Protein AF-A0A941ES91-F1 (afdb_monomer_lite)

pLDDT: mean 83.61, std 17.71, range [25.3, 98.62]

Radius of gyration: 35.35 Å; chains: 1; bounding box: 80×86×104 Å

InterPro domains:
  IPR046922 CASPASE and TPR Repeat-Associated, N-terminal domain [PF20269] (10-216)
  IPR046923 CASPASE and TPR Repeat-Associated, C-terminal domain [PF20270] (257-320)

Foldseek 3Di:
DDQFDWDWKKKKKKFKAFCDDDLNQVSQVLLLQLLVLCCVQVVQQAADDPVFAADRQDGQADPVRHGDPSNQGKHKTAHPVRQKIWIWHDDPRIIMIMIMGIDDVPDAPVNNVVSSCVSSDDDRPSTLAMEMEIETETAAQQQPDPVRQLVVLVSCCVRDDVVQFAPSQSVLWFDFDQKIKTWGGHPDLLHRYTYMYMYGYPPCPCVSCQQRPNNPDDRDDRLVSQLVNLLSQLSSLVVVVVPDDDLLVVLVPDDLVVLVVVLVVLVVSLVSLVVSLVSSQVSCPPRGDRLCPTGPSVVSVVSSQVVSVVSVVSSVSSVVSSVVNVVVVVVVVPPPDDDDDPPPDPPPPDDDDDDDDPPPDDAAEEEEEDQACQPPPFCQNVQSNLLQLLLVVVVHQAEYEHCDDDPVSCVVCVLSNYHYFHFDDDPPDDRQRSLLDDTPDPDDDAGLAYEAEAPRGLVSLVSCCVPPNVLHFYEYEYWDQLLQQQVLLPPDDDDSNVCNVVRNVRRLLSQQPGLAYEQEFDLVLVVCQPCNVVNVRPDRHDYFYAALQDAPPDDPPDDPVVLPDLQDQADDAAEEEEEDACSSVSQQPLLLVLQLQLLLCVVAPDNHAHEYEYEADDVPCQVVVQVSSCVSSVDPRYHYGYDHHDSPSVVLVVVLSRHLEYERLGSAGSAPVVQSNSLSNLHLAAHECRHSPVVVLCVQQPVNSLLRYFYHDPDRPDPSSNSSNNSVNVSVNCSVVSSVVSSVSSSSRNVVGHSNVSSVSVSVSSCVSSVVVPDPPDDDDDDDDDDDDDDDDDDD

Sequence (796 aa):
MPSFPIGAQEVVAHLFAPTSGPHAHAAERRVREIWARCRTRLGTTEPVDAAWPHEDPAAWSDAAGRPDPSGRLSTLARNADDTVQIVLRHEHEVACLSLLAAARLGETWLSLDRRVRDVLGSDHRELLGSTLHYLGQTAAPVWSHPDAIPALGESLRLLLPEAEQGDRWWYSGGGFGELAAWEITPAEDDRAQRRFAILAGPEGAPELSAFTWSDGGGVALPAFARYLMHIARLRYQVRVRSQLPDIAELGRHMSVTRLTEAMQDLTVMRRTVLIAADNAAAALRGLVGDPRRTRPFQDDFRLAEWFGQLIDDDLAYFDAYYQGALRAQHAGSGALDTPRAPEALDRAATASPPRDDAAVRRRARILALADEWFPSRGGISAVNRRLCIAMAGEGADVFCVVPAASAAETEDAAARGVHLLAASQVPGMSDRESLMRRPALPGTDAPDAVIGHSRITGPAAEVLVSDHFPAAVRVHVVHMEPDQIEWHKTDRADDAGERAQERSELELRLAAGAGLAVPVGPRLDQWLRRDLPLYGAERSPHRMDPGFDLLDGAPAAAEPDGLRAVRSVPEGVPQILVMGRMEDAPVKGLDIAGRAVGRAVRLATGRPRWELLVRGAARGESERLRHDVMGWIGHSAVDVTVHPFDPNAARIGRDLSRASLVLLPSRADGFGLVGLEAVAVGAPTLVSERSGLGMLLRELLGDRADPYVLPVTTEDGGEATELWAHRIAAELGDREASFARAAELRALLARRRTWAAAAALLLAAVRRVGGGVGADVEGDAGNESSVEAGVGAAAS

Organism: NCBI:txid1508375

Structure (mmCIF, N/CA/C/O backbone):
data_AF-A0A941ES91-F1
#
_entry.id   AF-A0A941ES91-F1
#
loop_
_atom_site.group_PDB
_atom_site.id
_atom_site.type_symbol
_atom_site.label_atom_id
_atom_site.label_alt_id
_atom_site.label_comp_id
_atom_site.label_asym_id
_atom_site.label_entity_id
_atom_site.label_seq_id
_atom_site.pdbx_PDB_ins_code
_atom_site.Cartn_x
_atom_site.Cartn_y
_atom_site.Cartn_z
_atom_site.occupancy
_atom_site.B_iso_or_equiv
_atom_site.auth_seq_id
_atom_site.auth_comp_id
_atom_site.auth_asym_id
_atom_site.auth_atom_id
_atom_site.pdbx_PDB_model_num
ATOM 1 N N . MET A 1 1 ? -27.543 -5.695 45.703 1.00 39.25 1 MET A N 1
ATOM 2 C CA . MET A 1 1 ? -26.321 -5.236 45.014 1.00 39.25 1 MET A CA 1
ATOM 3 C C . MET A 1 1 ? -25.577 -4.305 45.955 1.00 39.25 1 MET A C 1
ATOM 5 O O . MET A 1 1 ? -26.264 -3.550 46.639 1.00 39.25 1 MET A O 1
ATOM 9 N N . PRO A 1 2 ? -24.242 -4.375 46.067 1.00 44.03 2 PRO A N 1
ATOM 10 C CA . PRO A 1 2 ? -23.498 -3.373 46.822 1.00 44.03 2 PRO A CA 1
ATOM 11 C C . PRO A 1 2 ? -23.760 -1.995 46.199 1.00 44.03 2 PRO A C 1
ATOM 13 O O . PRO A 1 2 ? -23.618 -1.819 44.992 1.00 44.03 2 PRO A O 1
ATOM 16 N N . SER A 1 3 ? -24.227 -1.041 47.003 1.00 53.06 3 SER A N 1
ATOM 17 C CA . SER A 1 3 ? -24.381 0.349 46.582 1.00 53.06 3 SER A CA 1
ATOM 18 C C . SER A 1 3 ? -22.996 0.982 46.504 1.00 53.06 3 SER A C 1
ATOM 20 O O . SER A 1 3 ? -22.313 1.047 47.526 1.00 53.06 3 SER A O 1
ATOM 22 N N . PHE A 1 4 ? -22.587 1.452 45.329 1.00 64.31 4 PHE A N 1
ATOM 23 C CA . PHE A 1 4 ? -21.396 2.284 45.183 1.00 64.31 4 PHE A CA 1
ATOM 24 C C . PHE A 1 4 ? -21.820 3.748 45.360 1.00 64.31 4 PHE A C 1
ATOM 26 O O . PHE A 1 4 ? -22.431 4.303 44.446 1.00 64.31 4 PHE A O 1
ATOM 33 N N . PRO A 1 5 ? -21.598 4.379 46.530 1.00 72.31 5 PRO A N 1
ATOM 34 C CA . PRO A 1 5 ? -21.923 5.789 46.686 1.00 72.31 5 PRO A CA 1
ATOM 35 C C . PRO A 1 5 ? -21.045 6.609 45.735 1.00 72.31 5 PRO A C 1
ATOM 37 O O . PRO A 1 5 ? -19.817 6.541 45.805 1.00 72.31 5 PRO A O 1
ATOM 40 N N . ILE A 1 6 ? -21.685 7.368 44.844 1.00 82.62 6 ILE A N 1
ATOM 41 C CA . ILE A 1 6 ? -21.011 8.342 43.985 1.00 82.62 6 ILE A CA 1
ATOM 42 C C . ILE A 1 6 ? -20.918 9.654 44.761 1.00 82.62 6 ILE A C 1
ATOM 44 O O . ILE A 1 6 ? -21.944 10.188 45.188 1.00 82.62 6 ILE A O 1
ATOM 48 N N . GLY A 1 7 ? -19.685 10.117 44.972 1.00 81.88 7 GLY A N 1
ATOM 49 C CA . GLY A 1 7 ? -19.342 11.327 45.715 1.00 81.88 7 GLY A CA 1
ATOM 50 C C . GLY A 1 7 ? -19.676 12.604 44.945 1.00 81.88 7 GLY A C 1
ATOM 51 O O . GLY A 1 7 ? -20.824 12.811 44.565 1.00 81.88 7 GLY A O 1
ATOM 52 N N . ALA A 1 8 ? -18.684 13.476 44.736 1.00 85.06 8 ALA A N 1
ATOM 53 C CA . ALA A 1 8 ? -18.854 14.695 43.944 1.00 85.06 8 ALA A CA 1
ATOM 54 C C . ALA A 1 8 ? -19.473 14.353 42.578 1.00 85.06 8 ALA A C 1
ATOM 56 O O . ALA A 1 8 ? -18.924 13.531 41.848 1.00 85.06 8 ALA A O 1
ATOM 57 N N . GLN A 1 9 ? -20.642 14.930 42.286 1.00 93.94 9 GLN A N 1
ATOM 58 C CA . GLN A 1 9 ? -21.396 14.702 41.055 1.00 93.94 9 GLN A CA 1
ATOM 59 C C . GLN A 1 9 ? -21.423 15.982 40.233 1.00 93.94 9 GLN A C 1
ATOM 61 O O . GLN A 1 9 ? -21.831 17.034 40.726 1.00 93.94 9 GLN A O 1
ATOM 66 N N . GLU A 1 10 ? -21.051 15.877 38.966 1.00 96.88 10 GLU A N 1
ATOM 67 C CA . GLU A 1 10 ? -21.082 16.993 38.027 1.00 96.88 10 GLU A CA 1
ATOM 68 C C . GLU A 1 10 ? -21.699 16.543 36.705 1.00 96.88 10 GLU A C 1
ATOM 70 O O . GLU A 1 10 ? -21.717 15.355 36.368 1.00 96.88 10 GLU A O 1
ATOM 75 N N . VAL A 1 11 ? -22.224 17.507 35.954 1.00 97.50 11 VAL A N 1
ATOM 76 C CA . VAL A 1 11 ? -22.657 17.312 34.576 1.00 97.50 11 VAL A CA 1
ATOM 77 C C . VAL A 1 11 ? -21.912 18.289 33.685 1.00 97.50 11 VAL A C 1
ATOM 79 O O . VAL A 1 11 ? -21.975 19.498 33.905 1.00 97.50 11 VAL A O 1
ATOM 82 N N . VAL A 1 12 ? -21.240 17.766 32.663 1.00 97.81 12 VAL A N 1
ATOM 83 C CA . VAL A 1 12 ? -20.557 18.570 31.645 1.00 97.81 12 VAL A CA 1
ATOM 84 C C . VAL A 1 12 ? -21.234 18.360 30.301 1.00 97.81 12 VAL A C 1
ATOM 86 O O . VAL A 1 12 ? -21.492 17.231 29.908 1.00 97.81 12 VAL A O 1
ATOM 89 N N . ALA A 1 13 ? -21.523 19.434 29.580 1.00 97.25 13 ALA A N 1
ATOM 90 C CA . ALA A 1 13 ? -22.012 19.376 28.213 1.00 97.25 13 ALA A CA 1
ATOM 91 C C . ALA A 1 13 ? -21.002 19.995 27.252 1.00 97.25 13 ALA A C 1
ATOM 93 O O . ALA A 1 13 ? -20.431 21.034 27.575 1.00 97.25 13 ALA A O 1
ATOM 94 N N . HIS A 1 14 ? -20.853 19.421 26.057 1.00 97.50 14 HIS A N 1
ATOM 95 C CA . HIS A 1 14 ? -20.149 20.059 24.940 1.00 97.50 14 HIS A CA 1
ATOM 96 C C . HIS A 1 14 ? -21.027 20.077 23.694 1.00 97.50 14 HIS A C 1
ATOM 98 O O . HIS A 1 14 ? -21.664 19.079 23.355 1.00 97.50 14 HIS A O 1
ATOM 104 N N . LEU A 1 15 ? -21.041 21.210 23.003 1.00 96.94 15 LEU A N 1
ATOM 105 C CA . LEU A 1 15 ? -21.764 21.437 21.763 1.00 96.94 15 LEU A CA 1
ATOM 106 C C . LEU A 1 15 ? -20.759 21.873 20.702 1.00 96.94 15 LEU A C 1
ATOM 108 O O . LEU A 1 15 ? -20.019 22.838 20.902 1.00 96.94 15 LEU A O 1
ATOM 112 N N . PHE A 1 16 ? -20.743 21.155 19.583 1.00 97.00 16 PHE A N 1
ATOM 113 C CA . PHE A 1 16 ? -19.783 21.352 18.503 1.00 97.00 16 PHE A CA 1
ATOM 114 C C . PHE A 1 16 ? -20.483 22.005 17.318 1.00 97.00 16 PHE A C 1
ATOM 116 O O . PHE A 1 16 ? -21.284 21.373 16.627 1.00 97.00 16 PHE A O 1
ATOM 123 N N . ALA A 1 17 ? -20.199 23.280 17.091 1.00 95.56 17 ALA A N 1
ATOM 124 C CA . ALA A 1 17 ? -20.874 24.085 16.091 1.00 95.56 17 ALA A CA 1
ATOM 125 C C . ALA A 1 17 ? -19.931 24.379 14.908 1.00 95.56 17 ALA A C 1
ATOM 127 O O . ALA A 1 17 ? -18.808 24.840 15.132 1.00 95.56 17 ALA A O 1
ATOM 128 N N . PRO A 1 18 ? -20.336 24.101 13.654 1.00 92.94 18 PRO A N 1
ATOM 129 C CA . PRO A 1 18 ? -19.504 24.401 12.493 1.00 92.94 18 PRO A CA 1
ATOM 130 C C . PRO A 1 18 ? -19.416 25.916 12.288 1.00 92.94 18 PRO A C 1
ATOM 132 O O . PRO A 1 18 ? -20.441 26.588 12.317 1.00 92.94 18 PRO A O 1
ATOM 135 N N . THR A 1 19 ? -18.221 26.463 12.048 1.00 89.88 19 THR A N 1
ATOM 136 C CA . THR A 1 19 ? -18.050 27.911 11.785 1.00 89.88 19 THR A CA 1
ATOM 137 C C . THR A 1 19 ? -18.063 28.266 10.296 1.00 89.88 19 THR A C 1
ATOM 139 O O . THR A 1 19 ? -17.960 29.437 9.934 1.00 89.88 19 THR A O 1
ATOM 142 N N . SER A 1 20 ? -18.205 27.266 9.426 1.00 83.50 20 SER A N 1
ATOM 143 C CA . SER A 1 20 ? -18.290 27.394 7.971 1.00 83.50 20 SER A CA 1
ATOM 144 C C . SER A 1 20 ? -19.325 26.416 7.394 1.00 83.50 20 SER A C 1
ATOM 146 O O . SER A 1 20 ? -19.787 25.492 8.068 1.00 83.50 20 SER A O 1
ATOM 148 N N . GLY A 1 21 ? -19.724 26.635 6.139 1.00 82.50 21 GLY A N 1
ATOM 149 C CA . GLY A 1 21 ? -20.707 25.797 5.451 1.00 82.50 21 GLY A CA 1
ATOM 150 C C . GLY A 1 21 ? -22.173 26.169 5.735 1.00 82.50 21 GLY A C 1
ATOM 151 O O . GLY A 1 21 ? -22.456 27.163 6.408 1.00 82.50 21 GLY A O 1
ATOM 152 N N . PRO A 1 22 ? -23.131 25.383 5.210 1.00 80.88 22 PRO A N 1
ATOM 153 C CA . PRO A 1 22 ? -24.547 25.763 5.146 1.00 80.88 22 PRO A CA 1
ATOM 154 C C . PRO A 1 22 ? -25.222 25.910 6.518 1.00 80.88 22 PRO A C 1
ATOM 156 O O . PRO A 1 22 ? -26.181 26.667 6.653 1.00 80.88 22 PRO A O 1
ATOM 159 N N . HIS A 1 23 ? -24.714 25.228 7.547 1.00 86.56 23 HIS A N 1
ATOM 160 C CA . HIS A 1 23 ? -25.278 25.270 8.899 1.00 86.56 23 HIS A CA 1
ATOM 161 C C . HIS A 1 23 ? -24.625 26.316 9.815 1.00 86.56 23 HIS A C 1
ATOM 163 O O . HIS A 1 23 ? -25.118 26.521 10.922 1.00 86.56 23 HIS A O 1
ATOM 169 N N . ALA A 1 24 ? -23.572 27.019 9.375 1.00 88.88 24 ALA A N 1
ATOM 170 C CA . ALA A 1 24 ? -22.777 27.891 10.245 1.00 88.88 24 ALA A CA 1
ATOM 171 C C . ALA A 1 24 ? -23.603 28.993 10.923 1.00 88.88 24 ALA A C 1
ATOM 173 O O . ALA A 1 24 ? -23.592 29.107 12.144 1.00 88.88 24 ALA A O 1
ATOM 174 N N . HIS A 1 25 ? -24.398 29.749 10.160 1.00 88.69 25 HIS A N 1
ATOM 175 C CA . HIS A 1 25 ? -25.226 30.818 10.731 1.00 88.69 25 HIS A CA 1
ATOM 176 C C . HIS A 1 25 ? -26.303 30.299 11.689 1.00 88.69 25 HIS A C 1
ATOM 178 O O . HIS A 1 25 ? -26.649 30.970 12.660 1.00 88.69 25 HIS A O 1
ATOM 184 N N . ALA A 1 26 ? -26.884 29.128 11.415 1.00 90.81 26 ALA A N 1
ATOM 185 C CA . ALA A 1 26 ? -27.893 28.556 12.300 1.00 90.81 26 ALA A CA 1
ATOM 186 C C . ALA A 1 26 ? -27.257 28.037 13.598 1.00 90.81 26 ALA A C 1
ATOM 188 O O . ALA A 1 26 ? -27.767 28.313 14.684 1.00 90.81 26 ALA A O 1
ATOM 189 N N . ALA A 1 27 ? -26.098 27.388 13.487 1.00 92.62 27 ALA A N 1
ATOM 190 C CA . ALA A 1 27 ? -25.310 26.928 14.618 1.00 92.62 27 ALA A CA 1
ATOM 191 C C . ALA A 1 27 ? -24.803 28.090 15.490 1.00 92.62 27 ALA A C 1
ATOM 193 O O . ALA A 1 27 ? -24.867 28.011 16.715 1.00 92.62 27 ALA A O 1
ATOM 194 N N . GLU A 1 28 ? -24.380 29.197 14.876 1.00 92.81 28 GLU A N 1
ATOM 195 C CA . GLU A 1 28 ? -23.990 30.429 15.567 1.00 92.81 28 GLU A CA 1
ATOM 196 C C . GLU A 1 28 ? -25.134 30.980 16.417 1.00 92.81 28 GLU A C 1
ATOM 198 O O . GLU A 1 28 ? -24.975 31.193 17.623 1.00 92.81 28 GLU A O 1
ATOM 203 N N . ARG A 1 29 ? -26.312 31.185 15.804 1.00 91.12 29 ARG A N 1
ATOM 204 C CA . ARG A 1 29 ? -27.499 31.661 16.529 1.00 91.12 29 ARG A CA 1
ATOM 205 C C . ARG A 1 29 ? -27.804 30.747 17.705 1.00 91.12 29 ARG A C 1
ATOM 207 O O . ARG A 1 29 ? -28.031 31.233 18.809 1.00 91.12 29 ARG A O 1
ATOM 214 N N . ARG A 1 30 ? -27.734 29.433 17.487 1.00 92.50 30 ARG A N 1
ATOM 215 C CA . ARG A 1 30 ? -27.987 28.432 18.521 1.00 92.50 30 ARG A CA 1
ATOM 216 C C . ARG A 1 30 ? -27.004 28.538 19.687 1.00 92.50 30 ARG A C 1
ATOM 218 O O . ARG A 1 30 ? -27.434 28.523 20.839 1.00 92.50 30 ARG A O 1
ATOM 225 N N . VAL A 1 31 ? -25.707 28.686 19.412 1.00 94.06 31 VAL A N 1
ATOM 226 C CA . VAL A 1 31 ? -24.668 28.885 20.439 1.00 94.06 31 VAL A CA 1
ATOM 227 C C . VAL A 1 31 ? -24.932 30.160 21.241 1.00 94.06 31 VAL A C 1
ATOM 229 O O . VAL A 1 31 ? -24.918 30.118 22.472 1.00 94.06 31 VAL A O 1
ATOM 232 N N . ARG A 1 32 ? -25.242 31.275 20.569 1.00 92.75 32 ARG A N 1
ATOM 233 C CA . ARG A 1 32 ? -25.525 32.565 21.223 1.00 92.75 32 ARG A CA 1
ATOM 234 C C . ARG A 1 32 ? -26.801 32.521 22.066 1.00 92.75 32 ARG A C 1
ATOM 236 O O . ARG A 1 32 ? -26.821 33.049 23.175 1.00 92.75 32 ARG A O 1
ATOM 243 N N . GLU A 1 33 ? -27.844 31.840 21.595 1.00 93.31 33 GLU A N 1
ATOM 244 C CA . GLU A 1 33 ? -29.068 31.602 22.369 1.00 93.31 33 GLU A CA 1
ATOM 245 C C . GLU A 1 33 ? -28.802 30.794 23.640 1.00 93.31 33 GLU A C 1
ATOM 247 O O . GLU A 1 33 ? -29.314 31.138 24.706 1.00 93.31 33 GLU A O 1
ATOM 252 N N . ILE A 1 34 ? -28.013 29.719 23.545 1.00 95.00 34 ILE A N 1
ATOM 253 C CA . ILE A 1 34 ? -27.669 28.891 24.707 1.00 95.00 34 ILE A CA 1
ATOM 254 C C . ILE A 1 34 ? -26.834 29.703 25.696 1.00 95.00 34 ILE A C 1
ATOM 256 O O . ILE A 1 34 ? -27.142 29.687 26.886 1.00 95.00 34 ILE A O 1
ATOM 260 N N . TRP A 1 35 ? -25.851 30.471 25.217 1.00 95.06 35 TRP A N 1
ATOM 261 C CA . TRP A 1 35 ? -25.067 31.380 26.055 1.00 95.06 35 TRP A CA 1
ATOM 262 C C . TRP A 1 35 ? -25.964 32.361 26.821 1.00 95.06 35 TRP A C 1
ATOM 264 O O . TRP A 1 35 ? -25.900 32.446 28.049 1.00 95.06 35 TRP A O 1
ATOM 274 N N . ALA A 1 36 ? -26.879 33.037 26.121 1.00 94.50 36 ALA A N 1
ATOM 275 C CA . ALA A 1 36 ? -27.823 33.970 26.731 1.00 94.50 36 ALA A CA 1
ATOM 276 C C . ALA A 1 36 ? -28.759 33.287 27.749 1.00 94.50 36 ALA A C 1
ATOM 278 O O . ALA A 1 36 ? -29.043 33.845 28.816 1.00 94.50 36 ALA A O 1
ATOM 279 N N . ARG A 1 37 ? -29.222 32.059 27.470 1.00 95.69 37 ARG A N 1
ATOM 280 C CA . ARG A 1 37 ? -30.021 31.276 28.427 1.00 95.69 37 ARG A CA 1
ATOM 281 C C . ARG A 1 37 ? -29.206 30.861 29.655 1.00 95.69 37 ARG A C 1
ATOM 283 O O . ARG A 1 37 ? -29.747 30.927 30.754 1.00 95.69 37 ARG A O 1
ATOM 290 N N . CYS A 1 38 ? -27.926 30.509 29.519 1.00 95.62 38 CYS A N 1
ATOM 291 C CA . CYS A 1 38 ? -27.052 30.249 30.669 1.00 95.62 38 CYS A CA 1
ATOM 292 C C . CYS A 1 38 ? -26.894 31.498 31.545 1.00 95.62 38 CYS A C 1
ATOM 294 O O . CYS A 1 38 ? -27.083 31.415 32.759 1.00 95.62 38 CYS A O 1
ATOM 296 N N . ARG A 1 39 ? -26.665 32.673 30.944 1.00 94.25 39 ARG A N 1
ATOM 297 C CA . ARG A 1 39 ? -26.574 33.934 31.700 1.00 94.25 39 ARG A CA 1
ATOM 298 C C . ARG A 1 39 ? -27.850 34.230 32.481 1.00 94.25 39 ARG A C 1
ATOM 300 O O . ARG A 1 39 ? -27.792 34.541 33.664 1.00 94.25 39 ARG A O 1
ATOM 307 N N . THR A 1 40 ? -29.003 34.114 31.827 1.00 94.44 40 THR A N 1
ATOM 308 C CA . THR A 1 40 ? -30.297 34.511 32.407 1.00 94.44 40 THR A CA 1
ATOM 309 C C . THR A 1 40 ? -30.892 33.479 33.364 1.00 94.44 40 THR A C 1
ATOM 311 O O . THR A 1 40 ? -31.496 33.867 34.360 1.00 94.44 40 THR A O 1
ATOM 314 N N . ARG A 1 41 ? -30.738 32.176 33.089 1.00 95.06 41 ARG A N 1
ATOM 315 C CA . ARG A 1 41 ? -31.352 31.091 33.879 1.00 95.06 41 ARG A CA 1
ATOM 316 C C . ARG A 1 41 ? -30.399 30.425 34.867 1.00 95.06 41 ARG A C 1
ATOM 318 O O . ARG A 1 41 ? -30.860 29.938 35.894 1.00 95.06 41 ARG A O 1
ATOM 325 N N . LEU A 1 42 ? -29.098 30.381 34.568 1.00 94.19 42 LEU A N 1
ATOM 326 C CA . LEU A 1 42 ? -28.075 29.782 35.443 1.00 94.19 42 LEU A CA 1
ATOM 327 C C . LEU A 1 42 ? -27.185 30.829 36.126 1.00 94.19 42 LEU A C 1
ATOM 329 O O . LEU A 1 42 ? -26.387 30.469 36.990 1.00 94.19 42 LEU A O 1
ATOM 333 N N . GLY A 1 43 ? -27.342 32.109 35.777 1.00 94.19 43 GLY A N 1
ATOM 334 C CA . GLY A 1 43 ? -26.633 33.215 36.414 1.00 94.19 43 GLY A CA 1
ATOM 335 C C . GLY A 1 43 ? -25.152 33.280 36.060 1.00 94.19 43 GLY A C 1
ATOM 336 O O . GLY A 1 43 ? -24.376 33.754 36.880 1.00 94.19 43 GLY A O 1
ATOM 337 N N . THR A 1 44 ? -24.733 32.782 34.889 1.00 94.88 44 THR A N 1
ATOM 338 C CA . THR A 1 44 ? -23.318 32.780 34.474 1.00 94.88 44 THR A CA 1
ATOM 339 C C . THR A 1 44 ? -22.845 34.175 34.041 1.00 94.88 44 THR A C 1
ATOM 341 O O . THR A 1 44 ? -22.647 34.426 32.854 1.00 94.88 44 THR A O 1
ATOM 344 N N . THR A 1 45 ? -22.754 35.117 34.978 1.00 92.75 45 THR A N 1
ATOM 345 C CA . THR A 1 45 ? -22.437 36.535 34.723 1.00 92.75 45 THR A CA 1
ATOM 346 C C . THR A 1 45 ? -21.099 36.991 35.288 1.00 92.75 45 THR A C 1
ATOM 348 O O . THR A 1 45 ? -20.685 38.108 34.995 1.00 92.75 45 THR A O 1
ATOM 351 N N . GLU A 1 46 ? -20.435 36.156 36.082 1.00 92.62 46 GLU A N 1
ATOM 352 C CA . GLU A 1 46 ? -19.188 36.501 36.759 1.00 92.62 46 GLU A CA 1
ATOM 353 C C . GLU A 1 46 ? -17.966 36.082 35.923 1.00 92.62 46 GLU A C 1
ATOM 355 O O . GLU A 1 46 ? -17.990 35.022 35.282 1.00 92.62 46 GLU A O 1
ATOM 360 N N . PRO A 1 47 ? -16.869 36.858 35.949 1.00 89.56 47 PRO A N 1
ATOM 361 C CA . PRO A 1 47 ? -15.612 36.459 35.330 1.00 89.56 47 PRO A CA 1
ATOM 362 C C . PRO A 1 47 ? -14.944 35.310 36.107 1.00 89.56 47 PRO A C 1
ATOM 364 O O . PRO A 1 47 ? -15.088 35.184 37.330 1.00 89.56 47 PRO A O 1
ATOM 367 N N . VAL A 1 48 ? -14.186 34.476 35.389 1.00 83.69 48 VAL A N 1
ATOM 368 C CA . VAL A 1 48 ? -13.382 33.384 35.975 1.00 83.69 48 VAL A CA 1
ATOM 369 C C . VAL A 1 48 ? -11.917 33.795 36.124 1.00 83.69 48 VAL A C 1
ATOM 371 O O . VAL A 1 48 ? -11.350 33.650 37.201 1.00 83.69 48 VAL A O 1
ATOM 374 N N . ASP A 1 49 ? -11.324 34.351 35.066 1.00 76.44 49 ASP A N 1
ATOM 375 C CA . ASP A 1 49 ? -9.928 34.796 35.008 1.00 76.44 49 ASP A CA 1
ATOM 376 C C . ASP A 1 49 ? -9.833 36.020 34.077 1.00 76.44 49 ASP A C 1
ATOM 378 O O . ASP A 1 49 ? -10.536 36.088 33.068 1.00 76.44 49 ASP A O 1
ATOM 382 N N . ALA A 1 50 ? -8.965 36.982 34.400 1.00 71.69 50 ALA A N 1
ATOM 383 C CA . ALA A 1 50 ? -8.702 38.163 33.576 1.00 71.69 50 ALA A CA 1
ATOM 384 C C . ALA A 1 50 ? -8.151 37.821 32.178 1.00 71.69 50 ALA A C 1
ATOM 386 O O . ALA A 1 50 ? -8.281 38.628 31.259 1.00 71.69 50 ALA A O 1
ATOM 387 N N . ALA A 1 51 ? -7.558 36.635 32.003 1.00 74.19 51 ALA A N 1
ATOM 388 C CA . ALA A 1 51 ? -7.096 36.138 30.708 1.00 74.19 51 ALA A CA 1
ATOM 389 C C . ALA A 1 51 ? -8.240 35.781 29.738 1.00 74.19 51 ALA A C 1
ATOM 391 O O . ALA A 1 51 ? -7.990 35.607 28.544 1.00 74.19 51 ALA A O 1
ATOM 392 N N . TRP A 1 52 ? -9.482 35.679 30.226 1.00 80.75 52 TRP A N 1
ATOM 393 C CA . TRP A 1 52 ? -10.648 35.328 29.422 1.00 80.75 52 TRP A CA 1
ATOM 394 C C . TRP A 1 52 ? -11.649 36.487 29.332 1.00 80.75 52 TRP A C 1
ATOM 396 O O . TRP A 1 52 ? -12.132 36.976 30.357 1.00 80.75 52 TRP A O 1
ATOM 406 N N . PRO A 1 53 ? -12.057 36.889 28.116 1.00 82.19 53 PRO A N 1
ATOM 407 C CA . PRO A 1 53 ? -13.268 37.678 27.934 1.00 82.19 53 PRO A CA 1
ATOM 408 C C . PRO A 1 53 ? -14.470 36.956 28.563 1.00 82.19 53 PRO A C 1
ATOM 410 O O . PRO A 1 53 ? -14.604 35.743 28.412 1.00 82.19 53 PRO A O 1
ATOM 413 N N . HIS A 1 54 ? -15.372 37.684 29.221 1.00 81.19 54 HIS A N 1
ATOM 414 C CA . HIS A 1 54 ? -16.617 37.146 29.809 1.00 81.19 54 HIS A CA 1
ATOM 415 C C . HIS A 1 54 ? -17.876 37.809 29.214 1.00 81.19 54 HIS A C 1
ATOM 417 O O . HIS A 1 54 ? -18.977 37.703 29.759 1.00 81.19 54 HIS A O 1
ATOM 423 N N . GLU A 1 55 ? -17.696 38.541 28.113 1.00 83.38 55 GLU A N 1
ATOM 424 C CA . GLU A 1 55 ? -18.758 39.218 27.373 1.00 83.38 55 GLU A CA 1
ATOM 425 C C . GLU A 1 55 ? -19.584 38.225 26.543 1.00 83.38 55 GLU A C 1
ATOM 427 O O . GLU A 1 55 ? -19.248 37.048 26.413 1.00 83.38 55 GLU A O 1
ATOM 432 N N . ASP A 1 56 ? -20.696 38.693 25.975 1.00 85.69 56 ASP A N 1
ATOM 433 C CA . ASP A 1 56 ? -21.494 37.847 25.091 1.00 85.69 56 ASP A CA 1
ATOM 434 C C . ASP A 1 56 ? -20.713 37.509 23.808 1.00 85.69 56 ASP A C 1
ATOM 436 O O . ASP A 1 56 ? -20.070 38.396 23.240 1.00 85.69 56 ASP A O 1
ATOM 440 N N . PRO A 1 57 ? -20.804 36.264 23.298 1.00 87.38 57 PRO A N 1
ATOM 441 C CA . PRO A 1 57 ? -20.142 35.877 22.067 1.00 87.38 57 PRO A CA 1
ATOM 442 C C . PRO A 1 57 ? -20.515 36.813 20.915 1.00 87.38 57 PRO A C 1
ATOM 444 O O . PRO A 1 57 ? -21.704 37.003 20.599 1.00 87.38 57 PRO A O 1
ATOM 447 N N . ALA A 1 58 ? -19.482 37.377 20.289 1.00 84.50 58 ALA A N 1
ATOM 448 C CA . ALA A 1 58 ? -19.604 38.175 19.081 1.00 84.50 58 ALA A CA 1
ATOM 449 C C . ALA A 1 58 ? -20.153 37.328 17.923 1.00 84.50 58 ALA A C 1
ATOM 451 O O . ALA A 1 58 ? -20.113 36.094 17.949 1.00 84.50 58 ALA A O 1
ATOM 452 N N . ALA A 1 59 ? -20.697 38.002 16.911 1.00 84.69 59 ALA A N 1
ATOM 453 C CA . ALA A 1 59 ? -21.159 37.312 15.718 1.00 84.69 59 ALA A CA 1
ATOM 454 C C . ALA A 1 59 ? -19.967 36.727 14.943 1.00 84.69 59 ALA A C 1
ATOM 456 O O . ALA A 1 59 ? -18.910 37.350 14.875 1.00 84.69 59 ALA A O 1
ATOM 457 N N . TRP A 1 60 ? -20.120 35.541 14.351 1.00 86.00 60 TRP A N 1
ATOM 458 C CA . TRP A 1 60 ? -19.055 34.905 13.557 1.00 86.00 60 TRP A CA 1
ATOM 459 C C . TRP A 1 60 ? -18.876 35.553 12.189 1.00 86.00 60 TRP A C 1
ATOM 461 O O . TRP A 1 60 ? -17.836 35.385 11.549 1.00 86.00 60 TRP A O 1
ATOM 471 N N . SER A 1 61 ? -19.890 36.284 11.738 1.00 80.94 61 SER A N 1
ATOM 472 C CA . SER A 1 61 ? -19.880 37.044 10.499 1.00 80.94 61 SER A CA 1
ATOM 473 C C . SER A 1 61 ? -20.390 38.462 10.712 1.00 80.94 61 SER A C 1
ATOM 475 O O . SER A 1 61 ? -21.298 38.684 11.516 1.00 80.94 61 SER A O 1
ATOM 477 N N . ASP A 1 62 ? -19.863 39.403 9.933 1.00 79.00 62 ASP A N 1
ATOM 478 C CA . ASP A 1 62 ? -20.351 40.777 9.894 1.00 79.00 62 ASP A CA 1
ATOM 479 C C . ASP A 1 62 ? -21.759 40.874 9.266 1.00 79.00 62 ASP A C 1
ATOM 481 O O . ASP A 1 62 ? -22.314 39.908 8.735 1.00 79.00 62 ASP A O 1
ATOM 485 N N . ALA A 1 63 ? -22.352 42.072 9.292 1.00 75.06 63 ALA A N 1
ATOM 486 C CA . ALA A 1 63 ? -23.676 42.323 8.712 1.00 75.06 63 ALA A CA 1
ATOM 487 C C . ALA A 1 63 ? -23.753 42.078 7.187 1.00 75.06 63 ALA A C 1
ATOM 489 O O . ALA A 1 63 ? -24.852 42.001 6.640 1.00 75.06 63 ALA A O 1
ATOM 490 N N . ALA A 1 64 ? -22.609 41.964 6.502 1.00 74.69 64 ALA A N 1
ATOM 491 C CA . ALA A 1 64 ? -22.502 41.639 5.082 1.00 74.69 64 ALA A CA 1
ATOM 492 C C . ALA A 1 64 ? -22.229 40.139 4.831 1.00 74.69 64 ALA A C 1
ATOM 494 O O . ALA A 1 64 ? -22.035 39.744 3.682 1.00 74.69 64 ALA A O 1
ATOM 495 N N . GLY A 1 65 ? -22.217 39.305 5.879 1.00 70.81 65 GLY A N 1
ATOM 496 C CA . GLY A 1 65 ? -21.997 37.859 5.798 1.00 70.81 65 GLY A CA 1
ATOM 497 C C . GLY A 1 65 ? -20.531 37.444 5.646 1.00 70.81 65 GLY A C 1
ATOM 498 O O . GLY A 1 65 ? -20.257 36.281 5.353 1.00 70.81 65 GLY A O 1
ATOM 499 N N . ARG A 1 66 ? -19.571 38.359 5.828 1.00 78.31 66 ARG A N 1
ATOM 500 C CA . ARG A 1 66 ? -18.134 38.039 5.773 1.00 78.31 66 ARG A CA 1
ATOM 501 C C . ARG A 1 66 ? -17.644 37.559 7.141 1.00 78.31 66 ARG A C 1
ATOM 503 O O . ARG A 1 66 ? -18.147 38.060 8.141 1.00 78.31 66 ARG A O 1
ATOM 510 N N . PRO A 1 67 ? -16.654 36.650 7.220 1.00 78.69 67 PRO A N 1
ATOM 511 C CA . PRO A 1 67 ? -16.123 36.180 8.500 1.00 78.69 67 PRO A CA 1
ATOM 512 C C . PRO A 1 67 ? -15.602 37.335 9.368 1.00 78.69 67 PRO A C 1
ATOM 514 O O . PRO A 1 67 ? -14.779 38.125 8.905 1.00 78.69 67 PRO A O 1
ATOM 517 N N . ASP A 1 68 ? -16.049 37.409 10.621 1.00 79.38 68 ASP A N 1
ATOM 518 C CA . ASP A 1 68 ? -15.595 38.386 11.612 1.00 79.38 68 ASP A CA 1
ATOM 519 C C . ASP A 1 68 ? -14.550 37.733 12.542 1.00 79.38 68 ASP A C 1
ATOM 521 O O . ASP A 1 68 ? -14.873 36.785 13.266 1.00 79.38 68 ASP A O 1
ATOM 525 N N . PRO A 1 69 ? -13.288 38.207 12.549 1.00 77.56 69 PRO A N 1
ATOM 526 C CA . PRO A 1 69 ? -12.247 37.671 13.424 1.00 77.56 69 PRO A CA 1
ATOM 527 C C . PRO A 1 69 ? -12.584 37.766 14.917 1.00 77.56 69 PRO A C 1
ATOM 529 O O . PRO A 1 69 ? -12.150 36.912 15.688 1.00 77.56 69 PRO A O 1
ATOM 532 N N . SER A 1 70 ? -13.359 38.774 15.335 1.00 75.94 70 SER A N 1
ATOM 533 C CA . SER A 1 70 ? -13.767 38.946 16.736 1.00 75.94 70 SER A CA 1
ATOM 534 C C . SER A 1 70 ? -14.719 37.841 17.199 1.00 75.94 70 SER A C 1
ATOM 536 O O . SER A 1 70 ? -14.651 37.403 18.346 1.00 75.94 70 SER A O 1
ATOM 538 N N . GLY A 1 71 ? -15.517 37.296 16.275 1.00 72.31 71 GLY A N 1
ATOM 539 C CA . GLY A 1 71 ? -16.369 36.130 16.489 1.00 72.31 71 GLY A CA 1
ATOM 540 C C . GLY A 1 71 ? -15.611 34.828 16.750 1.00 72.31 71 GLY A C 1
ATOM 541 O O . GLY A 1 71 ? -16.250 33.814 17.004 1.00 72.31 71 GLY A O 1
ATOM 542 N N . ARG A 1 72 ? -14.270 34.833 16.679 1.00 77.69 72 ARG A N 1
ATOM 543 C CA . ARG A 1 72 ? -13.402 33.691 17.017 1.00 77.69 72 ARG A CA 1
ATOM 544 C C . ARG A 1 72 ? -12.698 33.827 18.370 1.00 77.69 72 ARG A C 1
ATOM 546 O O . ARG A 1 72 ? -11.858 32.990 18.699 1.00 77.69 72 ARG A O 1
ATOM 553 N N . LEU A 1 73 ? -13.005 34.866 19.145 1.00 81.06 73 LEU A N 1
ATOM 554 C CA . LEU A 1 73 ? -12.462 35.036 20.491 1.00 81.06 73 LEU A CA 1
ATOM 555 C C . LEU A 1 73 ? -13.129 34.055 21.464 1.00 81.06 73 LEU A C 1
ATOM 557 O O . LEU A 1 73 ? -14.352 34.009 21.584 1.00 81.06 73 LEU A O 1
ATOM 561 N N . SER A 1 74 ? -12.314 33.280 22.178 1.00 86.75 74 SER A N 1
ATOM 562 C CA . SER A 1 74 ? -12.795 32.381 23.228 1.00 86.75 74 SER A CA 1
ATOM 563 C C . SER A 1 74 ? -13.262 33.181 24.450 1.00 86.75 74 SER A C 1
ATOM 565 O O . SER A 1 74 ? -12.596 34.133 24.850 1.00 86.75 74 SER A O 1
ATOM 567 N N . THR A 1 75 ? -14.378 32.790 25.067 1.00 90.69 75 THR A N 1
ATOM 568 C CA . THR A 1 75 ? -14.959 33.473 26.237 1.00 90.69 75 THR A CA 1
ATOM 569 C C . THR A 1 75 ? -15.376 32.479 27.318 1.00 90.69 75 THR A C 1
ATOM 571 O O . THR A 1 75 ? -15.739 31.346 27.009 1.00 90.69 75 THR A O 1
ATOM 574 N N . LEU A 1 76 ? -15.300 32.887 28.585 1.00 92.62 76 LEU A N 1
ATOM 575 C CA . LEU A 1 76 ? -15.583 32.068 29.762 1.00 92.62 76 LEU A CA 1
ATOM 576 C C . LEU A 1 76 ? -16.332 32.900 30.810 1.00 92.62 76 LEU A C 1
ATOM 578 O O . LEU A 1 76 ? -15.924 34.012 31.139 1.00 92.62 76 LEU A O 1
ATOM 582 N N . ALA A 1 77 ? -17.402 32.337 31.366 1.00 93.69 77 ALA A N 1
ATOM 583 C CA . ALA A 1 77 ? -18.179 32.941 32.441 1.00 93.69 77 ALA A CA 1
ATOM 584 C C . ALA A 1 77 ? -18.604 31.885 33.466 1.00 93.69 77 ALA A C 1
ATOM 586 O O . ALA A 1 77 ? -18.749 30.704 33.145 1.00 93.69 77 ALA A O 1
ATOM 587 N N . ARG A 1 78 ? -18.851 32.314 34.702 1.00 95.25 78 ARG A N 1
ATOM 588 C CA . ARG A 1 78 ? -19.346 31.459 35.787 1.00 95.25 78 ARG A CA 1
ATOM 589 C C . ARG A 1 78 ? -20.482 32.118 36.544 1.00 95.25 78 ARG A C 1
ATOM 591 O O . ARG A 1 78 ? -20.743 33.308 36.375 1.00 95.25 78 ARG A O 1
ATOM 598 N N . ASN A 1 79 ? -21.178 31.347 37.364 1.00 95.31 79 ASN A N 1
ATOM 599 C CA . ASN A 1 79 ? -22.146 31.893 38.302 1.00 95.31 79 ASN A CA 1
ATOM 600 C C . ASN A 1 79 ? -21.503 32.264 39.650 1.00 95.31 79 ASN A C 1
ATOM 602 O O . ASN A 1 79 ? -20.355 31.923 39.931 1.00 95.31 79 ASN A O 1
ATOM 606 N N . ALA A 1 80 ? -22.250 32.989 40.484 1.00 92.38 80 ALA A N 1
ATOM 607 C CA . ALA A 1 80 ? -21.728 33.580 41.719 1.00 92.38 80 ALA A CA 1
ATOM 608 C C . ALA A 1 80 ? -21.190 32.563 42.744 1.00 92.38 80 ALA A C 1
ATOM 610 O O . ALA A 1 80 ? -20.286 32.894 43.507 1.00 92.38 80 ALA A O 1
ATOM 611 N N . ASP A 1 81 ? -21.732 31.341 42.769 1.00 91.19 81 ASP A N 1
ATOM 612 C CA . ASP A 1 81 ? -21.301 30.269 43.676 1.00 91.19 81 ASP A CA 1
ATOM 613 C C . ASP A 1 81 ? -20.310 29.280 43.032 1.00 91.19 81 ASP A C 1
ATOM 615 O O . ASP A 1 81 ? -19.975 28.279 43.657 1.00 91.19 81 ASP A O 1
ATOM 619 N N . ASP A 1 82 ? -19.843 29.563 41.809 1.00 90.25 82 ASP A N 1
ATOM 620 C CA . ASP A 1 82 ? -18.908 28.747 41.015 1.00 90.25 82 ASP A CA 1
ATOM 621 C C . ASP A 1 82 ? -19.371 27.301 40.753 1.00 90.25 82 ASP A C 1
ATOM 623 O O . ASP A 1 82 ? -18.591 26.430 40.379 1.00 90.25 82 ASP A O 1
ATOM 627 N N . THR A 1 83 ? -20.668 27.030 40.920 1.00 93.69 83 THR A N 1
ATOM 628 C CA . THR A 1 83 ? -21.249 25.709 40.634 1.00 93.69 83 THR A CA 1
ATOM 629 C C . THR A 1 83 ? -21.600 25.528 39.162 1.00 93.69 83 THR A C 1
ATOM 631 O O . THR A 1 83 ? -21.925 24.418 38.744 1.00 93.69 83 THR A O 1
ATOM 634 N N . VAL A 1 84 ? -21.578 26.601 38.366 1.00 96.25 84 VAL A N 1
ATOM 635 C CA . VAL A 1 84 ? -21.832 26.563 36.926 1.00 96.25 84 VAL A CA 1
ATOM 636 C C . VAL A 1 84 ? -20.801 27.408 36.192 1.00 96.25 84 VAL A C 1
ATOM 638 O O . VAL A 1 84 ? -20.651 28.594 36.482 1.00 96.25 84 VAL A O 1
ATOM 641 N N . GLN A 1 85 ? -20.164 26.820 35.182 1.00 95.31 85 GLN A N 1
ATOM 642 C CA . GLN A 1 85 ? -19.233 27.505 34.289 1.00 95.31 85 GLN A CA 1
ATOM 643 C C . GLN A 1 85 ? -19.615 27.245 32.834 1.00 95.31 85 GLN A C 1
ATOM 645 O O . GLN A 1 85 ? -19.948 26.121 32.468 1.00 95.31 85 GLN A O 1
ATOM 650 N N . ILE A 1 86 ? -19.551 28.269 31.989 1.00 95.62 86 ILE A N 1
ATOM 651 C CA . ILE A 1 86 ? -19.784 28.166 30.550 1.00 95.62 86 ILE A CA 1
ATOM 652 C C . ILE A 1 86 ? -18.613 28.768 29.790 1.00 95.62 86 ILE A C 1
ATOM 654 O O . ILE A 1 86 ? -18.132 29.846 30.122 1.00 95.62 86 ILE A O 1
ATOM 658 N N . VAL A 1 87 ? -18.164 28.074 28.752 1.00 94.06 87 VAL A N 1
ATOM 659 C CA . VAL A 1 87 ? -17.011 28.475 27.956 1.00 94.06 87 VAL A CA 1
ATOM 660 C C . VAL A 1 87 ? -17.255 28.218 26.481 1.00 94.06 87 VAL A C 1
ATOM 662 O O . VAL A 1 87 ? -17.733 27.154 26.097 1.00 94.06 87 VAL A O 1
ATOM 665 N N . LEU A 1 88 ? -16.905 29.186 25.647 1.00 94.19 88 LEU A N 1
ATOM 666 C CA . LEU A 1 88 ? -16.858 29.055 24.201 1.00 94.19 88 LEU A CA 1
ATOM 667 C C . LEU A 1 88 ? -15.392 29.066 23.774 1.00 94.19 88 LEU A C 1
ATOM 669 O O . LEU A 1 88 ? -14.677 30.026 24.054 1.00 94.19 88 LEU A O 1
ATOM 673 N N . ARG A 1 89 ? -14.945 28.000 23.109 1.00 92.56 89 ARG A N 1
ATOM 674 C CA . ARG A 1 89 ? -13.595 27.890 22.535 1.00 92.56 89 ARG A CA 1
ATOM 675 C C . ARG A 1 89 ? -13.678 27.743 21.024 1.00 92.56 89 ARG A C 1
ATOM 677 O O . ARG A 1 89 ? -14.577 27.066 20.534 1.00 92.56 89 ARG A O 1
ATOM 684 N N . HIS A 1 90 ? -12.722 28.309 20.299 1.00 89.50 90 HIS A N 1
ATOM 685 C CA . HIS A 1 90 ? -12.594 28.106 18.857 1.00 89.50 90 HIS A CA 1
ATOM 686 C C . HIS A 1 90 ? -11.409 27.193 18.547 1.00 89.50 90 HIS A C 1
ATOM 688 O O . HIS A 1 90 ? -10.275 27.503 18.897 1.00 89.50 90 HIS A O 1
ATOM 694 N N . GLU A 1 91 ? -11.678 26.081 17.866 1.00 87.88 91 GLU A N 1
ATOM 695 C CA . GLU A 1 91 ? -10.681 25.097 17.448 1.00 87.88 91 GLU A CA 1
ATOM 696 C C . GLU A 1 91 ? -10.807 24.892 15.935 1.00 87.88 91 GLU A C 1
ATOM 698 O O . GLU A 1 91 ? -11.731 24.239 15.440 1.00 87.88 91 GLU A O 1
ATOM 703 N N . HIS A 1 92 ? -9.889 25.501 15.180 1.00 84.19 92 HIS A N 1
ATOM 704 C CA . HIS A 1 92 ? -9.924 25.546 13.717 1.00 84.19 92 HIS A CA 1
ATOM 705 C C . HIS A 1 92 ? -11.285 26.021 13.158 1.00 84.19 92 HIS A C 1
ATOM 707 O O . HIS A 1 92 ? -11.601 27.209 13.212 1.00 84.19 92 HIS A O 1
ATOM 713 N N . GLU A 1 93 ? -12.089 25.105 12.609 1.00 87.50 93 GLU A N 1
ATOM 714 C CA . GLU A 1 93 ? -13.395 25.390 11.990 1.00 87.50 93 GLU A CA 1
ATOM 715 C C . GLU A 1 93 ? -14.581 24.941 12.866 1.00 87.50 93 GLU A C 1
ATOM 717 O O . GLU A 1 93 ? -15.692 24.743 12.371 1.00 87.50 93 GLU A O 1
ATOM 722 N N . VAL A 1 94 ? -14.356 24.723 14.166 1.00 93.56 94 VAL A N 1
ATOM 723 C CA . VAL A 1 94 ? -15.415 24.397 15.132 1.00 93.56 94 VAL A CA 1
ATOM 724 C C . VAL A 1 94 ? -15.408 25.393 16.280 1.00 93.56 94 VAL A C 1
ATOM 726 O O . VAL A 1 94 ? -14.363 25.699 16.854 1.00 93.56 94 VAL A O 1
ATOM 729 N N . ALA A 1 95 ? -16.595 25.872 16.634 1.00 94.44 95 ALA A N 1
ATOM 730 C CA . ALA A 1 95 ? -16.845 26.553 17.890 1.00 94.44 95 ALA A CA 1
ATOM 731 C C . ALA A 1 95 ? -17.398 25.537 18.900 1.00 94.44 95 ALA A C 1
ATOM 733 O O . ALA A 1 95 ? -18.403 24.868 18.652 1.00 94.44 95 ALA A O 1
ATOM 734 N N . CYS A 1 96 ? -16.723 25.406 20.034 1.00 95.88 96 CYS A N 1
ATOM 735 C CA . CYS A 1 96 ? -17.007 24.431 21.076 1.00 95.88 96 CYS A CA 1
ATOM 736 C C . CYS A 1 96 ? -17.575 25.150 22.300 1.00 95.88 96 CYS A C 1
ATOM 738 O O . CYS A 1 96 ? -16.823 25.724 23.092 1.00 95.88 96 CYS A O 1
ATOM 740 N N . LEU A 1 97 ? -18.898 25.109 22.462 1.00 96.12 97 LEU A N 1
ATOM 741 C CA . LEU A 1 97 ? -19.573 25.617 23.655 1.00 96.12 97 LEU A CA 1
ATOM 742 C C . LEU A 1 97 ? -19.627 24.506 24.703 1.00 96.12 97 LEU A C 1
ATOM 744 O O . LEU A 1 97 ? -20.205 23.452 24.449 1.00 96.12 97 LEU A O 1
ATOM 748 N N . SER A 1 98 ? -19.030 24.727 25.869 1.00 96.62 98 SER A N 1
ATOM 749 C CA . SER A 1 98 ? -19.032 23.772 26.976 1.00 96.62 98 SER A CA 1
ATOM 750 C C . SER A 1 98 ? -19.670 24.374 28.222 1.00 96.62 98 SER A C 1
ATOM 752 O O . SER A 1 98 ? -19.457 25.546 28.514 1.00 96.62 98 SER A O 1
ATOM 754 N N . LEU A 1 99 ? -20.439 23.575 28.955 1.00 97.00 99 LEU A N 1
ATOM 755 C CA . LEU A 1 99 ? -21.127 23.968 30.185 1.00 97.00 99 LEU A CA 1
ATOM 756 C C . LEU A 1 99 ? -20.847 22.925 31.264 1.00 97.00 99 LEU A C 1
ATOM 758 O O . LEU A 1 99 ? -21.172 21.761 31.063 1.00 97.00 99 LEU A O 1
ATOM 762 N N . LEU A 1 100 ? -20.295 23.338 32.399 1.00 96.81 100 LEU A N 1
ATOM 763 C CA . LEU A 1 100 ? -20.148 22.520 33.599 1.00 96.81 100 LEU A CA 1
ATOM 764 C C . LEU A 1 100 ? -21.197 22.935 34.628 1.00 96.81 100 LEU A C 1
ATOM 766 O O . LEU A 1 100 ? -21.437 24.125 34.823 1.00 96.81 100 LEU A O 1
ATOM 770 N N . ALA A 1 101 ? -21.805 21.955 35.291 1.00 97.31 101 ALA A N 1
ATOM 771 C CA . ALA A 1 101 ? -22.713 22.143 36.411 1.00 97.31 101 ALA A CA 1
ATOM 772 C C . ALA A 1 101 ? -22.395 21.135 37.528 1.00 97.31 101 ALA A C 1
ATOM 774 O O . ALA A 1 101 ? -22.629 19.938 37.366 1.00 97.31 101 ALA A O 1
ATOM 775 N N . ALA A 1 102 ? -21.914 21.621 38.668 1.00 95.75 102 ALA A N 1
ATOM 776 C CA . ALA A 1 102 ? -21.633 20.823 39.857 1.00 95.75 102 ALA A CA 1
ATOM 777 C C . ALA A 1 102 ? -22.870 20.697 40.765 1.00 95.75 102 ALA A C 1
ATOM 779 O O . ALA A 1 102 ? -23.702 21.611 40.853 1.00 95.75 102 ALA A O 1
ATOM 780 N N . ALA A 1 103 ? -23.006 19.546 41.432 1.00 92.50 103 ALA A N 1
ATOM 781 C CA . ALA A 1 103 ? -24.095 19.271 42.364 1.00 92.50 103 ALA A CA 1
ATOM 782 C C . ALA A 1 103 ? -23.960 20.108 43.637 1.00 92.50 103 ALA A C 1
ATOM 784 O O . ALA A 1 103 ? -22.932 20.087 44.315 1.00 92.50 103 ALA A O 1
ATOM 785 N N . ARG A 1 104 ? -25.046 20.783 44.016 1.00 89.69 104 ARG A N 1
ATOM 786 C CA . ARG A 1 104 ? -25.212 21.319 45.371 1.00 89.69 104 ARG A CA 1
ATOM 787 C C . ARG A 1 104 ? -25.668 20.220 46.331 1.00 89.69 104 ARG A C 1
ATOM 789 O O . ARG A 1 104 ? -26.084 19.138 45.918 1.00 89.69 104 ARG A O 1
ATOM 796 N N . LEU A 1 105 ? -25.634 20.504 47.633 1.00 85.50 105 LEU A N 1
ATOM 797 C CA . LEU A 1 105 ? -26.129 19.578 48.652 1.00 85.50 105 LEU A CA 1
ATOM 798 C C . LEU A 1 105 ? -27.577 19.145 48.343 1.00 85.50 105 LEU A C 1
ATOM 800 O O . LEU A 1 105 ? -28.475 19.981 48.270 1.00 85.50 105 LEU A O 1
ATOM 804 N N . GLY A 1 106 ? -27.794 17.838 48.175 1.00 82.88 106 GLY A N 1
ATOM 805 C CA . GLY A 1 106 ? -29.102 17.260 47.839 1.00 82.88 106 GLY A CA 1
ATOM 806 C C . GLY A 1 106 ? -29.426 17.204 46.340 1.00 82.88 106 GLY A C 1
ATOM 807 O O . GLY A 1 106 ? -30.451 16.630 45.972 1.00 82.88 106 GLY A O 1
ATOM 808 N N . GLU A 1 107 ? -28.571 17.748 45.469 1.00 91.50 107 GLU A N 1
ATOM 809 C CA . GLU A 1 107 ? -28.665 17.547 44.022 1.00 91.50 107 GLU A CA 1
ATOM 810 C C . GLU A 1 107 ? -28.019 16.217 43.606 1.00 91.50 107 GLU A C 1
ATOM 812 O O . GLU A 1 107 ? -27.132 15.681 44.265 1.00 91.50 107 GLU A O 1
ATOM 817 N N . THR A 1 108 ? -28.496 15.674 42.490 1.00 93.38 108 THR A N 1
ATOM 818 C CA . THR A 1 108 ? -28.011 14.434 41.873 1.00 93.38 108 THR A CA 1
ATOM 819 C C . THR A 1 108 ? -27.792 14.660 40.380 1.00 93.38 108 THR A C 1
ATOM 821 O O . THR A 1 108 ? -28.283 15.646 39.819 1.00 93.38 108 THR A O 1
ATOM 824 N N . TRP A 1 109 ? -27.148 13.719 39.692 1.00 95.25 109 TRP A N 1
ATOM 825 C CA . TRP A 1 109 ? -27.066 13.721 38.229 1.00 95.25 109 TRP A CA 1
ATOM 826 C C . TRP A 1 109 ? -28.422 13.936 37.546 1.00 95.25 109 TRP A C 1
ATOM 828 O O . TRP A 1 109 ? -28.495 14.686 36.579 1.00 95.25 109 TRP A O 1
ATOM 838 N N . LEU A 1 110 ? -29.519 13.377 38.073 1.00 93.62 110 LEU A N 1
ATOM 839 C CA . LEU A 1 110 ? -30.864 13.559 37.510 1.00 93.62 110 LEU A CA 1
ATOM 840 C C . LEU A 1 110 ? -31.408 14.990 37.644 1.00 93.62 110 LEU A C 1
ATOM 842 O O . LEU A 1 110 ? -32.203 15.427 36.807 1.00 93.62 110 LEU A O 1
ATOM 846 N N . SER A 1 111 ? -31.068 15.720 38.711 1.00 94.06 111 SER A N 1
ATOM 847 C CA . SER A 1 111 ? -31.463 17.132 38.840 1.00 94.06 111 SER A CA 1
ATOM 848 C C . SER A 1 111 ? -30.564 18.038 38.002 1.00 94.06 111 SER A C 1
ATOM 850 O O . SER A 1 111 ? -31.072 18.952 37.353 1.00 94.06 111 SER A O 1
ATOM 852 N N . LEU A 1 112 ? -29.260 17.749 37.959 1.00 94.94 112 LEU A N 1
ATOM 853 C CA . LEU A 1 112 ? -28.303 18.467 37.117 1.00 94.94 112 LEU A CA 1
ATOM 854 C C . LEU A 1 112 ? -28.616 18.309 35.626 1.00 94.94 112 LEU A C 1
ATOM 856 O O . LEU A 1 112 ? -28.672 19.306 34.914 1.00 94.94 112 LEU A O 1
ATOM 860 N N . ASP A 1 113 ? -28.909 17.089 35.172 1.00 94.38 113 ASP A N 1
ATOM 861 C CA . ASP A 1 113 ? -29.332 16.779 33.802 1.00 94.38 113 ASP A CA 1
ATOM 862 C C . ASP A 1 113 ? -30.502 17.654 33.354 1.00 94.38 113 ASP A C 1
ATOM 864 O O . ASP A 1 113 ? -30.442 18.297 32.308 1.00 94.38 113 ASP A O 1
ATOM 868 N N . ARG A 1 114 ? -31.561 17.711 34.171 1.00 93.19 114 ARG A N 1
ATOM 869 C CA . ARG A 1 114 ? -32.751 18.517 33.876 1.00 93.19 114 ARG A CA 1
ATOM 870 C C . ARG A 1 114 ? -32.407 19.998 33.779 1.00 93.19 114 ARG A C 1
ATOM 872 O O . ARG A 1 114 ? -32.861 20.660 32.850 1.00 93.19 114 ARG A O 1
ATOM 879 N N . ARG A 1 115 ? -31.586 20.500 34.708 1.00 93.69 115 ARG A N 1
ATOM 880 C CA . ARG A 1 115 ? -31.142 21.900 34.740 1.00 93.69 115 ARG A CA 1
ATOM 881 C C . ARG A 1 115 ? -30.320 22.261 33.502 1.00 93.69 115 ARG A C 1
ATOM 883 O O . ARG A 1 115 ? -30.563 23.297 32.894 1.00 93.69 115 ARG A O 1
ATOM 890 N N . VAL A 1 116 ? -29.384 21.400 33.110 1.00 94.62 116 VAL A N 1
ATOM 891 C CA . VAL A 1 116 ? -28.550 21.597 31.918 1.00 94.62 116 VAL A CA 1
ATOM 892 C C . VAL A 1 116 ? -29.401 21.526 30.648 1.00 94.62 116 VAL A C 1
ATOM 894 O O . VAL A 1 116 ? -29.348 22.436 29.821 1.00 94.62 116 VAL A O 1
ATOM 897 N N . ARG A 1 117 ? -30.259 20.510 30.501 1.00 91.88 117 ARG A N 1
ATOM 898 C CA . ARG A 1 117 ? -31.104 20.345 29.307 1.00 91.88 117 ARG A CA 1
ATOM 899 C C . ARG A 1 117 ? -32.124 21.459 29.104 1.00 91.88 117 ARG A C 1
ATOM 901 O O . ARG A 1 117 ? -32.371 21.813 27.955 1.00 91.88 117 ARG A O 1
ATOM 908 N N . ASP A 1 118 ? -32.675 22.041 30.171 1.00 92.88 118 ASP A N 1
ATOM 909 C CA . ASP A 1 118 ? -33.581 23.199 30.059 1.00 92.88 118 ASP A CA 1
ATOM 910 C C . ASP A 1 118 ? -32.926 24.378 29.317 1.00 92.88 118 ASP A C 1
ATOM 912 O O . ASP A 1 118 ? -33.578 25.129 28.590 1.00 92.88 118 ASP A O 1
ATOM 916 N N . VAL A 1 119 ? -31.606 24.508 29.450 1.00 94.56 119 VAL A N 1
ATOM 917 C CA . VAL A 1 119 ? -30.836 25.604 28.864 1.00 94.56 119 VAL A CA 1
ATOM 918 C C . VAL A 1 119 ? -30.270 25.241 27.494 1.00 94.56 119 VAL A C 1
ATOM 920 O O . VAL A 1 119 ? -30.297 26.070 26.578 1.00 94.56 119 VAL A O 1
ATOM 923 N N . LEU A 1 120 ? -29.821 24.000 27.304 1.00 92.50 120 LEU A N 1
ATOM 924 C CA . LEU A 1 120 ? -29.364 23.523 25.996 1.00 92.50 120 LEU A CA 1
ATOM 925 C C . LEU A 1 120 ? -30.524 23.404 24.991 1.00 92.50 120 LEU A C 1
ATOM 927 O O . LEU A 1 120 ? -30.352 23.700 23.807 1.00 92.50 120 LEU A O 1
ATOM 931 N N . GLY A 1 121 ? -31.728 23.061 25.454 1.00 87.12 121 GLY A N 1
ATOM 932 C CA . GLY A 1 121 ? -32.863 22.686 24.607 1.00 87.12 121 GLY A CA 1
ATOM 933 C C . GLY A 1 121 ? -32.694 21.289 23.997 1.00 87.12 121 GLY A C 1
ATOM 934 O O . GLY A 1 121 ? -31.692 20.624 24.233 1.00 87.12 121 GLY A O 1
ATOM 935 N N . SER A 1 122 ? -33.685 20.842 23.224 1.00 75.06 122 SER A N 1
ATOM 936 C CA . SER A 1 122 ? -33.743 19.474 22.681 1.00 75.06 122 SER A CA 1
ATOM 937 C C . SER A 1 122 ? -33.369 19.347 21.202 1.00 75.06 122 SER A C 1
ATOM 939 O O . SER A 1 122 ? -33.144 18.234 20.742 1.00 75.06 122 SER A O 1
ATOM 941 N N . ASP A 1 123 ? -33.332 20.450 20.446 1.00 78.06 123 ASP A N 1
ATOM 942 C CA . ASP A 1 123 ? -32.944 20.427 19.032 1.00 78.06 123 ASP A CA 1
ATOM 943 C C . ASP A 1 123 ? -31.488 20.876 18.852 1.00 78.06 123 ASP A C 1
ATOM 945 O O . ASP A 1 123 ? -31.068 21.937 19.343 1.00 78.06 123 ASP A O 1
ATOM 949 N N . HIS A 1 124 ? -30.725 20.024 18.175 1.00 81.62 124 HIS A N 1
ATOM 950 C CA . HIS A 1 124 ? -29.292 20.150 17.919 1.00 81.62 124 HIS A CA 1
ATOM 951 C C . HIS A 1 124 ? -28.945 19.833 16.459 1.00 81.62 124 HIS A C 1
ATOM 953 O O . HIS A 1 124 ? -27.779 19.595 16.149 1.00 81.62 124 HIS A O 1
ATOM 959 N N . ARG A 1 125 ? -29.935 19.799 15.556 1.00 81.75 125 ARG A N 1
ATOM 960 C CA . ARG A 1 125 ? -29.738 19.400 14.153 1.00 81.75 125 ARG A CA 1
ATOM 961 C C . ARG A 1 125 ? -28.767 20.299 13.394 1.00 81.75 125 ARG A C 1
ATOM 963 O O . ARG A 1 125 ? -28.121 19.822 12.468 1.00 81.75 125 ARG A O 1
ATOM 970 N N . GLU A 1 126 ? -28.636 21.567 13.787 1.00 87.00 126 GLU A N 1
ATOM 971 C CA . GLU A 1 126 ? -27.703 22.499 13.141 1.00 87.00 126 GLU A CA 1
ATOM 972 C C . GLU A 1 126 ? -26.253 22.354 13.637 1.00 87.00 126 GLU A C 1
ATOM 974 O O . GLU A 1 126 ? -25.350 23.007 13.117 1.00 87.00 126 GLU A O 1
ATOM 979 N N . LEU A 1 127 ? -26.012 21.504 14.641 1.00 92.81 127 LEU A N 1
ATOM 980 C CA . LEU A 1 127 ? -24.691 21.243 15.207 1.00 92.81 127 LEU A CA 1
ATOM 981 C C . LEU A 1 127 ? -24.033 20.021 14.551 1.00 92.81 127 LEU A C 1
ATOM 983 O O . LEU A 1 127 ? -24.693 19.104 14.058 1.00 92.81 127 LEU A O 1
ATOM 987 N N . LEU A 1 128 ? -22.701 19.955 14.625 1.00 93.88 128 LEU A N 1
ATOM 988 C CA . LEU A 1 128 ? -21.957 18.730 14.304 1.00 93.88 128 LEU A CA 1
ATOM 989 C C . LEU A 1 128 ? -22.266 17.618 15.314 1.00 93.88 128 LEU A C 1
ATOM 991 O O . LEU A 1 128 ? -22.187 16.437 14.994 1.00 93.88 128 LEU A O 1
ATOM 995 N N . GLY A 1 129 ? -22.622 17.989 16.538 1.00 94.75 129 GLY A N 1
ATOM 996 C CA . GLY A 1 129 ? -23.093 17.077 17.567 1.00 94.75 129 GLY A CA 1
ATOM 997 C C . GLY A 1 129 ? -23.081 17.728 18.942 1.00 94.75 129 GLY A C 1
ATOM 998 O O . GLY A 1 129 ? -22.526 18.816 19.131 1.00 94.75 129 GLY A O 1
ATOM 999 N N . SER A 1 130 ? -23.685 17.048 19.908 1.00 94.94 130 SER A N 1
ATOM 1000 C CA . SER A 1 130 ? -23.652 17.437 21.314 1.00 94.94 130 SER A CA 1
ATOM 1001 C C . SER A 1 130 ? -23.379 16.240 22.215 1.00 94.94 130 SER A C 1
ATOM 1003 O O . SER A 1 130 ? -23.651 15.087 21.877 1.00 94.94 130 SER A O 1
ATOM 1005 N N . THR A 1 131 ? -22.792 16.513 23.373 1.00 95.94 131 THR A N 1
ATOM 1006 C CA . THR A 1 131 ? -22.418 15.491 24.350 1.00 95.94 131 THR A CA 1
ATOM 1007 C C . THR A 1 131 ? -22.788 15.937 25.753 1.00 95.94 131 THR A C 1
ATOM 1009 O O . THR A 1 131 ? -22.754 17.133 26.044 1.00 95.94 131 THR A O 1
ATOM 1012 N N . LEU A 1 132 ? -23.174 14.985 26.602 1.00 96.06 132 LEU A N 1
ATOM 1013 C CA . LEU A 1 132 ? -23.486 15.210 28.012 1.00 96.06 132 LEU A CA 1
ATOM 1014 C C . LEU A 1 132 ? -22.798 14.147 28.871 1.00 96.06 132 LEU A C 1
ATOM 1016 O O . LEU A 1 132 ? -22.974 12.953 28.645 1.00 96.06 132 LEU A O 1
ATOM 1020 N N . HIS A 1 133 ? -22.007 14.567 29.843 1.00 97.50 133 HIS A N 1
ATOM 1021 C CA . HIS A 1 133 ? -21.169 13.708 30.667 1.00 97.50 133 HIS A CA 1
ATOM 1022 C C . HIS A 1 133 ? -21.650 13.762 32.112 1.00 97.50 133 HIS A C 1
ATOM 1024 O O . HIS A 1 133 ? -21.780 14.846 32.670 1.00 97.50 133 HIS A O 1
ATOM 1030 N N . TYR A 1 134 ? -21.881 12.602 32.713 1.00 97.44 134 TYR A N 1
ATOM 1031 C CA . TYR A 1 134 ? -22.176 12.420 34.128 1.00 97.44 134 TYR A CA 1
ATOM 1032 C C . TYR A 1 134 ? -20.878 12.052 34.832 1.00 97.44 134 TYR A C 1
ATOM 1034 O O . TYR A 1 134 ? -20.397 10.925 34.703 1.00 97.44 134 TYR A O 1
ATOM 1042 N N . LEU A 1 135 ? -20.287 13.026 35.514 1.00 96.75 135 LEU A N 1
ATOM 1043 C CA . LEU A 1 135 ? -18.984 12.893 36.152 1.00 96.75 135 LEU A CA 1
ATOM 1044 C C . LEU A 1 135 ? -19.166 12.569 37.629 1.00 96.75 135 LEU A C 1
ATOM 1046 O O . LEU A 1 135 ? -20.013 13.173 38.295 1.00 96.75 135 LEU A O 1
ATOM 1050 N N . GLY A 1 136 ? -18.400 11.608 38.137 1.00 93.31 136 GLY A N 1
ATOM 1051 C CA . GLY A 1 136 ? -18.511 11.171 39.523 1.00 93.31 136 GLY A CA 1
ATOM 1052 C C . GLY A 1 136 ? -17.208 10.650 40.106 1.00 93.31 136 GLY A C 1
ATOM 1053 O O . GLY A 1 136 ? -16.346 10.150 39.390 1.00 93.31 136 GLY A O 1
ATOM 1054 N N . GLN A 1 137 ? -17.085 10.706 41.428 1.00 89.56 137 GLN A N 1
ATOM 1055 C CA . GLN A 1 137 ? -15.992 10.054 42.150 1.00 89.56 137 GLN A CA 1
ATOM 1056 C C . GLN A 1 137 ? -16.484 8.864 42.961 1.00 89.56 137 GLN A C 1
ATOM 1058 O O . GLN A 1 137 ? -17.580 8.881 43.525 1.00 89.56 137 GLN A O 1
ATOM 1063 N N . THR A 1 138 ? -15.642 7.843 43.051 1.00 86.94 138 THR A N 1
ATOM 1064 C CA . THR A 1 138 ? -15.901 6.630 43.830 1.00 86.94 138 THR A CA 1
ATOM 1065 C C . THR A 1 138 ? -14.960 6.546 45.029 1.00 86.94 138 THR A C 1
ATOM 1067 O O . THR A 1 138 ? -13.833 7.032 44.987 1.00 86.94 138 THR A O 1
ATOM 1070 N N . ALA A 1 139 ? -15.415 5.919 46.117 1.00 79.56 139 ALA A N 1
ATOM 1071 C CA . ALA A 1 139 ? -14.620 5.772 47.342 1.00 79.56 139 ALA A CA 1
ATOM 1072 C C . ALA A 1 139 ? -13.505 4.708 47.247 1.00 79.56 139 ALA A C 1
ATOM 1074 O O . ALA A 1 139 ? -12.659 4.633 48.135 1.00 79.56 139 ALA A O 1
ATOM 1075 N N . ALA A 1 140 ? -13.499 3.878 46.200 1.00 74.19 140 ALA A N 1
ATOM 1076 C CA . ALA A 1 140 ? -12.477 2.864 45.957 1.00 74.19 140 ALA A CA 1
ATOM 1077 C C . ALA A 1 140 ? -12.309 2.628 44.444 1.00 74.19 140 ALA A C 1
ATOM 1079 O O . ALA A 1 140 ? -13.318 2.615 43.737 1.00 74.19 140 ALA A O 1
ATOM 1080 N N . PRO A 1 141 ? -11.080 2.400 43.945 1.00 69.38 141 PRO A N 1
ATOM 1081 C CA . PRO A 1 141 ? -10.848 2.062 42.545 1.00 69.38 141 PRO A CA 1
ATOM 1082 C C . PRO A 1 141 ? -11.341 0.637 42.275 1.00 69.38 141 PRO A C 1
ATOM 1084 O O . PRO A 1 141 ? -10.832 -0.329 42.845 1.00 69.38 141 PRO A O 1
ATOM 1087 N N . VAL A 1 142 ? -12.366 0.500 41.430 1.00 63.16 142 VAL A N 1
ATOM 1088 C CA . VAL A 1 142 ? -13.019 -0.799 41.179 1.00 63.16 142 VAL A CA 1
ATOM 1089 C C . VAL A 1 142 ? -12.627 -1.410 39.828 1.00 63.16 142 VAL A C 1
ATOM 1091 O O . VAL A 1 142 ? -12.810 -2.600 39.638 1.00 63.16 142 VAL A O 1
ATOM 1094 N N . TRP A 1 143 ? -12.049 -0.654 38.890 1.00 72.62 143 TRP A N 1
ATOM 1095 C CA . TRP A 1 143 ? -11.777 -1.099 37.505 1.00 72.62 143 TRP A CA 1
ATOM 1096 C C . TRP A 1 143 ? -10.502 -1.938 37.308 1.00 72.62 143 TRP A C 1
ATOM 1098 O O . TRP A 1 143 ? -10.168 -2.272 36.174 1.00 72.62 143 TRP A O 1
ATOM 1108 N N . SER A 1 144 ? -9.799 -2.328 38.374 1.00 61.75 144 SER A N 1
ATOM 1109 C CA . SER A 1 144 ? -8.609 -3.195 38.299 1.00 61.75 144 SER A CA 1
ATOM 1110 C C . SER A 1 144 ? -8.932 -4.685 38.090 1.00 61.75 144 SER A C 1
ATOM 1112 O O . SER A 1 144 ? -8.029 -5.469 37.800 1.00 61.75 144 SER A O 1
ATOM 1114 N N . HIS A 1 145 ? -10.209 -5.082 38.186 1.00 65.81 145 HIS A N 1
ATOM 1115 C CA . HIS A 1 145 ? -10.680 -6.437 37.881 1.00 65.81 145 HIS A CA 1
ATOM 1116 C C . HIS A 1 145 ? -11.601 -6.436 36.640 1.00 65.81 145 HIS A C 1
ATOM 1118 O O . HIS A 1 145 ? -12.526 -5.621 36.589 1.00 65.81 145 HIS A O 1
ATOM 1124 N N . PRO A 1 146 ? -11.431 -7.357 35.666 1.00 59.09 146 PRO A N 1
ATOM 1125 C CA . PRO A 1 146 ? -12.210 -7.372 34.417 1.00 59.09 146 PRO A CA 1
ATOM 1126 C C . PRO A 1 146 ? -13.736 -7.387 34.609 1.00 59.09 146 PRO A C 1
ATOM 1128 O O . PRO A 1 146 ? -14.466 -6.734 33.868 1.00 59.09 146 PRO A O 1
ATOM 1131 N N . ASP A 1 147 ? -14.217 -8.085 35.640 1.00 72.88 147 ASP A N 1
ATOM 1132 C CA . ASP A 1 147 ? -15.654 -8.212 35.937 1.00 72.88 147 ASP A CA 1
ATOM 1133 C C . ASP A 1 147 ? -16.265 -6.993 36.650 1.00 72.88 147 ASP A C 1
ATOM 1135 O O . ASP A 1 147 ? -17.485 -6.887 36.779 1.00 72.88 147 ASP A O 1
ATOM 1139 N N . ALA A 1 148 ? -15.442 -6.061 37.132 1.00 80.81 148 ALA A N 1
ATOM 1140 C CA . ALA A 1 148 ? -15.917 -4.968 37.971 1.00 80.81 148 ALA A CA 1
ATOM 1141 C C . ALA A 1 148 ? -16.484 -3.783 37.174 1.00 80.81 148 ALA A C 1
ATOM 1143 O O . ALA A 1 148 ? -17.384 -3.100 37.659 1.00 80.81 148 ALA A O 1
ATOM 1144 N N . ILE A 1 149 ? -16.017 -3.561 35.940 1.00 88.19 149 ILE A N 1
ATOM 1145 C CA . ILE A 1 149 ? -16.504 -2.471 35.078 1.00 88.19 149 ILE A CA 1
ATOM 1146 C C . ILE A 1 149 ? -17.980 -2.683 34.683 1.00 88.19 149 ILE A C 1
ATOM 1148 O O . ILE A 1 149 ? -18.773 -1.761 34.883 1.00 88.19 149 ILE A O 1
ATOM 1152 N N . PRO A 1 150 ? -18.416 -3.866 34.199 1.00 89.75 150 PRO A N 1
ATOM 1153 C CA . PRO A 1 150 ? -19.830 -4.084 33.896 1.00 89.75 150 PRO A CA 1
ATOM 1154 C C . PRO A 1 150 ? -20.736 -3.999 35.127 1.00 89.75 150 PRO A C 1
ATOM 1156 O O . PRO A 1 150 ? -21.803 -3.398 35.050 1.00 89.75 150 PRO A O 1
ATOM 1159 N N . ALA A 1 151 ? -20.305 -4.545 36.269 1.00 87.12 151 ALA A N 1
ATOM 1160 C CA . ALA A 1 151 ? -21.079 -4.495 37.511 1.00 87.12 151 ALA A CA 1
ATOM 1161 C C . ALA A 1 151 ? -21.246 -3.058 38.033 1.00 87.12 151 ALA A C 1
ATOM 1163 O O . ALA A 1 151 ? -22.324 -2.676 38.495 1.00 87.12 151 ALA A O 1
ATOM 1164 N N . LEU A 1 152 ? -20.190 -2.243 37.929 1.00 87.38 152 LEU A N 1
ATOM 1165 C CA . LEU A 1 152 ? -20.248 -0.829 38.274 1.00 87.38 152 LEU A CA 1
ATOM 1166 C C . LEU A 1 152 ? -21.206 -0.087 37.337 1.00 87.38 152 LEU A C 1
ATOM 1168 O O . LEU A 1 152 ? -22.123 0.565 37.830 1.00 87.38 152 LEU A O 1
ATOM 1172 N N . GLY A 1 153 ? -21.074 -0.252 36.018 1.00 90.31 153 GLY A N 1
ATOM 1173 C CA . GLY A 1 153 ? -21.987 0.357 35.045 1.00 90.31 153 GLY A CA 1
ATOM 1174 C C . GLY A 1 153 ? -23.454 -0.026 35.283 1.00 90.31 153 GLY A C 1
ATOM 1175 O O . GLY A 1 153 ? -24.327 0.839 35.286 1.00 90.31 153 GLY A O 1
ATOM 1176 N N . GLU A 1 154 ? -23.733 -1.300 35.574 1.00 90.69 154 GLU A N 1
ATOM 1177 C CA . GLU A 1 154 ? -25.090 -1.778 35.869 1.00 90.69 154 GLU A CA 1
ATOM 1178 C C . GLU A 1 154 ? -25.682 -1.077 37.103 1.00 90.69 154 GLU A C 1
ATOM 1180 O O . GLU A 1 154 ? -26.865 -0.726 37.118 1.00 90.69 154 GLU A O 1
ATOM 1185 N N . SER A 1 155 ? -24.855 -0.796 38.115 1.00 87.94 155 SER A N 1
ATOM 1186 C CA . SER A 1 155 ? -25.284 -0.069 39.315 1.00 87.94 155 SER A CA 1
ATOM 1187 C C . SER A 1 155 ? -25.629 1.405 39.049 1.00 87.94 155 SER A C 1
ATOM 1189 O O . SER A 1 155 ? -26.506 1.957 39.717 1.00 87.94 155 SER A O 1
ATOM 1191 N N . LEU A 1 156 ? -25.007 2.034 38.042 1.00 90.44 156 LEU A N 1
ATOM 1192 C CA . LEU A 1 156 ? -25.264 3.432 37.669 1.00 90.44 156 LEU A CA 1
ATOM 1193 C C . LEU A 1 156 ? -26.589 3.617 36.924 1.00 90.44 156 LEU A C 1
ATOM 1195 O O . LEU A 1 156 ? -27.110 4.730 36.883 1.00 90.44 156 LEU A O 1
ATOM 1199 N N . ARG A 1 157 ? -27.165 2.544 36.370 1.00 89.94 157 ARG A N 1
ATOM 1200 C CA . ARG A 1 157 ? -28.410 2.560 35.580 1.00 89.94 157 ARG A CA 1
ATOM 1201 C C . ARG A 1 157 ? -29.549 3.328 36.258 1.00 89.94 157 ARG A C 1
ATOM 1203 O O . ARG A 1 157 ? -30.286 4.051 35.596 1.00 89.94 157 ARG A O 1
ATOM 1210 N N . LEU A 1 158 ? -29.673 3.186 37.581 1.00 87.88 158 LEU A N 1
ATOM 1211 C CA . LEU A 1 158 ? -30.722 3.821 38.392 1.00 87.88 158 LEU A CA 1
ATOM 1212 C C . LEU A 1 158 ? -30.426 5.286 38.759 1.00 87.88 158 LEU A C 1
ATOM 1214 O O . LEU A 1 158 ? -31.319 5.988 39.226 1.00 87.88 158 LEU A O 1
ATOM 1218 N N . LEU A 1 159 ? -29.184 5.740 38.577 1.00 90.44 159 LEU A N 1
ATOM 1219 C CA . LEU A 1 159 ? -28.743 7.111 38.856 1.00 90.44 159 LEU A CA 1
ATOM 1220 C C . LEU A 1 159 ? -28.788 8.006 37.607 1.00 90.44 159 LEU A C 1
ATOM 1222 O O . LEU A 1 159 ? -28.556 9.211 37.699 1.00 90.44 159 LEU A O 1
ATOM 1226 N N . LEU A 1 160 ? -29.078 7.417 36.447 1.00 92.44 160 LEU A N 1
ATOM 1227 C CA . LEU A 1 160 ? -29.060 8.052 35.134 1.00 92.44 160 LEU A CA 1
ATOM 1228 C C . LEU A 1 160 ? -30.479 8.113 34.537 1.00 92.44 160 LEU A C 1
ATOM 1230 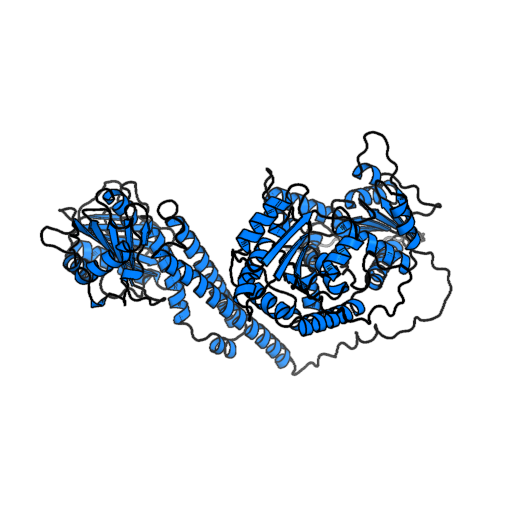O O . LEU A 1 160 ? -31.335 7.310 34.912 1.00 92.44 160 LEU A O 1
ATOM 1234 N N . PRO A 1 161 ? -30.773 9.042 33.607 1.00 89.50 161 PRO A N 1
ATOM 1235 C CA . PRO A 1 161 ? -32.104 9.146 33.000 1.00 89.50 161 PRO A CA 1
ATOM 1236 C C . PRO A 1 161 ? -32.472 7.883 32.207 1.00 89.50 161 PRO A C 1
ATOM 1238 O O . PRO A 1 161 ? -31.751 7.513 31.290 1.00 89.50 161 PRO A O 1
ATOM 1241 N N . GLU A 1 162 ? -33.580 7.212 32.537 1.00 83.94 162 GLU A N 1
ATOM 1242 C CA . GLU A 1 162 ? -33.945 5.912 31.936 1.00 83.94 162 GLU A CA 1
ATOM 1243 C C . GLU A 1 162 ? -34.257 5.995 30.434 1.00 83.94 162 GLU A C 1
ATOM 1245 O O . GLU A 1 162 ? -33.772 5.175 29.663 1.00 83.94 162 GLU A O 1
ATOM 1250 N N . ALA A 1 163 ? -34.994 7.023 29.999 1.00 79.31 163 ALA A N 1
ATOM 1251 C CA . ALA A 1 163 ? -35.411 7.197 28.601 1.00 79.31 163 ALA A CA 1
ATOM 1252 C C . ALA A 1 163 ? -34.252 7.417 27.608 1.00 79.31 163 ALA A C 1
ATOM 1254 O O . ALA A 1 163 ? -34.459 7.419 26.401 1.00 79.31 163 ALA A O 1
ATOM 1255 N N . GLU A 1 164 ? -33.046 7.645 28.119 1.00 80.00 164 GLU A N 1
ATOM 1256 C CA . GLU A 1 164 ? -31.865 8.020 27.341 1.00 80.00 164 GLU A CA 1
ATOM 1257 C C . GLU A 1 164 ? -30.828 6.888 27.294 1.00 80.00 164 GLU A C 1
ATOM 1259 O O . GLU A 1 164 ? -29.735 7.074 26.755 1.00 80.00 164 GLU A O 1
ATOM 1264 N N . GLN A 1 165 ? -31.150 5.740 27.902 1.00 87.69 165 GLN A N 1
ATOM 1265 C CA . GLN A 1 165 ? -30.255 4.599 28.039 1.00 87.69 165 GLN A CA 1
ATOM 1266 C C . GLN A 1 165 ? -30.481 3.571 26.928 1.00 87.69 165 GLN 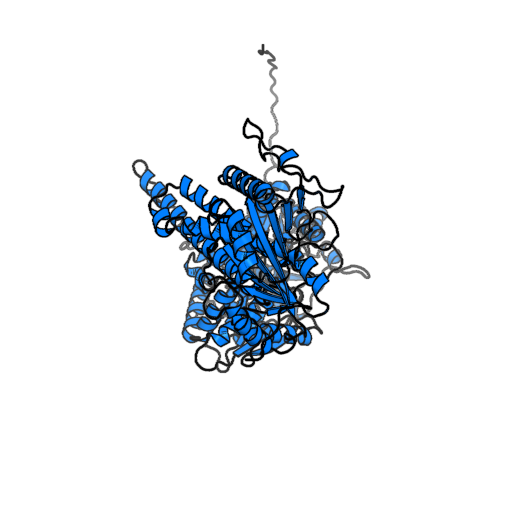A C 1
ATOM 1268 O O . GLN A 1 165 ? -31.610 3.184 26.641 1.00 87.69 165 GLN A O 1
ATOM 1273 N N . GLY A 1 166 ? -29.387 3.103 26.328 1.00 85.94 166 GLY A N 1
ATOM 1274 C CA . GLY A 1 166 ? -29.374 1.961 25.422 1.00 85.94 166 GLY A CA 1
ATOM 1275 C C . GLY A 1 166 ? -29.422 0.621 26.160 1.00 85.94 166 GLY A C 1
ATOM 1276 O O . GLY A 1 166 ? -29.159 0.524 27.360 1.00 85.94 166 GLY A O 1
ATOM 1277 N N . ASP A 1 167 ? -29.709 -0.453 25.432 1.00 86.62 167 ASP A N 1
ATOM 1278 C CA . ASP A 1 167 ? -29.746 -1.789 26.021 1.00 86.62 167 ASP A CA 1
ATOM 1279 C C . ASP A 1 167 ? -28.361 -2.253 26.471 1.00 86.62 167 ASP A C 1
ATOM 1281 O O . ASP A 1 167 ? -27.407 -2.289 25.694 1.00 86.62 167 ASP A O 1
ATOM 1285 N N . ARG A 1 168 ? -28.269 -2.693 27.734 1.00 89.31 168 ARG A N 1
ATOM 1286 C CA . ARG A 1 168 ? -27.070 -3.328 28.310 1.00 89.31 168 ARG A CA 1
ATOM 1287 C C . ARG A 1 168 ? -25.781 -2.514 28.112 1.00 89.31 168 ARG A C 1
ATOM 1289 O O . ARG A 1 168 ? -24.692 -3.085 28.006 1.00 89.31 168 ARG A O 1
ATOM 1296 N N . TRP A 1 169 ? -25.897 -1.185 28.115 1.00 91.12 169 TRP A N 1
ATOM 1297 C CA . TRP A 1 169 ? -24.785 -0.254 27.898 1.00 91.12 169 TRP A CA 1
ATOM 1298 C C . TRP A 1 169 ? -23.635 -0.445 28.896 1.00 91.12 169 TRP A C 1
ATOM 1300 O O . TRP A 1 169 ? -22.489 -0.150 28.591 1.00 91.12 169 TRP A O 1
ATOM 1310 N N . TRP A 1 170 ? -23.882 -1.008 30.078 1.00 91.38 170 TRP A N 1
ATOM 1311 C CA . TRP A 1 170 ? -22.836 -1.252 31.073 1.00 91.38 170 TRP A CA 1
ATOM 1312 C C . TRP A 1 170 ? -21.723 -2.203 30.599 1.00 91.38 170 TRP A C 1
ATOM 1314 O O . TRP A 1 170 ? -20.609 -2.132 31.117 1.00 91.38 170 TRP A O 1
ATOM 1324 N N . TYR A 1 171 ? -21.962 -3.037 29.576 1.00 89.00 171 TYR A N 1
ATOM 1325 C CA . TYR A 1 171 ? -20.903 -3.830 28.938 1.00 89.00 171 TYR A CA 1
ATOM 1326 C C . TYR A 1 171 ? -20.030 -3.026 27.964 1.00 89.00 171 TYR A C 1
ATOM 1328 O O . TYR A 1 171 ? -18.958 -3.504 27.598 1.00 89.00 171 TYR A O 1
ATOM 1336 N N . SER A 1 172 ? -20.441 -1.831 27.530 1.00 87.12 172 SER A N 1
ATOM 1337 C CA . SER A 1 172 ? -19.661 -0.992 26.606 1.00 87.12 172 SER A CA 1
ATOM 1338 C C . SER A 1 172 ? -18.556 -0.193 27.303 1.00 87.12 172 SER A C 1
ATOM 1340 O O . SER A 1 172 ? -17.785 0.480 26.626 1.00 87.12 172 SER A O 1
ATOM 1342 N N . GLY A 1 173 ? -18.456 -0.268 28.634 1.00 89.56 173 GLY A N 1
ATOM 1343 C CA . GLY A 1 173 ? -17.484 0.506 29.398 1.00 89.56 173 GLY A CA 1
ATOM 1344 C C . GLY A 1 173 ? -16.065 -0.038 29.369 1.00 89.56 173 GLY A C 1
ATOM 1345 O O . GLY A 1 173 ? -15.829 -1.223 29.117 1.00 89.56 173 GLY A O 1
ATOM 1346 N N . GLY A 1 174 ? -15.115 0.842 29.671 1.00 89.88 174 GLY A N 1
ATOM 1347 C CA . GLY A 1 174 ? -13.702 0.509 29.824 1.00 89.88 174 GLY A CA 1
ATOM 1348 C C . GLY A 1 174 ? -13.005 1.418 30.834 1.00 89.88 174 GLY A C 1
ATOM 1349 O O . GLY A 1 174 ? -13.474 2.521 31.116 1.00 89.88 174 GLY A O 1
ATOM 1350 N N . GLY A 1 175 ? -11.907 0.914 31.398 1.00 88.62 175 GLY A N 1
ATOM 1351 C CA . GLY A 1 175 ? -11.068 1.611 32.369 1.00 88.62 175 GLY A CA 1
ATOM 1352 C C . GLY A 1 175 ? -9.726 1.999 31.756 1.00 88.62 175 GLY A C 1
ATOM 1353 O O . GLY A 1 175 ? -9.172 1.246 30.952 1.00 88.62 175 GLY A O 1
ATOM 1354 N N . PHE A 1 176 ? -9.221 3.171 32.124 1.00 87.88 176 PHE A N 1
ATOM 1355 C CA . PHE A 1 176 ? -7.940 3.724 31.688 1.00 87.88 176 PHE A CA 1
ATOM 1356 C C . PHE A 1 176 ? -7.441 4.709 32.752 1.00 87.88 176 PHE A C 1
ATOM 1358 O O . PHE A 1 176 ? -8.196 5.573 33.186 1.00 87.88 176 PHE A O 1
ATOM 1365 N N . GLY A 1 177 ? -6.193 4.557 33.204 1.00 84.75 177 GLY A N 1
ATOM 1366 C CA . GLY A 1 177 ? -5.677 5.349 34.329 1.00 84.75 177 GLY A CA 1
ATOM 1367 C C . GLY A 1 177 ? -6.528 5.180 35.596 1.00 84.75 177 GLY A C 1
ATOM 1368 O O . GLY A 1 177 ? -6.941 4.063 35.930 1.00 84.75 177 GLY A O 1
ATOM 1369 N N . GLU A 1 178 ? -6.836 6.294 36.264 1.00 87.38 178 GLU A N 1
ATOM 1370 C CA . GLU A 1 178 ? -7.764 6.344 37.406 1.00 87.38 178 GLU A CA 1
ATOM 1371 C C . GLU A 1 178 ? -9.228 6.561 36.986 1.00 87.38 178 GLU A C 1
ATOM 1373 O O . GLU A 1 178 ? -10.066 6.920 37.821 1.00 87.38 178 GLU A O 1
ATOM 1378 N N . LEU A 1 179 ? -9.549 6.363 35.703 1.00 91.31 179 LEU A N 1
ATOM 1379 C CA . LEU A 1 179 ? -10.862 6.636 35.129 1.00 91.31 179 LEU A CA 1
ATOM 1380 C C . LEU A 1 179 ? -11.545 5.374 34.590 1.00 91.31 179 LEU A C 1
ATOM 1382 O O . LEU A 1 179 ? -10.917 4.431 34.102 1.00 91.31 179 LEU A O 1
ATOM 1386 N N . ALA A 1 180 ? -12.874 5.394 34.613 1.00 91.75 180 ALA A N 1
ATOM 1387 C CA . ALA A 1 180 ? -13.723 4.458 33.891 1.00 91.75 180 ALA A CA 1
ATOM 1388 C C . ALA A 1 180 ? -14.838 5.218 33.173 1.00 91.75 180 ALA A C 1
ATOM 1390 O O . ALA A 1 180 ? -15.454 6.112 33.754 1.00 91.75 180 ALA A O 1
ATOM 1391 N N . ALA A 1 181 ? -15.107 4.862 31.919 1.00 94.12 181 ALA A N 1
ATOM 1392 C CA . ALA A 1 181 ? -16.105 5.541 31.101 1.00 94.12 181 ALA A CA 1
ATOM 1393 C C . ALA A 1 181 ? -17.043 4.557 30.402 1.00 94.12 181 ALA A C 1
ATOM 1395 O O . ALA A 1 181 ? -16.631 3.475 29.982 1.00 94.12 181 ALA A O 1
ATOM 1396 N N . TRP A 1 182 ? -18.291 4.982 30.222 1.00 94.38 182 TRP A N 1
ATOM 1397 C CA . TRP A 1 182 ? -19.325 4.284 29.465 1.00 94.38 182 TRP A CA 1
ATOM 1398 C C . TRP A 1 182 ? -20.058 5.270 28.571 1.00 94.38 182 TRP A C 1
ATOM 1400 O O . TRP A 1 182 ? -20.370 6.379 29.006 1.00 94.38 182 TRP A O 1
ATOM 1410 N N . GLU A 1 183 ? -20.403 4.850 27.359 1.00 94.31 183 GLU A N 1
ATOM 1411 C CA . GLU A 1 183 ? -21.437 5.530 26.585 1.00 94.31 183 GLU A CA 1
ATOM 1412 C C . GLU A 1 183 ? -22.794 4.910 26.914 1.00 94.31 183 GLU A C 1
ATOM 1414 O O . GLU A 1 183 ? -22.955 3.693 26.819 1.00 94.31 183 GLU A O 1
ATOM 1419 N N . ILE A 1 184 ? -23.754 5.745 27.312 1.00 93.50 184 ILE A N 1
ATOM 1420 C CA . ILE A 1 184 ? -25.065 5.282 27.786 1.00 93.50 184 ILE A CA 1
ATOM 1421 C C . ILE A 1 184 ? -26.154 5.389 26.718 1.00 93.50 184 ILE A C 1
ATOM 1423 O O . ILE A 1 184 ? -27.192 4.757 26.854 1.00 93.50 184 ILE A O 1
ATOM 1427 N N . THR A 1 185 ? -25.939 6.184 25.670 1.00 88.69 185 THR A N 1
ATOM 1428 C CA . THR A 1 185 ? -26.904 6.398 24.579 1.00 88.69 185 THR A CA 1
ATOM 1429 C C . THR A 1 185 ? -27.086 5.128 23.733 1.00 88.69 185 THR A C 1
ATOM 1431 O O . THR A 1 185 ? -26.137 4.348 23.616 1.00 88.69 185 THR A O 1
ATOM 1434 N N . PRO A 1 186 ? -28.263 4.904 23.112 1.00 80.50 186 PRO A N 1
ATOM 1435 C CA . PRO A 1 186 ? -28.454 3.832 22.136 1.00 80.50 186 PRO A CA 1
ATOM 1436 C C . PRO A 1 186 ? -27.379 3.799 21.040 1.00 80.50 186 PRO A C 1
ATOM 1438 O O . PRO A 1 186 ? -26.863 4.833 20.614 1.00 80.50 186 PRO A O 1
ATOM 1441 N N . ALA A 1 187 ? -27.060 2.592 20.570 1.00 74.19 187 ALA A N 1
ATOM 1442 C CA . ALA A 1 187 ? -25.959 2.317 19.646 1.00 74.19 187 ALA A CA 1
ATOM 1443 C C . ALA A 1 187 ? -26.262 2.681 18.174 1.00 74.19 187 ALA A C 1
ATOM 1445 O O . ALA A 1 187 ? -25.867 1.961 17.267 1.00 74.19 187 ALA A O 1
ATOM 1446 N N . GLU A 1 188 ? -26.958 3.791 17.924 1.00 79.81 188 GLU A N 1
ATOM 1447 C CA . GLU A 1 188 ? -27.270 4.271 16.569 1.00 79.81 188 GLU A CA 1
ATOM 1448 C C . GLU A 1 188 ? -26.093 5.055 15.978 1.00 79.81 188 GLU A C 1
ATOM 1450 O O . GLU A 1 188 ? -25.591 5.997 16.597 1.00 79.81 188 GLU A O 1
ATOM 1455 N N . ASP A 1 189 ? -25.629 4.697 14.786 1.00 77.81 189 ASP A N 1
ATOM 1456 C CA . ASP A 1 189 ? -24.396 5.249 14.212 1.00 77.81 189 ASP A CA 1
ATOM 1457 C C . ASP A 1 189 ? -24.491 6.722 13.780 1.00 77.81 189 ASP A C 1
ATOM 1459 O O . ASP A 1 189 ? -23.489 7.446 13.777 1.00 77.81 189 ASP A O 1
ATOM 1463 N N . ASP A 1 190 ? -25.693 7.222 13.521 1.00 75.62 190 ASP A N 1
ATOM 1464 C CA . ASP A 1 190 ? -25.947 8.587 13.062 1.00 75.62 190 ASP A CA 1
ATOM 1465 C C . ASP A 1 190 ? -26.392 9.549 14.183 1.00 75.62 190 ASP A C 1
ATOM 1467 O O . ASP A 1 190 ? -26.570 10.749 13.937 1.00 75.62 190 ASP A O 1
ATOM 1471 N N . ARG A 1 191 ? -26.476 9.072 15.435 1.00 85.94 191 ARG A N 1
ATOM 1472 C CA . ARG A 1 191 ? -26.896 9.867 16.602 1.00 85.94 191 ARG A CA 1
ATOM 1473 C C . ARG A 1 191 ? -26.164 11.212 16.702 1.00 85.94 191 ARG A C 1
ATOM 1475 O O . ARG A 1 191 ? -24.933 11.294 16.659 1.00 85.94 191 ARG A O 1
ATOM 1482 N N . ALA A 1 192 ? -26.931 12.293 16.847 1.00 85.00 192 ALA A N 1
ATOM 1483 C CA . ALA A 1 192 ? -26.396 13.655 16.972 1.00 85.00 192 ALA A CA 1
ATOM 1484 C C . ALA A 1 192 ? -26.008 14.017 18.413 1.00 85.00 192 ALA A C 1
ATOM 1486 O O . ALA A 1 192 ? -25.131 14.854 18.624 1.00 85.00 192 ALA A O 1
ATOM 1487 N N . GLN A 1 193 ? -26.646 13.375 19.390 1.00 90.19 193 GLN A N 1
ATOM 1488 C CA . GLN A 1 193 ? -26.409 13.592 20.808 1.00 90.19 193 GLN A CA 1
ATOM 1489 C C . GLN A 1 193 ? -25.872 12.312 21.441 1.00 90.19 193 GLN A C 1
ATOM 1491 O O . GLN A 1 193 ? -26.406 11.231 21.202 1.00 90.19 193 GLN A O 1
ATOM 1496 N N . ARG A 1 194 ? -24.823 12.436 22.255 1.00 93.06 194 ARG A N 1
ATOM 1497 C CA . ARG A 1 194 ? -24.228 11.314 22.994 1.00 93.06 194 ARG A CA 1
ATOM 1498 C C . ARG A 1 194 ? -24.174 11.622 24.477 1.00 93.06 194 ARG A C 1
ATOM 1500 O O . ARG A 1 194 ? -24.056 12.777 24.887 1.00 93.06 194 ARG A O 1
ATOM 1507 N N . ARG A 1 195 ? -24.255 10.588 25.297 1.00 94.56 195 ARG A N 1
ATOM 1508 C CA . ARG A 1 195 ? -24.218 10.708 26.748 1.00 94.56 195 ARG A CA 1
ATOM 1509 C C . ARG A 1 195 ? -23.223 9.718 27.323 1.00 94.56 195 ARG A C 1
ATOM 1511 O O . ARG A 1 195 ? -23.209 8.556 26.920 1.00 94.56 195 ARG A O 1
ATOM 1518 N N . PHE A 1 196 ? -22.428 10.173 28.281 1.00 96.50 196 PHE A N 1
ATOM 1519 C CA . PHE A 1 196 ? -21.376 9.374 28.896 1.00 96.50 196 PHE A CA 1
ATOM 1520 C C . PHE A 1 196 ? -21.481 9.400 30.409 1.00 96.50 196 PHE A C 1
ATOM 1522 O O . PHE A 1 196 ? -21.728 10.454 30.982 1.00 96.50 196 PHE A O 1
ATOM 1529 N N . ALA A 1 197 ? -21.245 8.269 31.059 1.00 96.00 197 ALA A N 1
ATOM 1530 C CA . ALA A 1 197 ? -20.936 8.231 32.484 1.00 96.00 197 ALA A CA 1
ATOM 1531 C C . ALA A 1 197 ? -19.423 8.072 32.634 1.00 96.00 197 ALA A C 1
ATOM 1533 O O . ALA A 1 197 ? -18.843 7.207 31.979 1.00 96.00 197 ALA A O 1
ATOM 1534 N N . ILE A 1 198 ? -18.785 8.909 33.453 1.00 95.44 198 ILE A N 1
ATOM 1535 C CA . ILE A 1 198 ? -17.336 8.876 33.674 1.00 95.44 198 ILE A CA 1
ATOM 1536 C C . ILE A 1 198 ? -17.079 8.958 35.171 1.00 95.44 198 ILE A C 1
ATOM 1538 O O . ILE A 1 198 ? -17.500 9.899 35.843 1.00 95.44 198 ILE A O 1
ATOM 1542 N N . LEU A 1 199 ? -16.397 7.948 35.690 1.00 93.56 199 LEU A N 1
ATOM 1543 C CA . LEU A 1 199 ? -16.061 7.837 37.095 1.00 93.56 199 LEU A CA 1
ATOM 1544 C C . LEU A 1 199 ? -14.560 7.913 37.297 1.00 93.56 199 LEU A C 1
ATOM 1546 O O . LEU A 1 199 ? -13.803 7.365 36.501 1.00 93.56 199 LEU A O 1
ATOM 1550 N N . ALA A 1 200 ? -14.162 8.542 38.395 1.00 92.44 200 ALA A N 1
ATOM 1551 C CA . ALA A 1 200 ? -12.785 8.587 38.850 1.00 92.44 200 ALA A CA 1
ATOM 1552 C C . ALA A 1 200 ? -12.587 7.882 40.190 1.00 92.44 200 ALA A C 1
ATOM 1554 O O . ALA A 1 200 ? -13.511 7.747 41.011 1.00 92.44 200 ALA A O 1
ATOM 1555 N N . GLY A 1 201 ? -11.346 7.457 40.412 1.00 88.06 201 GLY A N 1
ATOM 1556 C CA . GLY A 1 201 ? -10.884 6.929 41.691 1.00 88.06 201 GLY A CA 1
ATOM 1557 C C . GLY A 1 201 ? -10.806 7.997 42.766 1.00 88.06 201 GLY A C 1
ATOM 1558 O O . GLY A 1 201 ? -10.977 9.186 42.476 1.00 88.06 201 GLY A O 1
ATOM 1559 N N . PRO A 1 202 ? -10.510 7.590 44.011 1.00 83.00 202 PRO A N 1
ATOM 1560 C CA . PRO A 1 202 ? -10.322 8.519 45.121 1.00 83.00 202 PRO A CA 1
ATOM 1561 C C . PRO A 1 202 ? -9.315 9.635 44.805 1.00 83.00 202 PRO A C 1
ATOM 1563 O O . PRO A 1 202 ? -9.528 10.779 45.197 1.00 83.00 202 PRO A O 1
ATOM 1566 N N . GLU A 1 203 ? -8.258 9.318 44.051 1.00 83.88 203 GLU A N 1
ATOM 1567 C CA . GLU A 1 203 ? -7.202 10.266 43.662 1.00 83.88 203 GLU A CA 1
ATOM 1568 C C . GLU A 1 203 ? -7.369 10.818 42.233 1.00 83.88 203 GLU A C 1
ATOM 1570 O O . GLU A 1 203 ? -6.646 11.724 41.828 1.00 83.88 203 GLU A O 1
ATOM 1575 N N . GLY A 1 204 ? -8.358 10.337 41.473 1.00 87.38 204 GLY A N 1
ATOM 1576 C CA . GLY A 1 204 ? -8.526 10.648 40.050 1.00 87.38 204 GLY A CA 1
ATOM 1577 C C . GLY A 1 204 ? -9.257 11.961 39.738 1.00 87.38 204 GLY A C 1
ATOM 1578 O O . GLY A 1 204 ? -9.562 12.213 38.578 1.00 87.38 204 GLY A O 1
ATOM 1579 N N . ALA A 1 205 ? -9.577 12.806 40.728 1.00 88.56 205 ALA A N 1
ATOM 1580 C CA . ALA A 1 205 ? -10.288 14.078 40.496 1.00 88.56 205 ALA A CA 1
ATOM 1581 C C . ALA A 1 2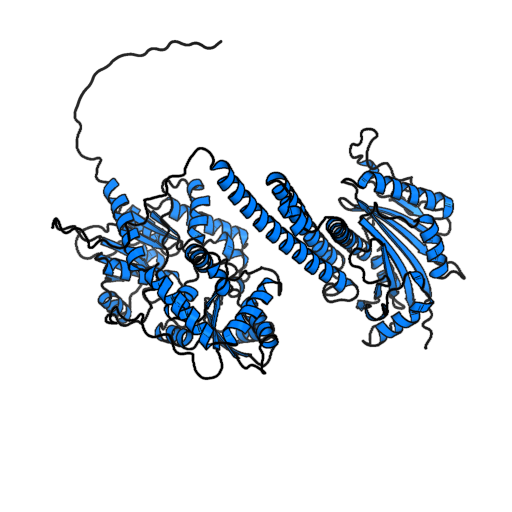05 ? -9.560 15.018 39.510 1.00 88.56 205 ALA A C 1
ATOM 1583 O O . ALA A 1 205 ? -10.199 15.510 38.576 1.00 88.56 205 ALA A O 1
ATOM 1584 N N . PRO A 1 206 ? -8.242 15.267 39.669 1.00 90.75 206 PRO A N 1
ATOM 1585 C CA . PRO A 1 206 ? -7.499 16.113 38.738 1.00 90.75 206 PRO A CA 1
ATOM 1586 C C . PRO A 1 206 ? -7.457 15.522 37.326 1.00 90.75 206 PRO A C 1
ATOM 1588 O O . PRO A 1 206 ? -7.622 16.253 36.353 1.00 90.75 206 PRO A O 1
ATOM 1591 N N . GLU A 1 207 ? -7.299 14.198 37.215 1.00 91.50 207 GLU A N 1
ATOM 1592 C CA . GLU A 1 207 ? -7.312 13.486 35.933 1.00 91.50 207 GLU A CA 1
ATOM 1593 C C . GLU A 1 207 ? -8.684 13.595 35.252 1.00 91.50 207 GLU A C 1
ATOM 1595 O O . GLU A 1 207 ? -8.760 13.904 34.065 1.00 91.50 207 GLU A O 1
ATOM 1600 N N . LEU A 1 208 ? -9.776 13.445 36.010 1.00 93.69 208 LEU A N 1
ATOM 1601 C CA . LEU A 1 208 ? -11.146 13.593 35.515 1.00 93.69 208 LEU A CA 1
ATOM 1602 C C . LEU A 1 208 ? -11.407 15.000 34.971 1.00 93.69 208 LEU A C 1
ATOM 1604 O O . LEU A 1 208 ? -11.956 15.142 33.874 1.00 93.69 208 LEU A O 1
ATOM 1608 N N . SER A 1 209 ? -10.987 16.033 35.707 1.00 92.50 209 SER A N 1
ATOM 1609 C CA . SER A 1 209 ? -11.107 17.423 35.258 1.00 92.50 209 SER A CA 1
ATOM 1610 C C . SER A 1 209 ? -10.260 17.676 34.013 1.00 92.50 209 SER A C 1
ATOM 1612 O O . SER A 1 209 ? -10.785 18.192 33.029 1.00 92.50 209 SER A O 1
ATOM 1614 N N . ALA A 1 210 ? -8.986 17.269 33.997 1.00 91.94 210 ALA A N 1
ATOM 1615 C CA . ALA A 1 210 ? -8.105 17.450 32.839 1.00 91.94 210 ALA A CA 1
ATOM 1616 C C . ALA A 1 210 ? -8.637 16.732 31.587 1.00 91.94 210 ALA A C 1
ATOM 1618 O O . ALA A 1 210 ? -8.546 17.245 30.468 1.00 91.94 210 ALA A O 1
ATOM 1619 N N . PHE A 1 211 ? -9.247 15.562 31.779 1.00 94.19 211 PHE A N 1
ATOM 1620 C CA . PHE A 1 211 ? -9.844 14.781 30.708 1.00 94.19 211 PHE A CA 1
ATOM 1621 C C . PHE A 1 211 ? -11.104 15.450 30.136 1.00 94.19 211 PHE A C 1
ATOM 1623 O O . PHE A 1 211 ? -11.255 15.511 28.914 1.00 94.19 211 PHE A O 1
ATOM 1630 N N . THR A 1 212 ? -11.991 15.977 30.991 1.00 95.44 212 THR A N 1
ATOM 1631 C CA . THR A 1 212 ? -13.366 16.363 30.608 1.00 95.44 212 THR A CA 1
ATOM 1632 C C . THR A 1 212 ? -13.665 17.866 30.597 1.00 95.44 212 THR A C 1
ATOM 1634 O O . THR A 1 212 ? -14.564 18.284 29.870 1.00 95.44 212 THR A O 1
ATOM 1637 N N . TRP A 1 213 ? -12.930 18.694 31.344 1.00 94.06 213 TRP A N 1
ATOM 1638 C CA . TRP A 1 213 ? -13.265 20.110 31.555 1.00 94.06 213 TRP A CA 1
ATOM 1639 C C . TRP A 1 213 ? -12.101 21.097 31.402 1.00 94.06 213 TRP A C 1
ATOM 1641 O O . TRP A 1 213 ? -12.210 22.055 30.626 1.00 94.06 213 TRP A O 1
ATOM 1651 N N . SER A 1 214 ? -11.010 20.892 32.142 1.00 88.06 214 SER A N 1
ATOM 1652 C CA . SER A 1 214 ? -9.833 21.765 32.168 1.00 88.06 214 SER A CA 1
ATOM 1653 C C . SER A 1 214 ? -8.679 21.102 32.922 1.00 88.06 214 SER A C 1
ATOM 1655 O O . SER A 1 214 ? -8.890 20.501 33.978 1.00 88.06 214 SER A O 1
ATOM 1657 N N . ASP A 1 215 ? -7.458 21.263 32.415 1.00 82.56 215 ASP A N 1
ATOM 1658 C CA . ASP A 1 215 ? -6.202 20.920 33.097 1.00 82.56 215 ASP A CA 1
ATOM 1659 C C . ASP A 1 215 ? -5.658 22.077 33.963 1.00 82.56 215 ASP A C 1
ATOM 1661 O O . ASP A 1 215 ? -4.576 21.981 34.538 1.00 82.56 215 ASP A O 1
ATOM 1665 N N . GLY A 1 216 ? -6.406 23.184 34.055 1.00 74.00 216 GLY A N 1
ATOM 1666 C CA . GLY A 1 216 ? -6.000 24.404 34.755 1.00 74.00 216 GLY A CA 1
ATOM 1667 C C . GLY A 1 216 ? -5.023 25.287 33.967 1.00 74.00 216 GLY A C 1
ATOM 1668 O O . GLY A 1 216 ? -4.607 26.322 34.483 1.00 74.00 216 GLY A O 1
ATOM 1669 N N . GLY A 1 217 ? -4.668 24.914 32.730 1.00 62.47 217 GLY A N 1
ATOM 1670 C CA . GLY A 1 217 ? -3.563 25.479 31.955 1.00 62.47 217 GLY A CA 1
ATOM 1671 C C . GLY A 1 217 ? -3.958 26.071 30.598 1.00 62.47 217 GLY A C 1
ATOM 1672 O O . GLY A 1 217 ? -3.352 25.744 29.581 1.00 62.47 217 GLY A O 1
ATOM 1673 N N . GLY A 1 218 ? -4.927 26.993 30.559 1.00 71.69 218 GLY A N 1
ATOM 1674 C CA . GLY A 1 218 ? -5.152 27.879 29.403 1.00 71.69 218 GLY A CA 1
ATOM 1675 C C . GLY A 1 218 ? -6.416 27.615 28.575 1.00 71.69 218 GLY A C 1
ATOM 1676 O O . GLY A 1 218 ? -7.392 27.037 29.045 1.00 71.69 218 GLY A O 1
ATOM 1677 N N . VAL A 1 219 ? -6.428 28.117 27.331 1.00 77.75 219 VAL A N 1
ATOM 1678 C CA . VAL A 1 219 ? -7.620 28.156 26.451 1.00 77.75 219 VAL A CA 1
ATOM 1679 C C . VAL A 1 219 ? -7.885 26.876 25.662 1.00 77.75 219 VAL A C 1
ATOM 1681 O O . VAL A 1 219 ? -8.862 26.809 24.917 1.00 77.75 219 VAL A O 1
ATOM 1684 N N . ALA A 1 220 ? -7.035 25.863 25.814 1.00 85.12 220 ALA A N 1
ATOM 1685 C CA . ALA A 1 220 ? -7.130 24.625 25.057 1.00 85.12 220 ALA A CA 1
ATOM 1686 C C . ALA A 1 220 ? -8.397 23.827 25.411 1.00 85.12 220 ALA A C 1
ATOM 1688 O O . ALA A 1 220 ? -8.911 23.872 26.530 1.00 85.12 220 ALA A O 1
ATOM 1689 N N . LEU A 1 221 ? -8.905 23.068 24.438 1.00 90.75 221 LEU A N 1
ATOM 1690 C CA . LEU A 1 221 ? -9.931 22.061 24.699 1.00 90.75 221 LEU A CA 1
ATOM 1691 C C . LEU A 1 221 ? -9.356 20.891 25.520 1.00 90.75 221 LEU A C 1
ATOM 1693 O O . LEU A 1 221 ? -8.253 20.426 25.204 1.00 90.75 221 LEU A O 1
ATOM 1697 N N . PRO A 1 222 ? -10.117 20.360 26.497 1.00 93.56 222 PRO A N 1
ATOM 1698 C CA . PRO A 1 222 ? -9.796 19.103 27.170 1.00 93.56 222 PRO A CA 1
ATOM 1699 C C . PRO A 1 222 ? -9.657 17.954 26.180 1.00 93.56 222 PRO A C 1
ATOM 1701 O O . PRO A 1 222 ? -10.319 17.939 25.136 1.00 93.56 222 PRO A O 1
ATOM 1704 N N . ALA A 1 223 ? -8.838 16.964 26.525 1.00 93.88 223 ALA A N 1
ATOM 1705 C CA . ALA A 1 223 ? -8.544 15.830 25.652 1.00 93.88 223 ALA A CA 1
ATOM 1706 C C . ALA A 1 223 ? -9.812 15.109 25.171 1.00 93.88 223 ALA A C 1
ATOM 1708 O O . ALA A 1 223 ? -9.974 14.877 23.969 1.00 93.88 223 ALA A O 1
ATOM 1709 N N . PHE A 1 224 ? -10.752 14.826 26.079 1.00 96.25 224 PHE A N 1
ATOM 1710 C CA . PHE A 1 224 ? -11.985 14.133 25.721 1.00 96.25 224 PHE A CA 1
ATOM 1711 C C . PHE A 1 224 ? -12.923 15.008 24.885 1.00 96.25 224 PHE A C 1
ATOM 1713 O O . PHE A 1 224 ? -13.499 14.535 23.909 1.00 96.25 224 PHE A O 1
ATOM 1720 N N . ALA A 1 225 ? -13.019 16.305 25.190 1.00 95.56 225 ALA A N 1
ATOM 1721 C CA . ALA A 1 225 ? -13.803 17.245 24.390 1.00 95.56 225 ALA A CA 1
ATOM 1722 C C . ALA A 1 225 ? -13.244 17.384 22.961 1.00 95.56 225 ALA A C 1
ATOM 1724 O O . ALA A 1 225 ? -14.013 17.399 21.999 1.00 95.56 225 ALA A O 1
ATOM 1725 N N . ARG A 1 226 ? -11.912 17.426 22.803 1.00 95.81 226 ARG A N 1
ATOM 1726 C CA . ARG A 1 226 ? -11.242 17.447 21.491 1.00 95.81 226 ARG A CA 1
ATOM 1727 C C . ARG A 1 226 ? -11.476 16.144 20.723 1.00 95.81 226 ARG A C 1
ATOM 1729 O O . ARG A 1 226 ? -11.803 16.191 19.540 1.00 95.81 226 ARG A O 1
ATOM 1736 N N . TYR A 1 227 ? -11.376 14.993 21.390 1.00 97.44 227 TYR A N 1
ATOM 1737 C CA . TYR A 1 227 ? -11.740 13.696 20.812 1.00 97.44 227 TYR A CA 1
ATOM 1738 C C . TYR A 1 227 ? -13.189 13.698 20.299 1.00 97.44 227 TYR A C 1
ATOM 1740 O O . TYR A 1 227 ? -13.436 13.430 19.121 1.00 97.44 227 TYR A O 1
ATOM 1748 N N . LEU A 1 228 ? -14.145 14.083 21.149 1.00 96.94 228 LEU A N 1
ATOM 1749 C CA . LEU A 1 228 ? -15.569 14.105 20.816 1.00 96.94 228 LEU A CA 1
ATOM 1750 C C . LEU A 1 228 ? -15.903 15.096 19.701 1.00 96.94 228 LEU A C 1
ATOM 1752 O O . LEU A 1 228 ? -16.770 14.800 18.885 1.00 96.94 228 LEU A O 1
ATOM 1756 N N . MET A 1 229 ? -15.198 16.226 19.613 1.00 96.81 229 MET A N 1
ATOM 1757 C CA . MET A 1 229 ? -15.331 17.177 18.507 1.00 96.81 229 MET A CA 1
ATOM 1758 C C . MET A 1 229 ? -15.015 16.516 17.158 1.00 96.81 229 MET A C 1
ATOM 1760 O O . MET A 1 229 ? -15.754 16.685 16.184 1.00 96.81 229 MET A O 1
ATOM 1764 N N . HIS A 1 230 ? -13.926 15.748 17.087 1.00 96.75 230 HIS A N 1
ATOM 1765 C CA . HIS A 1 230 ? -13.560 15.031 15.869 1.00 96.75 230 HIS A CA 1
ATOM 1766 C C . HIS A 1 230 ? -14.541 13.897 15.557 1.00 96.75 230 HIS A C 1
ATOM 1768 O O . HIS A 1 230 ? -14.964 13.761 14.410 1.00 96.75 230 HIS A O 1
ATOM 1774 N N . ILE A 1 231 ? -14.999 13.150 16.564 1.00 96.06 231 ILE A N 1
ATOM 1775 C CA . ILE A 1 231 ? -16.038 12.134 16.351 1.00 96.06 231 ILE A CA 1
ATOM 1776 C C . ILE A 1 231 ? -17.374 12.758 15.919 1.00 96.06 231 ILE A C 1
ATOM 1778 O O . ILE A 1 231 ? -18.071 12.199 15.074 1.00 96.06 231 ILE A O 1
ATOM 1782 N N . ALA A 1 232 ? -17.728 13.940 16.425 1.00 94.94 232 ALA A N 1
ATOM 1783 C CA . ALA A 1 232 ? -18.915 14.669 15.990 1.00 94.94 232 ALA A CA 1
ATOM 1784 C C . ALA A 1 232 ? -18.821 15.062 14.507 1.00 94.94 232 ALA A C 1
ATOM 1786 O O . ALA A 1 232 ? -19.788 14.886 13.769 1.00 94.94 232 ALA A O 1
ATOM 1787 N N . ARG A 1 233 ? -17.644 15.505 14.034 1.00 93.00 233 ARG A N 1
ATOM 1788 C CA . ARG A 1 233 ? -17.394 15.738 12.596 1.00 93.00 233 ARG A CA 1
ATOM 1789 C C . ARG A 1 233 ? -17.600 14.473 11.769 1.00 93.00 233 ARG A C 1
ATOM 1791 O O . ARG A 1 233 ? -18.232 14.539 10.721 1.00 93.00 233 ARG A O 1
ATOM 1798 N N . LEU A 1 234 ? -17.097 13.337 12.243 1.00 94.38 234 LEU A N 1
ATOM 1799 C CA . LEU A 1 234 ? -17.258 12.053 11.567 1.00 94.38 234 LEU A CA 1
ATOM 1800 C C . LEU A 1 234 ? -18.733 11.650 11.466 1.00 94.38 234 LEU A C 1
ATOM 1802 O O . LEU A 1 234 ? -19.234 11.402 10.373 1.00 94.38 234 LEU A O 1
ATOM 1806 N N . ARG A 1 235 ? -19.456 11.655 12.590 1.00 92.31 235 ARG A N 1
ATOM 1807 C CA . ARG A 1 235 ? -20.885 11.303 12.635 1.00 92.31 235 ARG A CA 1
ATOM 1808 C C . ARG A 1 235 ? -21.757 12.288 11.859 1.00 92.31 235 ARG A C 1
ATOM 1810 O O . ARG A 1 235 ? -22.791 11.904 11.322 1.00 92.31 235 ARG A O 1
ATOM 1817 N N . TYR A 1 236 ? -21.338 13.549 11.753 1.00 91.69 236 TYR A N 1
ATOM 1818 C CA . TYR A 1 236 ? -21.978 14.506 10.856 1.00 91.69 236 TYR A CA 1
ATOM 1819 C C . TYR A 1 236 ? -21.886 14.056 9.393 1.00 91.69 236 TYR A C 1
ATOM 1821 O O . TYR A 1 236 ? -22.895 14.111 8.699 1.00 91.69 236 TYR A O 1
ATOM 1829 N N . GLN A 1 237 ? -20.740 13.535 8.941 1.00 91.50 237 GLN A N 1
ATOM 1830 C CA . GLN A 1 237 ? -20.628 12.982 7.586 1.00 91.50 237 GLN A CA 1
ATOM 1831 C C . GLN A 1 237 ? -21.525 11.752 7.390 1.00 91.50 237 GLN A C 1
ATOM 1833 O O . GLN A 1 237 ? -22.196 11.661 6.365 1.00 91.50 237 GLN A O 1
ATOM 1838 N N . VAL A 1 238 ? -21.628 10.870 8.395 1.00 91.50 238 VAL A N 1
ATOM 1839 C CA . VAL A 1 238 ? -22.571 9.731 8.377 1.00 91.50 238 VAL A CA 1
ATOM 1840 C C . VAL A 1 238 ? -24.007 10.215 8.166 1.00 91.50 238 VAL A C 1
ATOM 1842 O O . VAL A 1 238 ? -24.701 9.706 7.290 1.00 91.50 238 VAL A O 1
ATOM 1845 N N . ARG A 1 239 ? -24.439 11.250 8.903 1.00 89.38 239 ARG A N 1
ATOM 1846 C CA . ARG A 1 239 ? -25.773 11.854 8.741 1.00 89.38 239 ARG A CA 1
ATOM 1847 C C . ARG A 1 239 ? -25.984 12.500 7.378 1.00 89.38 239 ARG A C 1
ATOM 1849 O O . ARG A 1 239 ? -27.059 12.374 6.806 1.00 89.38 239 ARG A O 1
ATOM 1856 N N . VAL A 1 240 ? -24.986 13.222 6.872 1.00 87.38 240 VAL A N 1
ATOM 1857 C CA . VAL A 1 240 ? -25.068 13.829 5.536 1.00 87.38 240 VAL A CA 1
ATOM 1858 C C . VAL A 1 240 ? -25.246 12.732 4.490 1.00 87.38 240 VAL A C 1
ATOM 1860 O O . VAL A 1 240 ? -26.131 12.834 3.646 1.00 87.38 240 VAL A O 1
ATOM 1863 N N . ARG A 1 241 ? -24.471 11.647 4.583 1.00 87.12 241 ARG A N 1
ATOM 1864 C CA . ARG A 1 241 ? -24.548 10.523 3.648 1.00 87.12 241 ARG A CA 1
ATOM 1865 C C . ARG A 1 241 ? -25.845 9.724 3.763 1.00 87.12 241 ARG A C 1
ATOM 1867 O O . ARG A 1 241 ? -26.360 9.304 2.729 1.00 87.12 241 ARG A O 1
ATOM 1874 N N . SER A 1 242 ? -26.382 9.525 4.968 1.00 84.19 242 SER A N 1
ATOM 1875 C CA . SER A 1 242 ? -27.633 8.778 5.178 1.00 84.19 242 SER A CA 1
ATOM 1876 C C . SER A 1 242 ? -28.874 9.512 4.661 1.00 84.19 242 SER A C 1
ATOM 1878 O O . SER A 1 242 ? -29.894 8.882 4.394 1.00 84.19 242 SER A O 1
ATOM 1880 N N . GLN A 1 243 ? -28.791 10.835 4.486 1.00 82.00 243 GLN A N 1
ATOM 1881 C CA . GLN A 1 243 ? -29.843 11.653 3.873 1.00 82.00 243 GLN A CA 1
ATOM 1882 C C . GLN A 1 243 ? -29.793 11.657 2.341 1.00 82.00 243 GLN A C 1
ATOM 1884 O O . GLN A 1 243 ? -30.757 12.084 1.701 1.00 82.00 243 GLN A O 1
ATOM 1889 N N . LEU A 1 244 ? -28.685 11.211 1.746 1.00 77.94 244 LEU A N 1
ATOM 1890 C CA . LEU A 1 244 ? -28.580 11.071 0.300 1.00 77.94 244 LEU A CA 1
ATOM 1891 C C . LEU A 1 244 ? -29.285 9.781 -0.152 1.00 77.94 244 LEU A C 1
ATOM 1893 O O . LEU A 1 244 ? -29.199 8.767 0.544 1.00 77.94 244 LEU A O 1
ATOM 1897 N N . PRO A 1 245 ? -29.966 9.795 -1.315 1.00 73.19 245 PRO A N 1
ATOM 1898 C CA . PRO A 1 245 ? -30.544 8.586 -1.895 1.00 73.19 245 PRO A CA 1
ATOM 1899 C C . PRO A 1 245 ? -29.501 7.481 -2.121 1.00 73.19 245 PRO A C 1
ATOM 1901 O O . PRO A 1 245 ? -28.293 7.727 -2.112 1.00 73.19 245 PRO A O 1
ATOM 1904 N N . ASP A 1 246 ? -29.971 6.259 -2.368 1.00 71.31 246 ASP A N 1
ATOM 1905 C CA . ASP A 1 246 ? -29.101 5.146 -2.753 1.00 71.31 246 ASP A CA 1
ATOM 1906 C C . ASP A 1 246 ? -28.306 5.504 -4.026 1.00 71.31 246 ASP A C 1
ATOM 1908 O O . ASP A 1 246 ? -28.851 6.012 -5.014 1.00 71.31 246 ASP A O 1
ATOM 1912 N N . ILE A 1 247 ? -27.002 5.234 -4.015 1.00 69.69 247 ILE A N 1
ATOM 1913 C CA . ILE A 1 247 ? -26.097 5.544 -5.124 1.00 69.69 247 ILE A CA 1
ATOM 1914 C C . ILE A 1 247 ? -26.449 4.767 -6.384 1.00 69.69 247 ILE A C 1
ATOM 1916 O O . ILE A 1 247 ? -26.309 5.297 -7.488 1.00 69.69 247 ILE A O 1
ATOM 1920 N N . ALA A 1 248 ? -26.996 3.558 -6.253 1.00 62.59 248 ALA A N 1
ATOM 1921 C CA . ALA A 1 248 ? -27.494 2.812 -7.399 1.00 62.59 248 ALA A CA 1
ATOM 1922 C C . ALA A 1 248 ? -28.696 3.505 -8.067 1.00 62.59 248 ALA A C 1
ATOM 1924 O O . ALA A 1 248 ? -28.943 3.323 -9.261 1.00 62.59 248 ALA A O 1
ATOM 1925 N N . GLU A 1 249 ? -29.478 4.290 -7.329 1.00 65.75 249 GLU A N 1
ATOM 1926 C CA . GLU A 1 249 ? -30.596 5.070 -7.864 1.00 65.75 249 GLU A CA 1
ATOM 1927 C C . GLU A 1 249 ? -30.125 6.402 -8.467 1.00 65.75 249 GLU A C 1
ATOM 1929 O O . GLU A 1 249 ? -30.538 6.756 -9.578 1.00 65.75 249 GLU A O 1
ATOM 1934 N N . LEU A 1 250 ? -29.198 7.085 -7.788 1.00 64.06 250 LEU A N 1
ATOM 1935 C CA . LEU A 1 250 ? -28.561 8.327 -8.242 1.00 64.06 250 LEU A CA 1
ATOM 1936 C C . LEU A 1 250 ? -27.770 8.127 -9.542 1.00 64.06 250 LEU A C 1
ATOM 1938 O O . LEU A 1 250 ? -27.974 8.858 -10.514 1.00 64.06 250 LEU A O 1
ATOM 1942 N N . GLY A 1 251 ? -26.935 7.087 -9.606 1.00 60.88 251 GLY A N 1
ATOM 1943 C CA . GLY A 1 251 ? -26.064 6.793 -10.746 1.00 60.88 251 GLY A CA 1
ATOM 1944 C C . GLY A 1 251 ? -26.802 6.586 -12.074 1.00 60.88 251 GLY A C 1
ATOM 1945 O O . GLY A 1 251 ? -26.286 6.932 -13.134 1.00 60.88 251 GLY A O 1
ATOM 1946 N N . ARG A 1 252 ? -28.047 6.087 -12.028 1.00 64.94 252 ARG A N 1
ATOM 1947 C CA . ARG A 1 252 ? -28.876 5.812 -13.218 1.00 64.94 252 ARG A CA 1
ATOM 1948 C C . ARG A 1 252 ? -29.514 7.050 -13.848 1.00 64.94 252 ARG A C 1
ATOM 1950 O O . ARG A 1 252 ? -29.882 7.000 -15.019 1.00 64.94 252 ARG A O 1
ATOM 1957 N N . HIS A 1 253 ? -29.659 8.138 -13.094 1.00 66.44 253 HIS A N 1
ATOM 1958 C CA . HIS A 1 253 ? -30.428 9.317 -13.514 1.00 66.44 253 HIS A CA 1
ATOM 1959 C C . HIS A 1 253 ? -29.592 10.603 -13.569 1.00 66.44 253 HIS A C 1
ATOM 1961 O O . HIS A 1 253 ? -30.094 11.655 -13.973 1.00 66.44 253 HIS A O 1
ATOM 1967 N N . MET A 1 254 ? -28.322 10.545 -13.163 1.00 73.12 254 MET A N 1
ATOM 1968 C CA . MET A 1 254 ? -27.435 11.703 -13.125 1.00 73.12 254 MET A CA 1
ATOM 1969 C C . MET A 1 254 ? -26.656 11.878 -14.431 1.00 73.12 254 MET A C 1
ATOM 1971 O O . MET A 1 254 ? -26.135 10.936 -15.019 1.00 73.12 254 MET A O 1
ATOM 1975 N N . SER A 1 255 ? -26.544 13.130 -14.878 1.00 72.00 255 SER A N 1
ATOM 1976 C CA . SER A 1 255 ? -25.620 13.517 -15.949 1.00 72.00 255 SER A CA 1
ATOM 1977 C C . SER A 1 255 ? -24.165 13.285 -15.531 1.00 72.00 255 SER A C 1
ATOM 1979 O O . SER A 1 255 ? -23.849 13.465 -14.357 1.00 72.00 255 SER A O 1
ATOM 1981 N N . VAL A 1 256 ? -23.271 13.053 -16.496 1.00 67.75 256 VAL A N 1
ATOM 1982 C CA . VAL A 1 256 ? -21.817 12.889 -16.288 1.00 67.75 256 VAL A CA 1
ATOM 1983 C C . VAL A 1 256 ? -21.211 13.978 -15.389 1.00 67.75 256 VAL A C 1
ATOM 1985 O O . VAL A 1 256 ? -20.496 13.652 -14.452 1.00 67.75 256 VAL A O 1
ATOM 1988 N N . THR A 1 257 ? -21.551 15.255 -15.598 1.00 69.00 257 THR A N 1
ATOM 1989 C CA . THR A 1 257 ? -21.052 16.368 -14.766 1.00 69.00 257 THR A CA 1
ATOM 1990 C C . THR A 1 257 ? -21.451 16.218 -13.297 1.00 69.00 257 THR A C 1
ATOM 1992 O O . THR A 1 257 ? -20.603 16.289 -12.417 1.00 69.00 257 THR A O 1
ATOM 1995 N N . ARG A 1 258 ? -22.731 15.926 -13.036 1.00 71.25 258 ARG A N 1
ATOM 1996 C CA . ARG A 1 258 ? -23.244 15.696 -11.677 1.00 71.25 258 ARG A CA 1
ATOM 1997 C C . ARG A 1 258 ? -22.654 14.440 -11.028 1.00 71.25 258 ARG A C 1
ATOM 1999 O O . ARG A 1 258 ? -22.494 14.419 -9.815 1.00 71.25 258 ARG A O 1
ATOM 2006 N N . LEU A 1 259 ? -22.343 13.401 -11.812 1.00 69.25 259 LEU A N 1
ATOM 2007 C CA . LEU A 1 259 ? -21.636 12.213 -11.314 1.00 69.25 259 LEU A CA 1
ATOM 2008 C C . LEU A 1 259 ? -20.226 12.586 -10.845 1.00 69.25 259 LEU A C 1
ATOM 2010 O O . LEU A 1 259 ? -19.827 12.203 -9.753 1.00 69.25 259 LEU A O 1
ATOM 2014 N N . THR A 1 260 ? -19.497 13.384 -11.629 1.00 68.50 260 THR A N 1
ATOM 2015 C CA . THR A 1 260 ? -18.163 13.873 -11.251 1.00 68.50 260 THR A CA 1
ATOM 2016 C C . THR A 1 260 ? -18.202 14.740 -9.992 1.00 68.50 260 THR A C 1
ATOM 2018 O O . THR A 1 260 ? -17.367 14.550 -9.112 1.00 68.50 260 THR A O 1
ATOM 2021 N N . GLU A 1 261 ? -19.177 15.646 -9.874 1.00 72.75 261 GLU A N 1
ATOM 2022 C CA . GLU A 1 261 ? -19.389 16.460 -8.666 1.00 72.75 261 GLU A CA 1
ATOM 2023 C C . GLU A 1 261 ? -19.654 15.572 -7.437 1.00 72.75 261 GLU A C 1
ATOM 2025 O O . GLU A 1 261 ? -18.973 15.706 -6.423 1.00 72.75 261 GLU A O 1
ATOM 2030 N N . ALA A 1 262 ? -20.548 14.583 -7.549 1.00 77.56 262 ALA A N 1
ATOM 2031 C CA . ALA A 1 262 ? -20.836 13.654 -6.456 1.00 77.56 262 ALA A CA 1
ATOM 2032 C C . ALA A 1 262 ? -19.621 12.791 -6.057 1.00 77.56 262 ALA A C 1
ATOM 2034 O O . ALA A 1 262 ? -19.383 12.569 -4.870 1.00 77.56 262 ALA A O 1
ATOM 2035 N N . MET A 1 263 ? -18.815 12.336 -7.024 1.00 73.75 263 MET A N 1
ATOM 2036 C CA . MET A 1 263 ? -17.564 11.614 -6.750 1.00 73.75 263 MET A CA 1
ATOM 2037 C C . MET A 1 263 ? -16.538 12.496 -6.026 1.00 73.75 263 MET A C 1
ATOM 2039 O O . MET A 1 263 ? -15.835 12.025 -5.128 1.00 73.75 263 MET A O 1
ATOM 2043 N N . GLN A 1 264 ? -16.444 13.779 -6.384 1.00 75.12 264 GLN A N 1
ATOM 2044 C CA . GLN A 1 264 ? -15.587 14.735 -5.680 1.00 75.12 264 GLN A CA 1
ATOM 2045 C C . GLN A 1 264 ? -16.070 14.956 -4.242 1.00 75.12 264 GLN A C 1
ATOM 2047 O O . GLN A 1 264 ? -15.255 14.879 -3.320 1.00 75.12 264 GLN A O 1
ATOM 2052 N N . ASP A 1 265 ? -17.376 15.138 -4.037 1.00 80.62 265 ASP A N 1
ATOM 2053 C CA . ASP A 1 265 ? -17.974 15.311 -2.709 1.00 80.62 265 ASP A CA 1
ATOM 2054 C C . ASP A 1 265 ? -17.719 14.094 -1.805 1.00 80.62 265 ASP A C 1
ATOM 2056 O O . ASP A 1 265 ? -17.302 14.251 -0.654 1.00 80.62 265 ASP A O 1
ATOM 2060 N N . LEU A 1 266 ? -17.874 12.874 -2.332 1.00 84.50 266 LEU A N 1
ATOM 2061 C CA . LEU A 1 266 ? -17.558 11.637 -1.609 1.00 84.50 266 LEU A CA 1
ATOM 2062 C C . LEU A 1 266 ? -16.061 11.495 -1.311 1.00 84.50 266 LEU A C 1
ATOM 2064 O O . LEU A 1 266 ? -15.684 11.115 -0.203 1.00 84.50 266 LEU A O 1
ATOM 2068 N N . THR A 1 267 ? -15.186 11.868 -2.247 1.00 80.12 267 THR A N 1
ATOM 2069 C CA . THR A 1 267 ? -13.730 11.857 -2.020 1.00 80.12 267 THR A CA 1
ATOM 2070 C C . THR A 1 267 ? -13.337 12.815 -0.887 1.00 80.12 267 THR A C 1
ATOM 2072 O O . THR A 1 267 ? -12.531 12.475 -0.013 1.00 80.12 267 THR A O 1
ATOM 2075 N N . VAL A 1 268 ? -13.932 14.013 -0.856 1.00 83.00 268 VAL A N 1
ATOM 2076 C CA . VAL A 1 268 ? -13.730 14.998 0.221 1.00 83.00 268 VAL A CA 1
ATOM 2077 C C . VAL A 1 268 ? -14.282 14.479 1.550 1.00 83.00 268 VAL A C 1
ATOM 2079 O O . VAL A 1 268 ? -13.605 14.585 2.583 1.00 83.00 268 VAL A O 1
ATOM 2082 N N . MET A 1 269 ? -15.478 13.886 1.532 1.00 88.19 269 MET A N 1
ATOM 2083 C CA . MET A 1 269 ? -16.107 13.266 2.697 1.00 88.19 269 MET A CA 1
ATOM 2084 C C . MET A 1 269 ? -15.208 12.177 3.291 1.00 88.19 269 MET A C 1
ATOM 2086 O O . MET A 1 269 ? -14.890 12.234 4.481 1.00 88.19 269 MET A O 1
ATOM 2090 N N . ARG A 1 270 ? -14.704 11.256 2.461 1.00 89.44 270 ARG A N 1
ATOM 2091 C CA . ARG A 1 270 ? -13.791 10.184 2.874 1.00 89.44 270 ARG A CA 1
ATOM 2092 C C . ARG A 1 270 ? -12.534 10.728 3.541 1.00 89.44 270 ARG A C 1
ATOM 2094 O O . ARG A 1 270 ? -12.130 10.261 4.607 1.00 89.44 270 ARG A O 1
ATOM 2101 N N . ARG A 1 271 ? -11.915 11.744 2.936 1.00 85.56 271 ARG A N 1
ATOM 2102 C CA . ARG A 1 271 ? -10.725 12.386 3.505 1.00 85.56 271 ARG A CA 1
ATOM 2103 C C . ARG A 1 271 ? -11.028 13.039 4.855 1.00 85.56 271 ARG A C 1
ATOM 2105 O O . ARG A 1 271 ? -10.216 12.944 5.772 1.00 85.56 271 ARG A O 1
ATOM 2112 N N . THR A 1 272 ? -12.197 13.662 5.000 1.00 86.12 272 THR A N 1
ATOM 2113 C CA . THR A 1 272 ? -12.631 14.273 6.265 1.00 86.12 272 THR A CA 1
ATOM 2114 C C . THR A 1 272 ? -12.830 13.230 7.362 1.00 86.12 272 THR A C 1
ATOM 2116 O O . THR A 1 272 ? -12.409 13.466 8.493 1.00 86.12 272 THR A O 1
ATOM 2119 N N . VAL A 1 273 ? -13.407 12.070 7.034 1.00 89.31 273 VAL A N 1
ATOM 2120 C CA . VAL A 1 273 ? -13.600 10.950 7.973 1.00 89.31 273 VAL A CA 1
ATOM 2121 C C . VAL A 1 273 ? -12.261 10.428 8.499 1.00 89.31 273 VAL A C 1
ATOM 2123 O O . VAL A 1 273 ? -12.094 10.331 9.715 1.00 89.31 273 VAL A O 1
ATOM 2126 N N . LEU A 1 274 ? -11.285 10.176 7.617 1.00 84.12 274 LEU A N 1
ATOM 2127 C CA . LEU A 1 274 ? -9.951 9.713 8.022 1.00 84.12 274 LEU A CA 1
ATOM 2128 C C . LEU A 1 274 ? -9.240 10.717 8.935 1.00 84.12 274 LEU A C 1
ATOM 2130 O O . LEU A 1 274 ? -8.789 10.366 10.023 1.00 84.12 274 LEU A O 1
ATOM 2134 N N . ILE A 1 275 ? -9.192 11.987 8.519 1.00 88.56 275 ILE A N 1
ATOM 2135 C CA . ILE A 1 275 ? -8.539 13.049 9.295 1.00 88.56 275 ILE A CA 1
ATOM 2136 C C . ILE A 1 275 ? -9.213 13.206 10.663 1.00 88.56 275 ILE A C 1
ATOM 2138 O O . ILE A 1 275 ? -8.538 13.419 11.670 1.00 88.56 275 ILE A O 1
ATOM 2142 N N . ALA A 1 276 ? -10.543 13.107 10.723 1.00 92.50 276 ALA A N 1
ATOM 2143 C CA . ALA A 1 276 ? -11.272 13.151 11.982 1.00 92.50 276 ALA A CA 1
ATOM 2144 C C . ALA A 1 276 ? -10.894 11.972 12.892 1.00 92.50 276 ALA A C 1
ATOM 2146 O O . ALA A 1 276 ? -10.598 12.197 14.063 1.00 92.50 276 ALA A O 1
ATOM 2147 N N . ALA A 1 277 ? -10.839 10.746 12.369 1.00 92.81 277 ALA A N 1
ATOM 2148 C CA . ALA A 1 277 ? -10.455 9.571 13.147 1.00 92.81 277 ALA A CA 1
ATOM 2149 C C . ALA A 1 277 ? -9.013 9.671 13.680 1.00 92.81 277 ALA A C 1
ATOM 2151 O O . ALA A 1 277 ? -8.775 9.441 14.867 1.00 92.81 277 ALA A O 1
ATOM 2152 N N . ASP A 1 278 ? -8.053 10.084 12.854 1.00 91.00 278 ASP A N 1
ATOM 2153 C CA . ASP A 1 278 ? -6.656 10.210 13.283 1.00 91.00 278 ASP A CA 1
ATOM 2154 C C . ASP A 1 278 ? -6.462 11.316 14.324 1.00 91.00 278 ASP A C 1
ATOM 2156 O O . ASP A 1 278 ? -5.787 11.109 15.337 1.00 91.00 278 ASP A O 1
ATOM 2160 N N . ASN A 1 279 ? -7.112 12.468 14.138 1.00 94.44 279 ASN A N 1
ATOM 2161 C CA . ASN A 1 279 ? -7.074 13.545 15.125 1.00 94.44 279 ASN A CA 1
ATOM 2162 C C . ASN A 1 279 ? -7.777 13.151 16.434 1.00 94.44 279 ASN A C 1
ATOM 2164 O O . ASN A 1 279 ? -7.308 13.513 17.515 1.00 94.44 279 ASN A O 1
ATOM 2168 N N . ALA A 1 280 ? -8.860 12.369 16.363 1.00 96.06 280 ALA A N 1
ATOM 2169 C CA . ALA A 1 280 ? -9.517 11.809 17.539 1.00 96.06 280 ALA A CA 1
ATOM 2170 C C . ALA A 1 280 ? -8.564 10.881 18.314 1.00 96.06 280 ALA A C 1
ATOM 2172 O O . ALA A 1 280 ? -8.418 11.024 19.528 1.00 96.06 280 ALA A O 1
ATOM 2173 N N . ALA A 1 281 ? -7.851 9.980 17.628 1.00 94.50 281 ALA A N 1
ATOM 2174 C CA . ALA A 1 281 ? -6.847 9.124 18.264 1.00 94.50 281 ALA A CA 1
ATOM 2175 C C . ALA A 1 281 ? -5.701 9.942 18.881 1.00 94.50 281 ALA A C 1
ATOM 2177 O O . ALA A 1 281 ? -5.266 9.663 19.999 1.00 94.50 281 ALA A O 1
ATOM 2178 N N . ALA A 1 282 ? -5.232 10.978 18.181 1.00 93.75 282 ALA A N 1
ATOM 2179 C CA . ALA A 1 282 ? -4.181 11.858 18.675 1.00 93.75 282 ALA A CA 1
ATOM 2180 C C . ALA A 1 282 ? -4.601 12.632 19.936 1.00 93.75 282 ALA A C 1
ATOM 2182 O O . ALA A 1 282 ? -3.775 12.799 20.831 1.00 93.75 282 ALA A O 1
ATOM 2183 N N . ALA A 1 283 ? -5.869 13.046 20.040 1.00 94.06 283 ALA A N 1
ATOM 2184 C CA . ALA A 1 283 ? -6.393 13.773 21.197 1.00 94.06 283 ALA A CA 1
ATOM 2185 C C . ALA A 1 283 ? -6.358 12.961 22.506 1.00 94.06 283 ALA A C 1
ATOM 2187 O O . ALA A 1 283 ? -6.312 13.559 23.577 1.00 94.06 283 ALA A O 1
ATOM 2188 N N . LEU A 1 284 ? -6.353 11.625 22.426 1.00 94.44 284 LEU A N 1
ATOM 2189 C CA . LEU A 1 284 ? -6.304 10.719 23.583 1.00 94.44 284 LEU A CA 1
ATOM 2190 C C . LEU A 1 284 ? -4.897 10.161 23.869 1.00 94.44 284 LEU A C 1
ATOM 2192 O O . LEU A 1 284 ? -4.720 9.375 24.804 1.00 94.44 284 LEU A O 1
ATOM 2196 N N . ARG A 1 285 ? -3.891 10.539 23.070 1.00 90.00 285 ARG A N 1
ATOM 2197 C CA . ARG A 1 285 ? -2.531 9.991 23.148 1.00 90.00 285 ARG A CA 1
ATOM 2198 C C . ARG A 1 285 ? -1.907 10.250 24.520 1.00 90.00 285 ARG A C 1
ATOM 2200 O O . ARG A 1 285 ? -1.822 11.390 24.960 1.00 90.00 285 ARG A O 1
ATOM 2207 N N . GLY A 1 286 ? -1.416 9.188 25.158 1.00 84.75 286 GLY A N 1
ATOM 2208 C CA . GLY A 1 286 ? -0.760 9.262 26.468 1.00 84.75 286 GLY A CA 1
ATOM 2209 C C . GLY A 1 286 ? -1.720 9.288 27.662 1.00 84.75 286 GLY A C 1
ATOM 2210 O O . GLY A 1 286 ? -1.253 9.163 28.786 1.00 84.75 286 GLY A O 1
ATOM 2211 N N . LEU A 1 287 ? -3.033 9.401 27.421 1.00 86.19 287 LEU A N 1
ATOM 2212 C CA . LEU A 1 287 ? -4.085 9.329 28.445 1.00 86.19 287 LEU A CA 1
ATOM 2213 C C . LEU A 1 287 ? -4.807 7.982 28.402 1.00 86.19 287 LEU A C 1
ATOM 2215 O O . LEU A 1 287 ? -5.031 7.335 29.418 1.00 86.19 287 LEU A O 1
ATOM 2219 N N . VAL A 1 288 ? -5.138 7.539 27.193 1.00 87.06 288 VAL A N 1
ATOM 2220 C CA . VAL A 1 288 ? -5.666 6.204 26.922 1.00 87.06 288 VAL A CA 1
ATOM 2221 C C . VAL A 1 288 ? -4.548 5.398 26.260 1.00 87.06 288 VAL A C 1
ATOM 2223 O O . VAL A 1 288 ? -3.662 5.978 25.628 1.00 87.06 288 VAL A O 1
ATOM 2226 N N . GLY A 1 289 ? -4.569 4.069 26.420 1.00 85.06 289 GLY A N 1
ATOM 2227 C CA . GLY A 1 289 ? -3.730 3.156 25.637 1.00 85.06 289 GLY A CA 1
ATOM 2228 C C . GLY A 1 289 ? -4.046 3.255 24.140 1.00 85.06 289 GLY A C 1
ATOM 2229 O O . GLY A 1 289 ? -4.210 4.335 23.593 1.00 85.06 289 GLY A O 1
ATOM 2230 N N . ASP A 1 290 ? -4.175 2.138 23.432 1.00 88.62 290 ASP A N 1
ATOM 2231 C CA . ASP A 1 290 ? -4.693 2.213 22.062 1.00 88.62 290 ASP A CA 1
ATOM 2232 C C . ASP A 1 290 ? -6.212 2.499 22.101 1.00 88.62 290 ASP A C 1
ATOM 2234 O O . ASP A 1 290 ? -6.979 1.597 22.468 1.00 88.62 290 ASP A O 1
ATOM 2238 N N . PRO A 1 291 ? -6.693 3.711 21.739 1.00 91.00 291 PRO A N 1
ATOM 2239 C CA . PRO A 1 291 ? -8.117 4.024 21.804 1.00 91.00 291 PRO A CA 1
ATOM 2240 C C . PRO A 1 291 ? -8.923 3.201 20.785 1.00 91.00 291 PRO A C 1
ATOM 2242 O O . PRO A 1 291 ? -10.112 2.976 20.989 1.00 91.00 291 PRO A O 1
ATOM 2245 N N . ARG A 1 292 ? -8.280 2.642 19.746 1.00 91.19 292 ARG A N 1
ATOM 2246 C CA . ARG A 1 292 ? -8.919 1.732 18.778 1.00 91.19 292 ARG A CA 1
ATOM 2247 C C . ARG A 1 292 ? -9.251 0.367 19.389 1.00 91.19 292 ARG A C 1
ATOM 2249 O O . ARG A 1 292 ? -10.056 -0.381 18.841 1.00 91.19 292 ARG A O 1
ATOM 2256 N N . ARG A 1 293 ? -8.644 0.034 20.531 1.00 89.00 293 ARG A N 1
ATOM 2257 C CA . ARG A 1 293 ? -8.839 -1.229 21.265 1.00 89.00 293 ARG A CA 1
ATOM 2258 C C . ARG A 1 293 ? -9.411 -1.032 22.666 1.00 89.00 293 ARG A C 1
ATOM 2260 O O . ARG A 1 293 ? -9.604 -2.009 23.383 1.00 89.00 293 ARG A O 1
ATOM 2267 N N . THR A 1 294 ? -9.679 0.212 23.054 1.00 88.69 294 THR A N 1
ATOM 2268 C CA . THR A 1 294 ? -10.126 0.558 24.404 1.00 88.69 294 THR A CA 1
ATOM 2269 C C . THR A 1 294 ? -11.578 1.004 24.372 1.00 88.69 294 THR A C 1
ATOM 2271 O O . THR A 1 294 ? -11.960 1.876 23.596 1.00 88.69 294 THR A O 1
ATOM 2274 N N . ARG A 1 295 ? -12.406 0.401 25.221 1.00 90.12 295 ARG A N 1
ATOM 2275 C CA . ARG A 1 295 ? -13.799 0.813 25.417 1.00 90.12 295 ARG A CA 1
ATOM 2276 C C . ARG A 1 295 ? -13.885 2.115 26.229 1.00 90.12 295 ARG A C 1
ATOM 2278 O O . ARG A 1 295 ? -13.048 2.305 27.108 1.00 90.12 295 ARG A O 1
ATOM 2285 N N . PRO A 1 296 ? -14.871 2.993 25.968 1.00 91.25 296 PRO A N 1
ATOM 2286 C CA . PRO A 1 296 ? -15.899 2.907 24.919 1.00 91.25 296 PRO A CA 1
ATOM 2287 C C . PRO A 1 296 ? -15.427 3.410 23.536 1.00 91.25 296 PRO A C 1
ATOM 2289 O O . PRO A 1 296 ? -16.171 3.340 22.565 1.00 91.25 296 PRO A O 1
ATOM 2292 N N . PHE A 1 297 ? -14.191 3.900 23.417 1.00 94.19 297 PHE A N 1
ATOM 2293 C CA . PHE A 1 297 ? -13.697 4.607 22.226 1.00 94.19 297 PHE A CA 1
ATOM 2294 C C . PHE A 1 297 ? -13.608 3.747 20.959 1.00 94.19 297 PHE A C 1
ATOM 2296 O O . PHE A 1 297 ? -13.819 4.259 19.861 1.00 94.19 297 PHE A O 1
ATOM 2303 N N . GLN A 1 298 ? -13.309 2.450 21.101 1.00 92.06 298 GLN A N 1
ATOM 2304 C CA . GLN A 1 298 ? -13.134 1.507 19.986 1.00 92.06 298 GLN A CA 1
ATOM 2305 C C . GLN A 1 298 ? -14.285 1.532 18.967 1.00 92.06 298 GLN A C 1
ATOM 2307 O O . GLN A 1 298 ? -14.045 1.349 17.776 1.00 92.06 298 GLN A O 1
ATOM 2312 N N . ASP A 1 299 ? -15.521 1.763 19.413 1.00 89.19 299 ASP A N 1
ATOM 2313 C CA . ASP A 1 299 ? -16.701 1.683 18.552 1.00 89.19 299 ASP A CA 1
ATOM 2314 C C . ASP A 1 299 ? -16.758 2.875 17.584 1.00 89.19 299 ASP A C 1
ATOM 2316 O O . ASP A 1 299 ? -17.160 2.713 16.436 1.00 89.19 299 ASP A O 1
ATOM 2320 N N . ASP A 1 300 ? -16.249 4.045 17.985 1.00 94.06 300 ASP A N 1
ATOM 2321 C CA . ASP A 1 300 ? -16.134 5.206 17.095 1.00 94.06 300 ASP A CA 1
ATOM 2322 C C . ASP A 1 300 ? -15.084 4.990 15.993 1.00 94.06 300 ASP A C 1
ATOM 2324 O O . ASP A 1 300 ? -15.264 5.449 14.866 1.00 94.06 300 ASP A O 1
ATOM 2328 N N . PHE A 1 301 ? -14.006 4.257 16.286 1.00 94.50 301 PHE A N 1
ATOM 2329 C CA . PHE A 1 301 ? -13.003 3.907 15.274 1.00 94.50 301 PHE A CA 1
ATOM 2330 C C . PHE A 1 301 ? -13.495 2.812 14.326 1.00 94.50 301 PHE A C 1
ATOM 2332 O O . PHE A 1 301 ? -13.201 2.878 13.137 1.00 94.50 301 PHE A O 1
ATOM 2339 N N . ARG A 1 302 ? -14.297 1.855 14.815 1.00 90.00 302 ARG A N 1
ATOM 2340 C CA . ARG A 1 302 ? -14.994 0.899 13.938 1.00 90.00 302 ARG A CA 1
ATOM 2341 C C . ARG A 1 302 ? -16.003 1.593 13.033 1.00 90.00 302 ARG A C 1
ATOM 2343 O O . ARG A 1 302 ? -16.085 1.253 11.861 1.00 90.00 302 ARG A O 1
ATOM 2350 N N . LEU A 1 303 ? -16.735 2.579 13.557 1.00 89.88 303 LEU A N 1
ATOM 2351 C CA . LEU A 1 303 ? -17.630 3.404 12.749 1.00 89.88 303 LEU A CA 1
ATOM 2352 C C . LEU A 1 303 ? -16.854 4.156 11.660 1.00 89.88 303 LEU A C 1
ATOM 2354 O O . LEU A 1 303 ? -17.307 4.207 10.522 1.00 89.88 303 LEU A O 1
ATOM 2358 N N . ALA A 1 304 ? -15.683 4.708 11.988 1.00 91.62 304 ALA A N 1
ATOM 2359 C CA . ALA A 1 304 ? -14.818 5.374 11.016 1.00 91.62 304 ALA A CA 1
ATOM 2360 C C . ALA A 1 304 ? -14.367 4.443 9.884 1.00 91.62 304 ALA A C 1
ATOM 2362 O O . ALA A 1 304 ? -14.417 4.830 8.719 1.00 91.62 304 ALA A O 1
ATOM 2363 N N . GLU A 1 305 ? -13.944 3.229 10.237 1.00 86.50 305 GLU A N 1
ATOM 2364 C CA . GLU A 1 305 ? -13.512 2.198 9.292 1.00 86.50 305 GLU A CA 1
ATOM 2365 C C . GLU A 1 305 ? -14.671 1.748 8.394 1.00 86.50 305 GLU A C 1
ATOM 2367 O O . GLU A 1 305 ? -14.568 1.829 7.172 1.00 86.50 305 GLU A O 1
ATOM 2372 N N . TRP A 1 306 ? -15.806 1.370 8.991 1.00 92.62 306 TRP A N 1
ATOM 2373 C CA . TRP A 1 306 ? -17.005 0.965 8.254 1.00 92.62 306 TRP A CA 1
ATOM 2374 C C . TRP A 1 306 ? -17.513 2.070 7.324 1.00 92.62 306 TRP A C 1
ATOM 2376 O O . TRP A 1 306 ? -17.820 1.812 6.164 1.00 92.62 306 TRP A O 1
ATOM 2386 N N . PHE A 1 307 ? -17.590 3.310 7.809 1.00 90.19 307 PHE A N 1
ATOM 2387 C CA . PHE A 1 307 ? -18.102 4.415 7.007 1.00 90.19 307 PHE A CA 1
ATOM 2388 C C . PHE A 1 307 ? -17.125 4.816 5.895 1.00 90.19 307 PHE A C 1
ATOM 2390 O O . PHE A 1 307 ? -17.553 5.180 4.803 1.00 90.19 307 PHE A O 1
ATOM 2397 N N . GLY A 1 308 ? -15.816 4.710 6.145 1.00 82.81 308 GLY A N 1
ATOM 2398 C CA . GLY A 1 308 ? -14.795 4.852 5.109 1.00 82.81 308 GLY A CA 1
ATOM 2399 C C . GLY A 1 308 ? -14.974 3.827 3.989 1.00 82.81 308 GLY A C 1
ATOM 2400 O O . GLY A 1 308 ? -14.978 4.219 2.826 1.00 82.81 308 GLY A O 1
ATOM 2401 N N . GLN A 1 309 ? -15.210 2.559 4.349 1.00 80.38 309 GLN A N 1
ATOM 2402 C CA . GLN A 1 309 ? -15.502 1.491 3.391 1.00 80.38 309 GLN A CA 1
ATOM 2403 C C . GLN A 1 309 ? -16.779 1.771 2.593 1.00 80.38 309 GLN A C 1
ATOM 2405 O O . GLN A 1 309 ? -16.772 1.656 1.375 1.00 80.38 309 GLN A O 1
ATOM 2410 N N . LEU A 1 310 ? -17.857 2.199 3.261 1.00 84.44 310 LEU A N 1
ATOM 2411 C CA . LEU A 1 310 ? -19.107 2.550 2.583 1.00 84.44 310 LEU A CA 1
ATOM 2412 C C . LEU A 1 310 ? -18.873 3.614 1.500 1.00 84.44 310 LEU A C 1
ATOM 2414 O O . LEU A 1 310 ? -19.377 3.476 0.391 1.00 84.44 310 LEU A O 1
ATOM 2418 N N . ILE A 1 311 ? -18.082 4.652 1.799 1.00 83.12 311 ILE A N 1
ATOM 2419 C CA . ILE A 1 311 ? -17.757 5.702 0.823 1.00 83.12 311 ILE A CA 1
ATOM 2420 C C . ILE A 1 311 ? -16.870 5.171 -0.320 1.00 83.12 311 ILE A C 1
ATOM 2422 O O . ILE A 1 311 ? -17.002 5.632 -1.454 1.00 83.12 311 ILE A O 1
ATOM 2426 N N . ASP A 1 312 ? -15.973 4.220 -0.058 1.00 77.88 312 ASP A N 1
ATOM 2427 C CA . ASP A 1 312 ? -15.166 3.581 -1.108 1.00 77.88 312 ASP A CA 1
ATOM 2428 C C . ASP A 1 312 ? -16.022 2.746 -2.063 1.00 77.88 312 ASP A C 1
ATOM 2430 O O . ASP A 1 312 ? -15.901 2.886 -3.284 1.00 77.88 312 ASP A O 1
ATOM 2434 N N . ASP A 1 313 ? -16.941 1.948 -1.520 1.00 77.56 313 ASP A N 1
ATOM 2435 C CA . ASP A 1 313 ? -17.895 1.161 -2.301 1.00 77.56 313 ASP A CA 1
ATOM 2436 C C . ASP A 1 313 ? -18.765 2.085 -3.170 1.00 77.56 313 ASP A C 1
ATOM 2438 O O . ASP A 1 313 ? -18.952 1.871 -4.371 1.00 77.56 313 ASP A O 1
ATOM 2442 N N . ASP A 1 314 ? -19.251 3.168 -2.568 1.00 81.00 314 ASP A N 1
ATOM 2443 C CA . ASP A 1 314 ? -20.022 4.228 -3.205 1.00 81.00 314 ASP A CA 1
ATOM 2444 C C . ASP A 1 314 ? -19.274 4.894 -4.379 1.00 81.00 314 ASP A C 1
ATOM 2446 O O . ASP A 1 314 ? -19.840 5.097 -5.460 1.00 81.00 314 ASP A O 1
ATOM 2450 N N . LEU A 1 315 ? -17.988 5.215 -4.192 1.00 77.44 315 LEU A N 1
ATOM 2451 C CA . LEU A 1 315 ? -17.117 5.763 -5.235 1.00 77.44 315 LEU A CA 1
ATOM 2452 C C . LEU A 1 315 ? -16.902 4.762 -6.376 1.00 77.44 315 LEU A C 1
ATOM 2454 O O . LEU A 1 315 ? -16.935 5.159 -7.544 1.00 77.44 315 LEU A O 1
ATOM 2458 N N . ALA A 1 316 ? -16.737 3.475 -6.061 1.00 70.38 316 ALA A N 1
ATOM 2459 C CA . ALA A 1 316 ? -16.607 2.417 -7.058 1.00 70.38 316 ALA A CA 1
ATOM 2460 C C . ALA A 1 316 ? -17.891 2.256 -7.894 1.00 70.38 316 ALA A C 1
ATOM 2462 O O . ALA A 1 316 ? -17.824 2.130 -9.121 1.00 70.38 316 ALA A O 1
ATOM 2463 N N . TYR A 1 317 ? -19.071 2.332 -7.265 1.00 71.69 317 TYR A N 1
ATOM 2464 C CA . TYR A 1 317 ? -20.348 2.337 -7.985 1.00 71.69 317 TYR A CA 1
ATOM 2465 C C . TYR A 1 317 ? -20.479 3.549 -8.907 1.00 71.69 317 TYR A C 1
ATOM 2467 O O . TYR A 1 317 ? -20.879 3.398 -10.066 1.00 71.69 317 TYR A O 1
ATOM 2475 N N . PHE A 1 318 ? -20.140 4.746 -8.425 1.00 70.88 318 PHE A N 1
ATOM 2476 C CA . PHE A 1 318 ? -20.190 5.943 -9.257 1.00 70.88 318 PHE A CA 1
ATOM 2477 C C . PHE A 1 318 ? -19.215 5.888 -10.435 1.00 70.88 318 PHE A C 1
ATOM 2479 O O . PHE A 1 318 ? -19.612 6.283 -11.532 1.00 70.88 318 PHE A O 1
ATOM 2486 N N . ASP A 1 319 ? -18.004 5.349 -10.262 1.00 67.62 319 ASP A N 1
ATOM 2487 C CA . ASP A 1 319 ? -17.078 5.139 -11.380 1.00 67.62 319 ASP A CA 1
ATOM 2488 C C . ASP A 1 319 ? -17.677 4.176 -12.415 1.00 67.62 319 ASP A C 1
ATOM 2490 O O . ASP A 1 319 ? -17.727 4.497 -13.602 1.00 67.62 319 ASP A O 1
ATOM 2494 N N . ALA A 1 320 ? -18.274 3.057 -11.991 1.00 68.31 320 ALA A N 1
ATOM 2495 C CA . ALA A 1 320 ? -18.946 2.135 -12.909 1.00 68.31 320 ALA A CA 1
ATOM 2496 C C . ALA A 1 320 ? -20.079 2.810 -13.718 1.00 68.31 320 ALA A C 1
ATOM 2498 O O . ALA A 1 320 ? -20.181 2.606 -14.935 1.00 68.31 320 ALA A O 1
ATOM 2499 N N . TYR A 1 321 ? -20.903 3.654 -13.079 1.00 67.69 321 TYR A N 1
ATOM 2500 C CA . TYR A 1 321 ? -21.935 4.445 -13.767 1.00 67.69 321 TYR A CA 1
ATOM 2501 C C . TYR A 1 321 ? -21.342 5.515 -14.688 1.00 67.69 321 TYR A C 1
ATOM 2503 O O . TYR A 1 321 ? -21.831 5.686 -15.806 1.00 67.69 321 TYR A O 1
ATOM 2511 N N . TYR A 1 322 ? -20.279 6.199 -14.266 1.00 61.88 322 TYR A N 1
ATOM 2512 C CA . TYR A 1 322 ? -19.557 7.183 -15.069 1.00 61.88 322 TYR A CA 1
ATOM 2513 C C . TYR A 1 322 ? -18.985 6.544 -16.344 1.00 61.88 322 TYR A C 1
ATOM 2515 O O . TYR A 1 322 ? -19.243 7.031 -17.448 1.00 61.88 322 TYR A O 1
ATOM 2523 N N . GLN A 1 323 ? -18.318 5.391 -16.226 1.00 65.06 323 GLN A N 1
ATOM 2524 C CA . GLN A 1 323 ? -17.830 4.618 -17.373 1.00 65.06 323 GLN A CA 1
ATOM 2525 C C . GLN A 1 323 ? -18.982 4.150 -18.280 1.00 65.06 323 GLN A C 1
ATOM 2527 O O . GLN A 1 323 ? -18.869 4.188 -19.509 1.00 65.06 323 GLN A O 1
ATOM 2532 N N . GLY A 1 324 ? -20.116 3.741 -17.703 1.00 65.88 324 GLY A N 1
ATOM 2533 C CA . GLY A 1 324 ? -21.329 3.387 -18.447 1.00 65.88 324 GLY A CA 1
ATOM 2534 C C . GLY A 1 324 ? -21.926 4.564 -19.231 1.00 65.88 324 GLY A C 1
ATOM 2535 O O . GLY A 1 324 ? -22.240 4.423 -20.415 1.00 65.88 324 GLY A O 1
ATOM 2536 N N . ALA A 1 325 ? -22.031 5.738 -18.608 1.00 62.50 325 ALA A N 1
ATOM 2537 C CA . ALA A 1 325 ? -22.537 6.961 -19.224 1.00 62.50 325 ALA A CA 1
ATOM 2538 C C . ALA A 1 325 ? -21.611 7.472 -20.340 1.00 62.50 325 ALA A C 1
ATOM 2540 O O . ALA A 1 325 ? -22.100 7.885 -21.393 1.00 62.50 325 ALA A O 1
ATOM 2541 N N . LEU A 1 326 ? -20.287 7.369 -20.166 1.00 59.19 326 LEU A N 1
ATOM 2542 C CA . LEU A 1 326 ? -19.318 7.648 -21.228 1.00 59.19 326 LEU A CA 1
ATOM 2543 C C . LEU A 1 326 ? -19.507 6.703 -22.416 1.00 59.19 326 LEU A C 1
ATOM 2545 O O . LEU A 1 326 ? -19.553 7.159 -23.557 1.00 59.19 326 LEU A O 1
ATOM 2549 N N . ARG A 1 327 ? -19.672 5.395 -22.184 1.00 62.53 327 ARG A N 1
ATOM 2550 C CA . ARG A 1 327 ? -19.962 4.428 -23.262 1.00 62.53 327 ARG A CA 1
ATOM 2551 C C . ARG A 1 327 ? -21.270 4.765 -23.991 1.00 62.53 327 ARG A C 1
ATOM 2553 O O . ARG A 1 327 ? -21.316 4.676 -25.215 1.00 62.53 327 ARG A O 1
ATOM 2560 N N . ALA A 1 328 ? -22.305 5.200 -23.269 1.00 58.75 328 ALA A N 1
ATOM 2561 C CA . ALA A 1 328 ? -23.589 5.605 -23.846 1.00 58.75 328 ALA A CA 1
ATOM 2562 C C . ALA A 1 328 ? -23.520 6.933 -24.625 1.00 58.75 328 ALA A C 1
ATOM 2564 O O . ALA A 1 328 ? -24.144 7.042 -2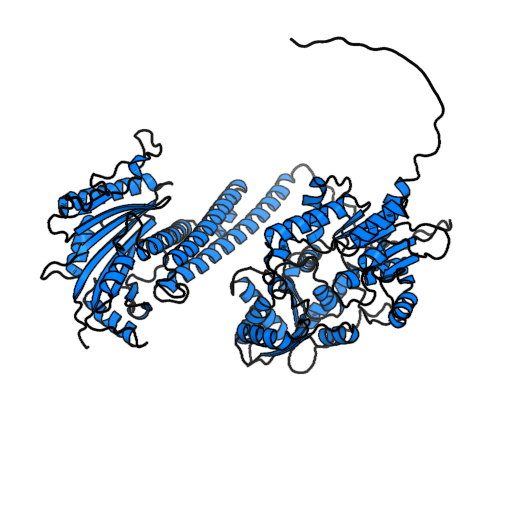5.677 1.00 58.75 328 ALA A O 1
ATOM 2565 N N . GLN A 1 329 ? -22.736 7.922 -24.176 1.00 55.84 329 GLN A N 1
ATOM 2566 C CA . GLN A 1 329 ? -22.473 9.152 -24.939 1.00 55.84 329 GLN A CA 1
ATOM 2567 C C . GLN A 1 329 ? -21.714 8.865 -26.238 1.00 55.84 329 GLN A C 1
ATOM 2569 O O . GLN A 1 329 ? -22.080 9.409 -27.277 1.00 55.84 329 GLN A O 1
ATOM 2574 N N . HIS A 1 330 ? -20.730 7.960 -26.205 1.00 49.81 330 HIS A N 1
ATOM 2575 C CA . HIS A 1 330 ? -20.037 7.495 -27.411 1.00 49.81 330 HIS A CA 1
ATOM 2576 C C . HIS A 1 330 ? -20.943 6.673 -28.346 1.00 49.81 330 HIS A C 1
ATOM 2578 O O . HIS A 1 330 ? -20.715 6.650 -29.551 1.00 49.81 330 HIS A O 1
ATOM 2584 N N . ALA A 1 331 ? -21.983 6.017 -27.820 1.00 47.19 331 ALA A N 1
ATOM 2585 C CA . ALA A 1 331 ? -22.990 5.326 -28.629 1.00 47.19 331 ALA A CA 1
ATOM 2586 C C . ALA A 1 331 ? -24.058 6.286 -29.202 1.00 47.19 331 ALA A C 1
ATOM 2588 O O . ALA A 1 331 ? -24.531 6.085 -30.318 1.00 47.19 331 ALA A O 1
ATOM 2589 N N . GLY A 1 332 ? -24.428 7.339 -28.462 1.00 40.34 332 GLY A N 1
ATOM 2590 C CA . GLY A 1 332 ? -25.425 8.347 -28.847 1.00 40.34 332 GLY A CA 1
ATOM 2591 C C . GLY A 1 332 ? -24.912 9.417 -29.816 1.00 40.34 332 GLY A C 1
ATOM 2592 O O . GLY A 1 332 ? -25.696 9.955 -30.593 1.00 40.34 332 GLY A O 1
ATOM 2593 N N . SER A 1 333 ? -23.601 9.677 -29.850 1.00 40.19 333 SER A N 1
ATOM 2594 C CA . SER A 1 333 ? -22.959 10.450 -30.924 1.00 40.19 333 SER A CA 1
ATOM 2595 C C . SER A 1 333 ? -22.788 9.651 -32.228 1.00 40.19 333 SER A C 1
ATOM 2597 O O . SER A 1 333 ? -22.270 10.176 -33.208 1.00 40.19 333 SER A O 1
ATOM 2599 N N . GLY A 1 334 ? -23.261 8.398 -32.268 1.00 33.84 334 GLY A N 1
ATOM 2600 C CA . GLY A 1 334 ? -23.177 7.495 -33.418 1.00 33.84 334 GLY A CA 1
ATOM 2601 C C . GLY A 1 334 ? -24.216 7.715 -34.526 1.00 33.84 334 GLY A C 1
ATOM 2602 O O . GLY A 1 334 ? -24.234 6.954 -35.493 1.00 33.84 334 GLY A O 1
ATOM 2603 N N . ALA A 1 335 ? -25.076 8.735 -34.440 1.00 38.25 335 ALA A N 1
ATOM 2604 C CA . ALA A 1 335 ? -25.938 9.130 -35.553 1.00 38.25 335 ALA A CA 1
ATOM 2605 C C . ALA A 1 335 ? -25.290 10.298 -36.316 1.00 38.25 335 ALA A C 1
ATOM 2607 O O . ALA A 1 335 ? -25.504 11.455 -35.969 1.00 38.25 335 ALA A O 1
ATOM 2608 N N . LEU A 1 336 ? -24.540 9.949 -37.371 1.00 40.16 336 LEU A N 1
ATOM 2609 C CA . LEU A 1 336 ? -23.700 10.792 -38.248 1.00 40.16 336 LEU A CA 1
ATOM 2610 C C . LEU A 1 336 ? -22.217 10.889 -37.852 1.00 40.16 336 LEU A C 1
ATOM 2612 O O . LEU A 1 336 ? -21.647 11.967 -37.801 1.00 40.16 336 LEU A O 1
ATOM 2616 N N . ASP A 1 337 ? -21.578 9.749 -37.621 1.00 31.62 337 ASP A N 1
ATOM 2617 C CA . ASP A 1 337 ? -20.485 9.295 -38.488 1.00 31.62 337 ASP A CA 1
ATOM 2618 C C . ASP A 1 337 ? -20.088 7.892 -38.033 1.00 31.62 337 ASP A C 1
ATOM 2620 O O . ASP A 1 337 ? -19.657 7.672 -36.904 1.00 31.62 337 ASP A O 1
ATOM 2624 N N . THR A 1 338 ? -20.281 6.911 -38.908 1.00 25.30 338 THR A N 1
ATOM 2625 C CA . THR A 1 338 ? -19.773 5.551 -38.716 1.00 25.30 338 THR A CA 1
ATOM 2626 C C . THR A 1 338 ? -18.270 5.599 -38.426 1.00 25.30 338 THR A C 1
ATOM 2628 O O . THR A 1 338 ? -17.511 5.977 -39.325 1.00 25.30 338 THR A O 1
ATOM 2631 N N . PRO A 1 339 ? -17.794 5.156 -37.246 1.00 28.52 339 PRO A N 1
ATOM 2632 C CA . PRO A 1 339 ? -16.383 4.885 -37.067 1.00 28.52 339 PRO A CA 1
ATOM 2633 C C . PRO A 1 339 ? -16.069 3.683 -37.951 1.00 28.52 339 PRO A C 1
ATOM 2635 O O . PRO A 1 339 ? -16.560 2.574 -37.721 1.00 28.52 339 PRO A O 1
ATOM 2638 N N . ARG A 1 340 ? -15.277 3.907 -39.002 1.00 25.84 340 ARG A N 1
ATOM 2639 C CA . ARG A 1 340 ? -14.591 2.823 -39.704 1.00 25.84 340 ARG A CA 1
ATOM 2640 C C . ARG A 1 340 ? -13.907 1.958 -38.650 1.00 25.84 340 ARG A C 1
ATOM 2642 O O . ARG A 1 340 ? -13.133 2.469 -37.842 1.00 25.84 340 ARG A O 1
ATOM 2649 N N . ALA A 1 341 ? -14.206 0.663 -38.677 1.00 26.20 341 ALA A N 1
ATOM 2650 C CA . ALA A 1 341 ? -13.446 -0.344 -37.959 1.00 26.20 341 ALA A CA 1
ATOM 2651 C C . ALA A 1 341 ? -11.942 -0.068 -38.135 1.00 26.20 341 ALA A C 1
ATOM 2653 O O . ALA A 1 341 ? -11.524 0.261 -39.252 1.00 26.20 341 ALA A O 1
ATOM 2654 N N . PRO A 1 342 ? -11.105 -0.213 -37.094 1.00 29.27 342 PRO A N 1
ATOM 2655 C CA . PRO A 1 342 ? -9.678 -0.316 -37.311 1.00 29.27 342 PRO A CA 1
ATOM 2656 C C . PRO A 1 342 ? -9.415 -1.673 -37.976 1.00 29.27 342 PRO A C 1
ATOM 2658 O O . PRO A 1 342 ? -9.046 -2.654 -37.335 1.00 29.27 342 PRO A O 1
ATOM 2661 N N . GLU A 1 343 ? -9.595 -1.725 -39.295 1.00 28.31 343 GLU A N 1
ATOM 2662 C CA . GLU A 1 343 ? -8.960 -2.693 -40.187 1.00 28.31 343 GLU A CA 1
ATOM 2663 C C . GLU A 1 343 ? -7.450 -2.414 -40.214 1.00 28.31 343 GLU A C 1
ATOM 2665 O O . GLU A 1 343 ? -6.880 -2.008 -41.220 1.00 28.31 343 GLU A O 1
ATOM 2670 N N . ALA A 1 344 ? -6.789 -2.565 -39.071 1.00 32.31 344 ALA A N 1
ATOM 2671 C CA . ALA A 1 344 ? -5.342 -2.494 -38.953 1.00 32.31 344 ALA A CA 1
ATOM 2672 C C . ALA A 1 344 ? -4.906 -3.086 -37.613 1.00 32.31 344 ALA A C 1
ATOM 2674 O O . ALA A 1 344 ? -4.333 -2.381 -36.798 1.00 32.31 344 ALA A O 1
ATOM 2675 N N . LEU A 1 345 ? -5.202 -4.365 -37.363 1.00 30.06 345 LEU A N 1
ATOM 2676 C CA . LEU A 1 345 ? -4.464 -5.182 -36.383 1.00 30.06 345 LEU A CA 1
ATOM 2677 C C . LEU A 1 345 ? -4.597 -6.702 -36.608 1.00 30.06 345 LEU A C 1
ATOM 2679 O O . LEU A 1 345 ? -4.140 -7.477 -35.776 1.00 30.06 345 LEU A O 1
ATOM 2683 N N . ASP A 1 346 ? -5.117 -7.135 -37.766 1.00 26.20 346 ASP A N 1
ATOM 2684 C CA . ASP A 1 346 ? -5.197 -8.556 -38.152 1.00 26.20 346 ASP A CA 1
ATOM 2685 C C . ASP A 1 346 ? -4.203 -8.945 -39.269 1.00 26.20 346 ASP A C 1
ATOM 2687 O O . ASP A 1 346 ? -4.405 -9.865 -40.056 1.00 26.20 346 ASP A O 1
ATOM 2691 N N . ARG A 1 347 ? -3.066 -8.241 -39.342 1.00 31.25 347 ARG A N 1
ATOM 2692 C CA . ARG A 1 347 ? -1.878 -8.691 -40.090 1.00 31.25 347 ARG A CA 1
ATOM 2693 C C . ARG A 1 347 ? -0.623 -8.569 -39.236 1.00 31.25 347 ARG A C 1
ATOM 2695 O O . ARG A 1 347 ? 0.257 -7.767 -39.522 1.00 31.25 347 ARG A O 1
ATOM 2702 N N . ALA A 1 348 ? -0.540 -9.361 -38.174 1.00 30.44 348 ALA A N 1
ATOM 2703 C CA . ALA A 1 348 ? 0.732 -9.605 -37.489 1.00 30.44 348 ALA A CA 1
ATOM 2704 C C . ALA A 1 348 ? 0.826 -11.002 -36.846 1.00 30.44 348 ALA A C 1
ATOM 2706 O O . ALA A 1 348 ? 1.661 -11.212 -35.973 1.00 30.44 348 ALA A O 1
ATOM 2707 N N . ALA A 1 349 ? -0.012 -11.963 -37.260 1.00 37.78 349 ALA A N 1
ATOM 2708 C CA . ALA A 1 349 ? -0.013 -13.312 -36.679 1.00 37.78 349 ALA A CA 1
ATOM 2709 C C . ALA A 1 349 ? 0.108 -14.469 -37.691 1.00 37.78 349 ALA A C 1
ATOM 2711 O O . ALA A 1 349 ? 0.266 -15.610 -37.272 1.00 37.78 349 ALA A O 1
ATOM 2712 N N . THR A 1 350 ? 0.112 -14.217 -39.002 1.00 33.78 350 THR A N 1
ATOM 2713 C CA . THR A 1 350 ? 0.301 -15.267 -40.022 1.00 33.78 350 THR A CA 1
ATOM 2714 C C . THR A 1 350 ? 0.967 -14.705 -41.280 1.00 33.78 350 THR A C 1
ATOM 2716 O O . THR A 1 350 ? 0.349 -14.530 -42.324 1.00 33.78 350 THR A O 1
ATOM 2719 N N . ALA A 1 351 ? 2.263 -14.420 -41.204 1.00 26.97 351 ALA A N 1
ATOM 2720 C CA . ALA A 1 351 ? 3.085 -14.261 -42.397 1.00 26.97 351 ALA A CA 1
ATOM 2721 C C . ALA A 1 351 ? 4.340 -15.113 -42.221 1.00 26.97 351 ALA A C 1
ATOM 2723 O O . ALA A 1 351 ? 5.192 -14.814 -41.386 1.00 26.97 351 ALA A O 1
ATOM 2724 N N . SER A 1 352 ? 4.458 -16.185 -43.008 1.00 29.41 352 SER A N 1
ATOM 2725 C CA . SER A 1 352 ? 5.784 -16.695 -43.354 1.00 29.41 352 SER A CA 1
ATOM 2726 C C . SER A 1 352 ? 6.598 -15.527 -43.927 1.00 29.41 352 SER A C 1
ATOM 2728 O O . SER A 1 352 ? 6.028 -14.703 -44.649 1.00 29.41 352 SER A O 1
ATOM 2730 N N . PRO A 1 353 ? 7.892 -15.405 -43.591 1.00 33.00 353 PRO A N 1
ATOM 2731 C CA . PRO A 1 353 ? 8.671 -14.240 -43.979 1.00 33.00 353 PRO A CA 1
ATOM 2732 C C . PRO A 1 353 ? 8.741 -14.151 -45.510 1.00 33.00 353 PRO A C 1
ATOM 2734 O O . PRO A 1 353 ? 8.814 -15.197 -46.168 1.00 33.00 353 PRO A O 1
ATOM 2737 N N . PRO A 1 354 ? 8.736 -12.939 -46.097 1.00 32.19 354 PRO A N 1
ATOM 2738 C CA . PRO A 1 354 ? 9.052 -12.796 -47.506 1.00 32.19 354 PRO A CA 1
ATOM 2739 C C . PRO A 1 354 ? 10.474 -13.325 -47.712 1.00 32.19 354 PRO A C 1
ATOM 2741 O O . PRO A 1 354 ? 11.422 -12.892 -47.053 1.00 32.19 354 PRO A O 1
ATOM 2744 N N . ARG A 1 355 ? 10.602 -14.323 -48.584 1.00 51.56 355 ARG A N 1
ATOM 2745 C CA . ARG A 1 355 ? 11.876 -14.620 -49.231 1.00 51.56 355 ARG A CA 1
ATOM 2746 C C . ARG A 1 355 ? 12.090 -13.552 -50.303 1.00 51.56 355 ARG A C 1
ATOM 2748 O O . ARG A 1 355 ? 11.143 -13.279 -51.033 1.00 51.56 355 ARG A O 1
ATOM 2755 N N . ASP A 1 356 ? 13.300 -12.990 -50.290 1.00 34.84 356 ASP A N 1
ATOM 2756 C CA . ASP A 1 356 ? 13.988 -12.108 -51.260 1.00 34.84 356 ASP A CA 1
ATOM 2757 C C . ASP A 1 356 ? 14.491 -10.845 -50.528 1.00 34.84 356 ASP A C 1
ATOM 2759 O O . ASP A 1 356 ? 13.723 -10.152 -49.869 1.00 34.84 356 ASP A O 1
ATOM 2763 N N . ASP A 1 357 ? 15.772 -10.481 -50.469 1.00 32.25 357 ASP A N 1
ATOM 2764 C CA . ASP A 1 357 ? 16.979 -10.903 -51.178 1.00 32.25 357 ASP A CA 1
ATOM 2765 C C . ASP A 1 357 ? 18.132 -11.109 -50.185 1.00 32.25 357 ASP A C 1
ATOM 2767 O O . ASP A 1 357 ? 18.279 -10.389 -49.191 1.00 32.25 357 ASP A O 1
ATOM 2771 N N . ALA A 1 358 ? 18.995 -12.075 -50.488 1.00 34.53 358 ALA A N 1
ATOM 2772 C CA . ALA A 1 358 ? 20.236 -12.347 -49.778 1.00 34.53 358 ALA A CA 1
ATOM 2773 C C . ALA A 1 358 ? 21.300 -11.265 -50.055 1.00 34.53 358 ALA A C 1
ATOM 2775 O O . ALA A 1 358 ? 22.337 -11.531 -50.653 1.00 34.53 358 ALA A O 1
ATOM 2776 N N . ALA A 1 359 ? 21.077 -10.041 -49.577 1.00 39.25 359 ALA A N 1
ATOM 2777 C CA . ALA A 1 359 ? 22.184 -9.178 -49.191 1.00 39.25 359 ALA A CA 1
ATOM 2778 C C . ALA A 1 359 ? 22.590 -9.601 -47.777 1.00 39.25 359 ALA A C 1
ATOM 2780 O O . ALA A 1 359 ? 21.762 -9.584 -46.866 1.00 39.25 359 ALA A O 1
ATOM 2781 N N . VAL A 1 360 ? 23.836 -10.039 -47.600 1.00 44.69 360 VAL A N 1
ATOM 2782 C CA . VAL A 1 360 ? 24.406 -10.467 -46.314 1.00 44.69 360 VAL A CA 1
ATOM 2783 C C . VAL A 1 360 ? 24.280 -9.317 -45.306 1.00 44.69 360 VAL A C 1
ATOM 2785 O O . VAL A 1 360 ? 25.140 -8.445 -45.222 1.00 44.69 360 VAL A O 1
ATOM 2788 N N . ARG A 1 361 ? 23.167 -9.261 -44.566 1.00 58.06 361 ARG A N 1
ATOM 2789 C CA . ARG A 1 361 ? 22.949 -8.253 -43.526 1.00 58.06 361 ARG A CA 1
ATOM 2790 C C . ARG A 1 361 ? 23.882 -8.581 -42.369 1.00 58.06 361 ARG A C 1
ATOM 2792 O O . ARG A 1 361 ? 23.781 -9.660 -41.786 1.00 58.06 361 ARG A O 1
ATOM 2799 N N . ARG A 1 362 ? 24.799 -7.661 -42.054 1.00 75.00 362 ARG A N 1
ATOM 2800 C CA . ARG A 1 362 ? 25.709 -7.798 -40.911 1.00 75.00 362 ARG A CA 1
ATOM 2801 C C . ARG A 1 362 ? 24.888 -8.028 -39.639 1.00 75.00 362 ARG A C 1
ATOM 2803 O O . ARG A 1 362 ? 23.904 -7.328 -39.396 1.00 75.00 362 ARG A O 1
ATOM 2810 N N . ARG A 1 363 ? 25.293 -9.017 -38.841 1.00 85.81 363 ARG A N 1
ATOM 2811 C CA . ARG A 1 363 ? 24.695 -9.291 -37.531 1.00 85.81 363 ARG A CA 1
ATOM 2812 C C . ARG A 1 363 ? 24.835 -8.066 -36.628 1.00 85.81 363 ARG A C 1
ATOM 2814 O O . ARG A 1 363 ? 25.864 -7.390 -36.654 1.00 85.81 363 ARG A O 1
ATOM 2821 N N . ALA A 1 364 ? 23.786 -7.778 -35.858 1.00 91.94 364 ALA A N 1
ATOM 2822 C CA . ALA A 1 364 ? 23.831 -6.702 -34.874 1.00 91.94 364 ALA A CA 1
ATOM 2823 C C . ALA A 1 364 ? 24.799 -7.099 -33.760 1.00 91.94 364 ALA A C 1
ATOM 2825 O O . ALA A 1 364 ? 24.739 -8.222 -33.266 1.00 91.94 364 ALA A O 1
ATOM 2826 N N . ARG A 1 365 ? 25.678 -6.183 -33.380 1.00 95.44 365 ARG A N 1
ATOM 2827 C CA . ARG A 1 365 ? 26.769 -6.421 -32.449 1.00 95.44 365 ARG A CA 1
ATOM 2828 C C . ARG A 1 365 ? 26.467 -5.707 -31.141 1.00 95.44 365 ARG A C 1
ATOM 2830 O O . ARG A 1 365 ? 26.483 -4.482 -31.091 1.00 95.44 365 ARG A O 1
ATOM 2837 N N . ILE A 1 366 ? 26.136 -6.453 -30.096 1.00 97.81 366 ILE A N 1
ATOM 2838 C CA . ILE A 1 366 ? 25.581 -5.896 -28.857 1.00 97.81 366 ILE A CA 1
ATOM 2839 C C . ILE A 1 366 ? 26.584 -6.053 -27.724 1.00 97.81 366 ILE A C 1
ATOM 2841 O O . ILE A 1 366 ? 27.078 -7.152 -27.488 1.00 97.81 366 ILE A O 1
ATOM 2845 N N . LEU A 1 367 ? 26.857 -4.966 -27.006 1.00 98.19 367 LEU A N 1
ATOM 2846 C CA . LEU A 1 367 ? 27.663 -4.969 -25.793 1.00 98.19 367 LEU A CA 1
ATOM 2847 C C . LEU A 1 367 ? 26.765 -4.736 -24.575 1.00 98.19 367 LEU A C 1
ATOM 2849 O O . LEU A 1 367 ? 26.311 -3.622 -24.351 1.00 98.19 367 LEU A O 1
ATOM 2853 N N . ALA A 1 368 ? 26.504 -5.760 -23.775 1.00 98.12 368 ALA A N 1
ATOM 2854 C CA . ALA A 1 368 ? 25.735 -5.644 -22.541 1.00 98.12 368 ALA A CA 1
ATOM 2855 C C . ALA A 1 368 ? 26.655 -5.588 -21.318 1.00 98.12 368 ALA A C 1
ATOM 2857 O O . ALA A 1 368 ? 27.640 -6.322 -21.243 1.00 98.12 368 ALA A O 1
ATOM 2858 N N . LEU A 1 369 ? 26.327 -4.738 -20.345 1.00 97.44 369 LEU A N 1
ATOM 2859 C CA . LEU A 1 369 ? 27.052 -4.645 -19.078 1.00 97.44 369 LEU A CA 1
ATOM 2860 C C . LEU A 1 369 ? 26.237 -5.254 -17.940 1.00 97.44 369 LEU A C 1
ATOM 2862 O O . LEU A 1 369 ? 25.102 -4.837 -17.689 1.00 97.44 369 LEU A O 1
ATOM 2866 N N . ALA A 1 370 ? 26.852 -6.170 -17.197 1.00 93.50 370 ALA A N 1
ATOM 2867 C CA . ALA A 1 370 ? 26.267 -6.799 -16.020 1.00 93.50 370 ALA A CA 1
ATOM 2868 C C . ALA A 1 370 ? 27.234 -6.739 -14.835 1.00 93.50 370 ALA A C 1
ATOM 2870 O O . ALA A 1 370 ? 28.446 -6.684 -15.011 1.00 93.50 370 ALA A O 1
ATOM 2871 N N . ASP A 1 371 ? 26.703 -6.773 -13.620 1.00 89.56 371 ASP A N 1
ATOM 2872 C CA . ASP A 1 371 ? 27.485 -6.949 -12.395 1.00 89.56 371 ASP A CA 1
ATOM 2873 C C . ASP A 1 371 ? 27.821 -8.425 -12.111 1.00 89.56 371 ASP A C 1
ATOM 2875 O O . ASP A 1 371 ? 28.765 -8.708 -11.375 1.00 89.56 371 ASP A O 1
ATOM 2879 N N . GLU A 1 372 ? 27.087 -9.359 -12.719 1.00 89.69 372 GLU A N 1
ATOM 2880 C CA . GLU A 1 372 ? 27.281 -10.813 -12.651 1.00 89.69 372 GLU A CA 1
ATOM 2881 C C . GLU A 1 372 ? 26.546 -11.513 -13.813 1.00 89.69 372 GLU A C 1
ATOM 2883 O O . GLU A 1 372 ? 25.585 -10.964 -14.361 1.00 89.69 372 GLU A O 1
ATOM 2888 N N . TRP A 1 373 ? 26.967 -12.730 -14.185 1.00 90.62 373 TRP A N 1
ATOM 2889 C CA . TRP A 1 373 ? 26.245 -13.537 -15.179 1.00 90.62 373 TRP A CA 1
ATOM 2890 C C . TRP A 1 373 ? 25.169 -14.396 -14.521 1.00 90.62 373 TRP A C 1
ATOM 2892 O O . TRP A 1 373 ? 24.003 -14.333 -14.913 1.00 90.62 373 TRP A O 1
ATOM 2902 N N . PHE A 1 374 ? 25.529 -15.182 -13.502 1.00 85.69 374 PHE A N 1
ATOM 2903 C CA . PHE A 1 374 ? 24.530 -15.908 -12.722 1.00 85.69 374 PHE A CA 1
ATOM 2904 C C . PHE A 1 374 ? 23.866 -14.979 -11.703 1.00 85.69 374 PHE A C 1
ATOM 2906 O O . PHE A 1 374 ? 24.567 -14.376 -10.893 1.00 85.69 374 PHE A O 1
ATOM 2913 N N . PRO A 1 375 ? 22.525 -14.866 -11.703 1.00 75.06 375 PRO A N 1
ATOM 2914 C CA . PRO A 1 375 ? 21.840 -13.889 -10.873 1.00 75.06 375 PRO A CA 1
ATOM 2915 C C . PRO A 1 375 ? 21.886 -14.289 -9.393 1.00 75.06 375 PRO A C 1
ATOM 2917 O O . PRO A 1 375 ? 21.110 -15.127 -8.932 1.00 75.06 375 PRO A O 1
ATOM 2920 N N . SER A 1 376 ? 22.795 -13.673 -8.638 1.00 69.44 376 SER A N 1
ATOM 2921 C CA . SER A 1 376 ? 22.953 -13.829 -7.193 1.00 69.44 376 SER A CA 1
ATOM 2922 C C . SER A 1 376 ? 22.580 -12.576 -6.387 1.00 69.44 376 SER A C 1
ATOM 2924 O O . SER A 1 376 ? 22.324 -12.667 -5.186 1.00 69.44 376 SER A O 1
ATOM 2926 N N . ARG A 1 377 ? 22.519 -11.410 -7.042 1.00 61.97 377 ARG A N 1
ATOM 2927 C CA . ARG A 1 377 ? 22.353 -10.074 -6.445 1.00 61.97 377 ARG A CA 1
ATOM 2928 C C . ARG A 1 377 ? 21.020 -9.400 -6.786 1.00 61.97 377 ARG A C 1
ATOM 2930 O O . ARG A 1 377 ? 20.741 -8.322 -6.259 1.00 61.97 377 ARG A O 1
ATOM 2937 N N . GLY A 1 378 ? 20.160 -10.025 -7.597 1.00 67.31 378 GLY A N 1
ATOM 2938 C CA . GLY A 1 378 ? 18.769 -9.592 -7.779 1.00 67.31 378 GLY A CA 1
ATOM 2939 C C . GLY A 1 378 ? 18.204 -9.771 -9.190 1.00 67.31 378 GLY A C 1
ATOM 2940 O O . GLY A 1 378 ? 18.678 -10.575 -9.982 1.00 67.31 378 GLY A O 1
ATOM 2941 N N . GLY A 1 379 ? 17.147 -9.011 -9.496 1.00 77.94 379 GLY A N 1
ATOM 2942 C CA . GLY A 1 379 ? 16.394 -9.125 -10.753 1.00 77.94 379 GLY A CA 1
ATOM 2943 C C . GLY A 1 379 ? 17.058 -8.500 -11.987 1.00 77.94 379 GLY A C 1
ATOM 2944 O O . GLY A 1 379 ? 16.683 -8.828 -13.110 1.00 77.94 379 GLY A O 1
ATOM 2945 N N . ILE A 1 380 ? 18.047 -7.620 -11.802 1.00 85.88 380 ILE A N 1
ATOM 2946 C CA . ILE A 1 380 ? 18.707 -6.907 -12.909 1.00 85.88 380 ILE A CA 1
ATOM 2947 C C . ILE A 1 380 ? 19.543 -7.872 -13.753 1.00 85.88 380 ILE A C 1
ATOM 2949 O O . ILE A 1 380 ? 19.338 -7.955 -14.965 1.00 85.88 380 ILE A O 1
ATOM 2953 N N . SER A 1 381 ? 20.434 -8.637 -13.117 1.00 84.44 381 SER A N 1
ATOM 2954 C CA . SER A 1 381 ? 21.251 -9.662 -13.777 1.00 84.44 381 SER A CA 1
ATOM 2955 C C . SER A 1 381 ? 20.377 -10.748 -14.414 1.00 84.44 381 SER A C 1
ATOM 2957 O O . SER A 1 381 ? 20.634 -11.172 -15.539 1.00 84.44 381 SER A O 1
ATOM 2959 N N . ALA A 1 382 ? 19.264 -11.107 -13.765 1.00 86.00 382 ALA A N 1
ATOM 2960 C CA . ALA A 1 382 ? 18.282 -12.060 -14.278 1.00 86.00 382 ALA A CA 1
ATOM 2961 C C . ALA A 1 382 ? 17.623 -11.598 -15.598 1.00 86.00 382 ALA A C 1
ATOM 2963 O O . ALA A 1 382 ? 17.479 -12.396 -16.530 1.00 86.00 382 ALA A O 1
ATOM 2964 N N . VAL A 1 383 ? 17.243 -10.319 -15.701 1.00 90.88 383 VAL A N 1
ATOM 2965 C CA . VAL A 1 383 ? 16.711 -9.721 -16.941 1.00 90.88 383 VAL A CA 1
ATOM 2966 C C . VAL A 1 383 ? 17.797 -9.601 -17.997 1.00 90.88 383 VAL A C 1
ATOM 2968 O O . VAL A 1 383 ? 17.567 -10.001 -19.135 1.00 90.88 383 VAL A O 1
ATOM 2971 N N . ASN A 1 384 ? 18.975 -9.082 -17.637 1.00 93.75 384 ASN A N 1
ATOM 2972 C CA . ASN A 1 384 ? 20.048 -8.875 -18.604 1.00 93.75 384 ASN A CA 1
ATOM 2973 C C . ASN A 1 384 ? 20.501 -10.196 -19.237 1.00 93.75 384 ASN A C 1
ATOM 2975 O O . ASN A 1 384 ? 20.630 -10.287 -20.455 1.00 93.75 384 ASN A O 1
ATOM 2979 N N . ARG A 1 385 ? 20.660 -11.250 -18.429 1.00 91.94 385 ARG A N 1
ATOM 2980 C CA . ARG A 1 385 ? 21.004 -12.590 -18.911 1.00 91.94 385 ARG A CA 1
ATOM 2981 C C . ARG A 1 385 ? 19.980 -13.107 -19.922 1.00 91.94 385 ARG A C 1
ATOM 2983 O O . ARG A 1 385 ? 20.360 -13.509 -21.019 1.00 91.94 385 ARG A O 1
ATOM 2990 N N . ARG A 1 386 ? 18.683 -13.075 -19.585 1.00 92.06 386 ARG A N 1
ATOM 2991 C CA . ARG A 1 386 ? 17.606 -13.533 -20.485 1.00 92.06 386 ARG A CA 1
ATOM 2992 C C . ARG A 1 386 ? 17.537 -12.696 -21.762 1.00 92.06 386 ARG A C 1
ATOM 2994 O O . ARG A 1 386 ? 17.365 -13.257 -22.841 1.00 92.06 386 ARG A O 1
ATOM 3001 N N . LEU A 1 387 ? 17.744 -11.384 -21.653 1.00 94.69 387 LEU A N 1
ATOM 3002 C CA . LEU A 1 387 ? 17.802 -10.482 -22.798 1.00 94.69 387 LEU A CA 1
ATOM 3003 C C . LEU A 1 387 ? 18.987 -10.804 -23.719 1.00 94.69 387 LEU A C 1
ATOM 3005 O O . LEU A 1 387 ? 18.795 -10.904 -24.927 1.00 94.69 387 LEU A O 1
ATOM 3009 N N . CYS A 1 388 ? 20.181 -11.026 -23.163 1.00 96.81 388 CYS A N 1
ATOM 3010 C CA . CYS A 1 388 ? 21.371 -11.416 -23.923 1.00 96.81 388 CYS A CA 1
ATOM 3011 C C . CYS A 1 388 ? 21.151 -12.732 -24.677 1.00 96.81 388 CYS A C 1
ATOM 3013 O O . CYS A 1 388 ? 21.434 -12.814 -25.869 1.00 96.81 388 CYS A O 1
ATOM 3015 N N . ILE A 1 389 ? 20.602 -13.743 -23.996 1.00 94.81 389 ILE A N 1
ATOM 3016 C CA . ILE A 1 389 ? 20.287 -15.049 -24.593 1.00 94.81 389 ILE A CA 1
ATOM 3017 C C . ILE A 1 389 ? 19.274 -14.890 -25.731 1.00 94.81 389 ILE A C 1
ATOM 3019 O O . ILE A 1 389 ? 19.460 -15.447 -26.809 1.00 94.81 389 ILE A O 1
ATOM 3023 N N . ALA A 1 390 ? 18.215 -14.111 -25.516 1.00 94.31 390 ALA A N 1
ATOM 3024 C CA . ALA A 1 390 ? 17.192 -13.894 -26.528 1.00 94.31 390 ALA A CA 1
ATOM 3025 C C . ALA A 1 390 ? 17.722 -13.113 -27.737 1.00 94.31 390 ALA A C 1
ATOM 3027 O O . ALA A 1 390 ? 17.436 -13.482 -28.870 1.00 94.31 390 ALA A O 1
ATOM 3028 N N . MET A 1 391 ? 18.557 -12.091 -27.526 1.00 95.69 391 MET A N 1
ATOM 3029 C CA . MET A 1 391 ? 19.214 -11.372 -28.622 1.00 95.69 391 MET A CA 1
ATOM 3030 C C . MET A 1 391 ? 20.155 -12.275 -29.427 1.00 95.69 391 MET A C 1
ATOM 3032 O O . MET A 1 391 ? 20.172 -12.182 -30.655 1.00 95.69 391 MET A O 1
ATOM 3036 N N . ALA A 1 392 ? 20.898 -13.166 -28.764 1.00 95.56 392 ALA A N 1
ATOM 3037 C CA . ALA A 1 392 ? 21.720 -14.167 -29.441 1.00 95.56 392 ALA A CA 1
ATOM 3038 C C . ALA A 1 392 ? 20.856 -15.150 -30.253 1.00 95.56 392 ALA A C 1
ATOM 3040 O O . ALA A 1 392 ? 21.184 -15.462 -31.399 1.00 95.56 392 ALA A O 1
ATOM 3041 N N . GLY A 1 393 ? 19.709 -15.571 -29.705 1.00 92.06 393 GLY A N 1
ATOM 3042 C CA . GLY A 1 393 ? 18.705 -16.379 -30.408 1.00 92.06 393 GLY A CA 1
ATOM 3043 C C . GLY A 1 393 ? 18.121 -15.696 -31.652 1.00 92.06 393 GLY A C 1
ATOM 3044 O O . GLY A 1 393 ? 17.900 -16.355 -32.663 1.00 92.06 393 GLY A O 1
ATOM 3045 N N . GLU A 1 394 ? 17.972 -14.369 -31.623 1.00 93.31 394 GLU A N 1
ATOM 3046 C CA . GLU A 1 394 ? 17.580 -13.530 -32.771 1.00 93.31 394 GLU A CA 1
ATOM 3047 C C . GLU A 1 394 ? 18.744 -13.247 -33.752 1.00 93.31 394 GLU A C 1
ATOM 3049 O O . GLU A 1 394 ? 18.619 -12.449 -34.688 1.00 93.31 394 GLU A O 1
ATOM 3054 N N . GLY A 1 395 ? 19.897 -13.897 -33.558 1.00 93.12 395 GLY A N 1
ATOM 3055 C CA . GLY A 1 395 ? 21.046 -13.850 -34.462 1.00 93.12 395 GLY A CA 1
ATOM 3056 C C . GLY A 1 395 ? 21.981 -12.653 -34.272 1.00 93.12 395 GLY A C 1
ATOM 3057 O O . GLY A 1 395 ? 22.767 -12.361 -35.177 1.00 93.12 395 GLY A O 1
ATOM 3058 N N . ALA A 1 396 ? 21.901 -11.943 -33.142 1.00 95.12 396 ALA A N 1
ATOM 3059 C CA . ALA A 1 396 ? 22.869 -10.909 -32.780 1.00 95.12 396 ALA A CA 1
ATOM 3060 C C . ALA A 1 396 ? 24.166 -11.521 -32.219 1.00 95.12 396 ALA A C 1
ATOM 3062 O O . ALA A 1 396 ? 24.140 -12.539 -31.532 1.00 95.12 396 ALA A O 1
ATOM 3063 N N . ASP A 1 397 ? 25.298 -10.861 -32.461 1.00 95.50 397 ASP A N 1
ATOM 3064 C CA . ASP A 1 397 ? 26.567 -11.189 -31.814 1.00 95.50 397 ASP A CA 1
ATOM 3065 C C . ASP A 1 397 ? 26.621 -10.442 -30.471 1.00 95.50 397 ASP A C 1
ATOM 3067 O O . ASP A 1 397 ? 26.834 -9.225 -30.428 1.00 95.50 397 ASP A O 1
ATOM 3071 N N . VAL A 1 398 ? 26.364 -11.161 -29.375 1.00 97.50 398 VAL A N 1
ATOM 3072 C CA . VAL A 1 398 ? 26.192 -10.578 -28.035 1.00 97.50 398 VAL A CA 1
ATOM 3073 C C . VAL A 1 398 ? 27.438 -10.783 -27.179 1.00 97.50 398 VAL A C 1
ATOM 3075 O O . VAL A 1 398 ? 27.856 -11.912 -26.923 1.00 97.50 398 VAL A O 1
ATOM 3078 N N . PHE A 1 399 ? 27.991 -9.681 -26.681 1.00 97.44 399 PHE A N 1
ATOM 3079 C CA . PHE A 1 399 ? 29.099 -9.633 -25.733 1.00 97.44 399 PHE A CA 1
ATOM 3080 C C . PHE A 1 399 ? 28.576 -9.117 -24.396 1.00 97.44 399 PHE A C 1
ATOM 3082 O O . PHE A 1 399 ? 28.065 -8.003 -24.329 1.00 97.44 399 PHE A O 1
ATOM 3089 N N . CYS A 1 400 ? 28.704 -9.902 -23.331 1.00 97.62 400 CYS A N 1
ATOM 3090 C CA . CYS A 1 400 ? 28.319 -9.490 -21.984 1.00 97.62 400 CYS A CA 1
ATOM 3091 C C . CYS A 1 400 ? 29.578 -9.273 -21.145 1.00 97.62 400 CYS A C 1
ATOM 3093 O O . CYS A 1 400 ? 30.349 -10.210 -20.949 1.00 97.62 400 CYS A O 1
ATOM 3095 N N . VAL A 1 401 ? 29.798 -8.056 -20.649 1.00 96.94 401 VAL A N 1
ATOM 3096 C CA . VAL A 1 401 ? 30.941 -7.734 -19.784 1.00 96.94 401 VAL A CA 1
ATOM 3097 C C . VAL A 1 401 ? 30.508 -7.797 -18.327 1.00 96.94 401 VAL A C 1
ATOM 3099 O O . VAL A 1 401 ? 29.512 -7.181 -17.949 1.00 96.94 401 VAL A O 1
ATOM 3102 N N . VAL A 1 402 ? 31.278 -8.526 -17.524 1.00 95.44 402 VAL A N 1
ATOM 3103 C CA . VAL A 1 402 ? 31.114 -8.673 -16.071 1.00 95.44 402 VAL A CA 1
ATOM 3104 C C . VAL A 1 402 ? 32.425 -8.343 -15.353 1.00 95.44 402 VAL A C 1
ATOM 3106 O O . VAL A 1 402 ? 33.488 -8.529 -15.946 1.00 95.44 402 VAL A O 1
ATOM 3109 N N . PRO A 1 403 ? 32.412 -7.897 -14.082 1.00 92.94 403 PRO A N 1
ATOM 3110 C CA . PRO A 1 403 ? 33.641 -7.614 -13.334 1.00 92.94 403 PRO A CA 1
ATOM 3111 C C . PRO A 1 403 ? 34.580 -8.822 -13.235 1.00 92.94 403 PRO A C 1
ATOM 3113 O O . PRO A 1 403 ? 35.799 -8.672 -13.307 1.00 92.94 403 PRO A O 1
ATOM 3116 N N . ALA A 1 404 ? 34.002 -10.017 -13.101 1.00 90.94 404 ALA A N 1
ATOM 3117 C CA . ALA A 1 404 ? 34.690 -11.299 -13.112 1.00 90.94 404 ALA A CA 1
ATOM 3118 C C . ALA A 1 404 ? 33.762 -12.378 -13.689 1.00 90.94 404 ALA A C 1
ATOM 3120 O O . ALA A 1 404 ? 32.545 -12.289 -13.541 1.00 90.94 404 ALA A O 1
ATOM 3121 N N . ALA A 1 405 ? 34.343 -13.398 -14.322 1.00 91.06 405 ALA A N 1
ATOM 3122 C CA . ALA A 1 405 ? 33.619 -14.542 -14.869 1.00 91.06 405 ALA A CA 1
ATOM 3123 C C . ALA A 1 405 ? 34.286 -15.847 -14.424 1.00 91.06 405 ALA A C 1
ATOM 3125 O O . ALA A 1 405 ? 35.494 -16.031 -14.591 1.00 91.06 405 ALA A O 1
ATOM 3126 N N . SER A 1 406 ? 33.502 -16.767 -13.869 1.00 90.88 406 SER A N 1
ATOM 3127 C CA . SER A 1 406 ? 33.947 -18.134 -13.596 1.00 90.88 406 SER A CA 1
ATOM 3128 C C . SER A 1 406 ? 33.935 -18.999 -14.864 1.00 90.88 406 SER A C 1
ATOM 3130 O O . SER A 1 406 ? 33.290 -18.676 -15.866 1.00 90.88 406 SER A O 1
ATOM 3132 N N . ALA A 1 407 ? 34.624 -20.144 -14.819 1.00 92.31 407 ALA A N 1
ATOM 3133 C CA . ALA A 1 407 ? 34.613 -21.107 -15.922 1.00 92.31 407 ALA A CA 1
ATOM 3134 C C . ALA A 1 407 ? 33.191 -21.615 -16.227 1.00 92.31 407 ALA A C 1
ATOM 3136 O O . ALA A 1 407 ? 32.804 -21.680 -17.388 1.00 92.31 407 ALA A O 1
ATOM 3137 N N . ALA A 1 408 ? 32.396 -21.889 -15.186 1.00 88.62 408 ALA A N 1
ATOM 3138 C CA . ALA A 1 408 ? 31.013 -22.341 -15.330 1.00 88.62 408 ALA A CA 1
ATOM 3139 C C . ALA A 1 408 ? 30.104 -21.272 -15.961 1.00 88.62 408 ALA A C 1
ATOM 3141 O O . ALA A 1 408 ? 29.265 -21.596 -16.795 1.00 88.62 408 ALA A O 1
ATOM 3142 N N . GLU A 1 409 ? 30.278 -19.997 -15.596 1.00 90.31 409 GLU A N 1
ATOM 3143 C CA . GLU A 1 409 ? 29.545 -18.891 -16.231 1.00 90.31 409 GLU A CA 1
ATOM 3144 C C . GLU A 1 409 ? 29.932 -18.728 -17.699 1.00 90.31 409 GLU A C 1
ATOM 3146 O O . GLU A 1 409 ? 29.068 -18.535 -18.549 1.00 90.31 409 GLU A O 1
ATOM 3151 N N . THR A 1 410 ? 31.226 -18.845 -17.999 1.00 93.88 410 THR A N 1
ATOM 3152 C CA . THR A 1 410 ? 31.741 -18.740 -19.368 1.00 93.88 410 THR A CA 1
ATOM 3153 C C . THR A 1 410 ? 31.195 -19.864 -20.249 1.00 93.88 410 THR A C 1
ATOM 3155 O O . THR A 1 410 ? 30.761 -19.610 -21.372 1.00 93.88 410 THR A O 1
ATOM 3158 N N . GLU A 1 411 ? 31.174 -21.095 -19.736 1.00 92.81 411 GLU A N 1
ATOM 3159 C CA . GLU A 1 411 ? 30.626 -22.261 -20.433 1.00 92.81 411 GLU A CA 1
ATOM 3160 C C . GLU A 1 411 ? 29.111 -22.139 -20.653 1.00 92.81 411 GLU A C 1
ATOM 3162 O O . GLU A 1 411 ? 28.640 -22.345 -21.772 1.00 92.81 411 GLU A O 1
ATOM 3167 N N . ASP A 1 412 ? 28.343 -21.741 -19.632 1.00 90.19 412 ASP A N 1
ATOM 3168 C CA . ASP A 1 412 ? 26.892 -21.547 -19.766 1.00 90.19 412 ASP A CA 1
ATOM 3169 C C . ASP A 1 412 ? 26.541 -20.408 -20.737 1.00 90.19 412 ASP A C 1
ATOM 3171 O O . ASP A 1 412 ? 25.620 -20.559 -21.541 1.00 90.19 412 ASP A O 1
ATOM 3175 N N . ALA A 1 413 ? 27.273 -19.290 -20.706 1.00 93.56 413 ALA A N 1
ATOM 3176 C CA . ALA A 1 413 ? 27.076 -18.197 -21.655 1.00 93.56 413 ALA A CA 1
ATOM 3177 C C . ALA A 1 413 ? 27.361 -18.649 -23.094 1.00 93.56 413 ALA A C 1
ATOM 3179 O O . ALA A 1 413 ? 26.527 -18.452 -23.983 1.00 93.56 413 ALA A O 1
ATOM 3180 N N . ALA A 1 414 ? 28.490 -19.334 -23.311 1.00 94.25 414 ALA A N 1
ATOM 3181 C CA . ALA A 1 414 ? 28.877 -19.844 -24.623 1.00 94.25 414 ALA A CA 1
ATOM 3182 C C . ALA A 1 414 ? 27.866 -20.867 -25.165 1.00 94.25 414 ALA A C 1
ATOM 3184 O O . ALA A 1 414 ? 27.475 -20.785 -26.330 1.00 94.25 414 ALA A O 1
ATOM 3185 N N . ALA A 1 415 ? 27.369 -21.773 -24.315 1.00 92.06 415 ALA A N 1
ATOM 3186 C CA . ALA A 1 415 ? 26.331 -22.744 -24.670 1.00 92.06 415 ALA A CA 1
ATOM 3187 C C . ALA A 1 415 ? 25.007 -22.089 -25.112 1.00 92.06 415 ALA A C 1
ATOM 3189 O O . ALA A 1 415 ? 24.171 -22.740 -25.738 1.00 92.06 415 ALA A O 1
ATOM 3190 N N . ARG A 1 416 ? 24.813 -20.803 -24.798 1.00 91.44 416 ARG A N 1
ATOM 3191 C CA . ARG A 1 416 ? 23.627 -20.005 -25.139 1.00 91.44 416 ARG A CA 1
ATOM 3192 C C . ARG A 1 416 ? 23.910 -18.932 -26.194 1.00 91.44 416 ARG A C 1
ATOM 3194 O O . ARG A 1 416 ? 23.073 -18.061 -26.407 1.00 91.44 416 ARG A O 1
ATOM 3201 N N . GLY A 1 417 ? 25.072 -18.990 -26.847 1.00 93.56 417 GLY A N 1
ATOM 3202 C CA . GLY A 1 417 ? 25.454 -18.064 -27.914 1.00 93.56 417 GLY A CA 1
ATOM 3203 C C . GLY A 1 417 ? 25.887 -16.675 -27.436 1.00 93.56 417 GLY A C 1
ATOM 3204 O O . GLY A 1 417 ? 25.898 -15.745 -28.236 1.00 93.56 417 GLY A O 1
ATOM 3205 N N . VAL A 1 418 ? 26.240 -16.515 -26.155 1.00 96.56 418 VAL A N 1
ATOM 3206 C CA . VAL A 1 418 ? 26.689 -15.240 -25.574 1.00 96.56 418 VAL A CA 1
ATOM 3207 C C . VAL A 1 418 ? 28.184 -15.295 -25.257 1.00 96.56 418 VAL A C 1
ATOM 3209 O O . VAL A 1 418 ? 28.670 -16.226 -24.617 1.00 96.56 418 VAL A O 1
ATOM 3212 N N . HIS A 1 419 ? 28.924 -14.265 -25.665 1.00 95.94 419 HIS A N 1
ATOM 3213 C CA . HIS A 1 419 ? 30.338 -14.107 -25.334 1.00 95.94 419 HIS A CA 1
ATOM 3214 C C . HIS A 1 419 ? 30.487 -13.393 -23.988 1.00 95.94 419 HIS A C 1
ATOM 3216 O O . HIS A 1 419 ? 30.353 -12.171 -23.910 1.00 95.94 419 HIS A O 1
ATOM 3222 N N . LEU A 1 420 ? 30.773 -14.144 -22.924 1.00 96.69 420 LEU A N 1
ATOM 3223 C CA . LEU A 1 420 ? 31.035 -13.567 -21.606 1.00 96.69 420 LEU A CA 1
ATOM 3224 C C . LEU A 1 420 ? 32.485 -13.073 -21.507 1.00 96.69 420 LEU A C 1
ATOM 3226 O O . LEU A 1 420 ? 33.423 -13.828 -21.763 1.00 96.69 420 LEU A O 1
ATOM 3230 N N . LEU A 1 421 ? 32.667 -11.808 -21.133 1.00 95.19 421 LEU A N 1
ATOM 3231 C CA . LEU A 1 421 ? 33.965 -11.144 -21.030 1.00 95.19 421 LEU A CA 1
ATOM 3232 C C . LEU A 1 421 ? 34.183 -10.641 -19.601 1.00 95.19 421 LEU A C 1
ATOM 3234 O O . LEU A 1 421 ? 33.367 -9.891 -19.070 1.00 95.19 421 LEU A O 1
ATOM 3238 N N . ALA A 1 422 ? 35.311 -11.005 -18.994 1.00 94.38 422 ALA A N 1
ATOM 3239 C CA . ALA A 1 422 ? 35.732 -10.402 -17.735 1.00 94.38 422 ALA A CA 1
ATOM 3240 C C . ALA A 1 422 ? 36.339 -9.012 -17.988 1.00 94.38 422 ALA A C 1
ATOM 3242 O O . ALA A 1 422 ? 37.192 -8.841 -18.866 1.00 94.38 422 ALA A O 1
ATOM 3243 N N . ALA A 1 423 ? 35.914 -8.020 -17.211 1.00 92.56 423 ALA A N 1
ATOM 3244 C CA . ALA A 1 423 ? 36.484 -6.685 -17.236 1.00 92.56 423 ALA A CA 1
ATOM 3245 C C . ALA A 1 423 ? 37.956 -6.715 -16.798 1.00 92.56 423 ALA A C 1
ATOM 3247 O O . ALA A 1 423 ? 38.373 -7.506 -15.950 1.00 92.56 423 ALA A O 1
ATOM 3248 N N . SER A 1 424 ? 38.773 -5.837 -17.379 1.00 87.50 424 SER A N 1
ATOM 3249 C CA . SER A 1 424 ? 40.192 -5.769 -17.027 1.00 87.50 424 SER A CA 1
ATOM 3250 C C . SER A 1 424 ? 40.375 -5.117 -15.653 1.00 87.50 424 SER A C 1
ATOM 3252 O O . SER A 1 424 ? 40.216 -3.904 -15.513 1.00 87.50 424 SER A O 1
ATOM 3254 N N . GLN A 1 425 ? 40.769 -5.910 -14.660 1.00 86.88 425 GLN A N 1
ATOM 3255 C CA . GLN A 1 425 ? 41.010 -5.472 -13.282 1.00 86.88 425 GLN A CA 1
ATOM 3256 C C . GLN A 1 425 ? 42.474 -5.064 -13.053 1.00 86.88 425 GLN A C 1
ATOM 3258 O O . GLN A 1 425 ? 43.390 -5.628 -13.655 1.00 86.88 425 GLN A O 1
ATOM 3263 N N . VAL A 1 426 ? 42.702 -4.106 -12.153 1.00 87.56 426 VAL A N 1
ATOM 3264 C CA . VAL A 1 426 ? 44.027 -3.780 -11.588 1.00 87.56 426 VAL A CA 1
ATOM 3265 C C . VAL A 1 426 ? 43.910 -3.641 -10.065 1.00 87.56 426 VAL A C 1
ATOM 3267 O O . VAL A 1 426 ? 42.819 -3.339 -9.577 1.00 87.56 426 VAL A O 1
ATOM 3270 N N . PRO A 1 427 ? 44.990 -3.851 -9.286 1.00 88.94 427 PRO A N 1
ATOM 3271 C CA . PRO A 1 427 ? 44.929 -3.719 -7.831 1.00 88.94 427 PRO A CA 1
ATOM 3272 C C . PRO A 1 427 ? 44.364 -2.362 -7.386 1.00 88.94 427 PRO A C 1
ATOM 3274 O O . PRO A 1 427 ? 44.847 -1.319 -7.820 1.00 88.94 427 PRO A O 1
ATOM 3277 N N . GLY A 1 428 ? 43.355 -2.389 -6.510 1.00 86.56 428 GLY A N 1
ATOM 3278 C CA . GLY A 1 428 ? 42.696 -1.195 -5.963 1.00 86.56 428 GLY A CA 1
ATOM 3279 C C . GLY A 1 428 ? 41.491 -0.677 -6.758 1.00 86.56 428 GLY A C 1
ATOM 3280 O O . GLY A 1 428 ? 40.815 0.222 -6.273 1.00 86.56 428 GLY A O 1
ATOM 3281 N N . MET A 1 429 ? 41.199 -1.244 -7.933 1.00 89.56 429 MET A N 1
ATOM 3282 C CA . MET A 1 429 ? 40.029 -0.893 -8.744 1.00 89.56 429 MET A CA 1
ATOM 3283 C C . MET A 1 429 ? 38.763 -1.587 -8.230 1.00 89.56 429 MET A C 1
ATOM 3285 O O . MET A 1 429 ? 38.790 -2.762 -7.864 1.00 89.56 429 MET A O 1
ATOM 3289 N N . SER A 1 430 ? 37.646 -0.868 -8.223 1.00 91.00 430 SER A N 1
ATOM 3290 C CA . SER A 1 430 ? 36.327 -1.426 -7.929 1.00 91.00 430 SER A CA 1
ATOM 3291 C C . SER A 1 430 ? 35.703 -2.117 -9.147 1.00 91.00 430 SER A C 1
ATOM 3293 O O . SER A 1 430 ? 35.981 -1.774 -10.298 1.00 91.00 430 SER A O 1
ATOM 3295 N N . ASP A 1 431 ? 34.766 -3.038 -8.899 1.00 90.31 431 ASP A N 1
ATOM 3296 C CA . ASP A 1 431 ? 33.964 -3.691 -9.945 1.00 90.31 431 ASP A CA 1
ATOM 3297 C C . ASP A 1 431 ? 33.328 -2.672 -10.902 1.00 90.31 431 ASP A C 1
ATOM 3299 O O . ASP A 1 431 ? 33.379 -2.836 -12.121 1.00 90.31 431 ASP A O 1
ATOM 3303 N N . ARG A 1 432 ? 32.784 -1.576 -10.362 1.00 88.25 432 ARG A N 1
ATOM 3304 C CA . ARG A 1 432 ? 32.144 -0.518 -11.151 1.00 88.25 432 ARG A CA 1
ATOM 3305 C C . ARG A 1 432 ? 33.134 0.209 -12.063 1.00 88.25 432 ARG A C 1
ATOM 3307 O O . ARG A 1 432 ? 32.812 0.444 -13.223 1.00 88.25 432 ARG A O 1
ATOM 3314 N N . GLU A 1 433 ? 34.314 0.557 -11.555 1.00 91.06 433 GLU A N 1
ATOM 3315 C CA . GLU A 1 433 ? 35.367 1.207 -12.349 1.00 91.06 433 GLU A CA 1
ATOM 3316 C C . GLU A 1 433 ? 35.895 0.276 -13.444 1.00 91.06 433 GLU A C 1
ATOM 3318 O O . GLU A 1 433 ? 36.172 0.721 -14.556 1.00 91.06 433 GLU A O 1
ATOM 3323 N N . SER A 1 434 ? 35.973 -1.031 -13.174 1.00 94.00 434 SER A N 1
ATOM 3324 C CA . SER A 1 434 ? 36.417 -2.007 -14.173 1.00 94.00 434 SER A CA 1
ATOM 3325 C C . SER A 1 434 ? 35.498 -2.060 -15.400 1.00 94.00 434 SER A C 1
ATOM 3327 O O . SER A 1 434 ? 35.989 -2.149 -16.526 1.00 94.00 434 SER A O 1
ATOM 3329 N N . LEU A 1 435 ? 34.178 -1.923 -15.202 1.00 94.62 435 LEU A N 1
ATOM 3330 C CA . LEU A 1 435 ? 33.176 -1.922 -16.274 1.00 94.62 435 LEU A CA 1
ATOM 3331 C C . LEU A 1 435 ? 33.231 -0.663 -17.154 1.00 94.62 435 LEU A C 1
ATOM 3333 O O . LEU A 1 435 ? 32.714 -0.683 -18.267 1.00 94.62 435 LEU A O 1
ATOM 3337 N N . MET A 1 436 ? 33.851 0.422 -16.677 1.00 94.81 436 MET A N 1
ATOM 3338 C CA . MET A 1 436 ? 34.048 1.657 -17.449 1.00 94.81 436 MET A CA 1
ATOM 3339 C C . MET A 1 436 ? 35.223 1.560 -18.427 1.00 94.81 436 MET A C 1
ATOM 3341 O O . MET A 1 436 ? 35.369 2.407 -19.303 1.00 94.81 436 MET A O 1
ATOM 3345 N N . ARG A 1 437 ? 36.085 0.545 -18.294 1.00 92.69 437 ARG A N 1
ATOM 3346 C CA . ARG A 1 437 ? 37.234 0.370 -19.185 1.00 92.69 437 ARG A CA 1
ATOM 3347 C C . ARG A 1 437 ? 36.804 -0.244 -20.506 1.00 92.69 437 ARG A C 1
ATOM 3349 O O . ARG A 1 437 ? 36.007 -1.179 -20.530 1.00 92.69 437 ARG A O 1
ATOM 3356 N N . ARG A 1 438 ? 37.435 0.194 -21.599 1.00 92.75 438 ARG A N 1
ATOM 3357 C CA . ARG A 1 438 ? 37.257 -0.420 -22.920 1.00 92.75 438 ARG A CA 1
ATOM 3358 C C . ARG A 1 438 ? 37.476 -1.947 -22.860 1.00 92.75 438 ARG A C 1
ATOM 3360 O O . ARG A 1 438 ? 38.603 -2.376 -22.595 1.00 92.75 438 ARG A O 1
ATOM 3367 N N . PRO A 1 439 ? 36.446 -2.770 -23.131 1.00 92.06 439 PRO A N 1
ATOM 3368 C CA . PRO A 1 439 ? 36.586 -4.220 -23.133 1.00 92.06 439 PRO A CA 1
ATOM 3369 C C . PRO A 1 439 ? 37.361 -4.699 -24.365 1.00 92.06 439 PRO A C 1
ATOM 3371 O O . PRO A 1 439 ? 37.304 -4.090 -25.437 1.00 92.06 439 PRO A O 1
ATOM 3374 N N . ALA A 1 440 ? 38.059 -5.826 -24.223 1.00 86.69 440 ALA A N 1
ATOM 3375 C CA . ALA A 1 440 ? 38.742 -6.496 -25.326 1.00 86.69 440 ALA A CA 1
ATOM 3376 C C . ALA A 1 440 ? 37.728 -7.278 -26.179 1.00 86.69 440 ALA A C 1
ATOM 3378 O O . ALA A 1 440 ? 37.552 -8.485 -26.016 1.00 86.69 440 ALA A O 1
ATOM 3379 N N . LEU A 1 441 ? 37.022 -6.571 -27.061 1.00 88.44 441 LEU A N 1
ATOM 3380 C CA . LEU A 1 441 ? 36.090 -7.189 -28.002 1.00 88.44 441 LEU A CA 1
ATOM 3381 C C . LEU A 1 441 ? 36.868 -7.949 -29.094 1.00 88.44 441 LEU A C 1
ATOM 3383 O O . LEU A 1 441 ? 37.855 -7.420 -29.606 1.00 88.44 441 LEU A O 1
ATOM 3387 N N . PRO A 1 442 ? 36.451 -9.168 -29.479 1.00 82.00 442 PRO A N 1
ATOM 3388 C CA . PRO A 1 442 ? 37.048 -9.877 -30.610 1.00 82.00 442 PRO A CA 1
ATOM 3389 C C . PRO A 1 442 ? 36.889 -9.077 -31.911 1.00 82.00 442 PRO A C 1
ATOM 3391 O O . PRO A 1 442 ? 35.827 -8.528 -32.149 1.00 82.00 442 PRO A O 1
ATOM 3394 N N . GLY A 1 443 ? 37.878 -9.042 -32.803 1.00 78.62 443 GLY A N 1
ATOM 3395 C CA . GLY A 1 443 ? 37.776 -8.285 -34.065 1.00 78.62 443 GLY A CA 1
ATOM 3396 C C . GLY A 1 443 ? 37.855 -6.757 -33.899 1.00 78.62 443 GLY A C 1
ATOM 3397 O O . GLY A 1 443 ? 38.182 -6.256 -32.829 1.00 78.62 443 GLY A O 1
ATOM 3398 N N . THR A 1 444 ? 37.613 -6.012 -34.983 1.00 71.31 444 THR A N 1
ATOM 3399 C CA . THR A 1 444 ? 37.858 -4.554 -35.040 1.00 71.31 444 THR A CA 1
ATOM 3400 C C . THR A 1 444 ? 36.602 -3.686 -35.023 1.00 71.31 444 THR A C 1
ATOM 3402 O O . THR A 1 444 ? 36.717 -2.490 -34.760 1.00 71.31 444 THR A O 1
ATOM 3405 N N . ASP A 1 445 ? 35.420 -4.245 -35.296 1.00 79.62 445 ASP A N 1
ATOM 3406 C CA . ASP A 1 445 ? 34.201 -3.435 -35.403 1.00 79.62 445 ASP A CA 1
ATOM 3407 C C . ASP A 1 445 ? 33.663 -3.046 -34.024 1.00 79.62 445 ASP A C 1
ATOM 3409 O O . ASP A 1 445 ? 33.602 -3.864 -33.100 1.00 79.62 445 ASP A O 1
ATOM 3413 N N . ALA A 1 446 ? 33.233 -1.791 -33.907 1.00 89.38 446 ALA A N 1
ATOM 3414 C CA . ALA A 1 446 ? 32.545 -1.284 -32.729 1.00 89.38 446 ALA A CA 1
ATOM 3415 C C . ALA A 1 446 ? 31.178 -1.980 -32.532 1.00 89.38 446 ALA A C 1
ATOM 3417 O O . ALA A 1 446 ? 30.585 -2.467 -33.501 1.00 89.38 446 ALA A O 1
ATOM 3418 N N . PRO A 1 447 ? 30.660 -2.041 -31.292 1.00 95.44 447 PRO A N 1
ATOM 3419 C CA . PRO A 1 447 ? 29.295 -2.487 -31.055 1.00 95.44 447 PRO A CA 1
ATOM 3420 C C . PRO A 1 447 ? 28.286 -1.504 -31.666 1.00 95.44 447 PRO A C 1
ATOM 3422 O O . PRO A 1 447 ? 28.500 -0.295 -31.671 1.00 95.44 447 PRO A O 1
ATOM 3425 N N . ASP A 1 448 ? 27.156 -2.031 -32.128 1.00 96.00 448 ASP A N 1
ATOM 3426 C CA . ASP A 1 448 ? 25.998 -1.256 -32.587 1.00 96.00 448 ASP A CA 1
ATOM 3427 C C . ASP A 1 448 ? 25.228 -0.635 -31.417 1.00 96.00 448 ASP A C 1
ATOM 3429 O O . ASP A 1 448 ? 24.605 0.417 -31.559 1.00 96.00 448 ASP A O 1
ATOM 3433 N N . ALA A 1 449 ? 25.257 -1.289 -30.255 1.00 98.00 449 ALA A N 1
ATOM 3434 C CA . ALA A 1 449 ? 24.639 -0.791 -29.038 1.00 98.00 449 ALA A CA 1
ATOM 3435 C C . ALA A 1 449 ? 25.408 -1.210 -27.788 1.00 98.00 449 ALA A C 1
ATOM 3437 O O . ALA A 1 449 ? 25.962 -2.312 -27.725 1.00 98.00 449 ALA A O 1
ATOM 3438 N N . VAL A 1 450 ? 25.362 -0.343 -26.777 1.00 98.56 450 VAL A N 1
ATOM 3439 C CA . VAL A 1 450 ? 25.838 -0.624 -25.420 1.00 98.56 450 VAL A CA 1
ATOM 3440 C C . VAL A 1 450 ? 24.643 -0.590 -24.470 1.00 98.56 450 VAL A C 1
ATOM 3442 O O . VAL A 1 450 ? 23.961 0.431 -24.377 1.00 98.56 450 VAL A O 1
ATOM 3445 N N . ILE A 1 451 ? 24.378 -1.699 -23.779 1.00 98.62 451 ILE A N 1
ATOM 3446 C CA . ILE A 1 451 ? 23.262 -1.849 -22.840 1.00 98.62 451 ILE A CA 1
ATOM 3447 C C . ILE A 1 451 ? 23.771 -1.674 -21.410 1.00 98.62 451 ILE A C 1
ATOM 3449 O O . ILE A 1 451 ? 24.628 -2.428 -20.947 1.00 98.62 451 ILE A O 1
ATOM 3453 N N . GLY A 1 452 ? 23.207 -0.695 -20.708 1.00 97.62 452 GLY A N 1
ATOM 3454 C CA . GLY A 1 452 ? 23.383 -0.485 -19.274 1.00 97.62 452 GLY A CA 1
ATOM 3455 C C . GLY A 1 452 ? 22.054 -0.571 -18.528 1.00 97.62 452 GLY A C 1
ATOM 3456 O O . GLY A 1 452 ? 20.988 -0.312 -19.087 1.00 97.62 452 GLY A O 1
ATOM 3457 N N . HIS A 1 453 ? 22.119 -0.928 -17.249 1.00 96.69 453 HIS A N 1
ATOM 3458 C CA . HIS A 1 453 ? 20.954 -1.136 -16.396 1.00 96.69 453 HIS A CA 1
ATOM 3459 C C . HIS A 1 453 ? 20.981 -0.213 -15.186 1.00 96.69 453 HIS A C 1
ATOM 3461 O O . HIS A 1 453 ? 21.803 -0.388 -14.276 1.00 96.69 453 HIS A O 1
ATOM 3467 N N . SER A 1 454 ? 20.039 0.732 -15.165 1.00 94.50 454 SER A N 1
ATOM 3468 C CA . SER A 1 454 ? 19.824 1.693 -14.083 1.00 94.50 454 SER A CA 1
ATOM 3469 C C . SER A 1 454 ? 21.129 2.286 -13.529 1.00 94.50 454 SER A C 1
ATOM 3471 O O . SER A 1 454 ? 22.157 2.349 -14.201 1.00 94.50 454 SER A O 1
ATOM 3473 N N . ARG A 1 455 ? 21.130 2.733 -12.280 1.00 91.44 455 ARG A N 1
ATOM 3474 C CA . ARG A 1 455 ? 22.341 3.164 -11.560 1.00 91.44 455 ARG A CA 1
ATOM 3475 C C . ARG A 1 455 ? 23.458 2.117 -11.397 1.00 91.44 455 ARG A C 1
ATOM 3477 O O . ARG A 1 455 ? 24.544 2.497 -10.966 1.00 91.44 455 ARG A O 1
ATOM 3484 N N . ILE A 1 456 ? 23.217 0.836 -11.698 1.00 91.00 456 ILE A N 1
ATOM 3485 C CA . ILE A 1 456 ? 24.202 -0.239 -11.481 1.00 91.00 456 ILE A CA 1
ATOM 3486 C C . ILE A 1 456 ? 25.235 -0.256 -12.608 1.00 91.00 456 ILE A C 1
ATOM 3488 O O . ILE A 1 456 ? 26.422 -0.071 -12.347 1.00 91.00 456 ILE A O 1
ATOM 3492 N N . THR A 1 457 ? 24.791 -0.410 -13.860 1.00 95.81 457 THR A N 1
ATOM 3493 C CA . THR A 1 457 ? 25.685 -0.432 -15.033 1.00 95.81 457 THR A CA 1
ATOM 3494 C C . THR A 1 457 ? 25.411 0.684 -16.043 1.00 95.81 457 THR A C 1
ATOM 3496 O O . THR A 1 457 ? 26.210 0.879 -16.954 1.00 95.81 457 THR A O 1
ATOM 3499 N N . GLY A 1 458 ? 24.352 1.484 -15.863 1.00 96.38 458 GLY A N 1
ATOM 3500 C CA . GLY A 1 458 ? 24.038 2.641 -16.715 1.00 96.38 458 GLY A CA 1
ATOM 3501 C C . GLY A 1 458 ? 25.170 3.672 -16.820 1.00 96.38 458 GLY A C 1
ATOM 3502 O O . GLY A 1 458 ? 25.549 4.004 -17.941 1.00 96.38 458 GLY A O 1
ATOM 3503 N N . PRO A 1 459 ? 25.792 4.114 -15.705 1.00 96.12 459 PRO A N 1
ATOM 3504 C CA . PRO A 1 459 ? 26.930 5.033 -15.768 1.00 96.12 459 PRO A CA 1
ATOM 3505 C C . PRO A 1 459 ? 28.134 4.461 -16.528 1.00 96.12 459 PRO A C 1
ATOM 3507 O O . PRO A 1 459 ? 28.818 5.189 -17.236 1.00 96.12 459 PRO A O 1
ATOM 3510 N N . ALA A 1 460 ? 28.393 3.155 -16.409 1.00 96.44 460 ALA A N 1
ATOM 3511 C CA . ALA A 1 460 ? 29.466 2.515 -17.165 1.00 96.44 460 ALA A CA 1
ATOM 3512 C C . ALA A 1 460 ? 29.137 2.460 -18.664 1.00 96.44 460 ALA A C 1
ATOM 3514 O O . ALA A 1 460 ? 30.004 2.740 -19.484 1.00 96.44 460 ALA A O 1
ATOM 3515 N N . ALA A 1 461 ? 27.881 2.184 -19.030 1.00 97.75 461 ALA A N 1
ATOM 3516 C CA . ALA A 1 461 ? 27.445 2.217 -20.424 1.00 97.75 461 ALA A CA 1
ATOM 3517 C C . ALA A 1 461 ? 27.547 3.626 -21.030 1.00 97.75 461 ALA A C 1
ATOM 3519 O O . ALA A 1 461 ? 27.910 3.760 -22.194 1.00 97.75 461 ALA A O 1
ATOM 3520 N N . GLU A 1 462 ? 27.266 4.670 -20.246 1.00 97.25 462 GLU A N 1
ATOM 3521 C CA . GLU A 1 462 ? 27.472 6.061 -20.657 1.00 97.25 462 GLU A CA 1
ATOM 3522 C C . GLU A 1 462 ? 28.942 6.366 -20.934 1.00 97.25 462 GLU A C 1
ATOM 3524 O O . GLU A 1 462 ? 29.256 6.822 -22.029 1.00 97.25 462 GLU A O 1
ATOM 3529 N N . VAL A 1 463 ? 29.844 6.027 -20.008 1.00 96.81 463 VAL A N 1
ATOM 3530 C CA . VAL A 1 463 ? 31.292 6.207 -20.204 1.00 96.81 463 VAL A CA 1
ATOM 3531 C C . VAL A 1 463 ? 31.789 5.438 -21.430 1.00 96.81 463 VAL A C 1
ATOM 3533 O O . VAL A 1 463 ? 32.487 6.000 -22.268 1.00 96.81 463 VAL A O 1
ATOM 3536 N N . LEU A 1 464 ? 31.398 4.169 -21.593 1.00 96.62 464 LEU A N 1
ATOM 3537 C CA . LEU A 1 464 ? 31.835 3.365 -22.737 1.00 96.62 464 LEU A CA 1
ATOM 3538 C C . LEU A 1 464 ? 31.389 3.955 -24.078 1.00 96.62 464 LEU A C 1
ATOM 3540 O O . LEU A 1 464 ? 32.156 3.917 -25.039 1.00 96.62 464 LEU A O 1
ATOM 3544 N N . VAL A 1 465 ? 30.167 4.479 -24.169 1.00 97.19 465 VAL A N 1
ATOM 3545 C CA . VAL A 1 465 ? 29.680 5.109 -25.404 1.00 97.19 465 VAL A CA 1
ATOM 3546 C C . VAL A 1 465 ? 30.412 6.426 -25.646 1.00 97.19 465 VAL A C 1
ATOM 3548 O O . VAL A 1 465 ? 30.960 6.606 -26.728 1.00 97.19 465 VAL A O 1
ATOM 3551 N N . SER A 1 466 ? 30.499 7.300 -24.643 1.00 95.06 466 SER A N 1
ATOM 3552 C CA . SER A 1 466 ? 31.127 8.621 -24.778 1.00 95.06 466 SER A CA 1
ATOM 3553 C C . SER A 1 466 ? 32.619 8.544 -25.113 1.00 95.06 466 SER A C 1
ATOM 3555 O O . SER A 1 466 ? 33.087 9.253 -26.003 1.00 95.06 466 SER A O 1
ATOM 3557 N N . ASP A 1 467 ? 33.360 7.651 -24.454 1.00 95.06 467 ASP A N 1
ATOM 3558 C CA . ASP A 1 467 ? 34.826 7.658 -24.504 1.00 95.06 467 ASP A CA 1
ATOM 3559 C C . ASP A 1 467 ? 35.404 6.628 -25.482 1.00 95.06 467 ASP A C 1
ATOM 3561 O O . ASP A 1 467 ? 36.565 6.732 -25.898 1.00 95.06 467 ASP A O 1
ATOM 3565 N N . HIS A 1 468 ? 34.649 5.576 -25.817 1.00 93.62 468 HIS A N 1
ATOM 3566 C CA . HIS A 1 468 ? 35.191 4.420 -26.543 1.00 93.62 468 HIS A CA 1
ATOM 3567 C C . HIS A 1 468 ? 34.367 3.987 -27.756 1.00 93.62 468 HIS A C 1
ATOM 3569 O O . HIS A 1 468 ? 34.951 3.491 -28.723 1.00 93.62 468 HIS A O 1
ATOM 3575 N N . PHE A 1 469 ? 33.046 4.167 -27.731 1.00 95.19 469 PHE A N 1
ATOM 3576 C CA . PHE A 1 469 ? 32.137 3.701 -28.779 1.00 95.19 469 PHE A CA 1
ATOM 3577 C C . PHE A 1 469 ? 31.090 4.770 -29.156 1.00 95.19 469 PHE A C 1
ATOM 3579 O O . PHE A 1 469 ? 29.894 4.500 -29.054 1.00 95.19 469 PHE A O 1
ATOM 3586 N N . PRO A 1 470 ? 31.500 5.962 -29.639 1.00 93.44 470 PRO A N 1
ATOM 3587 C CA . PRO A 1 470 ? 30.587 7.096 -29.849 1.00 93.44 470 PRO A CA 1
ATOM 3588 C C . PRO A 1 470 ? 29.522 6.861 -30.929 1.00 93.44 470 PRO A C 1
ATOM 3590 O O . PRO A 1 470 ? 28.507 7.547 -30.952 1.00 93.44 470 PRO A O 1
ATOM 3593 N N . ALA A 1 471 ? 29.731 5.884 -31.817 1.00 92.44 471 ALA A N 1
ATOM 3594 C CA . ALA A 1 471 ? 28.752 5.484 -32.829 1.00 92.44 471 ALA A CA 1
ATOM 3595 C C . ALA A 1 471 ? 27.712 4.465 -32.315 1.00 92.44 471 ALA A C 1
ATOM 3597 O O . ALA A 1 471 ? 26.754 4.162 -33.023 1.00 92.44 471 ALA A O 1
ATOM 3598 N N . ALA A 1 472 ? 27.900 3.904 -31.116 1.00 96.38 472 ALA A N 1
ATOM 3599 C CA . ALA A 1 472 ? 27.003 2.898 -30.564 1.00 96.38 472 ALA A CA 1
ATOM 3600 C C . ALA A 1 472 ? 25.756 3.544 -29.948 1.00 96.38 472 ALA A C 1
ATOM 3602 O O . ALA A 1 472 ? 25.829 4.548 -29.238 1.00 96.38 472 ALA A O 1
ATOM 3603 N N . VAL A 1 473 ? 24.596 2.916 -30.137 1.00 97.81 473 VAL A N 1
ATOM 3604 C CA . VAL A 1 473 ? 23.364 3.336 -29.464 1.00 97.81 473 VAL A CA 1
ATOM 3605 C C . VAL A 1 473 ? 23.455 2.986 -27.981 1.00 97.81 473 VAL A C 1
ATOM 3607 O O . VAL A 1 473 ? 23.513 1.812 -27.610 1.00 97.81 473 VAL A O 1
ATOM 3610 N N . ARG A 1 474 ? 23.411 3.997 -27.108 1.00 98.12 474 ARG A N 1
ATOM 3611 C CA . ARG A 1 474 ? 23.279 3.763 -25.667 1.00 98.12 474 ARG A CA 1
ATOM 3612 C C . ARG A 1 474 ? 21.855 3.336 -25.327 1.00 98.12 474 ARG A C 1
ATOM 3614 O O . ARG A 1 474 ? 20.919 4.119 -25.489 1.00 98.12 474 ARG A O 1
ATOM 3621 N N . VAL A 1 475 ? 21.705 2.118 -24.822 1.00 98.56 475 VAL A N 1
ATOM 3622 C CA . VAL A 1 475 ? 20.440 1.573 -24.325 1.00 98.56 475 VAL A CA 1
ATOM 3623 C C . VAL A 1 475 ? 20.474 1.596 -22.802 1.00 98.56 475 VAL A C 1
ATOM 3625 O O . VAL A 1 475 ? 21.301 0.926 -22.186 1.00 98.56 475 VAL A O 1
ATOM 3628 N N . HIS A 1 476 ? 19.579 2.367 -22.188 1.00 98.44 476 HIS A N 1
ATOM 3629 C CA . HIS A 1 476 ? 19.453 2.464 -20.734 1.00 98.44 476 HIS A CA 1
ATOM 3630 C C . HIS A 1 476 ? 18.177 1.768 -20.272 1.00 98.44 476 HIS A C 1
ATOM 3632 O O . HIS A 1 476 ? 17.072 2.258 -20.502 1.00 98.44 476 HIS A O 1
ATOM 3638 N N . VAL A 1 477 ? 18.327 0.608 -19.638 1.00 98.44 477 VAL A N 1
ATOM 3639 C CA . VAL A 1 477 ? 17.206 -0.205 -19.160 1.00 98.44 477 VAL A CA 1
ATOM 3640 C C . VAL A 1 477 ? 16.873 0.168 -17.718 1.00 98.44 477 VAL A C 1
ATOM 3642 O O . VAL A 1 477 ? 17.731 0.070 -16.837 1.00 98.44 477 VAL A O 1
ATOM 3645 N N . VAL A 1 478 ? 15.621 0.555 -17.474 1.00 97.12 478 VAL A N 1
ATOM 3646 C CA . VAL A 1 478 ? 15.136 1.037 -16.173 1.00 97.12 478 VAL A CA 1
ATOM 3647 C C . VAL A 1 478 ? 14.369 -0.064 -15.448 1.00 97.12 478 VAL A C 1
ATOM 3649 O O . VAL A 1 478 ? 13.426 -0.629 -16.002 1.00 97.12 478 VAL A O 1
ATOM 3652 N N . HIS A 1 479 ? 14.756 -0.347 -14.198 1.00 93.38 479 HIS A N 1
ATOM 3653 C CA . HIS A 1 479 ? 14.213 -1.463 -13.402 1.00 93.38 479 HIS A CA 1
ATOM 3654 C C . HIS A 1 479 ? 13.384 -1.063 -12.182 1.00 93.38 479 HIS A C 1
ATOM 3656 O O . HIS A 1 479 ? 12.655 -1.897 -11.645 1.00 93.38 479 HIS A O 1
ATOM 3662 N N . MET A 1 480 ? 13.517 0.169 -11.691 1.00 88.81 480 MET A N 1
ATOM 3663 C CA . MET A 1 480 ? 12.895 0.606 -10.438 1.00 88.81 480 MET A CA 1
ATOM 3664 C C . MET A 1 480 ? 12.556 2.096 -10.475 1.00 88.81 480 MET A C 1
ATOM 3666 O O . MET A 1 480 ? 13.281 2.869 -11.090 1.00 88.81 480 MET A O 1
ATOM 3670 N N . GLU A 1 481 ? 11.498 2.472 -9.755 1.00 91.94 481 GLU A N 1
ATOM 3671 C CA . GLU A 1 481 ? 11.080 3.851 -9.471 1.00 91.94 481 GLU A CA 1
ATOM 3672 C C . GLU A 1 481 ? 11.411 4.159 -7.996 1.00 91.94 481 GLU A C 1
ATOM 3674 O O . GLU A 1 481 ? 10.712 3.668 -7.102 1.00 91.94 481 GLU A O 1
ATOM 3679 N N . PRO A 1 482 ? 12.503 4.891 -7.703 1.00 89.38 482 PRO A N 1
ATOM 3680 C CA . PRO A 1 482 ? 12.963 5.099 -6.328 1.00 89.38 482 PRO A CA 1
ATOM 3681 C C . PRO A 1 482 ? 11.933 5.788 -5.423 1.00 89.38 482 PRO A C 1
ATOM 3683 O O . PRO A 1 482 ? 11.772 5.370 -4.273 1.00 89.38 482 PRO A O 1
ATOM 3686 N N . ASP A 1 483 ? 11.164 6.739 -5.962 1.00 87.06 483 ASP A N 1
ATOM 3687 C CA . ASP A 1 483 ? 10.102 7.476 -5.254 1.00 87.06 483 ASP A CA 1
ATOM 3688 C C . ASP A 1 483 ? 9.010 6.591 -4.650 1.00 87.06 483 ASP A C 1
ATOM 3690 O O . ASP A 1 483 ? 8.279 7.026 -3.765 1.00 87.06 483 ASP A O 1
ATOM 3694 N N . GLN A 1 484 ? 8.895 5.338 -5.086 1.00 85.19 484 GLN A N 1
ATOM 3695 C CA . GLN A 1 484 ? 7.892 4.393 -4.591 1.00 85.19 484 GLN A CA 1
ATOM 3696 C C . GLN A 1 484 ? 8.485 3.326 -3.664 1.00 85.19 484 GLN A C 1
ATOM 3698 O O . GLN A 1 484 ? 7.752 2.501 -3.125 1.00 85.19 484 GLN A O 1
ATOM 3703 N N . ILE A 1 485 ? 9.809 3.310 -3.486 1.00 82.56 485 ILE A N 1
ATOM 3704 C CA . ILE A 1 485 ? 10.524 2.233 -2.792 1.00 82.56 485 ILE A CA 1
ATOM 3705 C C . ILE A 1 485 ? 11.266 2.755 -1.559 1.00 82.56 485 ILE A C 1
ATOM 3707 O O . ILE A 1 485 ? 11.253 2.092 -0.522 1.00 82.56 485 ILE A O 1
ATOM 3711 N N . GLU A 1 486 ? 11.924 3.916 -1.641 1.00 84.75 486 GLU A N 1
ATOM 3712 C CA . GLU A 1 486 ? 12.859 4.353 -0.590 1.00 84.75 486 GLU A CA 1
ATOM 3713 C C . GLU A 1 486 ? 12.186 4.637 0.765 1.00 84.75 486 GLU A C 1
ATOM 3715 O O . GLU A 1 486 ? 12.826 4.450 1.800 1.00 84.75 486 GLU A O 1
ATOM 3720 N N . TRP A 1 487 ? 10.891 4.975 0.775 1.00 81.50 487 TRP A N 1
ATOM 3721 C CA . TRP A 1 487 ? 10.072 5.186 1.981 1.00 81.50 487 TRP A CA 1
ATOM 3722 C C . TRP A 1 487 ? 9.913 3.942 2.859 1.00 81.50 487 TRP A C 1
ATOM 3724 O O . TRP A 1 487 ? 9.612 4.039 4.045 1.00 81.50 487 TRP A O 1
ATOM 3734 N N . HIS A 1 488 ? 10.100 2.759 2.280 1.00 72.88 488 HIS A N 1
ATOM 3735 C CA . HIS A 1 488 ? 9.909 1.479 2.958 1.00 72.88 488 HIS A CA 1
ATOM 3736 C C . HIS A 1 488 ? 11.226 0.873 3.474 1.00 72.88 488 HIS A C 1
ATOM 3738 O O . HIS A 1 488 ? 11.211 -0.215 4.050 1.00 72.88 488 HIS A O 1
ATOM 3744 N N . LYS A 1 489 ? 12.356 1.566 3.274 1.00 69.69 489 LYS A N 1
ATOM 3745 C CA . LYS A 1 489 ? 13.693 1.183 3.755 1.00 69.69 489 LYS A CA 1
ATOM 3746 C C . LYS A 1 489 ? 14.034 1.992 5.008 1.00 69.69 489 LYS A C 1
ATOM 3748 O O . LYS A 1 489 ? 14.711 3.021 4.936 1.00 69.69 489 LYS A O 1
ATOM 3753 N N . THR A 1 490 ? 13.478 1.557 6.138 1.00 57.78 490 THR A N 1
ATOM 3754 C CA . THR A 1 490 ? 13.505 2.254 7.440 1.00 57.78 490 THR A CA 1
ATOM 3755 C C . THR A 1 490 ? 14.760 1.973 8.275 1.00 57.78 490 THR A C 1
ATOM 3757 O O . THR A 1 490 ? 14.866 2.434 9.405 1.00 57.78 490 THR A O 1
ATOM 3760 N N . ASP A 1 491 ? 15.700 1.188 7.754 1.00 55.03 491 ASP A N 1
ATOM 3761 C CA . ASP A 1 491 ? 16.887 0.668 8.441 1.00 55.03 491 ASP A CA 1
ATOM 3762 C C . ASP A 1 491 ? 18.143 1.542 8.267 1.00 55.03 491 ASP A C 1
ATOM 3764 O O . ASP A 1 491 ? 19.257 1.105 8.557 1.00 55.03 491 ASP A O 1
ATOM 3768 N N . ARG A 1 492 ? 17.994 2.784 7.793 1.00 59.19 492 ARG A N 1
ATOM 3769 C CA . ARG A 1 492 ? 19.122 3.668 7.469 1.00 59.19 492 ARG A CA 1
ATOM 3770 C C . ARG A 1 492 ? 18.967 5.058 8.085 1.00 59.19 492 ARG A C 1
ATOM 3772 O O . ARG A 1 492 ? 17.855 5.523 8.304 1.00 59.19 492 ARG A O 1
ATOM 3779 N N . ALA A 1 493 ? 20.105 5.694 8.363 1.00 52.75 493 ALA A N 1
ATOM 3780 C CA . ALA A 1 493 ? 20.202 6.957 9.099 1.00 52.75 493 ALA A CA 1
ATOM 3781 C C . ALA A 1 493 ? 19.923 8.222 8.259 1.00 52.75 493 ALA A C 1
ATOM 3783 O O . ALA A 1 493 ? 19.792 9.300 8.829 1.00 52.75 493 ALA A O 1
ATOM 3784 N N . ASP A 1 494 ? 19.874 8.102 6.932 1.00 66.12 494 ASP A N 1
ATOM 3785 C CA . ASP A 1 494 ? 19.637 9.180 5.968 1.00 66.12 494 ASP A CA 1
ATOM 3786 C C . ASP A 1 494 ? 18.145 9.314 5.597 1.00 66.12 494 ASP A C 1
ATOM 3788 O O . ASP A 1 494 ? 17.413 8.319 5.561 1.00 66.12 494 ASP A O 1
ATOM 3792 N N . ASP A 1 495 ? 17.695 10.548 5.327 1.00 82.69 495 ASP A N 1
ATOM 3793 C CA . ASP A 1 495 ? 16.289 10.865 5.043 1.00 82.69 495 ASP A CA 1
ATOM 3794 C C . ASP A 1 495 ? 15.771 10.115 3.803 1.00 82.69 495 ASP A C 1
ATOM 3796 O O . ASP A 1 495 ? 16.411 10.061 2.748 1.00 82.69 495 ASP A O 1
ATOM 3800 N N . ALA A 1 496 ? 14.595 9.495 3.925 1.00 82.31 496 ALA A N 1
ATOM 3801 C CA . ALA A 1 496 ? 14.047 8.658 2.863 1.00 82.31 496 ALA A CA 1
ATOM 3802 C C . ALA A 1 496 ? 13.593 9.466 1.636 1.00 82.31 496 ALA A C 1
ATOM 3804 O O . ALA A 1 496 ? 13.697 8.951 0.519 1.00 82.31 496 ALA A O 1
ATOM 3805 N N . GLY A 1 497 ? 13.119 10.700 1.838 1.00 85.62 497 GLY A N 1
ATOM 3806 C CA . GLY A 1 497 ? 12.671 11.596 0.777 1.00 85.62 497 GLY A CA 1
ATOM 3807 C C . GLY A 1 497 ? 13.838 12.144 -0.039 1.00 85.62 497 GLY A C 1
ATOM 3808 O O . GLY A 1 497 ? 13.803 12.074 -1.266 1.00 85.62 497 GLY A O 1
ATOM 3809 N N . GLU A 1 498 ? 14.910 12.587 0.622 1.00 85.44 498 GLU A N 1
ATOM 3810 C CA . GLU A 1 498 ? 16.134 13.043 -0.056 1.00 85.44 498 GLU A CA 1
ATOM 3811 C C . GLU A 1 498 ? 16.725 11.936 -0.940 1.00 85.44 498 GLU A C 1
ATOM 3813 O O . GLU A 1 498 ? 16.969 12.132 -2.132 1.00 85.44 498 GLU A O 1
ATOM 3818 N N . ARG A 1 499 ? 16.857 10.718 -0.403 1.00 85.88 499 ARG A N 1
ATOM 3819 C CA . ARG A 1 499 ? 17.346 9.561 -1.173 1.00 85.88 499 ARG A CA 1
ATOM 3820 C C . ARG A 1 499 ? 16.448 9.205 -2.346 1.00 85.88 499 ARG A C 1
ATOM 3822 O O . ARG A 1 499 ? 16.962 8.782 -3.382 1.00 85.88 499 ARG A O 1
ATOM 3829 N N . ALA A 1 500 ? 15.128 9.273 -2.162 1.00 89.00 500 ALA A N 1
ATOM 3830 C CA . ALA A 1 500 ? 14.167 9.021 -3.229 1.00 89.00 500 ALA A CA 1
ATOM 3831 C C . ALA A 1 500 ? 14.413 9.994 -4.384 1.00 89.00 500 ALA A C 1
ATOM 3833 O O . ALA A 1 500 ? 14.711 9.553 -5.496 1.00 89.00 500 ALA A O 1
ATOM 3834 N N . GLN A 1 501 ? 14.437 11.292 -4.072 1.00 90.56 501 GLN A N 1
ATOM 3835 C CA . GLN A 1 501 ? 14.667 12.360 -5.034 1.00 90.56 501 GLN A CA 1
ATOM 3836 C C . GLN A 1 501 ? 16.011 12.203 -5.757 1.00 90.56 501 GLN A C 1
ATOM 3838 O O . GLN A 1 501 ? 16.038 12.104 -6.984 1.00 90.56 501 GLN A O 1
ATOM 3843 N N . GLU A 1 502 ? 17.124 12.095 -5.024 1.00 91.12 502 GLU A N 1
ATOM 3844 C CA . GLU A 1 502 ? 18.459 11.925 -5.616 1.00 91.12 502 GLU A CA 1
ATOM 3845 C C . GLU A 1 502 ? 18.513 10.709 -6.547 1.00 91.12 502 GLU A C 1
ATOM 3847 O O . GLU A 1 502 ? 19.147 10.719 -7.615 1.00 91.12 502 GLU A O 1
ATOM 3852 N N . ARG A 1 503 ? 17.854 9.615 -6.143 1.00 91.00 503 ARG A N 1
ATOM 3853 C CA . ARG A 1 503 ? 17.877 8.385 -6.921 1.00 91.00 503 ARG A CA 1
ATOM 3854 C C . ARG A 1 503 ? 17.036 8.475 -8.179 1.00 91.00 503 ARG A C 1
ATOM 3856 O O . ARG A 1 503 ? 17.518 7.996 -9.213 1.00 91.00 503 ARG A O 1
ATOM 3863 N N . SER A 1 504 ? 15.851 9.065 -8.091 1.00 94.12 504 SER A N 1
ATOM 3864 C CA . SER A 1 504 ? 14.953 9.306 -9.218 1.00 94.12 504 SER A CA 1
ATOM 3865 C C . SER A 1 504 ? 15.588 10.269 -10.219 1.00 94.12 504 SER A C 1
ATOM 3867 O O . SER A 1 504 ? 15.666 9.949 -11.404 1.00 94.12 504 SER A O 1
ATOM 3869 N N . GLU A 1 505 ? 16.180 11.369 -9.749 1.00 95.25 505 GLU A N 1
ATOM 3870 C CA . GLU A 1 505 ? 16.882 12.335 -10.599 1.00 95.25 505 GLU A CA 1
ATOM 3871 C C . GLU A 1 505 ? 18.065 11.719 -11.352 1.00 95.25 505 GLU A C 1
ATOM 3873 O O . GLU A 1 505 ? 18.282 12.031 -12.524 1.00 95.25 505 GLU A O 1
ATOM 3878 N N . LEU A 1 506 ? 18.866 10.862 -10.707 1.00 93.94 506 LEU A N 1
ATOM 3879 C CA . LEU A 1 506 ? 19.952 10.170 -11.409 1.00 93.94 506 LEU A CA 1
ATOM 3880 C C . LEU A 1 506 ? 19.404 9.215 -12.478 1.00 93.94 506 LEU A C 1
ATOM 3882 O O . LEU A 1 506 ? 19.946 9.159 -13.577 1.00 93.94 506 LEU A O 1
ATOM 3886 N N . GLU A 1 507 ? 18.353 8.458 -12.160 1.00 97.06 507 GLU A N 1
ATOM 3887 C CA . GLU A 1 507 ? 17.774 7.479 -13.085 1.00 97.06 507 GLU A CA 1
ATOM 3888 C C . GLU A 1 507 ? 17.175 8.168 -14.321 1.00 97.06 507 GLU A C 1
ATOM 3890 O O . GLU A 1 507 ? 17.448 7.751 -15.447 1.00 97.06 507 GLU A O 1
ATOM 3895 N N . LEU A 1 508 ? 16.438 9.265 -14.119 1.00 97.25 508 LEU A N 1
ATOM 3896 C CA . LEU A 1 508 ? 15.832 10.053 -15.192 1.00 97.25 508 LEU A CA 1
ATOM 3897 C C . LEU A 1 508 ? 16.885 10.753 -16.056 1.00 97.25 508 LEU A C 1
ATOM 3899 O O . LEU A 1 508 ? 16.752 10.744 -17.275 1.00 97.25 508 LEU A O 1
ATOM 3903 N N . ARG A 1 509 ? 17.978 11.269 -15.473 1.00 96.44 509 ARG A N 1
ATOM 3904 C CA . ARG A 1 509 ? 19.106 11.824 -16.248 1.00 96.44 509 ARG A CA 1
ATOM 3905 C C . ARG A 1 509 ? 19.803 10.769 -17.106 1.00 96.44 509 ARG A C 1
ATOM 3907 O O . ARG A 1 509 ? 20.031 11.000 -18.293 1.00 96.44 509 ARG A O 1
ATOM 3914 N N . LEU A 1 510 ? 20.101 9.601 -16.530 1.00 96.25 510 LEU A N 1
ATOM 3915 C CA . LEU A 1 510 ? 20.712 8.492 -17.270 1.00 96.25 510 LEU A CA 1
ATOM 3916 C C . LEU A 1 510 ? 19.823 8.039 -18.433 1.00 96.25 510 LEU A C 1
ATOM 3918 O O . LEU A 1 510 ? 20.341 7.785 -19.524 1.00 96.25 510 LEU A O 1
ATOM 3922 N N . ALA A 1 511 ? 18.509 7.958 -18.206 1.00 97.38 511 ALA A N 1
ATOM 3923 C CA . ALA A 1 511 ? 17.528 7.596 -19.220 1.00 97.38 511 ALA A CA 1
ATOM 3924 C C . ALA A 1 511 ? 17.369 8.684 -20.295 1.00 97.38 511 ALA A C 1
ATOM 3926 O O . ALA A 1 511 ? 17.324 8.354 -21.477 1.00 97.38 511 ALA A O 1
ATOM 3927 N N . ALA A 1 512 ? 17.322 9.963 -19.912 1.00 96.25 512 ALA A N 1
ATOM 3928 C CA . ALA A 1 512 ? 17.103 11.072 -20.838 1.00 96.25 512 ALA A CA 1
ATOM 3929 C C . ALA A 1 512 ? 18.266 11.250 -21.818 1.00 96.25 512 ALA A C 1
ATOM 3931 O O . ALA A 1 512 ? 18.042 11.497 -22.998 1.00 96.25 512 ALA A O 1
ATOM 3932 N N . GLY A 1 513 ? 19.504 11.049 -21.358 1.00 93.38 513 GLY A N 1
ATOM 3933 C CA . GLY A 1 513 ? 20.676 11.094 -22.233 1.00 93.38 513 GLY A CA 1
ATOM 3934 C C . GLY A 1 513 ? 20.890 9.834 -23.082 1.00 93.38 513 GLY A C 1
ATOM 3935 O O . GLY A 1 513 ? 21.938 9.716 -23.720 1.00 93.38 513 GLY A O 1
ATOM 3936 N N . ALA A 1 514 ? 20.025 8.816 -22.990 1.00 96.56 514 ALA A N 1
ATOM 3937 C CA . ALA A 1 514 ? 20.217 7.548 -23.691 1.00 96.56 514 ALA A CA 1
ATOM 3938 C C . ALA A 1 514 ? 19.632 7.619 -25.105 1.00 96.56 514 ALA A C 1
ATOM 3940 O O . ALA A 1 514 ? 18.576 8.206 -25.322 1.00 96.56 514 ALA A O 1
ATOM 3941 N N . GLY A 1 515 ? 20.265 6.939 -26.066 1.00 95.69 515 GLY A N 1
ATOM 3942 C CA . GLY A 1 515 ? 19.683 6.781 -27.403 1.00 95.69 515 GLY A CA 1
ATOM 3943 C C . GLY A 1 515 ? 18.363 6.000 -27.367 1.00 95.69 515 GLY A C 1
ATOM 3944 O O . GLY A 1 515 ? 17.465 6.250 -28.172 1.00 95.69 515 GLY A O 1
ATOM 3945 N N . LEU A 1 516 ? 18.235 5.075 -26.407 1.00 97.31 516 LEU A N 1
ATOM 3946 C CA . LEU A 1 516 ? 17.005 4.354 -26.085 1.00 97.31 516 LEU A CA 1
ATOM 3947 C C . LEU A 1 516 ? 16.849 4.206 -24.565 1.00 97.31 516 LEU A C 1
ATOM 3949 O O . LEU A 1 516 ? 17.611 3.475 -23.931 1.00 97.31 516 LEU A O 1
ATOM 3953 N N . ALA A 1 517 ? 15.822 4.836 -23.994 1.00 98.25 517 ALA A N 1
ATOM 3954 C CA . ALA A 1 517 ? 15.352 4.545 -22.640 1.00 98.25 517 ALA A CA 1
ATOM 3955 C C . ALA A 1 517 ? 14.357 3.375 -22.679 1.00 98.25 517 ALA A C 1
ATOM 3957 O O . ALA A 1 517 ? 13.349 3.441 -23.386 1.00 98.25 517 ALA A O 1
ATOM 3958 N N . VAL A 1 518 ? 14.632 2.302 -21.936 1.00 98.44 518 VAL A N 1
ATOM 3959 C CA . VAL A 1 518 ? 13.881 1.037 -21.992 1.00 98.44 518 VAL A CA 1
ATOM 3960 C C . VAL A 1 518 ? 13.312 0.704 -20.609 1.00 98.44 518 VAL A C 1
ATOM 3962 O O . VAL A 1 518 ? 13.982 0.044 -19.811 1.00 98.44 518 VAL A O 1
ATOM 3965 N N . PRO A 1 519 ? 12.094 1.162 -20.274 1.00 98.06 519 PRO A N 1
ATOM 3966 C CA . PRO A 1 519 ? 11.442 0.761 -19.036 1.00 98.06 519 PRO A CA 1
ATOM 3967 C C . PRO A 1 519 ? 10.988 -0.701 -19.104 1.00 98.06 519 PRO A C 1
ATOM 3969 O O . PRO A 1 519 ? 10.409 -1.140 -20.104 1.00 98.06 519 PRO A O 1
ATOM 3972 N N . VAL A 1 520 ? 11.235 -1.448 -18.024 1.00 97.69 520 VAL A N 1
ATOM 3973 C CA . VAL A 1 520 ? 10.788 -2.840 -17.891 1.00 97.69 520 VAL A CA 1
ATOM 3974 C C . VAL A 1 520 ? 9.327 -2.876 -17.436 1.00 97.69 520 VAL A C 1
ATOM 3976 O O . VAL A 1 520 ? 9.014 -2.711 -16.257 1.00 97.69 520 VAL A O 1
ATOM 3979 N N . GLY A 1 521 ? 8.428 -3.128 -18.383 1.00 96.94 521 GLY A N 1
ATOM 3980 C CA . GLY A 1 521 ? 6.996 -3.276 -18.148 1.00 96.94 521 GLY A CA 1
ATOM 3981 C C . GLY A 1 521 ? 6.191 -1.971 -18.054 1.00 96.94 521 GLY A C 1
ATOM 3982 O O . GLY A 1 521 ? 6.735 -0.867 -18.131 1.00 96.94 521 GLY A O 1
ATOM 3983 N N . PRO A 1 522 ? 4.861 -2.095 -17.887 1.00 96.62 522 PRO A N 1
ATOM 3984 C CA . PRO A 1 522 ? 3.917 -0.977 -17.983 1.00 96.62 522 PRO A CA 1
ATOM 3985 C C . PRO A 1 522 ? 4.075 0.066 -16.880 1.00 96.62 522 PRO A C 1
ATOM 3987 O O . PRO A 1 522 ? 3.940 1.258 -17.140 1.00 96.62 522 PRO A O 1
ATOM 3990 N N . ARG A 1 523 ? 4.388 -0.364 -15.653 1.00 95.50 523 ARG A N 1
ATOM 3991 C CA . ARG A 1 523 ? 4.530 0.541 -14.506 1.00 95.50 523 ARG A CA 1
ATOM 3992 C C . ARG A 1 523 ? 5.621 1.583 -14.747 1.00 95.50 523 ARG A C 1
ATOM 3994 O O . ARG A 1 523 ? 5.386 2.781 -14.628 1.00 95.50 523 ARG A O 1
ATOM 4001 N N . LEU A 1 524 ? 6.812 1.113 -15.111 1.00 96.94 524 LEU A N 1
ATOM 4002 C CA . LEU A 1 524 ? 7.958 1.981 -15.366 1.00 96.94 524 LEU A CA 1
ATOM 4003 C C . LEU A 1 524 ? 7.780 2.774 -16.666 1.00 96.94 524 LEU A C 1
ATOM 4005 O O . LEU A 1 524 ? 8.272 3.891 -16.762 1.00 96.94 524 LEU A O 1
ATOM 4009 N N . ASP A 1 525 ? 7.052 2.239 -17.651 1.00 97.62 525 ASP A N 1
ATOM 4010 C CA . ASP A 1 525 ? 6.713 2.979 -18.870 1.00 97.62 525 ASP A CA 1
ATOM 4011 C C . ASP A 1 525 ? 5.800 4.174 -18.577 1.00 97.62 525 ASP A C 1
ATOM 4013 O O . ASP A 1 525 ? 6.073 5.269 -19.063 1.00 97.62 525 ASP A O 1
ATOM 4017 N N . GLN A 1 526 ? 4.780 4.012 -17.726 1.00 96.25 526 GLN A N 1
ATOM 4018 C CA . GLN A 1 526 ? 3.948 5.134 -17.278 1.00 96.25 526 GLN A CA 1
ATOM 4019 C C . GLN A 1 526 ? 4.774 6.200 -16.551 1.00 96.25 526 GLN A C 1
ATOM 4021 O O . GLN A 1 526 ? 4.618 7.388 -16.836 1.00 96.25 526 GLN A O 1
ATOM 4026 N N . TRP A 1 527 ? 5.684 5.782 -15.666 1.00 96.06 527 TRP A N 1
ATOM 4027 C CA . TRP A 1 527 ? 6.579 6.702 -14.966 1.00 96.06 527 TRP A CA 1
ATOM 4028 C C . TRP A 1 527 ? 7.470 7.491 -15.938 1.00 96.06 527 TRP A C 1
ATOM 4030 O O . TRP A 1 527 ? 7.467 8.722 -15.924 1.00 96.06 527 TRP A O 1
ATOM 4040 N N . LEU A 1 528 ? 8.176 6.803 -16.840 1.00 96.62 528 LEU A N 1
ATOM 4041 C CA . LEU A 1 528 ? 9.079 7.459 -17.788 1.00 96.62 528 LEU A CA 1
ATOM 4042 C C . LEU A 1 528 ? 8.324 8.345 -18.783 1.00 96.62 528 LEU A C 1
ATOM 4044 O O . LEU A 1 528 ? 8.801 9.425 -19.105 1.00 96.62 528 LEU A O 1
ATOM 4048 N N . ARG A 1 529 ? 7.142 7.949 -19.268 1.00 96.56 529 ARG A N 1
ATOM 4049 C CA . ARG A 1 529 ? 6.350 8.806 -20.171 1.00 96.56 529 ARG A CA 1
ATOM 4050 C C . ARG A 1 529 ? 5.961 10.133 -19.526 1.00 96.56 529 ARG A C 1
ATOM 4052 O O . ARG A 1 529 ? 5.894 11.135 -20.231 1.00 96.56 529 ARG A O 1
ATOM 4059 N N . ARG A 1 530 ? 5.696 10.121 -18.218 1.00 95.25 530 ARG A N 1
ATOM 4060 C CA . ARG A 1 530 ? 5.345 11.310 -17.441 1.00 95.25 530 ARG A CA 1
ATOM 4061 C C . ARG A 1 530 ? 6.557 12.217 -17.228 1.00 95.25 530 ARG A C 1
ATOM 4063 O O . ARG A 1 530 ? 6.472 13.407 -17.510 1.00 95.25 530 ARG A O 1
ATOM 4070 N N . ASP A 1 531 ? 7.672 11.649 -16.769 1.00 95.88 531 ASP A N 1
ATOM 4071 C CA . ASP A 1 531 ? 8.760 12.453 -16.197 1.00 95.88 531 ASP A CA 1
ATOM 4072 C C . ASP A 1 531 ? 9.907 12.710 -17.172 1.00 95.88 531 ASP A C 1
ATOM 4074 O O . ASP A 1 531 ? 10.510 13.777 -17.140 1.00 95.88 531 ASP A O 1
ATOM 4078 N N . LEU A 1 532 ? 10.202 11.779 -18.081 1.00 94.75 532 LEU A N 1
ATOM 4079 C CA . LEU A 1 532 ? 11.349 11.885 -18.985 1.00 94.75 532 LEU A CA 1
ATOM 4080 C C . LEU A 1 532 ? 11.346 13.157 -19.870 1.00 94.75 532 LEU A C 1
ATOM 4082 O O . LEU A 1 532 ? 12.425 13.726 -20.062 1.00 94.75 532 LEU A O 1
ATOM 4086 N N . PRO A 1 533 ? 10.191 13.680 -20.350 1.00 94.69 533 PRO A N 1
ATOM 4087 C CA . PRO A 1 533 ? 10.146 14.961 -21.064 1.00 94.69 533 PRO A CA 1
ATOM 4088 C C . PRO A 1 533 ? 10.665 16.151 -20.241 1.00 94.69 533 PRO A C 1
ATOM 4090 O O . PRO A 1 533 ? 11.238 17.081 -20.802 1.00 94.69 533 PRO A O 1
ATOM 4093 N N . LEU A 1 534 ? 10.521 16.112 -18.911 1.00 94.50 534 LEU A N 1
ATOM 4094 C CA . LEU A 1 534 ? 11.003 17.166 -18.008 1.00 94.50 534 LEU A CA 1
ATOM 4095 C C . LEU A 1 534 ? 12.536 17.198 -17.909 1.00 94.50 534 LEU A C 1
ATOM 4097 O O . LEU A 1 534 ? 13.105 18.200 -17.484 1.00 94.50 534 LEU A O 1
ATOM 4101 N N . TYR A 1 535 ? 13.202 16.122 -18.335 1.00 94.19 535 TYR A N 1
ATOM 4102 C CA . TYR A 1 535 ? 14.660 15.982 -18.364 1.00 94.19 535 TYR A CA 1
ATOM 4103 C C . TYR A 1 535 ? 15.235 16.150 -19.779 1.00 94.19 535 TYR A C 1
ATOM 4105 O O . TYR A 1 535 ? 16.386 15.795 -20.023 1.00 94.19 535 TYR A O 1
ATOM 4113 N N . GLY A 1 536 ? 14.449 16.696 -20.715 1.00 90.12 536 GLY A N 1
ATOM 4114 C CA . GLY A 1 536 ? 14.911 17.034 -22.064 1.00 90.12 536 GLY A CA 1
ATOM 4115 C C . GLY A 1 536 ? 15.042 15.842 -23.011 1.00 90.12 536 GLY A C 1
ATOM 4116 O O . GLY A 1 536 ? 15.732 15.946 -24.021 1.00 90.12 536 GLY A O 1
ATOM 4117 N N . ALA A 1 537 ? 14.405 14.707 -22.713 1.00 90.69 537 ALA A N 1
ATOM 4118 C CA . ALA A 1 537 ? 14.433 13.571 -23.624 1.00 90.69 537 ALA A CA 1
ATOM 4119 C C . ALA A 1 537 ? 13.621 13.843 -24.894 1.00 90.69 537 ALA A C 1
ATOM 4121 O O . ALA A 1 537 ? 12.416 14.086 -24.850 1.00 90.69 537 ALA A O 1
ATOM 4122 N N . GLU A 1 538 ? 14.279 13.722 -26.042 1.00 82.81 538 GLU A N 1
ATOM 4123 C CA . GLU A 1 538 ? 13.666 13.937 -27.358 1.00 82.81 538 GLU A CA 1
ATOM 4124 C C . GLU A 1 538 ? 12.843 12.734 -27.839 1.00 82.81 538 GLU A C 1
ATOM 4126 O O . GLU A 1 538 ? 11.999 12.845 -28.729 1.00 82.81 538 GLU A O 1
ATOM 4131 N N . ARG A 1 539 ? 13.099 11.550 -27.270 1.00 86.88 539 ARG A N 1
ATOM 4132 C CA . ARG A 1 539 ? 12.488 10.285 -27.686 1.00 86.88 539 ARG A CA 1
ATOM 4133 C C . ARG A 1 539 ? 11.612 9.727 -26.578 1.00 86.88 539 ARG A C 1
ATOM 4135 O O . ARG A 1 539 ? 11.988 9.700 -25.410 1.00 86.88 539 ARG A O 1
ATOM 4142 N N . SER A 1 540 ? 10.450 9.212 -26.972 1.00 91.31 540 SER A N 1
ATOM 4143 C CA . SER A 1 540 ? 9.599 8.446 -26.063 1.00 91.31 540 SER A CA 1
ATOM 4144 C C . SER A 1 540 ? 10.284 7.145 -25.626 1.00 91.31 540 SER A C 1
ATOM 4146 O O . SER A 1 540 ? 10.988 6.530 -26.435 1.00 91.31 540 SER A O 1
ATOM 4148 N N . PRO A 1 541 ? 10.035 6.680 -24.389 1.00 96.44 541 PRO A N 1
ATOM 4149 C CA . PRO A 1 541 ? 10.575 5.416 -23.911 1.00 96.44 541 PRO A CA 1
ATOM 4150 C C . PRO A 1 541 ? 10.102 4.230 -24.766 1.00 96.44 541 PRO A C 1
ATOM 4152 O O . PRO A 1 541 ? 8.962 4.179 -25.245 1.00 96.44 541 PRO A O 1
ATOM 4155 N N . HIS A 1 542 ? 10.995 3.254 -24.933 1.00 96.50 542 HIS A N 1
ATOM 4156 C CA . HIS A 1 542 ? 10.747 1.998 -25.629 1.00 96.50 542 HIS A CA 1
ATOM 4157 C C . HIS A 1 542 ? 10.492 0.886 -24.610 1.00 96.50 542 HIS A C 1
ATOM 4159 O O . HIS A 1 542 ? 11.416 0.192 -24.191 1.00 96.50 542 HIS A O 1
ATOM 4165 N N . ARG A 1 543 ? 9.235 0.742 -24.182 1.00 97.06 543 ARG A N 1
ATOM 4166 C CA . ARG A 1 543 ? 8.820 -0.287 -23.221 1.00 97.06 543 ARG A CA 1
ATOM 4167 C C . ARG A 1 543 ? 9.237 -1.688 -23.665 1.00 97.06 543 ARG A C 1
ATOM 4169 O O . ARG A 1 543 ? 8.970 -2.091 -24.796 1.00 97.06 543 ARG A O 1
ATOM 4176 N N . MET A 1 544 ? 9.796 -2.446 -22.726 1.00 96.06 544 MET A N 1
ATOM 4177 C CA . MET A 1 544 ? 10.088 -3.866 -22.886 1.00 96.06 544 MET A CA 1
ATOM 4178 C C . MET A 1 544 ? 9.337 -4.671 -21.827 1.00 96.06 544 MET A C 1
ATOM 4180 O O . MET A 1 544 ? 9.548 -4.477 -20.632 1.00 96.06 544 MET A O 1
ATOM 4184 N N . ASP A 1 545 ? 8.501 -5.609 -22.266 1.00 95.56 545 ASP A N 1
ATOM 4185 C CA . ASP A 1 545 ? 7.879 -6.596 -21.384 1.00 95.56 545 ASP A CA 1
ATOM 4186 C C . ASP A 1 545 ? 8.743 -7.872 -21.351 1.00 95.56 545 ASP A C 1
ATOM 4188 O O . ASP A 1 545 ? 8.973 -8.466 -22.408 1.00 95.56 545 ASP A O 1
ATOM 4192 N N . PRO A 1 546 ? 9.208 -8.326 -20.173 1.00 93.06 546 PRO A N 1
ATOM 4193 C CA . PRO A 1 546 ? 9.820 -9.643 -20.008 1.00 93.06 546 PRO A CA 1
ATOM 4194 C C . PRO A 1 546 ? 8.929 -10.794 -20.515 1.00 93.06 546 PRO A C 1
ATOM 4196 O O . PRO A 1 546 ? 7.706 -10.763 -20.364 1.00 93.06 546 PRO A O 1
ATOM 4199 N N . GLY A 1 547 ? 9.547 -11.824 -21.103 1.00 90.56 547 GLY A N 1
ATOM 4200 C CA . GLY A 1 547 ? 8.850 -12.982 -21.674 1.00 90.56 547 GLY A CA 1
ATOM 4201 C C . GLY A 1 547 ? 8.627 -14.148 -20.706 1.00 90.56 547 GLY A C 1
ATOM 4202 O O . GLY A 1 547 ? 9.360 -14.312 -19.733 1.00 90.56 547 GLY A O 1
ATOM 4203 N N . PHE A 1 548 ? 7.640 -14.997 -21.003 1.00 89.38 548 PHE A N 1
ATOM 4204 C CA . PHE A 1 548 ? 7.244 -16.159 -20.182 1.00 89.38 548 PHE A CA 1
ATOM 4205 C C . PHE A 1 548 ? 7.729 -17.511 -20.746 1.00 89.38 548 PHE A C 1
ATOM 4207 O O . PHE A 1 548 ? 7.350 -18.571 -20.252 1.00 89.38 548 PHE A O 1
ATOM 4214 N N . ASP A 1 549 ? 8.544 -17.477 -21.797 1.00 82.06 549 ASP A N 1
ATOM 4215 C CA . ASP A 1 549 ? 9.036 -18.612 -22.589 1.00 82.06 549 ASP A CA 1
ATOM 4216 C C . ASP A 1 549 ? 10.435 -19.107 -22.182 1.00 82.06 549 ASP A C 1
ATOM 4218 O O . ASP A 1 549 ? 10.851 -20.177 -22.619 1.00 82.06 549 ASP A O 1
ATOM 4222 N N . LEU A 1 550 ? 11.155 -18.372 -21.324 1.00 71.25 550 LEU A N 1
ATOM 4223 C CA . LEU A 1 550 ? 12.491 -18.747 -20.846 1.00 71.25 550 LEU A CA 1
ATOM 4224 C C . LEU A 1 550 ? 12.541 -18.866 -19.319 1.00 71.25 550 LEU A C 1
ATOM 4226 O O . LEU A 1 550 ? 12.227 -17.919 -18.596 1.00 71.25 550 LEU A O 1
ATOM 4230 N N . LEU A 1 551 ? 13.026 -20.014 -18.841 1.00 66.44 551 LEU A N 1
ATOM 4231 C CA . LEU A 1 551 ? 13.314 -20.289 -17.432 1.00 66.44 551 LEU A CA 1
ATOM 4232 C C . LEU A 1 551 ? 14.806 -20.589 -17.242 1.00 66.44 551 LEU A C 1
ATOM 4234 O O . LEU A 1 551 ? 15.396 -21.375 -17.991 1.00 66.44 551 LEU A O 1
ATOM 4238 N N . ASP A 1 552 ? 15.415 -19.997 -16.214 1.00 61.03 552 ASP A N 1
ATOM 4239 C CA . ASP A 1 552 ? 16.796 -20.312 -15.842 1.00 61.03 552 ASP A CA 1
ATOM 4240 C C . ASP A 1 552 ? 16.894 -21.779 -15.383 1.00 61.03 552 ASP A C 1
ATOM 4242 O O . ASP A 1 552 ? 16.129 -22.234 -14.535 1.00 61.03 552 ASP A O 1
ATOM 4246 N N . GLY A 1 553 ? 17.833 -22.538 -15.960 1.00 52.72 553 GLY A N 1
ATOM 4247 C CA . GLY A 1 553 ? 18.013 -23.969 -15.676 1.00 52.72 553 GLY A CA 1
ATOM 4248 C C . GLY A 1 553 ? 17.292 -24.930 -16.631 1.00 52.72 553 GLY A C 1
ATOM 4249 O O . GLY A 1 553 ? 17.509 -26.137 -16.526 1.00 52.72 553 GLY A O 1
ATOM 4250 N N . ALA A 1 554 ? 16.505 -24.437 -17.596 1.00 51.78 554 ALA A N 1
ATOM 4251 C CA . ALA A 1 554 ? 16.030 -25.271 -18.702 1.00 51.78 554 ALA A CA 1
ATOM 4252 C C . ALA A 1 554 ? 17.217 -25.671 -19.613 1.00 51.78 554 ALA A C 1
ATOM 4254 O O . ALA A 1 554 ? 18.044 -24.804 -19.944 1.00 51.78 554 ALA A O 1
ATOM 4255 N N . PRO A 1 555 ? 17.350 -26.959 -20.002 1.00 43.28 555 PRO A N 1
ATOM 4256 C CA . PRO A 1 555 ? 18.422 -27.390 -20.891 1.00 43.28 555 PRO A CA 1
ATOM 4257 C C . PRO A 1 555 ? 18.284 -26.711 -22.258 1.00 43.28 555 PRO A C 1
ATOM 4259 O O . PRO A 1 555 ? 17.180 -26.571 -22.776 1.00 43.28 555 PRO A O 1
ATOM 4262 N N . ALA A 1 556 ? 19.415 -26.322 -22.857 1.00 42.09 556 ALA A N 1
ATOM 4263 C CA . ALA A 1 556 ? 19.468 -25.625 -24.150 1.00 42.09 556 ALA A CA 1
ATOM 4264 C C . ALA A 1 556 ? 18.838 -26.419 -25.316 1.00 42.09 556 ALA A C 1
ATOM 4266 O O . ALA A 1 556 ? 18.535 -25.844 -26.354 1.00 42.09 556 ALA A O 1
ATOM 4267 N N . ALA A 1 557 ? 18.629 -27.726 -25.130 1.00 35.84 557 ALA A N 1
ATOM 4268 C CA . ALA A 1 557 ? 18.043 -28.648 -26.099 1.00 35.84 557 ALA A CA 1
ATOM 4269 C C . ALA A 1 557 ? 16.611 -29.105 -25.743 1.00 35.84 557 ALA A C 1
ATOM 4271 O O . ALA A 1 557 ? 16.141 -30.097 -26.295 1.00 35.84 557 ALA A O 1
ATOM 4272 N N . ALA A 1 558 ? 15.919 -28.451 -24.799 1.00 35.44 558 ALA A N 1
ATOM 4273 C CA . ALA A 1 558 ? 14.513 -28.767 -24.550 1.00 35.44 558 ALA A CA 1
ATOM 4274 C C . ALA A 1 558 ? 13.682 -28.417 -25.796 1.00 35.44 558 ALA A C 1
ATOM 4276 O O . ALA A 1 558 ? 13.595 -27.252 -26.179 1.00 35.44 558 ALA A O 1
ATOM 4277 N N . GLU A 1 559 ? 13.114 -29.448 -26.424 1.00 32.12 559 GLU A N 1
ATOM 4278 C CA . GLU A 1 559 ? 12.232 -29.374 -27.591 1.00 32.12 559 GLU A CA 1
ATOM 4279 C C . GLU A 1 559 ? 11.221 -28.206 -27.497 1.00 32.12 559 GLU A C 1
ATOM 4281 O O . GLU A 1 559 ? 10.654 -27.969 -26.422 1.00 32.12 559 GLU A O 1
ATOM 4286 N N . PRO A 1 560 ? 10.907 -27.525 -28.618 1.00 37.44 560 PRO A N 1
ATOM 4287 C CA . PRO A 1 560 ? 9.950 -26.412 -28.668 1.00 37.44 560 PRO A CA 1
ATOM 4288 C C . PRO A 1 560 ? 8.514 -26.789 -28.239 1.00 37.44 560 PRO A C 1
ATOM 4290 O O . PRO A 1 560 ? 7.668 -25.913 -28.078 1.00 37.44 560 PRO A O 1
ATOM 4293 N N . ASP A 1 561 ? 8.242 -28.075 -27.996 1.00 38.50 561 ASP A N 1
ATOM 4294 C CA . ASP A 1 561 ? 6.955 -28.623 -27.547 1.00 38.50 561 ASP A CA 1
ATOM 4295 C C . ASP A 1 561 ? 6.789 -28.665 -26.000 1.00 38.50 561 ASP A C 1
ATOM 4297 O O . ASP A 1 561 ? 5.803 -29.194 -25.479 1.00 38.50 561 ASP A O 1
ATOM 4301 N N . GLY A 1 562 ? 7.717 -28.064 -25.234 1.00 41.00 562 GLY A N 1
ATOM 4302 C CA . GLY A 1 562 ? 7.751 -28.010 -23.754 1.00 41.00 562 GLY A CA 1
ATOM 4303 C C . GLY A 1 562 ? 6.592 -27.275 -23.044 1.00 41.00 562 GLY A C 1
ATOM 4304 O O . GLY A 1 562 ? 6.615 -27.082 -21.823 1.00 41.00 562 GLY A O 1
ATOM 4305 N N . LEU A 1 563 ? 5.554 -26.881 -23.788 1.00 48.81 563 LEU A N 1
ATOM 4306 C CA . LEU A 1 563 ? 4.332 -26.238 -23.290 1.00 48.81 563 LEU A CA 1
ATOM 4307 C C . LEU A 1 563 ? 3.263 -27.228 -22.773 1.00 48.81 563 LEU A C 1
ATOM 4309 O O . LEU A 1 563 ? 2.215 -26.781 -22.313 1.00 48.81 563 LEU A O 1
ATOM 4313 N N . ARG A 1 564 ? 3.470 -28.552 -22.867 1.00 44.88 564 ARG A N 1
ATOM 4314 C CA . ARG A 1 564 ? 2.357 -29.527 -22.800 1.00 44.88 564 ARG A CA 1
ATOM 4315 C C . ARG A 1 564 ? 2.049 -30.200 -21.461 1.00 44.88 564 ARG A C 1
ATOM 4317 O O . ARG A 1 564 ? 0.921 -30.656 -21.298 1.00 44.88 564 ARG A O 1
ATOM 4324 N N . ALA A 1 565 ? 2.959 -30.266 -20.493 1.00 53.97 565 ALA A N 1
ATOM 4325 C CA . ALA A 1 565 ? 2.608 -30.867 -19.204 1.00 53.97 565 ALA A CA 1
ATOM 4326 C C . ALA A 1 565 ? 1.995 -29.809 -18.277 1.00 53.97 565 ALA A C 1
ATOM 4328 O O . ALA A 1 565 ? 2.701 -28.919 -17.791 1.00 53.97 565 ALA A O 1
ATOM 4329 N N . VAL A 1 566 ? 0.682 -29.909 -18.032 1.00 59.16 566 VAL A N 1
ATOM 4330 C CA . VAL A 1 566 ? 0.056 -29.283 -16.859 1.00 59.16 566 VAL A CA 1
ATOM 4331 C C . VAL A 1 566 ? 0.869 -29.731 -15.654 1.00 59.16 566 VAL A C 1
ATOM 4333 O O . VAL A 1 566 ? 1.090 -30.928 -15.456 1.00 59.16 566 VAL A O 1
ATOM 4336 N N . ARG A 1 567 ? 1.383 -28.768 -14.890 1.00 77.69 567 ARG A N 1
ATOM 4337 C CA . ARG A 1 567 ? 2.145 -29.077 -13.688 1.00 77.69 567 ARG A CA 1
ATOM 4338 C C . ARG A 1 567 ? 1.229 -29.852 -12.742 1.00 77.69 567 ARG A C 1
ATOM 4340 O O . ARG A 1 567 ? 0.158 -29.364 -12.396 1.00 77.69 567 ARG A O 1
ATOM 4347 N N . SER A 1 568 ? 1.651 -31.048 -12.342 1.00 80.69 568 SER A N 1
ATOM 4348 C CA . SER A 1 568 ? 0.902 -31.855 -11.381 1.00 80.69 568 SER A CA 1
ATOM 4349 C C . SER A 1 568 ? 0.783 -31.115 -10.053 1.00 80.69 568 SER A C 1
ATOM 4351 O O . SER A 1 568 ? 1.757 -30.507 -9.592 1.00 80.69 568 SER A O 1
ATOM 4353 N N . VAL A 1 569 ? -0.383 -31.213 -9.418 1.00 89.38 569 VAL A N 1
ATOM 4354 C CA . VAL A 1 569 ? -0.596 -30.689 -8.068 1.00 89.38 569 VAL A CA 1
ATOM 4355 C C . VAL A 1 569 ? 0.371 -31.400 -7.109 1.00 89.38 569 VAL A C 1
ATOM 4357 O O . VAL A 1 569 ? 0.365 -32.631 -7.058 1.00 89.38 569 VAL A O 1
ATOM 4360 N N . PRO A 1 570 ? 1.218 -30.676 -6.351 1.00 89.75 570 PRO A N 1
ATOM 4361 C CA . PRO A 1 570 ? 2.113 -31.302 -5.385 1.00 89.75 570 PRO A CA 1
ATOM 4362 C C . PRO A 1 570 ? 1.343 -32.111 -4.332 1.00 89.75 570 PRO A C 1
ATOM 4364 O O . PRO A 1 570 ? 0.403 -31.609 -3.704 1.00 89.75 570 PRO A O 1
ATOM 4367 N N . GLU A 1 571 ? 1.758 -33.358 -4.116 1.00 87.25 571 GLU A N 1
ATOM 4368 C CA . GLU A 1 571 ? 1.233 -34.199 -3.039 1.00 87.25 571 GLU A CA 1
ATOM 4369 C C . GLU A 1 571 ? 1.676 -33.689 -1.656 1.00 87.25 571 GLU A C 1
ATOM 4371 O O . GLU A 1 571 ? 2.686 -32.996 -1.515 1.00 87.25 571 GLU A O 1
ATOM 4376 N N . GLY A 1 572 ? 0.928 -34.064 -0.616 1.00 89.69 572 GLY A N 1
ATOM 4377 C CA . GLY A 1 572 ? 1.231 -33.700 0.769 1.00 89.69 572 GLY A CA 1
ATOM 4378 C C . GLY A 1 572 ? 0.632 -32.364 1.216 1.00 89.69 572 GLY A C 1
ATOM 4379 O O . GLY A 1 572 ? -0.395 -31.916 0.701 1.00 89.69 572 GLY A O 1
ATOM 4380 N N . VAL A 1 573 ? 1.252 -31.768 2.240 1.00 94.12 573 VAL A N 1
ATOM 4381 C CA . VAL A 1 573 ? 0.802 -30.514 2.862 1.00 94.12 573 VAL A CA 1
ATOM 4382 C C . VAL A 1 573 ? 0.979 -29.358 1.865 1.00 94.12 573 VAL A C 1
ATOM 4384 O O . VAL A 1 573 ? 2.085 -29.180 1.352 1.00 94.12 573 VAL A O 1
ATOM 4387 N N . PRO A 1 574 ? -0.066 -28.558 1.574 1.00 96.12 574 PRO A N 1
ATOM 4388 C CA . PRO A 1 574 ? 0.057 -27.418 0.671 1.00 96.12 574 PRO A CA 1
ATOM 4389 C C . PRO A 1 574 ? 1.095 -26.407 1.165 1.00 96.12 574 PRO A C 1
ATOM 4391 O O . PRO A 1 574 ? 1.036 -25.965 2.313 1.00 96.12 574 PRO A O 1
ATOM 4394 N N . GLN A 1 575 ? 2.013 -26.012 0.282 1.00 97.38 575 GLN A N 1
ATOM 4395 C CA . GLN A 1 575 ? 3.063 -25.040 0.585 1.00 97.38 575 GLN A CA 1
ATOM 4396 C C . GLN A 1 575 ? 2.804 -23.707 -0.119 1.00 97.38 575 GLN A C 1
ATOM 4398 O O . GLN A 1 575 ? 2.678 -23.649 -1.342 1.00 97.38 575 GLN A O 1
ATOM 4403 N N . ILE A 1 576 ? 2.768 -22.631 0.653 1.00 98.62 576 ILE A N 1
ATOM 4404 C CA . ILE A 1 576 ? 2.727 -21.249 0.190 1.00 98.62 576 ILE A CA 1
ATOM 4405 C C . ILE A 1 576 ? 4.169 -20.743 0.104 1.00 98.62 576 ILE A C 1
ATOM 4407 O O . ILE A 1 576 ? 4.962 -20.973 1.017 1.00 98.62 576 ILE A O 1
ATOM 4411 N N . LEU A 1 577 ? 4.517 -20.047 -0.976 1.00 98.12 577 LEU A N 1
ATOM 4412 C CA . LEU A 1 577 ? 5.843 -19.473 -1.186 1.00 98.12 577 LEU A CA 1
ATOM 4413 C C . LEU A 1 577 ? 5.767 -17.948 -1.270 1.00 98.12 577 LEU A C 1
ATOM 4415 O O . LEU A 1 577 ? 5.029 -17.393 -2.083 1.00 98.12 577 LEU A O 1
ATOM 4419 N N . VAL A 1 578 ? 6.600 -17.282 -0.473 1.00 97.19 578 VAL A N 1
ATOM 4420 C CA . VAL A 1 578 ? 6.942 -15.865 -0.628 1.00 97.19 578 VAL A CA 1
ATOM 4421 C C . VAL A 1 578 ? 8.442 -15.781 -0.887 1.00 97.19 578 VAL A C 1
ATOM 4423 O O . VAL A 1 578 ? 9.249 -16.287 -0.106 1.00 97.19 578 VAL A O 1
ATOM 4426 N N . MET A 1 579 ? 8.837 -15.155 -1.991 1.00 90.75 579 MET A N 1
ATOM 4427 C CA . MET A 1 579 ? 10.238 -15.057 -2.396 1.00 90.75 579 MET A CA 1
ATOM 4428 C C . MET A 1 579 ? 10.579 -13.638 -2.840 1.00 90.75 579 MET A C 1
ATOM 4430 O O . MET A 1 579 ? 9.793 -12.964 -3.500 1.00 90.75 579 MET A O 1
ATOM 4434 N N . GLY A 1 580 ? 11.780 -13.196 -2.484 1.00 86.88 580 GLY A N 1
ATOM 4435 C CA . GLY A 1 580 ? 12.323 -11.904 -2.878 1.00 86.88 580 GLY A CA 1
ATOM 4436 C C . GLY A 1 580 ? 13.452 -11.486 -1.947 1.00 86.88 580 GLY A C 1
ATOM 4437 O O . GLY A 1 580 ? 13.843 -12.229 -1.053 1.00 86.88 580 GLY A O 1
ATOM 4438 N N . ARG A 1 581 ? 13.971 -10.275 -2.127 1.00 84.62 581 ARG A N 1
ATOM 4439 C CA . ARG A 1 581 ? 14.966 -9.707 -1.215 1.00 84.62 581 ARG A CA 1
ATOM 4440 C C . ARG A 1 581 ? 14.287 -9.293 0.095 1.00 84.62 581 ARG A C 1
ATOM 4442 O O . ARG A 1 581 ? 13.607 -8.275 0.128 1.00 84.62 581 ARG A O 1
ATOM 4449 N N . MET A 1 582 ? 14.449 -10.079 1.160 1.00 90.00 582 MET A N 1
ATOM 4450 C CA . MET A 1 582 ? 13.751 -9.837 2.437 1.00 90.00 582 MET A CA 1
ATOM 4451 C C . MET A 1 582 ? 14.414 -8.769 3.312 1.00 90.00 582 MET A C 1
ATOM 4453 O O . MET A 1 582 ? 13.860 -8.395 4.338 1.00 90.00 582 MET A O 1
ATOM 4457 N N . GLU A 1 583 ? 15.562 -8.235 2.898 1.00 83.38 583 GLU A N 1
ATOM 4458 C CA . GLU A 1 583 ? 16.070 -6.957 3.423 1.00 83.38 583 GLU A CA 1
ATOM 4459 C C . GLU A 1 583 ? 15.048 -5.832 3.168 1.00 83.38 583 GLU A C 1
ATOM 4461 O O . GLU A 1 583 ? 14.856 -4.969 4.013 1.00 83.38 583 GLU A O 1
ATOM 4466 N N . ASP A 1 584 ? 14.298 -5.925 2.063 1.00 83.25 584 ASP A N 1
ATOM 4467 C CA . ASP A 1 584 ? 13.186 -5.037 1.720 1.00 83.25 584 ASP A CA 1
ATOM 4468 C C . ASP A 1 584 ? 11.819 -5.679 2.063 1.00 83.25 584 ASP A C 1
ATOM 4470 O O . ASP A 1 584 ? 10.829 -5.465 1.358 1.00 83.25 584 ASP A O 1
ATOM 4474 N N . ALA A 1 585 ? 11.734 -6.511 3.114 1.00 87.31 585 ALA A N 1
ATOM 4475 C CA . ALA A 1 585 ? 10.500 -7.227 3.480 1.00 87.31 585 ALA A CA 1
ATOM 4476 C C . ALA A 1 585 ? 9.238 -6.334 3.559 1.00 87.31 585 ALA A C 1
ATOM 4478 O O . ALA A 1 585 ? 8.190 -6.782 3.077 1.00 87.31 585 ALA A O 1
ATOM 4479 N N . PRO A 1 586 ? 9.301 -5.079 4.060 1.00 87.94 586 PRO A N 1
ATOM 4480 C CA . PRO A 1 586 ? 8.165 -4.157 4.006 1.00 87.94 586 PRO A CA 1
ATOM 4481 C C . PRO A 1 586 ? 7.724 -3.812 2.574 1.00 87.94 586 PRO A C 1
ATOM 4483 O O . PRO A 1 586 ? 6.529 -3.837 2.277 1.00 87.94 586 PRO A O 1
ATOM 4486 N N . VAL A 1 587 ? 8.658 -3.559 1.648 1.00 88.44 587 VAL A N 1
ATOM 4487 C CA . VAL A 1 587 ? 8.340 -3.331 0.221 1.00 88.44 587 VAL A CA 1
ATOM 4488 C C . VAL A 1 587 ? 7.691 -4.573 -0.380 1.00 88.44 587 VAL A C 1
ATOM 4490 O O . VAL A 1 587 ? 6.718 -4.469 -1.127 1.00 88.44 587 VAL A O 1
ATOM 4493 N N . LYS A 1 588 ? 8.211 -5.758 -0.036 1.00 91.25 588 LYS A N 1
ATOM 4494 C CA . LYS A 1 588 ? 7.716 -7.045 -0.545 1.00 91.25 588 LYS A CA 1
ATOM 4495 C C . LYS A 1 588 ? 6.392 -7.497 0.073 1.00 91.25 588 LYS A C 1
ATOM 4497 O O . LYS A 1 588 ? 5.816 -8.464 -0.419 1.00 91.25 588 LYS A O 1
ATOM 4502 N N . GLY A 1 589 ? 5.887 -6.780 1.080 1.00 92.19 589 GLY A N 1
ATOM 4503 C CA . GLY A 1 589 ? 4.596 -7.053 1.710 1.00 92.19 589 GLY A CA 1
ATOM 4504 C C . GLY A 1 589 ? 4.571 -8.369 2.482 1.00 92.19 589 GLY A C 1
ATOM 4505 O O . GLY A 1 589 ? 3.541 -9.039 2.527 1.00 92.19 589 GLY A O 1
ATOM 4506 N N . LEU A 1 590 ? 5.701 -8.788 3.061 1.00 94.19 590 LEU A N 1
ATOM 4507 C CA . LEU A 1 590 ? 5.767 -10.063 3.783 1.00 94.19 590 LEU A CA 1
ATOM 4508 C C . LEU A 1 590 ? 4.790 -10.108 4.973 1.00 94.19 590 LEU A C 1
ATOM 4510 O O . LEU A 1 590 ? 4.223 -11.154 5.282 1.00 94.19 590 LEU A O 1
ATOM 4514 N N . ASP A 1 591 ? 4.556 -8.961 5.599 1.00 92.56 591 ASP A N 1
ATOM 4515 C CA . ASP A 1 591 ? 3.552 -8.755 6.637 1.00 92.56 591 ASP A CA 1
ATOM 4516 C C . ASP A 1 591 ? 2.119 -8.946 6.122 1.00 92.56 591 ASP A C 1
ATOM 4518 O O . ASP A 1 591 ? 1.319 -9.620 6.775 1.00 92.56 591 ASP A O 1
ATOM 4522 N N . ILE A 1 592 ? 1.816 -8.443 4.921 1.00 93.56 592 ILE A N 1
ATOM 4523 C CA . ILE A 1 592 ? 0.533 -8.669 4.241 1.00 93.56 592 ILE A CA 1
ATOM 4524 C C . ILE A 1 592 ? 0.349 -10.166 3.976 1.00 93.56 592 ILE A C 1
ATOM 4526 O O . ILE A 1 592 ? -0.695 -10.719 4.318 1.00 93.56 592 ILE A O 1
ATOM 4530 N N . ALA A 1 593 ? 1.376 -10.847 3.447 1.00 95.62 593 ALA A N 1
ATOM 4531 C CA . ALA A 1 593 ? 1.332 -12.293 3.225 1.00 95.62 593 ALA A CA 1
ATOM 4532 C C . ALA A 1 593 ? 1.062 -13.055 4.531 1.00 95.62 593 ALA A C 1
ATOM 4534 O O . ALA A 1 593 ? 0.140 -13.865 4.584 1.00 95.62 593 ALA A O 1
ATOM 4535 N N . GLY A 1 594 ? 1.824 -12.781 5.597 1.00 96.00 594 GLY A N 1
ATOM 4536 C CA . GLY A 1 594 ? 1.664 -13.460 6.885 1.00 96.00 594 GLY A CA 1
ATOM 4537 C C . GLY A 1 594 ? 0.253 -13.302 7.458 1.00 96.00 594 GLY A C 1
ATOM 4538 O O . GLY A 1 594 ? -0.392 -14.290 7.815 1.00 96.00 594 GLY A O 1
ATOM 4539 N N . ARG A 1 595 ? -0.272 -12.073 7.476 1.00 95.31 595 ARG A N 1
ATOM 4540 C CA . ARG A 1 595 ? -1.615 -11.781 8.003 1.00 95.31 595 ARG A CA 1
ATOM 4541 C C . ARG A 1 595 ? -2.722 -12.386 7.147 1.00 95.31 595 ARG A C 1
ATOM 4543 O O . ARG A 1 595 ? -3.651 -12.982 7.692 1.00 95.31 595 ARG A O 1
ATOM 4550 N N . ALA A 1 596 ? -2.613 -12.281 5.823 1.00 95.88 596 ALA A N 1
ATOM 4551 C CA . ALA A 1 596 ? -3.584 -12.857 4.899 1.00 95.88 596 ALA A CA 1
ATOM 4552 C C . ALA A 1 596 ? -3.621 -14.387 5.006 1.00 95.88 596 ALA A C 1
ATOM 4554 O O . ALA A 1 596 ? -4.700 -14.968 5.058 1.00 95.88 596 ALA A O 1
ATOM 4555 N N . VAL A 1 597 ? -2.464 -15.044 5.142 1.00 97.50 597 VAL A N 1
ATOM 4556 C CA . VAL A 1 597 ? -2.388 -16.492 5.394 1.00 97.50 597 VAL A CA 1
ATOM 4557 C C . VAL A 1 597 ? -3.045 -16.852 6.729 1.00 97.50 597 VAL A C 1
ATOM 4559 O O . VAL A 1 597 ? -3.864 -17.768 6.782 1.00 97.50 597 VAL A O 1
ATOM 4562 N N . GLY A 1 598 ? -2.760 -16.103 7.797 1.00 95.38 598 GLY A N 1
ATOM 4563 C CA . GLY A 1 598 ? -3.376 -16.309 9.112 1.00 95.38 598 GLY A CA 1
ATOM 4564 C C . GLY A 1 598 ? -4.902 -16.160 9.127 1.00 95.38 598 GLY A C 1
ATOM 4565 O O . GLY A 1 598 ? -5.587 -16.848 9.890 1.00 95.38 598 GLY A O 1
ATOM 4566 N N . ARG A 1 599 ? -5.450 -15.280 8.284 1.00 95.06 599 ARG A N 1
ATOM 4567 C CA . ARG A 1 599 ? -6.898 -15.110 8.076 1.00 95.06 599 ARG A CA 1
ATOM 4568 C C . ARG A 1 599 ? -7.474 -16.203 7.177 1.00 95.06 599 ARG A C 1
ATOM 4570 O O . ARG A 1 599 ? -8.483 -16.803 7.533 1.00 95.06 599 ARG A O 1
ATOM 4577 N N . ALA A 1 600 ? -6.789 -16.549 6.089 1.00 96.12 600 ALA A N 1
ATOM 4578 C CA . ALA A 1 600 ? -7.199 -17.596 5.156 1.00 96.12 600 ALA A CA 1
ATOM 4579 C C . ALA A 1 600 ? -7.383 -18.955 5.845 1.00 96.12 600 ALA A C 1
ATOM 4581 O O . ALA A 1 600 ? -8.342 -19.665 5.558 1.00 96.12 600 ALA A O 1
ATOM 4582 N N . VAL A 1 601 ? -6.519 -19.293 6.809 1.00 94.81 601 VAL A N 1
ATOM 4583 C CA . VAL A 1 601 ? -6.658 -20.513 7.624 1.00 94.81 601 VAL A CA 1
ATOM 4584 C C . VAL A 1 601 ? -8.002 -20.569 8.355 1.00 94.81 601 VAL A C 1
ATOM 4586 O O . VAL A 1 601 ? -8.573 -21.647 8.500 1.00 94.81 601 VAL A O 1
ATOM 4589 N N . ARG A 1 602 ? -8.514 -19.423 8.819 1.00 91.81 602 ARG A N 1
ATOM 4590 C CA . ARG A 1 602 ? -9.786 -19.329 9.556 1.00 91.81 602 ARG A CA 1
ATOM 4591 C C . ARG A 1 602 ? -10.992 -19.441 8.625 1.00 91.81 602 ARG A C 1
ATOM 4593 O O . ARG A 1 602 ? -12.042 -19.896 9.063 1.00 91.81 602 ARG A O 1
ATOM 4600 N N . LEU A 1 603 ? -10.829 -19.027 7.367 1.00 90.75 603 LEU A N 1
ATOM 4601 C CA . LEU A 1 603 ?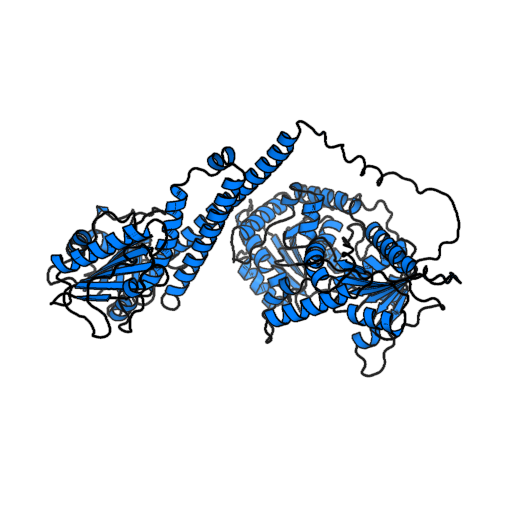 -11.844 -19.133 6.314 1.00 90.75 603 LEU A CA 1
ATOM 4602 C C . LEU A 1 603 ? -11.907 -20.540 5.706 1.00 90.75 603 LEU A C 1
ATOM 4604 O O . LEU A 1 603 ? -12.958 -20.973 5.240 1.00 90.75 603 LEU A O 1
ATOM 4608 N N . ALA A 1 604 ? -10.781 -21.251 5.688 1.00 88.12 604 ALA A N 1
ATOM 4609 C CA . ALA A 1 604 ? -10.676 -22.565 5.078 1.00 88.12 604 ALA A CA 1
ATOM 4610 C C . ALA A 1 604 ? -11.518 -23.623 5.813 1.00 88.12 604 ALA A C 1
ATOM 4612 O O . ALA A 1 604 ? -11.556 -23.710 7.043 1.00 88.12 604 ALA A O 1
ATOM 4613 N N . THR A 1 605 ? -12.180 -24.475 5.033 1.00 77.94 605 THR A N 1
ATOM 4614 C CA . THR A 1 605 ? -12.978 -25.588 5.545 1.00 77.94 605 THR A CA 1
ATOM 4615 C C . THR A 1 605 ? -12.073 -26.767 5.923 1.00 77.94 605 THR A C 1
ATOM 4617 O O . THR A 1 605 ? -11.036 -27.001 5.310 1.00 77.94 605 THR A O 1
ATOM 4620 N N . GLY A 1 606 ? -12.446 -27.525 6.962 1.00 72.12 606 GLY A N 1
ATOM 4621 C CA . GLY A 1 606 ? -11.771 -28.783 7.309 1.00 72.12 606 GLY A CA 1
ATOM 4622 C C . GLY A 1 606 ? -10.350 -28.647 7.876 1.00 72.12 606 GLY A C 1
ATOM 4623 O O . GLY A 1 606 ? -9.415 -29.136 7.256 1.00 72.12 606 GLY A O 1
ATOM 4624 N N . ARG A 1 607 ? -10.207 -28.042 9.073 1.00 72.62 607 ARG A N 1
ATOM 4625 C CA . ARG A 1 607 ? -8.973 -27.973 9.907 1.00 72.62 607 ARG A CA 1
ATOM 4626 C C . ARG A 1 607 ? -7.675 -28.049 9.075 1.00 72.62 607 ARG A C 1
ATOM 4628 O O . ARG A 1 607 ? -6.957 -29.049 9.169 1.00 72.62 607 ARG A O 1
ATOM 4635 N N . PRO A 1 608 ? -7.400 -27.033 8.241 1.00 85.31 608 PRO A N 1
ATOM 4636 C CA . PRO A 1 608 ? -6.300 -27.089 7.290 1.00 85.31 608 PRO A CA 1
ATOM 4637 C C . PRO A 1 608 ? -4.956 -27.184 8.015 1.00 85.31 608 PRO A C 1
ATOM 4639 O O . PRO A 1 608 ? -4.804 -26.719 9.144 1.00 85.31 608 PRO A O 1
ATOM 4642 N N . ARG A 1 609 ? -3.963 -27.745 7.327 1.00 94.19 609 ARG A N 1
ATOM 4643 C CA . ARG A 1 609 ? -2.546 -27.620 7.671 1.00 94.19 609 ARG A CA 1
ATOM 4644 C C . ARG A 1 609 ? -1.817 -27.137 6.430 1.00 94.19 609 ARG A C 1
ATOM 4646 O O . ARG A 1 609 ? -1.982 -27.757 5.381 1.00 94.19 609 ARG A O 1
ATOM 4653 N N . TRP A 1 610 ? -1.034 -26.071 6.550 1.00 97.12 610 TRP A N 1
ATOM 4654 C CA . TRP A 1 610 ? -0.274 -25.473 5.449 1.00 97.12 610 TRP A CA 1
ATOM 4655 C C . TRP A 1 610 ? 1.186 -25.257 5.850 1.00 97.12 610 TRP A C 1
ATOM 4657 O O . TRP A 1 610 ? 1.512 -25.165 7.031 1.00 97.12 610 TRP A O 1
ATOM 4667 N N . GLU A 1 611 ? 2.068 -25.140 4.867 1.00 97.69 611 GLU A N 1
ATOM 4668 C CA . GLU A 1 611 ? 3.441 -24.669 5.051 1.00 97.69 611 GLU A CA 1
ATOM 4669 C C . GLU A 1 611 ? 3.581 -23.271 4.443 1.00 97.69 611 GLU A C 1
ATOM 4671 O O . GLU A 1 611 ? 3.039 -23.013 3.370 1.00 97.69 611 GLU A O 1
ATOM 4676 N N . LEU A 1 612 ? 4.336 -22.375 5.082 1.00 98.38 612 LEU A N 1
ATOM 4677 C CA . LEU A 1 612 ? 4.768 -21.113 4.478 1.00 98.38 612 LEU A CA 1
ATOM 4678 C C . LEU A 1 612 ? 6.293 -21.089 4.387 1.00 98.38 612 LEU A C 1
ATOM 4680 O O . LEU A 1 612 ? 6.984 -21.030 5.405 1.00 98.38 612 LEU A O 1
ATOM 4684 N N . LEU A 1 613 ? 6.811 -21.097 3.160 1.00 97.75 613 LEU A N 1
ATOM 4685 C CA . LEU A 1 613 ? 8.226 -20.925 2.867 1.00 97.75 613 LEU A CA 1
ATOM 4686 C C . LEU A 1 613 ? 8.508 -19.468 2.492 1.00 97.75 613 LEU A C 1
ATOM 4688 O O . LEU A 1 613 ? 7.990 -18.959 1.501 1.00 97.75 613 LEU A O 1
ATOM 4692 N N . VAL A 1 614 ? 9.390 -18.821 3.250 1.00 97.62 614 VAL A N 1
ATOM 4693 C CA . VAL A 1 614 ? 9.957 -17.512 2.912 1.00 97.62 614 VAL A CA 1
ATOM 4694 C C . VAL A 1 614 ? 11.390 -17.704 2.422 1.00 97.62 614 VAL A C 1
ATOM 4696 O O . VAL A 1 614 ? 12.247 -18.231 3.144 1.00 97.62 614 VAL A O 1
ATOM 4699 N N . ARG A 1 615 ? 11.670 -17.275 1.187 1.00 93.31 615 ARG A N 1
ATOM 4700 C CA . ARG A 1 615 ? 13.015 -17.307 0.598 1.00 93.31 615 ARG A CA 1
ATOM 4701 C C . ARG A 1 615 ? 13.572 -15.907 0.403 1.00 93.31 615 ARG A C 1
ATOM 4703 O O . ARG A 1 615 ? 12.925 -15.061 -0.205 1.00 93.31 615 ARG A O 1
ATOM 4710 N N . GLY A 1 616 ? 14.821 -15.727 0.827 1.00 90.81 616 GLY A N 1
ATOM 4711 C CA . GLY A 1 616 ? 15.605 -14.527 0.543 1.00 90.81 616 GLY A CA 1
ATOM 4712 C C . GLY A 1 616 ? 15.891 -13.660 1.761 1.00 90.81 616 GLY A C 1
ATOM 4713 O O . GLY A 1 616 ? 16.148 -12.468 1.616 1.00 90.81 616 GLY A O 1
ATOM 4714 N N . ALA A 1 617 ? 15.860 -14.258 2.958 1.00 91.56 617 ALA A N 1
ATOM 4715 C CA . ALA A 1 617 ? 16.397 -13.640 4.166 1.00 91.56 617 ALA A CA 1
ATOM 4716 C C . ALA A 1 617 ? 17.875 -13.265 3.979 1.00 91.56 617 ALA A C 1
ATOM 4718 O O . ALA A 1 617 ? 18.641 -14.012 3.357 1.00 91.56 617 ALA A O 1
ATOM 4719 N N . ALA A 1 618 ? 18.291 -12.139 4.558 1.00 87.69 618 ALA A N 1
ATOM 4720 C CA . ALA A 1 618 ? 19.710 -11.859 4.710 1.00 87.69 618 ALA A CA 1
ATOM 4721 C C . ALA A 1 618 ? 20.366 -12.952 5.572 1.00 87.69 618 ALA A C 1
ATOM 4723 O O . ALA A 1 618 ? 19.722 -13.600 6.411 1.00 87.69 618 ALA A O 1
ATOM 4724 N N . ARG A 1 619 ? 21.662 -13.194 5.357 1.00 85.00 619 ARG A N 1
ATOM 4725 C CA . ARG A 1 619 ? 22.413 -14.152 6.179 1.00 85.00 619 ARG A CA 1
ATOM 4726 C C . ARG A 1 619 ? 22.390 -13.688 7.637 1.00 85.00 619 ARG A C 1
ATOM 4728 O O . ARG A 1 619 ? 22.705 -12.541 7.912 1.00 85.00 619 ARG A O 1
ATOM 4735 N N . GLY A 1 620 ? 22.017 -14.587 8.548 1.00 88.25 620 GLY A N 1
ATOM 4736 C CA . GLY A 1 620 ? 21.850 -14.281 9.975 1.00 88.25 620 GLY A CA 1
ATOM 4737 C C . GLY A 1 620 ? 20.440 -13.830 10.380 1.00 88.25 620 GLY A C 1
ATOM 4738 O O . GLY A 1 620 ? 20.075 -13.997 11.534 1.00 88.25 620 GLY A O 1
ATOM 4739 N N . GLU A 1 621 ? 19.594 -13.387 9.445 1.00 91.12 621 GLU A N 1
ATOM 4740 C CA . GLU A 1 621 ? 18.280 -12.791 9.764 1.00 91.12 621 GLU A CA 1
ATOM 4741 C C . GLU A 1 621 ? 17.108 -13.790 9.744 1.00 91.12 621 GLU A C 1
ATOM 4743 O O . GLU A 1 621 ? 15.966 -13.433 10.030 1.00 91.12 621 GLU A O 1
ATOM 4748 N N . SER A 1 622 ? 17.355 -15.055 9.382 1.00 93.31 622 SER A N 1
ATOM 4749 C CA . SER A 1 622 ? 16.277 -16.033 9.147 1.00 93.31 622 SER A CA 1
ATOM 4750 C C . SER A 1 622 ? 15.437 -16.330 10.396 1.00 93.31 622 SER A C 1
ATOM 4752 O O . SER A 1 622 ? 14.231 -16.528 10.274 1.00 93.31 622 SER A O 1
ATOM 4754 N N . GLU A 1 623 ? 16.046 -16.351 11.585 1.00 94.44 623 GLU A N 1
ATOM 4755 C CA . GLU A 1 623 ? 15.338 -16.619 12.845 1.00 94.44 623 GLU A CA 1
ATOM 4756 C C . GLU A 1 623 ? 14.409 -15.466 13.236 1.00 94.44 623 GLU A C 1
ATOM 4758 O O . GLU A 1 623 ? 13.225 -15.693 13.493 1.00 94.44 623 GLU A O 1
ATOM 4763 N N . ARG A 1 624 ? 14.916 -14.226 13.196 1.00 94.62 624 ARG A N 1
ATOM 4764 C CA . ARG A 1 624 ? 14.119 -13.023 13.460 1.00 94.62 624 ARG A CA 1
ATOM 4765 C C . ARG A 1 624 ? 12.939 -12.929 12.496 1.00 94.62 624 ARG A C 1
ATOM 4767 O O . ARG A 1 624 ? 11.800 -12.822 12.936 1.00 94.62 624 ARG A O 1
ATOM 4774 N N . LEU A 1 625 ? 13.200 -13.070 11.194 1.00 94.50 625 LEU A N 1
ATOM 4775 C CA . LEU A 1 625 ? 12.152 -12.999 10.176 1.00 94.50 625 LEU A CA 1
ATOM 4776 C C . LEU A 1 625 ? 11.097 -14.098 10.362 1.00 94.50 625 LEU A C 1
ATOM 4778 O O . LEU A 1 625 ? 9.910 -13.866 10.146 1.00 94.50 625 LEU A O 1
ATOM 4782 N N . ARG A 1 626 ? 11.508 -15.298 10.793 1.00 96.81 626 ARG A N 1
ATOM 4783 C CA . ARG A 1 626 ? 10.573 -16.384 11.110 1.00 96.81 626 ARG A CA 1
ATOM 4784 C C . ARG A 1 626 ? 9.663 -16.016 12.279 1.00 96.81 626 ARG A C 1
ATOM 4786 O O . ARG A 1 626 ? 8.470 -16.296 12.205 1.00 96.81 626 ARG A O 1
ATOM 4793 N N . HIS A 1 627 ? 10.208 -15.414 13.335 1.00 96.81 627 HIS A N 1
ATOM 4794 C CA . HIS A 1 627 ? 9.418 -14.962 14.479 1.00 96.81 627 HIS A CA 1
ATOM 4795 C C . HIS A 1 627 ? 8.387 -13.906 14.056 1.00 96.81 627 HIS A C 1
ATOM 4797 O O . HIS A 1 627 ? 7.205 -14.073 14.357 1.00 96.81 627 HIS A O 1
ATOM 4803 N N . ASP A 1 628 ? 8.801 -12.901 13.279 1.00 95.38 628 ASP A N 1
ATOM 4804 C CA . ASP A 1 628 ? 7.912 -11.846 12.775 1.00 95.38 628 ASP A CA 1
ATOM 4805 C C . ASP A 1 628 ? 6.748 -12.442 11.959 1.00 95.38 628 ASP A C 1
ATOM 4807 O O . ASP A 1 628 ? 5.575 -12.175 12.230 1.00 95.38 628 ASP A O 1
ATOM 4811 N N . VAL A 1 629 ? 7.060 -13.348 11.024 1.00 97.25 629 VAL A N 1
ATOM 4812 C CA . VAL A 1 629 ? 6.064 -14.025 10.176 1.00 97.25 629 VAL A CA 1
ATOM 4813 C C . VAL A 1 629 ? 5.101 -14.886 10.992 1.00 97.25 629 VAL A C 1
ATOM 4815 O O . VAL A 1 629 ? 3.893 -14.852 10.751 1.00 97.25 629 VAL A O 1
ATOM 4818 N N . MET A 1 630 ? 5.597 -15.634 11.979 1.00 97.38 630 MET A N 1
ATOM 4819 C CA . MET A 1 630 ? 4.736 -16.408 12.880 1.00 97.38 630 MET A CA 1
ATOM 4820 C C . MET A 1 630 ? 3.802 -15.505 13.693 1.00 97.38 630 MET A C 1
ATOM 4822 O O . MET A 1 630 ? 2.629 -15.844 13.862 1.00 97.38 630 MET A O 1
ATOM 4826 N N . GLY A 1 631 ? 4.300 -14.356 14.157 1.00 96.38 631 GLY A N 1
ATOM 4827 C CA . GLY A 1 631 ? 3.504 -13.350 14.856 1.00 96.38 631 GLY A CA 1
ATOM 4828 C C . GLY A 1 631 ? 2.383 -12.784 13.983 1.00 96.38 631 GLY A C 1
ATOM 4829 O O . GLY A 1 631 ? 1.245 -12.683 14.435 1.00 96.38 631 GLY A O 1
ATOM 4830 N N . TRP A 1 632 ? 2.673 -12.483 12.714 1.00 95.56 632 TRP A N 1
ATOM 4831 C CA . TRP A 1 632 ? 1.678 -12.000 11.751 1.00 95.56 632 TRP A CA 1
ATOM 4832 C C . TRP A 1 632 ? 0.603 -13.033 11.408 1.00 95.56 632 TRP A C 1
ATOM 4834 O O . TRP A 1 632 ? -0.565 -12.670 11.276 1.00 95.56 632 TRP A O 1
ATOM 4844 N N . ILE A 1 633 ? 0.975 -14.309 11.278 1.00 96.38 633 ILE A N 1
ATOM 4845 C CA . ILE A 1 633 ? 0.023 -15.395 11.001 1.00 96.38 633 ILE A CA 1
ATOM 4846 C C . ILE A 1 633 ? -0.875 -15.650 12.216 1.00 96.38 633 ILE A C 1
ATOM 4848 O O . ILE A 1 633 ? -2.091 -15.808 12.076 1.00 96.38 633 ILE A O 1
ATOM 4852 N N . GLY A 1 634 ? -0.286 -15.728 13.413 1.00 94.00 634 GLY A N 1
ATOM 4853 C CA . GLY A 1 634 ? -1.027 -15.928 14.659 1.00 94.00 634 GLY A CA 1
ATOM 4854 C C . GLY A 1 634 ? -1.889 -17.199 14.677 1.00 94.00 634 GLY A C 1
ATOM 4855 O O . GLY A 1 634 ? -2.977 -17.191 15.256 1.00 94.00 634 GLY A O 1
ATOM 4856 N N . HIS A 1 635 ? -1.449 -18.271 14.004 1.00 91.25 635 HIS A N 1
ATOM 4857 C CA . HIS A 1 635 ? -2.167 -19.546 13.928 1.00 91.25 635 HIS A CA 1
ATOM 4858 C C . HIS A 1 635 ? -1.203 -20.736 13.815 1.00 91.25 635 HIS A C 1
ATOM 4860 O O . HIS A 1 635 ? -0.347 -20.775 12.938 1.00 91.25 635 HIS A O 1
ATOM 4866 N N . SER A 1 636 ? -1.393 -21.765 14.645 1.00 91.38 636 SER A N 1
ATOM 4867 C CA . SER A 1 636 ? -0.533 -22.963 14.714 1.00 91.38 636 SER A CA 1
ATOM 4868 C C . SER A 1 636 ? -0.742 -23.982 13.585 1.00 91.38 636 SER A C 1
ATOM 4870 O O . SER A 1 636 ? -0.151 -25.055 13.606 1.00 91.38 636 SER A O 1
ATOM 4872 N N . ALA A 1 637 ? -1.594 -23.667 12.609 1.00 92.69 637 ALA A N 1
ATOM 4873 C CA . ALA A 1 637 ? -1.896 -24.555 11.484 1.00 92.69 637 ALA A CA 1
ATOM 4874 C C . ALA A 1 637 ? -0.936 -24.343 10.306 1.00 92.69 637 ALA A C 1
ATOM 4876 O O . ALA A 1 637 ? -1.020 -25.057 9.307 1.00 92.69 637 ALA A O 1
ATOM 4877 N N . VAL A 1 638 ? -0.060 -23.341 10.417 1.00 97.25 638 VAL A N 1
ATOM 4878 C CA . VAL A 1 638 ? 0.891 -22.963 9.380 1.00 97.25 638 VAL A CA 1
ATOM 4879 C C . VAL A 1 638 ? 2.301 -23.191 9.895 1.00 97.25 638 VAL A C 1
ATOM 4881 O O . VAL A 1 638 ? 2.757 -22.512 10.816 1.00 97.25 638 VAL A O 1
ATOM 4884 N N . ASP A 1 639 ? 2.999 -24.135 9.277 1.00 97.25 639 ASP A N 1
ATOM 4885 C CA . ASP A 1 639 ? 4.402 -24.413 9.555 1.00 97.25 639 ASP A CA 1
ATOM 4886 C C . ASP A 1 639 ? 5.277 -23.415 8.772 1.00 97.25 639 ASP A C 1
ATOM 4888 O O . ASP A 1 639 ? 5.353 -23.457 7.543 1.00 97.25 639 ASP A O 1
ATOM 4892 N N . VAL A 1 640 ? 5.930 -22.481 9.477 1.00 98.19 640 VAL A N 1
ATOM 4893 C CA . VAL A 1 640 ? 6.742 -21.416 8.855 1.00 98.19 640 VAL A CA 1
ATOM 4894 C C . VAL A 1 640 ? 8.209 -21.823 8.752 1.00 98.19 640 VAL A C 1
ATOM 4896 O O . VAL A 1 640 ? 8.872 -22.084 9.764 1.00 98.19 640 VAL A O 1
ATOM 4899 N N . THR A 1 641 ? 8.736 -21.777 7.529 1.00 97.62 641 THR A N 1
ATOM 4900 C CA . THR A 1 641 ? 10.152 -21.978 7.211 1.00 97.62 641 THR A CA 1
ATOM 4901 C C . THR A 1 641 ? 10.720 -20.738 6.535 1.00 97.62 641 THR A C 1
ATOM 4903 O O . THR A 1 641 ? 10.171 -20.244 5.556 1.00 97.62 641 THR A O 1
ATOM 4906 N N . VAL A 1 642 ? 11.865 -20.260 7.015 1.00 97.44 642 VAL A N 1
ATOM 4907 C CA . VAL A 1 642 ? 12.607 -19.158 6.395 1.00 97.44 642 VAL A CA 1
ATOM 4908 C C . VAL A 1 642 ? 13.993 -19.670 6.038 1.00 97.44 642 VAL A C 1
ATOM 4910 O O . VAL A 1 642 ? 14.654 -20.269 6.889 1.00 97.44 642 VAL A O 1
ATOM 4913 N N . HIS A 1 643 ? 14.463 -19.440 4.807 1.00 93.94 643 HIS A N 1
ATOM 4914 C CA . HIS A 1 643 ? 15.905 -19.560 4.558 1.00 93.94 643 HIS A CA 1
ATOM 4915 C C . HIS A 1 643 ? 16.485 -18.399 3.738 1.00 93.94 643 HIS A C 1
ATOM 4917 O O . HIS A 1 643 ? 15.743 -17.719 3.017 1.00 93.94 643 HIS A O 1
ATOM 4923 N N . PRO A 1 644 ? 17.818 -18.224 3.769 1.00 90.19 644 PRO A N 1
ATOM 4924 C CA . PRO A 1 644 ? 18.503 -17.176 3.024 1.00 90.19 644 PRO A CA 1
ATOM 4925 C C . PRO A 1 644 ? 18.357 -17.291 1.508 1.00 90.19 644 PRO A C 1
ATOM 4927 O O . PRO A 1 644 ? 17.989 -18.344 0.991 1.00 90.19 644 PRO A O 1
ATOM 4930 N N . PHE A 1 645 ? 18.671 -16.225 0.778 1.00 81.31 645 PHE A N 1
ATOM 4931 C CA . PHE A 1 645 ? 18.761 -16.316 -0.681 1.00 81.31 645 PHE A CA 1
ATOM 4932 C C . PHE A 1 645 ? 19.795 -17.382 -1.104 1.00 81.31 645 PHE A C 1
ATOM 4934 O O . PHE A 1 645 ? 20.852 -17.507 -0.481 1.00 81.31 645 PHE A O 1
ATOM 4941 N N . ASP A 1 646 ? 19.477 -18.151 -2.150 1.00 79.69 646 ASP A N 1
ATOM 4942 C CA . ASP A 1 646 ? 20.376 -19.145 -2.739 1.00 79.69 646 ASP A CA 1
ATOM 4943 C C . ASP A 1 646 ? 20.553 -18.825 -4.233 1.00 79.69 646 ASP A C 1
ATOM 4945 O O . ASP A 1 646 ? 19.556 -18.819 -4.958 1.00 79.69 646 ASP A O 1
ATOM 4949 N N . PRO A 1 647 ? 21.785 -18.558 -4.704 1.00 68.00 647 PRO A N 1
ATOM 4950 C CA . PRO A 1 647 ? 22.043 -18.232 -6.107 1.00 68.00 647 PRO A CA 1
ATOM 4951 C C . PRO A 1 647 ? 21.898 -19.434 -7.052 1.00 68.00 647 PRO A C 1
ATOM 4953 O O . PRO A 1 647 ? 21.989 -19.291 -8.268 1.00 68.00 647 PRO A O 1
ATOM 4956 N N . ASN A 1 648 ? 21.699 -20.644 -6.525 1.00 75.12 648 ASN A N 1
ATOM 4957 C CA . ASN A 1 648 ? 21.510 -21.834 -7.334 1.00 75.12 648 ASN A CA 1
ATOM 4958 C C . ASN A 1 648 ? 20.099 -21.861 -7.943 1.00 75.12 648 ASN A C 1
ATOM 4960 O O . ASN A 1 648 ? 19.123 -22.232 -7.280 1.00 75.12 648 ASN A O 1
ATOM 4964 N N . ALA A 1 649 ? 20.014 -21.567 -9.242 1.00 73.69 649 ALA A N 1
ATOM 4965 C CA . ALA A 1 649 ? 18.771 -21.590 -10.014 1.00 73.69 649 ALA A CA 1
ATOM 4966 C C . ALA A 1 649 ? 17.994 -22.913 -9.885 1.00 73.69 649 ALA A C 1
ATOM 4968 O O . ALA A 1 649 ? 16.770 -22.901 -9.794 1.00 73.69 649 ALA A O 1
ATOM 4969 N N . ALA A 1 650 ? 18.672 -24.063 -9.781 1.00 75.62 650 ALA A N 1
ATOM 4970 C CA . ALA A 1 650 ? 17.994 -25.347 -9.599 1.00 75.62 650 ALA A CA 1
ATOM 4971 C C . ALA A 1 650 ? 17.315 -25.461 -8.224 1.00 75.62 650 ALA A C 1
ATOM 4973 O O . ALA A 1 650 ? 16.313 -26.162 -8.091 1.00 75.62 650 ALA A O 1
ATOM 4974 N N . ARG A 1 651 ? 17.829 -24.791 -7.183 1.00 82.06 651 ARG A N 1
ATOM 4975 C CA . ARG A 1 651 ? 17.150 -24.740 -5.880 1.00 82.06 651 ARG A CA 1
ATOM 4976 C C . ARG A 1 651 ? 15.924 -23.836 -5.929 1.00 82.06 651 ARG A C 1
ATOM 4978 O O . ARG A 1 651 ? 14.871 -24.264 -5.474 1.00 82.06 651 ARG A O 1
ATOM 4985 N N . ILE A 1 652 ? 16.048 -22.655 -6.529 1.00 82.56 652 ILE A N 1
ATOM 4986 C CA . ILE A 1 652 ? 14.921 -21.737 -6.746 1.00 82.56 652 ILE A CA 1
ATOM 4987 C C . ILE A 1 652 ? 13.820 -22.422 -7.568 1.00 82.56 652 ILE A C 1
ATOM 4989 O O . ILE A 1 652 ? 12.656 -22.417 -7.173 1.00 82.56 652 ILE A O 1
ATOM 4993 N N . GLY A 1 653 ? 14.201 -23.123 -8.639 1.00 81.94 653 GLY A N 1
ATOM 4994 C CA . GLY A 1 653 ? 13.289 -23.929 -9.446 1.00 81.94 653 GLY A CA 1
ATOM 4995 C C . GLY A 1 653 ? 12.598 -25.038 -8.648 1.00 81.94 653 GLY A C 1
ATOM 4996 O O . GLY A 1 653 ? 11.403 -25.262 -8.835 1.00 81.94 653 GLY A O 1
ATOM 4997 N N . ARG A 1 654 ? 13.297 -25.701 -7.713 1.00 84.62 654 ARG A N 1
ATOM 4998 C CA . ARG A 1 654 ? 12.677 -26.684 -6.804 1.00 84.62 654 ARG A CA 1
ATOM 4999 C C . ARG A 1 654 ? 11.670 -26.046 -5.852 1.00 84.62 654 ARG A C 1
ATOM 5001 O O . ARG A 1 654 ? 10.607 -26.625 -5.663 1.00 84.62 654 ARG A O 1
ATOM 5008 N N . ASP A 1 655 ? 11.973 -24.885 -5.280 1.00 89.62 655 ASP A N 1
ATOM 5009 C CA . ASP A 1 655 ? 11.046 -24.187 -4.381 1.00 89.62 655 ASP A CA 1
ATOM 5010 C C . ASP A 1 655 ? 9.772 -23.772 -5.134 1.00 89.62 655 ASP A C 1
ATOM 5012 O O . ASP A 1 655 ? 8.663 -24.092 -4.703 1.00 89.62 655 ASP A O 1
ATOM 5016 N N . LEU A 1 656 ? 9.920 -23.181 -6.325 1.00 87.75 656 LEU A N 1
ATOM 5017 C CA . LEU A 1 656 ? 8.796 -22.855 -7.209 1.00 87.75 656 LEU A CA 1
ATOM 5018 C C . LEU A 1 656 ? 7.988 -24.102 -7.610 1.00 87.75 656 LEU A C 1
ATOM 5020 O O . LEU A 1 656 ? 6.758 -24.064 -7.621 1.00 87.75 656 LEU A O 1
ATOM 5024 N N . SER A 1 657 ? 8.667 -25.222 -7.885 1.00 84.50 657 SER A N 1
ATOM 5025 C CA . SER A 1 657 ? 8.046 -26.504 -8.260 1.00 84.50 657 SER A CA 1
ATOM 5026 C C . SER A 1 657 ? 7.367 -27.234 -7.097 1.00 84.50 657 SER A C 1
ATOM 5028 O O . SER A 1 657 ? 6.541 -28.120 -7.333 1.00 84.50 657 SER A O 1
ATOM 5030 N N . ARG A 1 658 ? 7.657 -26.866 -5.845 1.00 89.75 658 ARG A N 1
ATOM 5031 C CA . ARG A 1 658 ? 6.971 -27.385 -4.649 1.00 89.75 658 ARG A CA 1
ATOM 5032 C C . ARG A 1 658 ? 5.802 -26.509 -4.207 1.00 89.75 658 ARG A C 1
ATOM 5034 O O . ARG A 1 658 ? 4.873 -27.020 -3.587 1.00 89.75 658 ARG A O 1
ATOM 5041 N N . ALA A 1 659 ? 5.817 -25.223 -4.551 1.00 95.19 659 ALA A N 1
ATOM 5042 C CA . ALA A 1 659 ? 4.782 -24.280 -4.148 1.00 95.19 659 ALA A CA 1
ATOM 5043 C C . ALA A 1 659 ? 3.400 -24.677 -4.695 1.00 95.19 659 ALA A C 1
ATOM 5045 O O . ALA A 1 659 ? 3.226 -24.847 -5.900 1.00 95.19 659 ALA A O 1
ATOM 5046 N N . SER A 1 660 ? 2.414 -24.796 -3.810 1.00 96.69 660 SER A N 1
ATOM 5047 C CA . SER A 1 660 ? 0.991 -24.875 -4.162 1.00 96.69 660 SER A CA 1
ATOM 5048 C C . SER A 1 660 ? 0.396 -23.499 -4.468 1.00 96.69 660 SER A C 1
ATOM 5050 O O . SER A 1 660 ? -0.601 -23.421 -5.175 1.00 96.69 660 SER A O 1
ATOM 5052 N N . LEU A 1 661 ? 1.003 -22.431 -3.945 1.00 98.12 661 LEU A N 1
ATOM 5053 C CA . LEU A 1 661 ? 0.608 -21.046 -4.186 1.00 98.12 661 LEU A CA 1
ATOM 5054 C C . LEU A 1 661 ? 1.812 -20.117 -3.992 1.00 98.12 661 LEU A C 1
ATOM 5056 O O . LEU A 1 661 ? 2.551 -20.269 -3.019 1.00 98.12 661 LEU A O 1
ATOM 5060 N N . VAL A 1 662 ? 1.999 -19.147 -4.884 1.00 98.38 662 VAL A N 1
ATOM 5061 C CA . VAL A 1 662 ? 3.014 -18.090 -4.760 1.00 98.38 662 VAL A CA 1
ATOM 5062 C C . VAL A 1 662 ? 2.328 -16.757 -4.475 1.00 98.38 662 VAL A C 1
ATOM 5064 O O . VAL A 1 662 ? 1.394 -16.381 -5.183 1.00 98.38 662 VAL A O 1
ATOM 5067 N N . LEU A 1 663 ? 2.791 -16.037 -3.451 1.00 98.44 663 LEU A N 1
ATOM 5068 C CA . LEU A 1 663 ? 2.242 -14.738 -3.052 1.00 98.44 663 LEU A CA 1
ATOM 5069 C C . LEU A 1 663 ? 3.259 -13.620 -3.272 1.00 98.44 663 LEU A C 1
ATOM 5071 O O . LEU A 1 663 ? 4.387 -13.684 -2.778 1.00 98.44 663 LEU A O 1
ATOM 5075 N N . LEU A 1 664 ? 2.829 -12.569 -3.970 1.00 96.81 664 LEU A N 1
ATOM 5076 C CA . LEU A 1 664 ? 3.628 -11.379 -4.271 1.00 96.81 664 LEU A CA 1
ATOM 5077 C C . LEU A 1 664 ? 2.868 -10.090 -3.906 1.00 96.81 664 LEU A C 1
ATOM 5079 O O . LEU A 1 664 ? 2.554 -9.284 -4.788 1.00 96.81 664 LEU A O 1
ATOM 5083 N N . PRO A 1 665 ? 2.575 -9.858 -2.613 1.00 95.25 665 PRO A N 1
ATOM 5084 C CA . PRO A 1 665 ? 1.801 -8.707 -2.138 1.00 95.25 665 PRO A CA 1
ATOM 5085 C C . PRO A 1 665 ? 2.652 -7.430 -2.020 1.00 95.25 665 PRO A C 1
ATOM 5087 O O . PRO A 1 665 ? 2.545 -6.676 -1.057 1.00 95.25 665 PRO A O 1
ATOM 5090 N N . SER A 1 666 ? 3.545 -7.181 -2.979 1.00 92.25 666 SER A N 1
ATOM 5091 C CA . SER A 1 666 ? 4.478 -6.053 -2.897 1.00 92.25 666 SER A CA 1
ATOM 5092 C C . SER A 1 666 ? 3.745 -4.708 -2.927 1.00 92.25 666 SER A C 1
ATOM 5094 O O . SER A 1 666 ? 2.909 -4.473 -3.800 1.00 92.25 666 SER A O 1
ATOM 5096 N N . ARG A 1 667 ? 4.098 -3.803 -2.008 1.00 90.56 667 ARG A N 1
ATOM 5097 C CA . ARG A 1 667 ? 3.595 -2.415 -1.964 1.00 90.56 667 ARG A CA 1
ATOM 5098 C C . ARG A 1 667 ? 4.084 -1.597 -3.158 1.00 90.56 667 ARG A C 1
ATOM 5100 O O . ARG A 1 667 ? 3.365 -0.746 -3.676 1.00 90.56 667 ARG A O 1
ATOM 5107 N N . ALA A 1 668 ? 5.289 -1.902 -3.624 1.00 88.56 668 ALA A N 1
ATOM 5108 C CA . ALA A 1 668 ? 5.839 -1.407 -4.872 1.00 88.56 668 ALA A CA 1
ATOM 5109 C C . ALA A 1 668 ? 6.782 -2.461 -5.459 1.00 88.56 668 ALA A C 1
ATOM 5111 O O . ALA A 1 668 ? 7.626 -3.020 -4.756 1.00 88.56 668 ALA A O 1
ATOM 5112 N N . ASP A 1 669 ? 6.652 -2.743 -6.751 1.00 89.00 669 ASP A N 1
ATOM 5113 C CA . ASP A 1 669 ? 7.619 -3.555 -7.488 1.00 89.00 669 ASP A CA 1
ATOM 5114 C C . ASP A 1 669 ? 7.711 -3.031 -8.922 1.00 89.00 669 ASP A C 1
ATOM 5116 O O . ASP A 1 669 ? 6.679 -2.838 -9.568 1.00 89.00 669 ASP A O 1
ATOM 5120 N N . GLY A 1 670 ? 8.930 -2.793 -9.416 1.00 89.56 670 GLY A N 1
ATOM 5121 C CA . GLY A 1 670 ? 9.141 -2.270 -10.768 1.00 89.56 670 GLY A CA 1
ATOM 5122 C C . GLY A 1 670 ? 8.492 -3.174 -11.815 1.00 89.56 670 GLY A C 1
ATOM 5123 O O . GLY A 1 670 ? 7.697 -2.708 -12.629 1.00 89.56 670 GLY A O 1
ATOM 5124 N N . PHE A 1 671 ? 8.737 -4.484 -11.704 1.00 92.88 671 PHE A N 1
ATOM 5125 C CA . PHE A 1 671 ? 8.065 -5.489 -12.528 1.00 92.88 671 PHE A CA 1
ATOM 5126 C C . PHE A 1 671 ? 7.506 -6.661 -11.716 1.00 92.88 671 PHE A C 1
ATOM 5128 O O . PHE A 1 671 ? 6.329 -6.962 -11.838 1.00 92.88 671 PHE A O 1
ATOM 5135 N N . GLY A 1 672 ? 8.290 -7.309 -10.851 1.00 90.94 672 GLY A N 1
ATOM 5136 C CA . GLY A 1 672 ? 7.867 -8.542 -10.168 1.00 90.94 672 GLY A CA 1
ATOM 5137 C C . GLY A 1 672 ? 8.262 -9.824 -10.913 1.00 90.94 672 GLY A C 1
ATOM 5138 O O . GLY A 1 672 ? 7.427 -10.680 -11.194 1.00 90.94 672 GLY A O 1
ATOM 5139 N N . LEU A 1 673 ? 9.558 -9.978 -11.213 1.00 89.50 673 LEU A N 1
ATOM 5140 C CA . LEU A 1 673 ? 10.108 -11.127 -11.957 1.00 89.50 673 LEU A CA 1
ATOM 5141 C C . LEU A 1 673 ? 9.830 -12.486 -11.306 1.00 89.50 673 LEU A C 1
ATOM 5143 O O . LEU A 1 673 ? 9.581 -13.448 -12.020 1.00 89.50 673 LEU A O 1
ATOM 5147 N N . VAL A 1 674 ? 9.798 -12.558 -9.973 1.00 89.31 674 VAL A N 1
ATOM 5148 C CA . VAL A 1 674 ? 9.444 -13.794 -9.253 1.00 89.31 674 VAL A CA 1
ATOM 5149 C C . VAL A 1 674 ? 8.042 -14.273 -9.647 1.00 89.31 674 VAL A C 1
ATOM 5151 O O . VAL A 1 674 ? 7.815 -15.470 -9.792 1.00 89.31 674 VAL A O 1
ATOM 5154 N N . GLY A 1 675 ? 7.101 -13.350 -9.872 1.00 92.62 675 GLY A N 1
ATOM 5155 C CA . GLY A 1 675 ? 5.761 -13.697 -10.348 1.00 92.62 675 GLY A CA 1
ATOM 5156 C C . GLY A 1 675 ? 5.755 -14.187 -11.783 1.00 92.62 675 GLY A C 1
ATOM 5157 O O . GLY A 1 675 ? 5.039 -15.131 -12.100 1.00 92.62 675 GLY A O 1
ATOM 5158 N N . LEU A 1 676 ? 6.594 -13.604 -12.638 1.00 92.75 676 LEU A N 1
ATOM 5159 C CA . LEU A 1 676 ? 6.771 -14.095 -14.000 1.00 92.75 676 LEU A CA 1
ATOM 5160 C C . LEU A 1 676 ? 7.325 -15.519 -13.989 1.00 92.75 676 LEU A C 1
ATOM 5162 O O . LEU A 1 676 ? 6.803 -16.369 -14.701 1.00 92.75 676 LEU A O 1
ATOM 5166 N N . GLU A 1 677 ? 8.329 -15.797 -13.159 1.00 88.62 677 GLU A N 1
ATOM 5167 C CA . GLU A 1 677 ? 8.922 -17.131 -13.015 1.00 88.62 677 GLU A CA 1
ATOM 5168 C C . GLU A 1 677 ? 7.907 -18.139 -12.470 1.00 88.62 677 GLU A C 1
ATOM 5170 O O . GLU A 1 677 ? 7.788 -19.240 -13.007 1.00 88.62 677 GLU A O 1
ATOM 5175 N N . ALA A 1 678 ? 7.117 -17.745 -11.466 1.00 92.06 678 ALA A N 1
ATOM 5176 C CA . ALA A 1 678 ? 6.041 -18.558 -10.910 1.00 92.06 678 ALA A CA 1
ATOM 5177 C C . ALA A 1 678 ? 4.984 -18.917 -11.966 1.00 92.06 678 ALA A C 1
ATOM 5179 O O . ALA A 1 678 ? 4.632 -20.089 -12.119 1.00 92.06 678 ALA A O 1
ATOM 5180 N N . VAL A 1 679 ? 4.540 -17.942 -12.763 1.00 92.69 679 VAL A N 1
ATOM 5181 C CA . VAL A 1 679 ? 3.602 -18.192 -13.863 1.00 92.69 679 VAL A CA 1
ATOM 5182 C C . VAL A 1 679 ? 4.248 -19.045 -14.958 1.00 92.69 679 VAL A C 1
ATOM 5184 O O . VAL A 1 679 ? 3.627 -19.986 -15.448 1.00 92.69 679 VAL A O 1
ATOM 5187 N N . ALA A 1 680 ? 5.509 -18.791 -15.307 1.00 88.25 680 ALA A N 1
ATOM 5188 C CA . ALA A 1 680 ? 6.232 -19.538 -16.334 1.00 88.25 680 ALA A CA 1
ATOM 5189 C C . ALA A 1 680 ? 6.460 -21.016 -15.961 1.00 88.25 680 ALA A C 1
ATOM 5191 O O . ALA A 1 680 ? 6.483 -21.860 -16.858 1.00 88.25 680 ALA A O 1
ATOM 5192 N N . VAL A 1 681 ? 6.547 -21.366 -14.669 1.00 86.81 681 VAL A N 1
ATOM 5193 C CA . VAL A 1 681 ? 6.546 -22.771 -14.201 1.00 86.81 681 VAL A CA 1
ATOM 5194 C C . VAL A 1 681 ? 5.142 -23.342 -13.952 1.00 86.81 681 VAL A C 1
ATOM 5196 O O . VAL A 1 681 ? 5.007 -24.499 -13.554 1.00 86.81 681 VAL A O 1
ATOM 5199 N N . GLY A 1 682 ? 4.085 -22.553 -14.162 1.00 89.56 682 GLY A N 1
ATOM 5200 C CA . GLY A 1 682 ? 2.695 -22.969 -13.957 1.00 89.56 682 GLY A CA 1
ATOM 5201 C C . GLY A 1 682 ? 2.300 -23.103 -12.486 1.00 89.56 682 GLY A C 1
ATOM 5202 O O . GLY A 1 682 ? 1.487 -23.960 -12.151 1.00 89.56 682 GLY A O 1
ATOM 5203 N N . ALA A 1 683 ? 2.902 -22.314 -11.593 1.00 92.38 683 ALA A N 1
ATOM 5204 C CA . ALA A 1 683 ? 2.461 -22.205 -10.206 1.00 92.38 683 ALA A CA 1
ATOM 5205 C C . ALA A 1 683 ? 1.231 -21.282 -10.105 1.00 92.38 683 ALA A C 1
ATOM 5207 O O . ALA A 1 683 ? 1.254 -20.190 -10.688 1.00 92.38 683 ALA A O 1
ATOM 5208 N N . PRO A 1 684 ? 0.192 -21.642 -9.329 1.00 97.00 684 PRO A N 1
ATOM 5209 C CA . PRO A 1 684 ? -0.821 -20.678 -8.909 1.00 97.00 684 PRO A CA 1
ATOM 5210 C C . PRO A 1 684 ? -0.146 -19.473 -8.250 1.00 97.00 684 PRO A C 1
ATOM 5212 O O . PRO A 1 684 ? 0.701 -19.636 -7.369 1.00 97.00 684 PRO A O 1
ATOM 5215 N N . THR A 1 685 ? -0.470 -18.271 -8.722 1.00 97.50 685 THR A N 1
ATOM 5216 C CA . THR A 1 685 ? 0.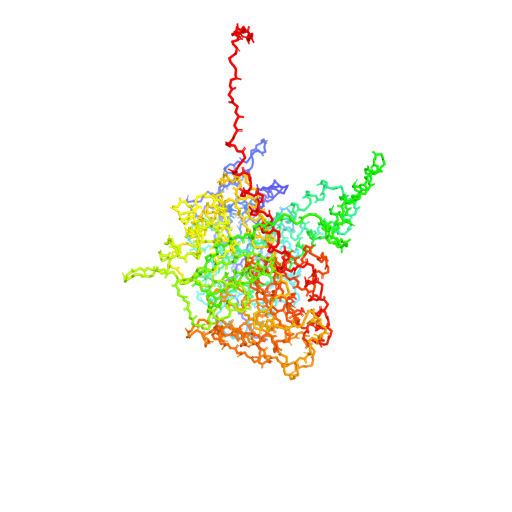262 -17.049 -8.371 1.00 97.50 685 THR A CA 1
ATOM 5217 C C . THR A 1 685 ? -0.716 -15.907 -8.137 1.00 97.50 685 THR A C 1
ATOM 5219 O O . THR A 1 685 ? -1.559 -15.636 -8.990 1.00 97.50 685 THR A O 1
ATOM 5222 N N . LEU A 1 686 ? -0.564 -15.222 -7.003 1.00 98.38 686 LEU A N 1
ATOM 5223 C CA . LEU A 1 686 ? -1.281 -13.994 -6.671 1.00 98.38 686 LEU A CA 1
ATOM 5224 C C . LEU A 1 686 ? -0.285 -12.842 -6.589 1.00 98.38 686 LEU A C 1
ATOM 5226 O O . LEU A 1 686 ? 0.717 -12.927 -5.873 1.00 98.38 686 LEU A O 1
ATOM 5230 N N . VAL A 1 687 ? -0.559 -11.766 -7.317 1.00 97.44 687 VAL A N 1
ATOM 5231 C CA . VAL A 1 687 ? 0.315 -10.599 -7.430 1.00 97.44 687 VAL A CA 1
ATOM 5232 C C . VAL A 1 687 ? -0.414 -9.331 -7.022 1.00 97.44 687 VAL A C 1
ATOM 5234 O O . VAL A 1 687 ? -1.615 -9.185 -7.222 1.00 97.44 687 VAL A O 1
ATOM 5237 N N . SER A 1 688 ? 0.337 -8.390 -6.469 1.00 95.44 688 SER A N 1
ATOM 5238 C CA . SER A 1 688 ? -0.149 -7.042 -6.198 1.00 95.44 688 SER A CA 1
ATOM 5239 C C . SER A 1 688 ? -0.437 -6.278 -7.493 1.00 95.44 688 SER A C 1
ATOM 5241 O O . SER A 1 688 ? 0.374 -6.296 -8.427 1.00 95.44 688 SER A O 1
ATOM 5243 N N . GLU A 1 689 ? -1.536 -5.526 -7.522 1.00 94.00 689 GLU A N 1
ATOM 5244 C CA . GLU A 1 689 ? -1.837 -4.550 -8.578 1.00 94.00 689 GLU A CA 1
ATOM 5245 C C . GLU A 1 689 ? -0.785 -3.435 -8.675 1.00 94.00 689 GLU A C 1
ATOM 5247 O O . GLU A 1 689 ? -0.605 -2.837 -9.732 1.00 94.00 689 GLU A O 1
ATOM 5252 N N . ARG A 1 690 ? -0.026 -3.201 -7.595 1.00 91.69 690 ARG A N 1
ATOM 5253 C CA . ARG A 1 690 ? 1.070 -2.223 -7.551 1.00 91.69 690 ARG A CA 1
ATOM 5254 C C . ARG A 1 690 ? 2.383 -2.766 -8.128 1.00 91.69 690 ARG A C 1
ATOM 5256 O O . ARG A 1 690 ? 3.407 -2.087 -8.037 1.00 91.69 690 ARG A O 1
ATOM 5263 N N . SER A 1 691 ? 2.385 -3.955 -8.730 1.00 94.25 691 SER A N 1
ATOM 5264 C CA . SER A 1 691 ? 3.535 -4.503 -9.461 1.00 94.25 691 SER A CA 1
ATOM 5265 C C . SER A 1 691 ? 3.393 -4.302 -10.973 1.00 94.25 691 SER A C 1
ATOM 5267 O O . SER A 1 691 ? 2.286 -4.354 -11.512 1.00 94.25 691 SER A O 1
ATOM 5269 N N . GLY A 1 692 ? 4.511 -4.132 -11.688 1.00 95.88 692 GLY A N 1
ATOM 5270 C CA . GLY A 1 692 ? 4.485 -4.060 -13.157 1.00 95.88 692 GLY A CA 1
ATOM 5271 C C . GLY A 1 692 ? 3.896 -5.309 -13.831 1.00 95.88 692 GLY A C 1
ATOM 5272 O O . GLY A 1 692 ? 3.237 -5.189 -14.860 1.00 95.88 692 GLY A O 1
ATOM 5273 N N . LEU A 1 693 ? 4.047 -6.491 -13.229 1.00 96.81 693 LEU A N 1
ATOM 5274 C CA . LEU A 1 693 ? 3.414 -7.732 -13.664 1.00 96.81 693 LEU A CA 1
ATOM 5275 C C . LEU A 1 693 ? 1.898 -7.683 -13.455 1.00 96.81 693 LEU A C 1
ATOM 5277 O O . LEU A 1 693 ? 1.164 -8.050 -14.364 1.00 96.81 693 LEU A O 1
ATOM 5281 N N . GLY A 1 694 ? 1.420 -7.201 -12.304 1.00 97.38 694 GLY A N 1
ATOM 5282 C CA . GLY A 1 694 ? -0.012 -7.010 -12.052 1.00 97.38 694 GLY A CA 1
ATOM 5283 C C . GLY A 1 694 ? -0.655 -6.086 -13.087 1.00 97.38 694 GLY A C 1
ATOM 5284 O O . GLY A 1 694 ? -1.684 -6.425 -13.672 1.00 97.38 694 GLY A O 1
ATOM 5285 N N . MET A 1 695 ? 0.011 -4.973 -13.403 1.00 97.38 695 MET A N 1
ATOM 5286 C CA . MET A 1 695 ? -0.405 -4.065 -14.476 1.00 97.38 695 MET A CA 1
ATOM 5287 C C . MET A 1 695 ? -0.374 -4.736 -15.860 1.00 97.38 695 MET A C 1
ATOM 5289 O O . MET A 1 695 ? -1.314 -4.579 -16.634 1.00 97.38 695 MET A O 1
ATOM 5293 N N . LEU A 1 696 ? 0.653 -5.537 -16.170 1.00 96.81 696 LEU A N 1
ATOM 5294 C CA . LEU A 1 696 ? 0.730 -6.267 -17.443 1.00 96.81 696 LEU A CA 1
ATOM 5295 C C . LEU A 1 696 ? -0.403 -7.296 -17.576 1.00 96.81 696 LEU A C 1
ATOM 5297 O O . LEU A 1 696 ? -0.998 -7.432 -18.643 1.00 96.81 696 LEU A O 1
ATOM 5301 N N . LEU A 1 697 ? -0.723 -8.017 -16.499 1.00 96.56 697 LEU A N 1
ATOM 5302 C CA . LEU A 1 697 ? -1.838 -8.962 -16.480 1.00 96.56 697 LEU A CA 1
ATOM 5303 C C . LEU A 1 697 ? -3.172 -8.244 -16.707 1.00 96.56 697 LEU A C 1
ATOM 5305 O O . LEU A 1 697 ? -3.970 -8.709 -17.519 1.00 96.56 697 LEU A O 1
ATOM 5309 N N . ARG A 1 698 ? -3.386 -7.089 -16.067 1.00 95.94 698 ARG A N 1
ATOM 5310 C CA . ARG A 1 698 ? -4.562 -6.234 -16.296 1.00 95.94 698 ARG A CA 1
ATOM 5311 C C . ARG A 1 698 ? -4.673 -5.795 -17.756 1.00 95.94 698 ARG A C 1
ATOM 5313 O O . ARG A 1 698 ? -5.727 -5.976 -18.356 1.00 95.94 698 ARG A O 1
ATOM 5320 N N . GLU A 1 699 ? -3.588 -5.311 -18.360 1.00 94.44 699 GLU A N 1
ATOM 5321 C CA . GLU A 1 699 ? -3.571 -4.924 -19.780 1.00 94.44 699 GLU A CA 1
ATOM 5322 C C . GLU A 1 699 ? -3.896 -6.094 -20.725 1.00 94.44 699 GLU A C 1
ATOM 5324 O O . GLU A 1 699 ? -4.581 -5.918 -21.731 1.00 94.44 699 GLU A O 1
ATOM 5329 N N . LEU A 1 700 ? -3.404 -7.302 -20.427 1.00 91.06 700 LEU A N 1
ATOM 5330 C CA . LEU A 1 700 ? -3.567 -8.468 -21.301 1.00 91.06 700 LEU A CA 1
ATOM 5331 C C . LEU A 1 700 ? -4.909 -9.188 -21.141 1.00 91.06 700 LEU A C 1
ATOM 5333 O O . LEU A 1 700 ? -5.373 -9.829 -22.095 1.00 91.06 700 LEU A O 1
ATOM 5337 N N . LEU A 1 701 ? -5.488 -9.147 -19.940 1.00 90.88 701 LEU A N 1
ATOM 5338 C CA . LEU A 1 701 ? -6.640 -9.962 -19.553 1.00 90.88 701 LEU A CA 1
ATOM 5339 C C . LEU A 1 701 ? -7.913 -9.142 -19.309 1.00 90.88 701 LEU A C 1
ATOM 5341 O O . LEU A 1 701 ? -8.998 -9.726 -19.387 1.00 90.88 701 LEU A O 1
ATOM 5345 N N . GLY A 1 702 ? -7.798 -7.833 -19.056 1.00 92.25 702 GLY A N 1
ATOM 5346 C CA . GLY A 1 702 ? -8.897 -6.994 -18.574 1.00 92.25 702 GLY A CA 1
ATOM 5347 C C . GLY A 1 702 ? -9.396 -7.482 -17.213 1.00 92.25 702 GLY A C 1
ATOM 5348 O O . GLY A 1 702 ? -8.600 -7.876 -16.359 1.00 92.25 702 GLY A O 1
ATOM 5349 N N . ASP A 1 703 ? -10.715 -7.551 -17.046 1.00 84.75 703 ASP A N 1
ATOM 5350 C CA . ASP A 1 703 ? -11.377 -8.022 -15.816 1.00 84.75 703 ASP A CA 1
ATOM 5351 C C . ASP A 1 703 ? -11.024 -9.481 -15.473 1.00 84.75 703 ASP A C 1
ATOM 5353 O O . ASP A 1 703 ? -11.007 -9.889 -14.316 1.00 84.75 703 ASP A O 1
ATOM 5357 N N . ARG A 1 704 ? -10.609 -10.282 -16.467 1.00 87.69 704 ARG A N 1
ATOM 5358 C CA . ARG A 1 704 ? -10.130 -11.657 -16.226 1.00 87.69 704 ARG A CA 1
ATOM 5359 C C . ARG A 1 704 ? -8.822 -11.715 -15.423 1.00 87.69 704 ARG A C 1
ATOM 5361 O O . ARG A 1 704 ? -8.367 -12.812 -15.112 1.00 87.69 704 ARG A O 1
ATOM 5368 N N . ALA A 1 705 ? -8.203 -10.574 -15.110 1.00 91.19 705 ALA A N 1
ATOM 5369 C CA . ALA A 1 705 ? -7.054 -10.488 -14.215 1.00 91.19 705 ALA A CA 1
ATOM 5370 C C . ALA A 1 705 ? -7.424 -10.571 -12.720 1.00 91.19 705 ALA A C 1
ATOM 5372 O O . ALA A 1 705 ? -6.544 -10.895 -11.925 1.00 91.19 705 ALA A O 1
ATOM 5373 N N . ASP A 1 706 ? -8.684 -10.322 -12.333 1.00 90.00 706 ASP A N 1
ATOM 5374 C CA . ASP A 1 706 ? -9.135 -10.278 -10.927 1.00 90.00 706 ASP A CA 1
ATOM 5375 C C . ASP A 1 706 ? -8.748 -11.504 -10.076 1.00 90.00 706 ASP A C 1
ATOM 5377 O O . ASP A 1 706 ? -8.425 -11.340 -8.898 1.00 90.00 706 ASP A O 1
ATOM 5381 N N . PRO A 1 707 ? -8.726 -12.744 -10.610 1.00 90.31 707 PRO A N 1
ATOM 5382 C CA . PRO A 1 707 ? -8.293 -13.901 -9.828 1.00 90.31 707 PRO A CA 1
ATOM 5383 C C . PRO A 1 707 ? -6.805 -13.888 -9.457 1.00 90.31 707 PRO A C 1
ATOM 5385 O O . PRO A 1 707 ? -6.419 -14.585 -8.525 1.00 90.31 707 PRO A O 1
ATOM 5388 N N . TYR A 1 708 ? -5.981 -13.131 -10.185 1.00 94.00 708 TYR A N 1
ATOM 5389 C CA . TYR A 1 708 ? -4.521 -13.133 -10.064 1.00 94.00 708 TYR A CA 1
ATOM 5390 C C . TYR A 1 708 ? -3.973 -11.829 -9.483 1.00 94.00 708 TYR A C 1
ATOM 5392 O O . TYR A 1 708 ? -2.903 -11.842 -8.879 1.00 94.00 708 TYR A O 1
ATOM 5400 N N . VAL A 1 709 ? -4.669 -10.709 -9.698 1.00 97.19 709 VAL A N 1
ATOM 5401 C CA . VAL A 1 709 ? -4.192 -9.359 -9.380 1.00 97.19 709 VAL A CA 1
ATOM 5402 C C . VAL A 1 709 ? -5.037 -8.764 -8.265 1.00 97.19 709 VAL A C 1
ATOM 5404 O O . VAL A 1 709 ? -6.212 -8.467 -8.466 1.00 97.19 709 VAL A O 1
ATOM 5407 N N . LEU A 1 710 ? -4.419 -8.575 -7.103 1.00 95.25 710 LEU A N 1
ATOM 5408 C CA . LEU A 1 710 ? -5.090 -8.142 -5.883 1.00 95.25 710 LEU A CA 1
ATOM 5409 C C . LEU A 1 710 ? -4.570 -6.775 -5.412 1.00 95.25 710 LEU A C 1
ATOM 5411 O O . LEU A 1 710 ? -3.375 -6.493 -5.559 1.00 95.25 710 LEU A O 1
ATOM 5415 N N . PRO A 1 711 ? -5.427 -5.939 -4.803 1.00 93.12 711 PRO A N 1
ATOM 5416 C CA . PRO A 1 711 ? -5.015 -4.669 -4.234 1.00 93.12 711 PRO A CA 1
ATOM 5417 C C . PRO A 1 711 ? -4.095 -4.868 -3.034 1.00 93.12 711 PRO A C 1
ATOM 5419 O O . PRO A 1 711 ? -4.122 -5.898 -2.354 1.00 93.12 711 PRO A O 1
ATOM 5422 N N . VAL A 1 712 ? -3.273 -3.862 -2.751 1.00 87.12 712 VAL A N 1
ATOM 5423 C CA . VAL A 1 712 ? -2.509 -3.781 -1.502 1.00 87.12 712 VAL A CA 1
ATOM 5424 C C . VAL A 1 712 ? -2.625 -2.374 -0.933 1.00 87.12 712 VAL A C 1
ATOM 5426 O O . VAL A 1 712 ? -2.412 -1.384 -1.636 1.00 87.12 712 VAL A O 1
ATOM 5429 N N . THR A 1 713 ? -2.934 -2.286 0.356 1.00 71.19 713 THR A N 1
ATOM 5430 C CA . THR A 1 713 ? -3.002 -1.023 1.091 1.00 71.19 713 THR A CA 1
ATOM 5431 C C . THR A 1 713 ? -1.844 -0.924 2.079 1.00 71.19 713 THR A C 1
ATOM 5433 O O . THR A 1 713 ? -1.222 -1.918 2.465 1.00 71.19 713 THR A O 1
ATOM 5436 N N . THR A 1 714 ? -1.497 0.303 2.460 1.00 54.84 714 THR A N 1
ATOM 5437 C CA . THR A 1 714 ? -0.464 0.574 3.470 1.00 54.84 714 THR A CA 1
ATOM 5438 C C . THR A 1 714 ? -0.971 0.400 4.900 1.00 54.84 714 THR A C 1
ATOM 5440 O O . THR A 1 714 ? -0.166 0.443 5.823 1.00 54.84 714 THR A O 1
ATOM 5443 N N . GLU A 1 715 ? -2.276 0.201 5.088 1.00 54.16 715 GLU A N 1
ATOM 5444 C CA . GLU A 1 715 ? -2.912 0.075 6.397 1.00 54.16 715 GLU A CA 1
ATOM 5445 C C . GLU A 1 715 ? -2.939 -1.373 6.896 1.00 54.16 715 GLU A C 1
ATOM 5447 O O . GLU A 1 715 ? -3.188 -2.332 6.159 1.00 54.16 715 GLU A O 1
ATOM 5452 N N . ASP A 1 716 ? -2.683 -1.524 8.191 1.00 50.66 716 ASP A N 1
ATOM 5453 C CA . ASP A 1 716 ? -2.554 -2.810 8.851 1.00 50.66 716 ASP A CA 1
ATOM 5454 C C . ASP A 1 716 ? -3.898 -3.548 8.951 1.00 50.66 716 ASP A C 1
ATOM 5456 O O . ASP A 1 716 ? -4.731 -3.236 9.794 1.00 50.66 716 ASP A O 1
ATOM 5460 N N . GLY A 1 717 ? -4.080 -4.598 8.140 1.00 53.50 717 GLY A N 1
ATOM 5461 C CA . GLY A 1 717 ? -5.194 -5.537 8.299 1.00 53.50 717 GLY A CA 1
ATOM 5462 C C . GLY A 1 717 ? -6.546 -5.082 7.734 1.00 53.50 717 GLY A C 1
ATOM 5463 O O . GLY A 1 717 ? -7.554 -5.673 8.123 1.00 53.50 717 GLY A O 1
ATOM 5464 N N . GLY A 1 718 ? -6.567 -4.105 6.824 1.00 65.44 718 GLY A N 1
ATOM 5465 C CA . GLY A 1 718 ? -7.781 -3.647 6.131 1.00 65.44 718 GLY A CA 1
ATOM 5466 C C . GLY A 1 718 ? -8.296 -4.595 5.032 1.00 65.44 718 GLY A C 1
ATOM 5467 O O . GLY A 1 718 ? -7.789 -5.710 4.865 1.00 65.44 718 GLY A O 1
ATOM 5468 N N . GLU A 1 719 ? -9.279 -4.121 4.258 1.00 73.88 719 GLU A N 1
ATOM 5469 C CA . GLU A 1 719 ? -10.008 -4.843 3.195 1.00 73.88 719 GLU A CA 1
ATOM 5470 C C . GLU A 1 719 ? -9.097 -5.614 2.227 1.00 73.88 719 GLU A C 1
ATOM 5472 O O . GLU A 1 719 ? -9.329 -6.791 1.950 1.00 73.88 719 GLU A O 1
ATOM 5477 N N . ALA A 1 720 ? -7.994 -5.004 1.779 1.00 81.44 720 ALA A N 1
ATOM 5478 C CA . ALA A 1 720 ? -7.034 -5.677 0.909 1.00 81.44 720 ALA A CA 1
ATOM 5479 C C . ALA A 1 720 ? -6.516 -6.983 1.540 1.00 81.44 720 ALA A C 1
ATOM 5481 O O . ALA A 1 720 ? -6.508 -8.022 0.886 1.00 81.44 720 ALA A O 1
ATOM 5482 N N . THR A 1 721 ? -6.159 -6.981 2.830 1.00 86.94 721 THR A N 1
ATOM 5483 C CA . THR A 1 721 ? -5.681 -8.198 3.517 1.00 86.94 721 THR A CA 1
ATOM 5484 C C . THR A 1 721 ? -6.774 -9.272 3.586 1.00 86.94 721 THR A C 1
ATOM 5486 O O . THR A 1 721 ? -6.461 -10.457 3.459 1.00 86.94 721 THR A O 1
ATOM 5489 N N . GLU A 1 722 ? -8.045 -8.885 3.739 1.00 88.25 722 GLU A N 1
ATOM 5490 C CA . GLU A 1 722 ? -9.175 -9.821 3.670 1.00 88.25 722 GLU A CA 1
ATOM 5491 C C . GLU A 1 722 ? -9.348 -10.404 2.270 1.00 88.25 722 GLU A C 1
ATOM 5493 O O . GLU A 1 722 ? -9.522 -11.614 2.132 1.00 88.25 722 GLU A O 1
ATOM 5498 N N . LEU A 1 723 ? -9.246 -9.596 1.217 1.00 90.94 723 LEU A N 1
ATOM 5499 C CA . LEU A 1 723 ? -9.348 -10.092 -0.153 1.00 90.94 723 LEU A CA 1
ATOM 5500 C C . LEU A 1 723 ? -8.214 -11.077 -0.484 1.00 90.94 723 LEU A C 1
ATOM 5502 O O . LEU A 1 723 ? -8.465 -12.142 -1.056 1.00 90.94 723 LEU A O 1
ATOM 5506 N N . TRP A 1 724 ? -6.984 -10.778 -0.048 1.00 95.12 724 TRP A N 1
ATOM 5507 C CA . TRP A 1 724 ? -5.872 -11.731 -0.102 1.00 95.12 724 TRP A CA 1
ATOM 5508 C C . TRP A 1 724 ? -6.200 -13.015 0.664 1.00 95.12 724 TRP A C 1
ATOM 5510 O O . TRP A 1 724 ? -5.983 -14.102 0.135 1.00 95.12 724 TRP A O 1
ATOM 5520 N N . ALA A 1 725 ? -6.765 -12.922 1.869 1.00 95.56 725 ALA A N 1
ATOM 5521 C CA . ALA A 1 725 ? -7.130 -14.088 2.670 1.00 95.56 725 ALA A CA 1
ATOM 5522 C C . ALA A 1 725 ? -8.189 -14.973 1.988 1.00 95.56 725 ALA A C 1
ATOM 5524 O O . ALA A 1 725 ? -8.011 -16.190 1.899 1.00 95.56 725 ALA A O 1
ATOM 5525 N N . HIS A 1 726 ? -9.257 -14.373 1.457 1.00 92.69 726 HIS A N 1
ATOM 5526 C CA . HIS A 1 726 ? -10.303 -15.085 0.718 1.00 92.69 726 HIS A CA 1
ATOM 5527 C C . HIS A 1 726 ? -9.735 -15.771 -0.519 1.00 92.69 726 HIS A C 1
ATOM 5529 O O . HIS A 1 726 ? -10.029 -16.942 -0.771 1.00 92.69 726 HIS A O 1
ATOM 5535 N N . ARG A 1 727 ? -8.878 -15.072 -1.273 1.00 95.44 727 ARG A N 1
ATOM 5536 C CA . ARG A 1 727 ? -8.253 -15.650 -2.461 1.00 95.44 727 ARG A CA 1
ATOM 5537 C C . ARG A 1 727 ? -7.301 -16.787 -2.094 1.00 95.44 727 ARG A C 1
ATOM 5539 O O . ARG A 1 727 ? -7.386 -17.838 -2.712 1.00 95.44 727 ARG A O 1
ATOM 5546 N N . ILE A 1 728 ? -6.470 -16.641 -1.060 1.00 97.62 728 ILE A N 1
ATOM 5547 C CA . ILE A 1 728 ? -5.592 -17.718 -0.568 1.00 97.62 728 ILE A CA 1
ATOM 5548 C C . ILE A 1 728 ? -6.414 -18.947 -0.159 1.00 97.62 728 ILE A C 1
ATOM 5550 O O . ILE A 1 728 ? -6.079 -20.063 -0.554 1.00 97.62 728 ILE A O 1
ATOM 5554 N N . ALA A 1 729 ? -7.498 -18.757 0.600 1.00 95.69 729 ALA A N 1
ATOM 5555 C CA . ALA A 1 729 ? -8.369 -19.852 1.017 1.00 95.69 729 ALA A CA 1
ATOM 5556 C C . ALA A 1 729 ? -9.019 -20.557 -0.187 1.00 95.69 729 ALA A C 1
ATOM 5558 O O . ALA A 1 729 ? -9.060 -21.785 -0.218 1.00 95.69 729 ALA A O 1
ATOM 5559 N N . ALA A 1 730 ? -9.465 -19.802 -1.196 1.00 92.50 730 ALA A N 1
ATOM 5560 C CA . ALA A 1 730 ? -10.019 -20.356 -2.429 1.00 92.50 730 ALA A CA 1
ATOM 5561 C C . ALA A 1 730 ? -8.971 -21.139 -3.240 1.00 92.50 730 ALA A C 1
ATOM 5563 O O . ALA A 1 730 ? -9.232 -22.268 -3.652 1.00 92.50 730 ALA A O 1
ATOM 5564 N N . GLU A 1 731 ? -7.770 -20.578 -3.424 1.00 94.62 731 GLU A N 1
ATOM 5565 C CA . GLU A 1 731 ? -6.702 -21.220 -4.198 1.00 94.62 731 GLU A CA 1
ATOM 5566 C C . GLU A 1 731 ? -6.222 -22.531 -3.547 1.00 94.62 731 GLU A C 1
ATOM 5568 O O . GLU A 1 731 ? -5.927 -23.502 -4.248 1.00 94.62 731 GLU A O 1
ATOM 5573 N N . LEU A 1 732 ? -6.170 -22.584 -2.210 1.00 95.06 732 LEU A N 1
ATOM 5574 C CA . LEU A 1 732 ? -5.755 -23.777 -1.462 1.00 95.06 732 LEU A CA 1
ATOM 5575 C C . LEU A 1 732 ? -6.896 -24.769 -1.194 1.00 95.06 732 LEU A C 1
ATOM 5577 O O . LEU A 1 732 ? -6.615 -25.943 -0.947 1.00 95.06 732 LEU A O 1
ATOM 5581 N N . GLY A 1 733 ? -8.152 -24.320 -1.243 1.00 91.50 733 GLY A N 1
ATOM 5582 C CA . GLY A 1 733 ? -9.340 -25.157 -1.057 1.00 91.50 733 GLY A CA 1
ATOM 5583 C C . GLY A 1 733 ? -9.626 -26.080 -2.244 1.00 91.50 733 GLY A C 1
ATOM 5584 O O . GLY A 1 733 ? -10.047 -27.215 -2.037 1.00 91.50 733 GLY A O 1
ATOM 5585 N N . ASP A 1 734 ? -9.335 -25.631 -3.469 1.00 91.06 734 ASP A N 1
ATOM 5586 C CA . ASP A 1 734 ? -9.449 -26.429 -4.698 1.00 91.06 734 ASP A CA 1
ATOM 5587 C C . ASP A 1 734 ? -8.175 -26.313 -5.548 1.00 91.06 734 ASP A C 1
ATOM 5589 O O . ASP A 1 734 ? -8.098 -25.580 -6.536 1.00 91.06 734 ASP A O 1
ATOM 5593 N N . ARG A 1 735 ? -7.134 -27.044 -5.133 1.00 93.56 735 ARG A N 1
ATOM 5594 C CA . ARG A 1 735 ? -5.817 -26.990 -5.785 1.00 93.56 735 ARG A CA 1
ATOM 5595 C C . ARG A 1 735 ? -5.837 -27.517 -7.219 1.00 93.56 735 ARG A C 1
ATOM 5597 O O . ARG A 1 735 ? -5.077 -27.016 -8.038 1.00 93.56 735 ARG A O 1
ATOM 5604 N N . GLU A 1 736 ? -6.688 -28.488 -7.535 1.00 92.44 736 GLU A N 1
ATOM 5605 C CA . GLU A 1 736 ? -6.848 -28.998 -8.905 1.00 92.44 736 GLU A CA 1
ATOM 5606 C C . GLU A 1 736 ? -7.289 -27.863 -9.839 1.00 92.44 736 GLU A C 1
ATOM 5608 O O . GLU A 1 736 ? -6.616 -27.565 -10.831 1.00 92.44 736 GLU A O 1
ATOM 5613 N N . ALA A 1 737 ? -8.352 -27.142 -9.466 1.00 92.12 737 ALA A N 1
ATOM 5614 C CA . ALA A 1 737 ? -8.829 -26.007 -10.247 1.00 92.12 737 ALA A CA 1
ATOM 5615 C C . ALA A 1 737 ? -7.800 -24.864 -10.308 1.00 92.12 737 ALA A C 1
ATOM 5617 O O . ALA A 1 737 ? -7.638 -24.228 -11.352 1.00 92.12 737 ALA A O 1
ATOM 5618 N N . SER A 1 738 ? -7.085 -24.600 -9.213 1.00 94.56 738 SER A N 1
ATOM 5619 C CA . SER A 1 738 ? -6.038 -23.571 -9.153 1.00 94.56 738 SER A CA 1
ATOM 5620 C C . SER A 1 738 ? -4.875 -23.856 -10.104 1.00 94.56 738 SER A C 1
ATOM 5622 O O . SER A 1 738 ? -4.442 -22.970 -10.843 1.00 94.56 738 SER A O 1
ATOM 5624 N N . PHE A 1 739 ? -4.400 -25.103 -10.158 1.00 93.69 739 PHE A N 1
ATOM 5625 C CA . PHE A 1 739 ? -3.342 -25.507 -11.087 1.00 93.69 739 PHE A CA 1
ATOM 5626 C C . PHE A 1 739 ? -3.817 -25.519 -12.546 1.00 93.69 739 PHE A C 1
ATOM 5628 O O . PHE A 1 739 ? -3.050 -25.131 -13.430 1.00 93.69 739 PHE A O 1
ATOM 5635 N N . ALA A 1 740 ? -5.080 -25.870 -12.810 1.00 89.44 740 ALA A N 1
ATOM 5636 C CA . ALA A 1 740 ? -5.666 -25.741 -14.144 1.00 89.44 740 ALA A CA 1
ATOM 5637 C C . ALA A 1 740 ? -5.671 -24.275 -14.622 1.00 89.44 740 ALA A C 1
ATOM 5639 O O . ALA A 1 740 ? -5.148 -23.976 -15.698 1.00 89.44 740 ALA A O 1
ATOM 5640 N N . ARG A 1 741 ? -6.140 -23.336 -13.782 1.00 93.19 741 ARG A N 1
ATOM 5641 C CA . ARG A 1 741 ? -6.094 -21.889 -14.079 1.00 93.19 741 ARG A CA 1
ATOM 5642 C C . ARG A 1 741 ? -4.666 -21.382 -14.291 1.00 93.19 741 ARG A C 1
ATOM 5644 O O . ARG A 1 741 ? -4.435 -20.548 -15.166 1.00 93.19 741 ARG A O 1
ATOM 5651 N N . ALA A 1 742 ? -3.704 -21.864 -13.503 1.00 92.69 742 ALA A N 1
ATOM 5652 C CA . ALA A 1 742 ? -2.298 -21.491 -13.650 1.00 92.69 742 ALA A CA 1
ATOM 5653 C C . ALA A 1 742 ? -1.704 -21.984 -14.981 1.00 92.69 742 ALA A C 1
ATOM 5655 O O . ALA A 1 742 ? -0.955 -21.254 -15.633 1.00 92.69 742 ALA A O 1
ATOM 5656 N N . ALA A 1 743 ? -2.063 -23.195 -15.417 1.00 88.38 743 ALA A N 1
ATOM 5657 C CA . ALA A 1 743 ? -1.637 -23.741 -16.702 1.00 88.38 743 ALA A CA 1
ATOM 5658 C C . ALA A 1 743 ? -2.212 -22.948 -17.888 1.00 88.38 743 ALA A C 1
ATOM 5660 O O . ALA A 1 743 ? -1.480 -22.645 -18.834 1.00 88.38 743 ALA A O 1
ATOM 5661 N N . GLU A 1 744 ? -3.487 -22.555 -17.819 1.00 88.88 744 GLU A N 1
ATOM 5662 C CA . GLU A 1 744 ? -4.123 -21.695 -18.826 1.00 88.88 744 GLU A CA 1
ATOM 5663 C C . GLU A 1 744 ? -3.443 -20.325 -18.916 1.00 88.88 744 GLU A C 1
ATOM 5665 O O . GLU A 1 744 ? -3.091 -19.875 -20.012 1.00 88.88 744 GLU A O 1
ATOM 5670 N N . LEU A 1 745 ? -3.200 -19.686 -17.765 1.00 91.94 745 LEU A N 1
ATOM 5671 C CA . LEU A 1 745 ? -2.506 -18.403 -17.697 1.00 91.94 745 LEU A CA 1
ATOM 5672 C C . LEU A 1 745 ? -1.102 -18.505 -18.306 1.00 91.94 745 LEU A C 1
ATOM 5674 O O . LEU A 1 745 ? -0.744 -17.704 -19.171 1.00 91.94 745 LEU A O 1
ATOM 5678 N N . ARG A 1 746 ? -0.326 -19.523 -17.914 1.00 90.75 746 ARG A N 1
ATOM 5679 C CA . ARG A 1 746 ? 1.011 -19.791 -18.461 1.00 90.75 746 ARG A CA 1
ATOM 5680 C C . ARG A 1 746 ? 0.977 -19.923 -19.981 1.00 90.75 746 ARG A C 1
ATOM 5682 O O . ARG A 1 746 ? 1.747 -19.253 -20.665 1.00 90.75 746 ARG A O 1
ATOM 5689 N N . ALA A 1 747 ? 0.090 -20.764 -20.514 1.00 84.81 747 ALA A N 1
ATOM 5690 C CA . ALA A 1 747 ? -0.006 -21.012 -21.951 1.00 84.81 747 ALA A CA 1
ATOM 5691 C C . ALA A 1 747 ? -0.383 -19.744 -22.733 1.00 84.81 747 ALA A C 1
ATOM 5693 O O . ALA A 1 747 ? 0.141 -19.494 -23.821 1.00 84.81 747 ALA A O 1
ATOM 5694 N N . LEU A 1 748 ? -1.272 -18.920 -22.174 1.00 88.50 748 LEU A N 1
ATOM 5695 C CA . LEU A 1 748 ? -1.656 -17.644 -22.766 1.00 88.50 748 LEU A CA 1
ATOM 5696 C C . LEU A 1 748 ? -0.485 -16.653 -22.795 1.00 88.50 748 LEU A C 1
ATOM 5698 O O . LEU A 1 748 ? -0.224 -16.048 -23.838 1.00 88.50 748 LEU A O 1
ATOM 5702 N N . LEU A 1 749 ? 0.216 -16.484 -21.672 1.00 89.19 749 LEU A N 1
ATOM 5703 C CA . LEU A 1 749 ? 1.298 -15.508 -21.555 1.00 89.19 749 LEU A CA 1
ATOM 5704 C C . LEU A 1 749 ? 2.540 -15.923 -22.344 1.00 89.19 749 LEU A C 1
ATOM 5706 O O . LEU A 1 749 ? 3.064 -15.097 -23.086 1.00 89.19 749 LEU A O 1
ATOM 5710 N N . ALA A 1 750 ? 2.941 -17.198 -22.294 1.00 86.56 750 ALA A N 1
ATOM 5711 C CA . ALA A 1 750 ? 4.065 -17.727 -23.075 1.00 86.56 750 ALA A CA 1
ATOM 5712 C C . ALA A 1 750 ? 3.862 -17.573 -24.590 1.00 86.56 750 ALA A C 1
ATOM 5714 O O . ALA A 1 750 ? 4.828 -17.465 -25.334 1.00 86.56 750 ALA A O 1
ATOM 5715 N N . ARG A 1 751 ? 2.609 -17.508 -25.060 1.00 85.56 751 ARG A N 1
ATOM 5716 C CA . ARG A 1 751 ? 2.293 -17.207 -26.464 1.00 85.56 751 ARG A CA 1
ATOM 5717 C C . ARG A 1 751 ? 2.279 -15.716 -26.791 1.00 85.56 751 ARG A C 1
ATOM 5719 O O . ARG A 1 751 ? 2.581 -15.343 -27.918 1.00 85.56 751 ARG A O 1
ATOM 5726 N N . ARG A 1 752 ? 1.841 -14.866 -25.859 1.00 86.56 752 ARG A N 1
ATOM 5727 C CA . ARG A 1 752 ? 1.626 -13.426 -26.106 1.00 86.56 752 ARG A CA 1
ATOM 5728 C C . ARG A 1 752 ? 2.836 -12.556 -25.786 1.00 86.56 752 ARG A C 1
ATOM 5730 O O . ARG A 1 752 ? 2.918 -11.438 -26.298 1.00 86.56 752 ARG A O 1
ATOM 5737 N N . ARG A 1 753 ? 3.717 -13.014 -24.898 1.00 89.75 753 ARG A N 1
ATOM 5738 C CA . ARG A 1 753 ? 4.882 -12.279 -24.403 1.00 89.75 753 ARG A CA 1
ATOM 5739 C C . ARG A 1 753 ? 6.063 -13.238 -24.277 1.00 89.75 753 ARG A C 1
ATOM 5741 O O . ARG A 1 753 ? 6.142 -14.031 -23.343 1.00 89.75 753 ARG A O 1
ATOM 5748 N N . THR A 1 754 ? 6.977 -13.139 -25.235 1.00 90.94 754 THR A N 1
ATOM 5749 C CA . THR A 1 754 ? 8.188 -13.964 -25.338 1.00 90.94 754 THR A CA 1
ATOM 5750 C C . THR A 1 754 ? 9.434 -13.093 -25.281 1.00 90.94 754 THR A C 1
ATOM 5752 O O . THR A 1 754 ? 9.423 -11.979 -25.814 1.00 90.94 754 THR A O 1
ATOM 5755 N N . TRP A 1 755 ? 10.526 -13.621 -24.741 1.00 92.69 755 TRP A N 1
ATOM 5756 C CA . TRP A 1 755 ? 11.825 -12.961 -24.747 1.00 92.69 755 TRP A CA 1
ATOM 5757 C C . TRP A 1 755 ? 12.350 -12.763 -26.166 1.00 92.69 755 TRP A C 1
ATOM 5759 O O . TRP A 1 755 ? 12.914 -11.708 -26.443 1.00 92.69 755 TRP A O 1
ATOM 5769 N N . ALA A 1 756 ? 12.096 -13.716 -27.070 1.00 89.69 756 ALA A N 1
ATOM 5770 C CA . ALA A 1 756 ? 12.416 -13.591 -28.494 1.00 89.69 756 ALA A CA 1
ATOM 5771 C C . ALA A 1 756 ? 11.787 -12.323 -29.107 1.00 89.69 756 ALA A C 1
ATOM 5773 O O . ALA A 1 756 ? 12.491 -11.447 -29.603 1.00 89.69 756 ALA A O 1
ATOM 5774 N N . ALA A 1 757 ? 10.467 -12.145 -28.958 1.00 88.31 757 ALA A N 1
ATOM 5775 C CA . ALA A 1 757 ? 9.779 -10.936 -29.425 1.00 88.31 757 ALA A CA 1
ATOM 5776 C C . ALA A 1 757 ? 10.302 -9.643 -28.770 1.00 88.31 757 ALA A C 1
ATOM 5778 O O . ALA A 1 757 ? 10.476 -8.638 -29.461 1.00 88.31 757 ALA A O 1
ATOM 5779 N N . ALA A 1 758 ? 10.572 -9.653 -27.460 1.00 92.88 758 ALA A N 1
ATOM 5780 C CA . ALA A 1 758 ? 11.129 -8.494 -26.759 1.00 92.88 758 ALA A CA 1
ATOM 5781 C C . ALA A 1 758 ? 12.519 -8.110 -27.304 1.00 92.88 758 ALA A C 1
ATOM 5783 O O . ALA A 1 758 ? 12.773 -6.940 -27.600 1.00 92.88 758 ALA A O 1
ATOM 5784 N N . ALA A 1 759 ? 13.394 -9.099 -27.509 1.00 94.88 759 ALA A N 1
ATOM 5785 C CA . ALA A 1 759 ? 14.714 -8.911 -28.098 1.00 94.88 759 ALA A CA 1
ATOM 5786 C C . ALA A 1 759 ? 14.628 -8.418 -29.549 1.00 94.88 759 ALA A C 1
ATOM 5788 O O . ALA A 1 759 ? 15.318 -7.464 -29.906 1.00 94.88 759 ALA A O 1
ATOM 5789 N N . ALA A 1 760 ? 13.751 -9.000 -30.370 1.00 92.38 760 ALA A N 1
ATOM 5790 C CA . ALA A 1 760 ? 13.559 -8.602 -31.762 1.00 92.38 760 ALA A CA 1
ATOM 5791 C C . ALA A 1 760 ? 13.107 -7.136 -31.892 1.00 92.38 760 ALA A C 1
ATOM 5793 O O . ALA A 1 760 ? 13.661 -6.383 -32.700 1.00 92.38 760 ALA A O 1
ATOM 5794 N N . LEU A 1 761 ? 12.143 -6.706 -31.067 1.00 94.31 761 LEU A N 1
ATOM 5795 C CA . LEU A 1 761 ? 11.669 -5.318 -31.035 1.00 94.31 761 LEU A CA 1
ATOM 5796 C C . LEU A 1 761 ? 12.778 -4.346 -30.622 1.00 94.31 761 LEU A C 1
ATOM 5798 O O . LEU A 1 761 ? 12.957 -3.309 -31.272 1.00 94.31 761 LEU A O 1
ATOM 5802 N N . LEU A 1 762 ? 13.564 -4.702 -29.603 1.00 95.88 762 LEU A N 1
ATOM 5803 C CA . LEU A 1 762 ? 14.668 -3.870 -29.135 1.00 95.88 762 LEU A CA 1
ATOM 5804 C C . LEU A 1 762 ? 15.810 -3.801 -30.163 1.00 95.88 762 LEU A C 1
ATOM 5806 O O . LEU A 1 762 ? 16.308 -2.715 -30.451 1.00 95.88 762 LEU A O 1
ATOM 5810 N N . LEU A 1 763 ? 16.178 -4.917 -30.799 1.00 95.62 763 LEU A N 1
ATOM 5811 C CA . LEU A 1 763 ? 17.163 -4.940 -31.889 1.00 95.62 763 LEU A CA 1
ATOM 5812 C C . LEU A 1 763 ? 16.702 -4.098 -33.089 1.00 95.62 763 LEU A C 1
ATOM 5814 O O . LEU A 1 763 ? 17.503 -3.390 -33.703 1.00 95.62 763 LEU A O 1
ATOM 5818 N N . ALA A 1 764 ? 15.410 -4.127 -33.423 1.00 93.94 764 ALA A N 1
ATOM 5819 C CA . ALA A 1 764 ? 14.844 -3.267 -34.459 1.00 93.94 764 ALA A CA 1
ATOM 5820 C C . ALA A 1 764 ? 14.876 -1.779 -34.064 1.00 93.94 764 ALA A C 1
ATOM 5822 O O . ALA A 1 764 ? 15.108 -0.920 -34.917 1.00 93.94 764 ALA A O 1
ATOM 5823 N N . ALA A 1 765 ? 14.662 -1.452 -32.786 1.00 94.19 765 ALA A N 1
ATOM 5824 C CA . ALA A 1 765 ? 14.823 -0.093 -32.276 1.00 94.19 765 ALA A CA 1
ATOM 5825 C C . ALA A 1 765 ? 16.284 0.374 -32.371 1.00 94.19 765 ALA A C 1
ATOM 5827 O O . ALA A 1 765 ? 16.529 1.451 -32.911 1.00 94.19 765 ALA A O 1
ATOM 5828 N N . VAL A 1 766 ? 17.247 -0.458 -31.959 1.00 94.69 766 VAL A N 1
ATOM 5829 C CA . VAL A 1 766 ? 18.688 -0.177 -32.082 1.00 94.69 766 VAL A CA 1
ATOM 5830 C C . VAL A 1 766 ? 19.066 0.130 -33.530 1.00 94.69 766 VAL A C 1
ATOM 5832 O O . VAL A 1 766 ? 19.680 1.158 -33.793 1.00 94.69 766 VAL A O 1
ATOM 5835 N N . ARG A 1 767 ? 18.636 -0.698 -34.491 1.00 92.06 767 ARG A N 1
ATOM 5836 C CA . ARG A 1 767 ? 18.923 -0.477 -35.921 1.00 92.06 767 ARG A CA 1
ATOM 5837 C C . ARG A 1 767 ? 18.335 0.832 -36.447 1.00 92.06 767 ARG A C 1
ATOM 5839 O O . ARG A 1 767 ? 18.990 1.517 -37.224 1.00 92.06 767 ARG A O 1
ATOM 5846 N N . ARG A 1 768 ? 17.116 1.193 -36.028 1.00 91.00 768 ARG A N 1
ATOM 5847 C CA . ARG A 1 768 ? 16.481 2.461 -36.428 1.00 91.00 768 ARG A CA 1
ATOM 5848 C C . ARG A 1 768 ? 17.215 3.677 -35.875 1.00 91.00 768 ARG A C 1
ATOM 5850 O O . ARG A 1 768 ? 17.336 4.668 -36.582 1.00 91.00 768 ARG A O 1
ATOM 5857 N N . VAL A 1 769 ? 17.687 3.609 -34.631 1.00 88.75 769 VAL A N 1
ATOM 5858 C CA . VAL A 1 769 ? 18.435 4.714 -34.017 1.00 88.75 769 VAL A CA 1
ATOM 5859 C C . VAL A 1 769 ? 19.839 4.812 -34.614 1.00 88.75 769 VAL A C 1
ATOM 5861 O O . VAL A 1 769 ? 20.229 5.895 -35.033 1.00 88.75 769 VAL A O 1
ATOM 5864 N N . GLY A 1 770 ? 20.561 3.695 -34.736 1.00 79.25 770 GLY A N 1
ATOM 5865 C CA . GLY A 1 770 ? 21.923 3.671 -35.280 1.00 79.25 770 GLY A CA 1
ATOM 5866 C C . GLY A 1 770 ? 22.000 4.000 -36.775 1.00 79.25 770 GLY A C 1
ATOM 5867 O O . GLY A 1 770 ? 22.932 4.668 -37.208 1.00 79.25 770 GLY A O 1
ATOM 5868 N N . GLY A 1 771 ? 20.999 3.602 -37.570 1.00 64.88 771 GLY A N 1
ATOM 5869 C CA . GLY A 1 771 ? 20.945 3.898 -39.008 1.00 64.88 771 GLY A CA 1
ATOM 5870 C C . GLY A 1 771 ? 20.646 5.363 -39.349 1.00 64.88 771 GLY A C 1
ATOM 5871 O O . GLY A 1 771 ? 20.944 5.794 -40.457 1.00 64.88 771 GLY A O 1
ATOM 5872 N N . GLY A 1 772 ? 20.089 6.137 -38.410 1.00 48.34 772 GLY A N 1
ATOM 5873 C CA . GLY A 1 772 ? 19.808 7.565 -38.598 1.00 48.34 772 GLY A CA 1
ATOM 5874 C C . GLY A 1 772 ? 21.023 8.481 -38.417 1.00 48.34 772 GLY A C 1
ATOM 5875 O O . GLY A 1 772 ? 20.945 9.649 -38.766 1.00 48.34 772 GLY A O 1
ATOM 5876 N N . VAL A 1 773 ? 22.142 7.967 -37.896 1.00 43.25 773 VAL A N 1
ATOM 5877 C CA . VAL A 1 773 ? 23.361 8.757 -37.622 1.00 43.25 773 VAL A CA 1
ATOM 5878 C C . VAL A 1 773 ? 24.338 8.742 -38.816 1.00 43.25 773 VAL A C 1
ATOM 5880 O O . VAL A 1 773 ? 25.334 9.454 -38.815 1.00 43.25 773 VAL A O 1
ATOM 5883 N N . GLY A 1 774 ? 24.055 7.955 -39.863 1.00 33.62 774 GLY A N 1
ATOM 5884 C CA . GLY A 1 774 ? 24.949 7.750 -41.013 1.00 33.62 774 GLY A CA 1
ATOM 5885 C C . GLY A 1 774 ? 24.517 8.378 -42.345 1.00 33.62 774 GLY A C 1
ATOM 5886 O O . GLY A 1 774 ? 25.150 8.076 -43.350 1.00 33.62 774 GLY A O 1
ATOM 5887 N N . ALA A 1 775 ? 23.454 9.191 -42.390 1.00 32.38 775 ALA A N 1
ATOM 5888 C CA . ALA A 1 775 ? 22.901 9.714 -43.651 1.00 32.38 775 ALA A CA 1
ATOM 5889 C C . ALA A 1 775 ? 23.296 11.166 -44.002 1.00 32.38 775 ALA A C 1
ATOM 5891 O O . ALA A 1 775 ? 22.982 11.604 -45.102 1.00 32.38 775 ALA A O 1
ATOM 5892 N N . ASP A 1 776 ? 24.030 11.881 -43.140 1.00 32.81 776 ASP A N 1
ATOM 5893 C CA . ASP A 1 776 ? 24.367 13.305 -43.347 1.00 32.81 776 ASP A CA 1
ATOM 5894 C C . ASP A 1 776 ? 25.855 13.559 -43.653 1.00 32.81 776 ASP A C 1
ATOM 5896 O O . ASP A 1 776 ? 26.434 14.562 -43.236 1.00 32.81 776 ASP A O 1
ATOM 5900 N N . VAL A 1 777 ? 26.507 12.664 -44.401 1.00 38.31 777 VAL A N 1
ATOM 5901 C CA . VAL A 1 777 ? 27.816 12.963 -45.007 1.00 38.31 777 VAL A CA 1
ATOM 5902 C C . VAL A 1 777 ? 27.864 12.410 -46.426 1.00 38.31 777 VAL A C 1
ATOM 5904 O O . VAL A 1 777 ? 28.561 11.441 -46.685 1.00 38.31 777 VAL A O 1
ATOM 5907 N N . GLU A 1 778 ? 27.117 13.019 -47.347 1.00 31.41 778 GLU A N 1
ATOM 5908 C CA . GLU A 1 778 ? 27.498 13.079 -48.765 1.00 31.41 778 GLU A CA 1
ATOM 5909 C C . GLU A 1 778 ? 26.623 14.086 -49.534 1.00 31.41 778 GLU A C 1
ATOM 5911 O O . GLU A 1 778 ? 25.462 13.831 -49.827 1.00 31.41 778 GLU A O 1
ATOM 5916 N N . GLY A 1 779 ? 27.234 15.223 -49.888 1.00 28.08 779 GLY A N 1
ATOM 5917 C CA . GLY A 1 779 ? 26.865 16.047 -51.042 1.00 28.08 779 GLY A CA 1
ATOM 5918 C C . GLY A 1 779 ? 25.760 17.089 -50.850 1.00 28.08 779 GLY A C 1
ATOM 5919 O O . GLY A 1 779 ? 24.588 16.776 -50.986 1.00 28.08 779 GLY A O 1
ATOM 5920 N N . ASP A 1 780 ? 26.143 18.364 -50.754 1.00 26.42 780 ASP A N 1
ATOM 5921 C CA . ASP A 1 780 ? 25.862 19.238 -51.898 1.00 26.42 780 ASP A CA 1
ATOM 5922 C C . ASP A 1 780 ? 26.864 20.395 -51.984 1.00 26.42 780 ASP A C 1
ATOM 5924 O O . ASP A 1 780 ? 27.154 21.096 -51.012 1.00 26.42 780 ASP A O 1
ATOM 5928 N N . ALA A 1 781 ? 27.421 20.550 -53.177 1.00 31.19 781 ALA A N 1
ATOM 5929 C CA . ALA A 1 781 ? 28.304 21.625 -53.561 1.00 31.19 781 ALA A CA 1
ATOM 5930 C C . ALA A 1 781 ? 27.507 22.589 -54.441 1.00 31.19 781 ALA A C 1
ATOM 5932 O O . ALA A 1 781 ? 27.149 22.248 -55.561 1.00 31.19 781 ALA A O 1
ATOM 5933 N N . GLY A 1 782 ? 27.347 23.823 -53.962 1.00 28.00 782 GLY A N 1
ATOM 5934 C CA . GLY A 1 782 ? 27.026 24.988 -54.785 1.00 28.00 782 GLY A CA 1
ATOM 5935 C C . GLY A 1 782 ? 25.536 25.256 -54.999 1.00 28.00 782 GLY A C 1
ATOM 5936 O O . GLY A 1 782 ? 24.842 24.505 -55.663 1.00 28.00 782 GLY A O 1
ATOM 5937 N N . ASN A 1 783 ? 25.072 26.429 -54.570 1.00 28.88 783 ASN A N 1
ATOM 5938 C CA . ASN A 1 783 ? 24.995 27.573 -55.479 1.00 28.88 783 ASN A CA 1
ATOM 5939 C C . ASN A 1 783 ? 24.620 28.841 -54.698 1.00 28.88 783 ASN A C 1
ATOM 5941 O O . ASN A 1 783 ? 23.676 28.854 -53.909 1.00 28.88 783 ASN A O 1
ATOM 5945 N N . GLU A 1 784 ? 25.365 29.912 -54.943 1.00 30.16 784 GLU A N 1
ATOM 5946 C CA . GLU A 1 784 ? 25.011 31.269 -54.542 1.00 30.16 784 GLU A CA 1
ATOM 5947 C C . GLU A 1 784 ? 23.813 31.761 -55.370 1.00 30.16 784 GLU A C 1
ATOM 5949 O O . GLU A 1 784 ? 23.825 31.653 -56.594 1.00 30.16 784 GLU A O 1
ATOM 5954 N N . SER A 1 785 ? 22.834 32.409 -54.735 1.00 29.17 785 SER A N 1
ATOM 5955 C CA . SER A 1 785 ? 22.245 33.631 -55.298 1.00 29.17 785 SER A CA 1
ATOM 5956 C C . SER A 1 785 ? 21.493 34.434 -54.238 1.00 29.17 785 SER A C 1
ATOM 5958 O O . SER A 1 785 ? 20.529 33.972 -53.631 1.00 29.17 785 SER A O 1
ATOM 5960 N N . SER A 1 786 ? 21.963 35.661 -54.078 1.00 29.72 786 SER A N 1
ATOM 5961 C CA . SER A 1 786 ? 21.385 36.830 -53.425 1.00 29.72 786 SER A CA 1
ATOM 5962 C C . SER A 1 786 ? 19.889 37.045 -53.713 1.00 29.72 786 SER A C 1
ATOM 5964 O O . SER A 1 786 ? 19.433 36.722 -54.805 1.00 29.72 786 SER A O 1
ATOM 5966 N N . VAL A 1 787 ? 19.168 37.700 -52.792 1.00 29.98 787 VAL A N 1
ATOM 5967 C CA . VAL A 1 787 ? 18.506 39.014 -52.998 1.00 29.98 787 VAL A CA 1
ATOM 5968 C C . VAL A 1 787 ? 17.637 39.386 -51.777 1.00 29.98 787 VAL A C 1
ATOM 5970 O O . VAL A 1 787 ? 16.658 38.730 -51.446 1.00 29.98 787 VAL A O 1
ATOM 5973 N N . GLU A 1 788 ? 18.083 40.475 -51.149 1.00 29.25 788 GLU A N 1
ATOM 5974 C CA . GLU A 1 788 ? 17.367 41.623 -50.571 1.00 29.25 788 GLU A CA 1
ATOM 5975 C C . GLU A 1 788 ? 16.334 41.521 -49.438 1.00 29.25 788 GLU A C 1
ATOM 5977 O O . GLU A 1 788 ? 15.329 40.818 -49.445 1.00 29.25 788 GLU A O 1
ATOM 5982 N N . ALA A 1 789 ? 16.604 42.416 -48.487 1.00 31.34 789 ALA A N 1
ATOM 5983 C CA . ALA A 1 789 ? 15.798 42.848 -47.372 1.00 31.34 789 ALA A CA 1
ATOM 5984 C C . ALA A 1 789 ? 14.560 43.652 -47.801 1.00 31.34 789 ALA A C 1
ATOM 5986 O O . ALA A 1 789 ? 14.627 44.524 -48.664 1.00 31.34 789 ALA A O 1
ATOM 5987 N N . GLY A 1 790 ? 13.466 43.449 -47.068 1.00 27.62 790 GLY A N 1
ATOM 5988 C CA . GLY A 1 790 ? 12.317 44.345 -47.023 1.00 27.62 790 GLY A CA 1
ATOM 5989 C C . GLY A 1 790 ? 11.868 44.527 -45.577 1.00 27.62 790 GLY A C 1
ATOM 5990 O O . GLY A 1 790 ? 11.116 43.715 -45.049 1.00 27.62 790 GLY A O 1
ATOM 5991 N N . VAL A 1 791 ? 12.357 45.587 -44.933 1.00 33.62 791 VAL A N 1
ATOM 5992 C CA . VAL A 1 791 ? 11.843 46.108 -43.658 1.00 33.62 791 VAL A CA 1
ATOM 5993 C C . VAL A 1 791 ? 10.738 47.113 -43.981 1.00 33.62 791 VAL A C 1
ATOM 5995 O O . VAL A 1 791 ? 10.965 48.046 -44.748 1.00 33.62 791 VAL A O 1
ATOM 5998 N N . GLY A 1 792 ? 9.560 46.957 -43.376 1.00 29.92 792 GLY A N 1
ATOM 5999 C CA . GLY A 1 792 ? 8.457 47.910 -43.500 1.00 29.92 792 GLY A CA 1
ATOM 6000 C C . GLY A 1 792 ? 7.374 47.662 -42.456 1.00 29.92 792 GLY A C 1
ATOM 6001 O O . GLY A 1 792 ? 6.557 46.763 -42.601 1.00 29.92 792 GLY A O 1
ATOM 6002 N N . ALA A 1 793 ? 7.426 48.455 -41.389 1.00 31.84 793 ALA A N 1
ATOM 6003 C CA . ALA A 1 793 ? 6.617 48.388 -40.181 1.00 31.84 793 ALA A CA 1
ATOM 6004 C C . ALA A 1 793 ? 5.128 48.732 -40.375 1.00 31.84 793 ALA A C 1
ATOM 6006 O O . ALA A 1 793 ? 4.778 49.590 -41.182 1.00 31.84 793 ALA A O 1
ATOM 6007 N N . ALA A 1 794 ? 4.282 48.156 -39.516 1.00 31.22 794 ALA A N 1
ATOM 6008 C CA . ALA A 1 794 ? 2.994 48.723 -39.126 1.00 31.22 794 ALA A CA 1
ATOM 6009 C C . ALA A 1 794 ? 2.626 48.244 -37.712 1.00 31.22 794 ALA A C 1
ATOM 6011 O O . ALA A 1 794 ? 2.273 47.084 -37.526 1.00 31.22 794 ALA A O 1
ATOM 6012 N N . ALA A 1 795 ? 2.707 49.133 -36.723 1.00 40.31 795 ALA A N 1
ATOM 6013 C CA . ALA A 1 795 ? 1.890 49.057 -35.514 1.00 40.31 795 ALA A CA 1
ATOM 6014 C C . ALA A 1 795 ? 1.793 50.449 -34.885 1.00 40.31 795 ALA A C 1
ATOM 6016 O O . ALA A 1 795 ? 2.802 51.091 -34.587 1.00 40.31 795 ALA A O 1
ATOM 6017 N N . SER A 1 796 ? 0.543 50.893 -34.788 1.00 36.41 796 SER A N 1
ATOM 6018 C CA . SER A 1 796 ? 0.048 51.937 -33.891 1.00 36.41 796 SER A CA 1
ATOM 6019 C C . SER A 1 796 ? -0.109 51.380 -32.483 1.00 36.41 796 SER A C 1
ATOM 6021 O O . SER A 1 796 ? -0.256 50.140 -32.377 1.00 36.41 796 SER A O 1
#

Secondary structure (DSSP, 8-state):
-----EEEEEEEEEEEEESSSTTHHHHHHHHHHHHHHIIIII---B-S-TTS--SPPPPSB-TTSPBPGGGG--EEEE-TTSSEEEEEEEETTEEEEEEEEEPPTT--HHHHHHHHHHHH-S--TTSSEEEEEEEEEESS--TTSTTHHHHHHHHHGGGS-GGGPPTTGGGG-EEETTEEEEE-S---TT-SEEEEEEEE-TT-HHHHHHHHT--SSSSPPPHHHHHHHHHHHHHHHHHHHHTSPPHHHHHHH--HHHHHHHHHHHHHHHHHHHHHHHHHHHHTBTTBS-TTTSTTTHHHHHHHHHHHHHHHHHHHHHHHHHHHHHHHHHHHTTSS--------SSSSS--PPPP-----PPPPEEEEE-S-SS-SS-HHHHHHHHHHHHHHHTT-EEEEEES---HHHHHHHHHTTEEEEE----TT--HHHHHTS----SSSPPPSEEEEEHHHHHHHHHHHHHHT-TTSEEEEEE---GGGTGGG--SSSS-HHHHHHHHHHHHHHHHHTSSEEEEBHHHHHHHHHHHGGGGT--S----BPPPSS--TT--TT--TTTT--PPPPPPSS-EEEEES-GGGHHHHTHHHHHHHHHHHHHHSSS---EEEEEEEEPTT-HHHHHHHHHHHH--TTEEEEEEE----HHHHHHHHHH-SEEEE--SSBSS-HHHHHHHHTT--EEEETTBHHHHHHHHHHGGGGTTTEE---SSTT-HHHHHHHHHHHHHHH-HHHHHHHHHHHHHHHHHHS-HHHHHHHHHHHHHHHHHTTSSSSS------------------